Protein 4X3N (pdb70)

B-factor: mean 34.78, std 12.38, range [15.63, 116.05]

GO terms:
  GO:0051015 actin filament binding (F, IDA)
  GO:0005509 calcium ion binding (F, IDA)
  GO:0061836 intranuclear rod (C, IDA)
  GO:0005737 cytoplasm (C, IDA)
  GO:0030175 filopodium (C, IDA)
  GO:0030863 cortical cytoskeleton (C, IDA)
  GO:0031143 pseudopodium (C, IDA)
  GO:0031941 filamentous actin (C, IDA)
  GO:0030046 parallel actin filament bundle assembly (P, IDA)
  GO:0051017 actin filament bundle assembly (P, IDA)
  GO:0051764 actin crosslink formation (P, IDA)
  GO:0045335 phagocytic vesicle (C, HDA)

Secondary structure (DSSP, 8-state):
-PPPHHHHHHHHHHHTS-HHHHHHHHHHHHHHHHGGGHHHIIIIIIHHHHHHHHHHTT---GGGPPP--EEEHHHHHHHHHHHHHHHHSGGGHHHHHH-GGG------HHHHHHHIIIII-TT-SSEEEHHHHHHHHTTTT--HHHHHHHHTT-PPPHHHHHHHHHHHHHHHHHHHHHHHHHHHHHHHTSTTTTSSHHHHHHHHGGGSHHHHHHHHHHHHHHHHHHHHHHHHS-TT---HHHHHHHHHHHHHHHHHH--/-PPPHHHHHHHHHHHHS-HHHHHHHHHHHHHHHHGGGHHHIIIIIHHHHHHHHHHHTT---GGGPPP--EEEHHHHHHHHHHHHHHHHSGGGHHHHHH-GGG------HHHHHHHIIIII-TT-SSEEEHHHHHHHHTTTT--HHHHHHHHTT-PPPHHHHHHHHHHHHHHHHHHHHHHHHHHHHHHHTSTTHHHHHHHHHHHHGGGSHHHHHHHHHHHHHHHHHHHHHHHH---HHHHHHHHHHHHHHHHHH--/---HHHHHHHHHHHTS-HHHHHHHHHHHHHHHHGGGHHHIIIIIIHHHHHHHHHHTT---GGGPPP--EEEHHHHHHHHHHHHHHHHSGGGHHHHHH-GGG------HHHHHHHIIIII-TT-SSEEEHHHHHHHHTTTT--HHHHHHHHHT----HHHHHHHHHHHHHHHHHHHHHHHHHHHHHHTT-TTHHHHHHHHHHHHGGGSHHHHHHHHHHHHHHHHHHHHHHHH----HHHHHHHHHHHHHHHHHHS----

Nearest PDB structures (foldseek):
  4x3n-assembly1_A  TM=1.004E+00  e=8.098E-38  Dictyostelium discoideum
  4x3n-assembly1_B  TM=9.975E-01  e=1.645E-34  Dictyostelium discoideum
  4x3n-assembly1_C  TM=9.894E-01  e=9.031E-34  Dictyostelium discoideum
  6ksb-assembly1_A  TM=2.630E-01  e=6.514E+00  Mycolicibacterium smegmatis
  4x3n-assembly1_B  TM=1.004E+00  e=2.958E-35  Dictyostelium discoideum

Solvent-accessible surface area: 39088 Å² total; per-residue (Å²): 187,192,20,68,53,114,12,35,83,40,0,14,87,5,4,108,56,45,0,19,37,0,0,25,49,0,0,39,16,0,56,100,78,1,38,176,16,0,44,0,1,11,26,2,0,23,57,12,0,30,88,10,3,2,64,48,106,32,47,42,68,88,34,87,22,103,53,6,43,9,2,55,2,20,2,0,0,21,0,11,57,72,0,3,139,53,14,111,55,100,181,17,137,91,50,30,105,76,22,93,63,0,48,24,112,94,33,88,33,71,111,4,24,75,31,1,24,112,102,1,3,36,8,88,14,7,82,0,2,0,0,4,2,0,6,43,34,0,116,117,50,1,65,28,12,44,0,2,110,74,10,37,135,117,125,80,64,85,43,5,103,138,0,62,85,18,9,94,54,0,56,114,65,17,73,35,7,14,69,38,62,47,108,2,51,94,64,36,115,90,130,40,139,118,3,97,21,3,62,82,91,48,88,119,20,81,86,18,98,58,22,90,78,0,56,131,10,10,111,64,0,38,50,22,0,124,83,0,0,116,124,60,24,51,99,104,103,108,11,29,0,5,4,64,13,7,37,37,14,14,99,63,22,78,162,153,20,22,177,194,194,12,68,59,114,12,32,97,41,0,10,88,4,4,103,56,41,0,18,37,0,0,26,52,0,0,40,13,0,61,95,68,0,35,176,16,1,44,0,1,7,26,2,0,25,56,11,0,27,84,9,1,0,64,47,106,30,47,36,68,88,34,94,22,102,57,5,43,10,2,53,1,22,3,0,0,18,0,10,57,72,0,2,135,50,12,112,46,104,173,24,140,94,51,29,90,76,26,84,91,0,48,23,111,97,31,85,22,68,102,4,22,68,33,1,24,108,106,1,3,34,8,98,10,7,82,0,0,0,0,4,2,0,6,48,38,4,116,141,52,2,68,27,27,46,0,3,105,82,11,40,141,125,118,78,64,96,46,5,100,130,0,66,91,19,6,97,55,0,50,113,61,16,70,37,7,30,67,43,67,48,114,3,47,129,57,27,140,78,114,56,122,114,3,115,35,1,67,85,92,42,93,102,20,85,101,14,89,50,27,114,67,0,61,145,4,8,119,43,0,31,52,6,0,134,79,0,26,192,129,57,87,108,13,31,0,7,18,66,14,8,52,44,21,9,96,61,24,79,162,148,25,20,189,236,18,70,53,102,12,31,80,44,0,11,88,4,5,115,57,44,0,19,42,0,0,27,50,0,0,24,16,0,63,91,70,1,39,173,11,1,43,0,0,11,27,2,0,24,52,12,0,27,83,11,2,1,48,48,105,31,40,36,67,79,36,98,20,100,57,6,42,9,3,57,2,20,4,0,0,19,0,12,65,75,0,2,140,51,14,114,45,96,169,25,132,102,67,27,105,86,23,86,84,0,47,26,110,92,32,87,30,98,116,6,23,78,31,0,22,110,109,2,3,34,8,91,16,6,84,0,1,0,0,3,2,0,5,46,36,3,116,135,49,2,67,33,50,42,0,2,102,85,7,70,141,42,108,78,49,100,39,3,101,122,0,72,82,20,12,76,60,0,54,120,87,16,74,36,8,32,74,44,66,48,124,5,56,108,64,25,122,52,137,43,127,132,3,124,33,1,66,79,101,47,85,105,19,81,101,19,95,55,19,98,75,0,54,140,10,7,113,64,0,34,54,6,2,136,69,0,25,175,123,66,86,65,81,2,26,0,9,17,62,18,8,58,31,14,12,88,46,18,80,120,146,19,8,132,99,194,238

Structure (mmCIF, N/CA/C/O backbone):
data_4X3N
#
_entry.id   4X3N
#
_cell.length_a   78.161
_cell.length_b   85.244
_cell.length_c   135.744
_cell.angle_alpha   90.00
_cell.angle_beta   90.00
_cell.angle_gamma   90.00
#
_symmetry.space_group_name_H-M   'P 21 21 21'
#
loop_
_entity.id
_entity.type
_entity.pdbx_description
1 polymer 'Calcium-regulated actin-bundling protein'
2 non-polymer 'CALCIUM ION'
3 non-polymer 'CITRIC ACID'
4 water water
#
loop_
_atom_site.group_PDB
_atom_site.id
_atom_site.type_symbol
_atom_site.label_atom_id
_atom_site.label_alt_id
_atom_site.label_comp_id
_atom_site.label_asym_id
_atom_site.label_entity_id
_atom_site.label_seq_id
_atom_site.pdbx_PDB_ins_code
_atom_site.Cartn_x
_atom_site.Cartn_y
_atom_site.Cartn_z
_atom_site.occupancy
_atom_site.B_iso_or_equiv
_atom_site.auth_seq_id
_atom_site.auth_comp_id
_atom_site.auth_asym_id
_atom_site.auth_atom_id
_atom_site.pdbx_PDB_model_num
ATOM 1 N N . GLU A 1 24 ? 5.385 37.880 -16.764 1.00 60.61 24 GLU A N 1
ATOM 2 C CA . GLU A 1 24 ? 6.332 36.955 -16.082 1.00 57.96 24 GLU A CA 1
ATOM 3 C C . GLU A 1 24 ? 6.269 35.683 -16.925 1.00 57.94 24 GLU A C 1
ATOM 4 O O . GLU A 1 24 ? 5.254 34.992 -16.942 1.00 54.32 24 GLU A O 1
ATOM 10 N N . LYS A 1 25 ? 7.335 35.445 -17.671 1.00 53.76 25 LYS A N 1
ATOM 11 C CA . LYS A 1 25 ? 7.586 34.174 -18.291 1.00 52.82 25 LYS A CA 1
ATOM 12 C C . LYS A 1 25 ? 7.652 33.069 -17.223 1.00 46.41 25 LYS A C 1
ATOM 13 O O . LYS A 1 25 ? 8.111 33.308 -16.140 1.00 46.18 25 LYS A O 1
ATOM 19 N N . LEU A 1 26 ? 7.184 31.863 -17.524 1.00 41.64 26 LEU A N 1
ATOM 20 C CA . LEU A 1 26 ? 7.217 30.760 -16.572 1.00 36.55 26 LEU A CA 1
ATOM 21 C C . LEU A 1 26 ? 8.534 29.989 -16.642 1.00 34.99 26 LEU A C 1
ATOM 22 O O . LEU A 1 26 ? 9.077 29.820 -17.692 1.00 36.03 26 LEU A O 1
ATOM 27 N N . SER A 1 27 ? 9.007 29.489 -15.515 1.00 38.09 27 SER A N 1
ATOM 28 C CA . SER A 1 27 ? 10.070 28.496 -15.484 1.00 38.09 27 SER A CA 1
ATOM 29 C C . SER A 1 27 ? 9.648 27.274 -16.288 1.00 40.26 27 SER A C 1
ATOM 30 O O . SER A 1 27 ? 8.453 27.080 -16.571 1.00 32.00 27 SER A O 1
ATOM 33 N N . ALA A 1 28 ? 10.618 26.445 -16.655 1.00 36.45 28 ALA A N 1
ATOM 34 C CA . ALA A 1 28 ? 10.304 25.198 -17.335 1.00 35.78 28 ALA A CA 1
ATOM 35 C C . ALA A 1 28 ? 9.395 24.317 -16.484 1.00 38.98 28 ALA A C 1
ATOM 36 O O . ALA A 1 28 ? 8.514 23.608 -17.001 1.00 36.39 28 ALA A O 1
ATOM 38 N N . GLU A 1 29 ? 9.625 24.344 -15.186 1.00 38.54 29 GLU A N 1
ATOM 39 C CA . GLU A 1 29 ? 8.877 23.493 -14.310 1.00 38.93 29 GLU A CA 1
ATOM 40 C C . GLU A 1 29 ? 7.418 23.965 -14.233 1.00 34.95 29 GLU A C 1
ATOM 41 O O . GLU A 1 29 ? 6.513 23.176 -14.164 1.00 29.01 29 GLU A O 1
ATOM 47 N N . ALA A 1 30 ? 7.220 25.273 -14.175 1.00 31.49 30 ALA A N 1
ATOM 48 C CA . ALA A 1 30 ? 5.876 25.826 -14.076 1.00 30.71 30 ALA A CA 1
ATOM 49 C C . ALA A 1 30 ? 5.164 25.628 -15.444 1.00 28.38 30 ALA A C 1
ATOM 50 O O . ALA A 1 30 ? 3.998 25.295 -15.478 1.00 27.46 30 ALA A O 1
ATOM 52 N N . MET A 1 31 ? 5.879 25.830 -16.552 1.00 26.84 31 MET A N 1
ATOM 53 C CA . MET A 1 31 ? 5.309 25.623 -17.867 1.00 27.02 31 MET A CA 1
ATOM 54 C C . MET A 1 31 ? 4.848 24.190 -18.022 1.00 26.65 31 MET A C 1
ATOM 55 O O . MET A 1 31 ? 3.811 23.951 -18.610 1.00 23.34 31 MET A O 1
ATOM 60 N 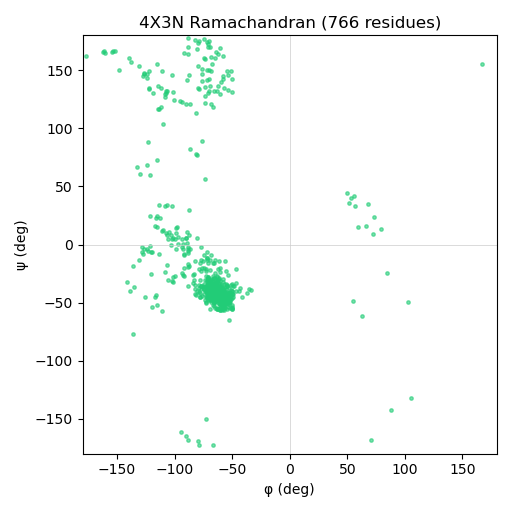N . GLU A 1 32 ? 5.583 23.228 -17.466 1.00 25.89 32 GLU A N 1
ATOM 61 C CA . GLU A 1 32 ? 5.238 21.842 -17.713 1.00 27.61 32 GLU A CA 1
ATOM 62 C C . GLU A 1 32 ? 3.962 21.581 -16.968 1.00 27.30 32 GLU A C 1
ATOM 63 O O . GLU A 1 32 ? 3.042 20.920 -17.492 1.00 28.79 32 GLU A O 1
ATOM 69 N N . PHE A 1 33 ? 3.915 22.073 -15.722 1.00 27.05 33 PHE A N 1
ATOM 70 C CA . PHE A 1 33 ? 2.683 21.996 -14.910 1.00 26.87 33 PHE A CA 1
ATOM 71 C C . PHE A 1 33 ? 1.499 22.584 -15.660 1.00 25.13 33 PHE A C 1
ATOM 72 O O . PHE A 1 33 ? 0.460 21.973 -15.834 1.00 21.28 33 PHE A O 1
ATOM 80 N N . PHE A 1 34 ? 1.685 23.815 -16.118 1.00 24.81 34 PHE A N 1
ATOM 81 C CA . PHE A 1 34 ? 0.641 24.554 -16.813 1.00 23.59 34 PHE A CA 1
ATOM 82 C C . PHE A 1 34 ? 0.167 23.773 -18.017 1.00 25.29 34 PHE A C 1
ATOM 83 O O . PHE A 1 34 ? -1.030 23.641 -18.235 1.00 27.82 34 PHE A O 1
ATOM 91 N N . CYS A 1 35 ? 1.091 23.292 -18.824 1.00 22.24 35 CYS A N 1
ATOM 92 C CA . CYS A 1 35 ? 0.709 22.549 -20.020 1.00 25.13 35 CYS A CA 1
ATOM 93 C C . CYS A 1 35 ? -0.089 21.308 -19.673 1.00 25.69 35 CYS A C 1
ATOM 94 O O . CYS A 1 35 ? -1.057 20.973 -20.399 1.00 26.36 35 CYS A O 1
ATOM 97 N N . ASN A 1 36 ? 0.275 20.634 -18.581 1.00 24.29 36 ASN A N 1
ATOM 98 C CA . ASN A 1 36 ? -0.498 19.458 -18.164 1.00 24.50 36 ASN A CA 1
ATOM 99 C C . ASN A 1 36 ? -1.885 19.745 -17.720 1.00 23.15 36 ASN A C 1
ATOM 100 O O . ASN A 1 36 ? -2.815 19.079 -18.139 1.00 23.85 36 ASN A O 1
ATOM 105 N N . VAL A 1 37 ? -2.051 20.749 -16.862 1.00 22.86 37 VAL A N 1
ATOM 106 C CA . VAL A 1 37 ? -3.366 21.169 -16.457 1.00 19.99 37 VAL A CA 1
ATOM 107 C C . VAL A 1 37 ? -4.168 21.559 -17.706 1.00 18.84 37 VAL A C 1
ATOM 108 O O . VAL A 1 37 ? -5.342 21.237 -17.815 1.00 19.99 37 VAL A O 1
ATOM 112 N N . ALA A 1 38 ? -3.569 22.329 -18.618 1.00 18.84 38 ALA A N 1
ATOM 113 C CA . ALA A 1 38 ? -4.275 22.798 -19.783 1.00 18.63 38 ALA A CA 1
ATOM 114 C C . ALA A 1 38 ? -4.701 21.677 -20.786 1.00 21.58 38 ALA A C 1
ATOM 115 O O . ALA A 1 38 ? -5.564 21.887 -21.621 1.00 25.23 38 ALA A O 1
ATOM 117 N N . LYS A 1 39 ? -4.137 20.487 -20.671 1.00 22.66 39 LYS A N 1
ATOM 118 C CA . LYS A 1 39 ? -4.585 19.337 -21.456 1.00 25.24 39 LYS A CA 1
ATOM 119 C C . LYS A 1 39 ? -5.598 18.484 -20.754 1.00 24.22 39 LYS A C 1
ATOM 120 O O . LYS A 1 39 ? -6.087 17.550 -21.340 1.00 23.46 39 LYS A O 1
ATOM 126 N N . LEU A 1 40 ? -5.944 18.802 -19.523 1.00 22.79 40 LEU A N 1
ATOM 127 C CA . LEU A 1 40 ? -6.983 18.073 -18.788 1.00 23.64 40 LEU A CA 1
ATOM 128 C C . LEU A 1 40 ? -8.289 18.477 -19.384 1.00 22.34 40 LEU A C 1
ATOM 129 O O . LEU A 1 40 ? -8.333 19.494 -20.041 1.00 21.47 40 LEU A O 1
ATOM 134 N N . PRO A 1 41 ? -9.350 17.664 -19.195 1.00 21.52 41 PRO A N 1
ATOM 135 C CA . PRO A 1 41 ? -10.675 18.077 -19.620 1.00 21.57 41 PRO A CA 1
ATOM 136 C C . PRO A 1 41 ? -11.010 19.477 -19.068 1.00 22.15 41 PRO A C 1
ATOM 137 O O . PRO A 1 41 ? -10.548 19.858 -17.985 1.00 21.08 41 PRO A O 1
ATOM 141 N N . PHE A 1 42 ? -11.806 20.219 -19.814 1.00 21.11 42 PHE A N 1
ATOM 142 C CA . PHE A 1 42 ? -12.120 21.603 -19.446 1.00 21.19 42 PHE A CA 1
ATOM 143 C C . PHE A 1 42 ? -12.558 21.735 -17.972 1.00 22.89 42 PHE A C 1
ATOM 144 O O . PHE A 1 42 ? -12.150 22.702 -17.290 1.00 21.60 42 PHE A O 1
ATOM 152 N N . SER A 1 43 ? -13.391 20.807 -17.485 1.00 21.06 43 SER A N 1
ATOM 153 C CA . SER A 1 43 ? -13.990 20.889 -16.154 1.00 22.00 43 SER A CA 1
ATOM 154 C C . SER A 1 43 ? -12.888 20.808 -15.090 1.00 21.97 43 SER A C 1
ATOM 155 O O . SER A 1 43 ? -12.924 21.510 -14.099 1.00 22.22 43 SER A O 1
ATOM 158 N N . GLN A 1 44 ? -11.895 19.982 -15.319 1.00 19.67 44 GLN A N 1
ATOM 159 C CA . GLN A 1 44 ? -10.790 19.892 -14.425 1.00 20.80 44 GLN A CA 1
ATOM 160 C C . GLN A 1 44 ? -9.881 21.115 -14.470 1.00 20.60 44 GLN A C 1
ATOM 161 O O . GLN A 1 44 ? -9.266 21.497 -13.473 1.00 20.62 44 GLN A O 1
ATOM 167 N N . GLN A 1 45 ? -9.758 21.701 -15.624 1.00 20.13 45 GLN A N 1
ATOM 168 C CA . GLN A 1 45 ? -9.030 22.972 -15.751 1.00 18.64 45 GLN A CA 1
ATOM 169 C C . GLN A 1 45 ? -9.738 24.022 -14.897 1.00 19.28 45 GLN A C 1
ATOM 170 O O . GLN A 1 45 ? -9.088 24.861 -14.193 1.00 21.76 45 GLN A O 1
ATOM 176 N N . ALA A 1 46 ? -11.052 24.049 -15.038 1.00 19.79 46 ALA A N 1
ATOM 177 C CA . ALA A 1 46 ? -11.928 24.943 -14.288 1.00 19.90 46 ALA A CA 1
ATOM 178 C C . ALA A 1 46 ? -11.768 24.780 -12.778 1.00 21.75 46 ALA A C 1
ATOM 179 O O . ALA A 1 46 ? -11.607 25.750 -12.022 1.00 18.41 46 ALA A O 1
ATOM 181 N N . VAL A 1 47 ? -11.779 23.540 -12.316 1.00 19.05 47 VAL A N 1
ATOM 182 C CA . VAL A 1 47 ? -11.556 23.325 -10.953 1.00 18.07 47 VAL A CA 1
ATOM 183 C C . VAL A 1 47 ? -10.165 23.676 -10.473 1.00 19.06 47 VAL A C 1
ATOM 184 O O . VAL A 1 47 ? -10.042 24.201 -9.349 1.00 20.54 47 VAL A O 1
ATOM 188 N N . HIS A 1 48 ? -9.123 23.468 -11.271 1.00 18.29 48 HIS A N 1
ATOM 189 C CA . HIS A 1 48 ? -7.820 23.944 -10.896 1.00 19.42 48 HIS A CA 1
ATOM 190 C C . HIS A 1 48 ? -7.871 25.451 -10.706 1.00 20.53 48 HIS A C 1
ATOM 191 O O . HIS A 1 48 ? -7.327 26.004 -9.725 1.00 22.75 48 HIS A O 1
ATOM 198 N N . PHE A 1 49 ? -8.449 26.115 -11.677 1.00 19.14 49 PHE A N 1
ATOM 199 C CA . PHE A 1 49 ? -8.549 27.601 -11.586 1.00 18.88 49 PHE A CA 1
ATOM 200 C C . PHE A 1 49 ? -9.302 28.067 -10.329 1.00 21.04 49 PHE A C 1
ATOM 201 O O . PHE A 1 49 ? -8.811 28.925 -9.576 1.00 21.65 49 PHE A O 1
ATOM 209 N N . LEU A 1 50 ? -10.497 27.487 -10.112 1.00 20.46 50 LEU A N 1
ATOM 210 C CA . LEU A 1 50 ? -11.336 27.852 -9.014 1.00 23.16 50 LEU A CA 1
ATOM 211 C C . LEU A 1 50 ? -10.678 27.553 -7.669 1.00 24.80 50 LEU A C 1
ATOM 212 O O . LEU A 1 50 ? -10.667 28.430 -6.802 1.00 23.65 50 LEU A O 1
ATOM 217 N N . ASN A 1 51 ? -10.114 26.364 -7.479 1.00 22.07 51 ASN A N 1
ATOM 218 C CA . ASN A 1 51 ? -9.348 26.107 -6.269 1.00 25.45 51 ASN A CA 1
ATOM 219 C C . ASN A 1 51 ? -8.274 27.141 -5.988 1.00 25.52 51 ASN A C 1
ATOM 220 O O . ASN A 1 51 ? -8.058 27.465 -4.849 1.00 21.52 51 ASN A O 1
ATOM 225 N N . ALA A 1 52 ? -7.560 27.581 -7.015 1.00 23.57 52 ALA A N 1
ATOM 226 C CA . ALA A 1 52 ? -6.439 28.464 -6.823 1.00 23.96 52 ALA A CA 1
ATOM 227 C C . ALA A 1 52 ? -6.931 29.889 -6.455 1.00 24.65 52 ALA A C 1
ATOM 228 O O . ALA A 1 52 ? -6.328 30.595 -5.651 1.00 22.10 52 ALA A O 1
ATOM 230 N N . TYR A 1 53 ? -8.027 30.293 -7.047 1.00 24.11 53 TYR A N 1
ATOM 231 C CA . TYR A 1 53 ? -8.438 31.668 -6.927 1.00 22.58 53 TYR A CA 1
ATOM 232 C C . TYR A 1 53 ? -9.770 31.804 -6.185 1.00 23.75 53 TYR A C 1
ATOM 233 O O . TYR A 1 53 ? -10.473 32.814 -6.328 1.00 22.51 53 TYR A O 1
ATOM 242 N N . TRP A 1 54 ? -10.135 30.814 -5.383 1.00 23.04 54 TRP A N 1
ATOM 243 C CA . TRP A 1 54 ? -11.456 30.816 -4.760 1.00 24.48 54 TRP A CA 1
ATOM 244 C C . TRP A 1 54 ? -11.710 32.133 -3.953 1.00 25.32 54 TRP A C 1
ATOM 245 O O . TRP A 1 54 ? -12.819 32.686 -3.995 1.00 26.33 54 TRP A O 1
ATOM 256 N N . ALA A 1 55 ? -10.684 32.647 -3.276 1.00 24.38 55 ALA A N 1
ATOM 257 C CA . ALA A 1 55 ? -10.867 33.801 -2.388 1.00 28.14 55 ALA A CA 1
ATOM 258 C C . ALA A 1 55 ? -11.291 34.960 -3.238 1.00 27.07 55 ALA A C 1
ATOM 259 O O . ALA A 1 55 ? -12.131 35.739 -2.827 1.00 29.16 55 ALA A O 1
ATOM 261 N N . GLU A 1 56 ? -10.754 35.035 -4.441 1.00 23.65 56 GLU A N 1
ATOM 262 C CA . GLU A 1 56 ? -11.019 36.143 -5.325 1.00 23.32 56 GLU A CA 1
ATOM 263 C C . GLU A 1 56 ? -12.146 35.970 -6.279 1.00 24.89 56 GLU A C 1
ATOM 264 O O . GLU A 1 56 ? -12.683 36.958 -6.781 1.00 24.40 56 GLU A O 1
ATOM 270 N N . VAL A 1 57 ? -12.474 34.724 -6.654 1.00 23.04 57 VAL A N 1
ATOM 271 C CA . VAL A 1 57 ? -13.350 34.523 -7.832 1.00 23.86 57 VAL A CA 1
ATOM 272 C C . VAL A 1 57 ? -14.630 33.770 -7.561 1.00 21.93 57 VAL A C 1
ATOM 273 O O . VAL A 1 57 ? -15.464 33.679 -8.453 1.00 21.02 57 VAL A O 1
ATOM 277 N N . SER A 1 58 ? -14.825 33.346 -6.310 1.00 21.85 58 SER A N 1
ATOM 278 C CA . SER A 1 58 ? -15.919 32.453 -5.955 1.00 23.55 58 SER A CA 1
ATOM 279 C C . SER A 1 58 ? -17.286 32.928 -6.450 1.00 21.74 58 SER A C 1
ATOM 280 O O . SER A 1 58 ? -18.163 32.117 -6.818 1.00 21.63 58 SER A O 1
ATOM 283 N N . LYS A 1 59 ? -17.487 34.240 -6.468 1.00 24.02 59 LYS A N 1
ATOM 284 C CA . LYS A 1 59 ? -18.804 34.749 -6.879 1.00 24.03 59 LYS A CA 1
ATOM 285 C C . LYS A 1 59 ? -19.070 34.678 -8.367 1.00 24.65 59 LYS A C 1
ATOM 286 O O . LYS A 1 59 ? -20.244 34.823 -8.793 1.00 25.97 59 LYS A O 1
ATOM 292 N N . GLU A 1 60 ? -18.020 34.443 -9.173 1.00 21.42 60 GLU A N 1
ATOM 293 C CA . GLU A 1 60 ? -18.200 34.203 -10.605 1.00 20.29 60 GLU A CA 1
ATOM 294 C C . GLU A 1 60 ? -18.318 32.739 -10.916 1.00 21.81 60 GLU A C 1
ATOM 295 O O . GLU A 1 60 ? -18.561 32.358 -12.060 1.00 20.28 60 GLU A O 1
ATOM 301 N N . ALA A 1 61 ? -18.171 31.910 -9.912 1.00 24.82 61 ALA A N 1
ATOM 302 C CA . ALA A 1 61 ? -18.217 30.478 -10.181 1.00 23.38 61 ALA A CA 1
ATOM 303 C C . ALA A 1 61 ? -19.410 30.087 -11.008 1.00 22.52 61 ALA A C 1
ATOM 304 O O . ALA A 1 61 ? -19.297 29.359 -11.999 1.00 24.18 61 ALA A O 1
ATOM 306 N N . GLU A 1 62 ? -20.562 30.590 -10.672 1.00 21.70 62 GLU A N 1
ATOM 307 C CA . GLU A 1 62 ? -21.759 30.266 -11.402 1.00 21.61 62 GLU A CA 1
ATOM 308 C C . GLU A 1 62 ? -21.689 30.632 -12.894 1.00 22.01 62 GLU A C 1
ATOM 309 O O . GLU A 1 62 ? -22.163 29.897 -13.730 1.00 20.75 62 GLU A O 1
ATOM 315 N N . PHE A 1 63 ? -21.097 31.767 -13.209 1.00 22.37 63 PHE A N 1
ATOM 316 C CA . PHE A 1 63 ? -20.944 32.113 -14.579 1.00 24.49 63 PHE A CA 1
ATOM 317 C C . PHE A 1 63 ? -19.943 31.179 -15.269 1.00 20.61 63 PHE A C 1
ATOM 318 O O . PHE A 1 63 ? -20.098 30.773 -16.413 1.00 23.57 63 PHE A O 1
ATOM 326 N N . ILE A 1 64 ? -18.911 30.842 -14.556 1.00 20.48 64 ILE A N 1
ATOM 327 C CA . ILE A 1 64 ? -17.837 30.020 -15.130 1.00 21.05 64 ILE A CA 1
ATOM 328 C C . ILE A 1 64 ? -18.454 28.698 -15.518 1.00 20.86 64 ILE A C 1
ATOM 329 O O . ILE A 1 64 ? -18.189 28.136 -16.595 1.00 23.76 64 ILE A O 1
ATOM 334 N N . TYR A 1 65 ? -19.314 28.215 -14.636 1.00 20.28 65 TYR A N 1
ATOM 335 C CA . TYR A 1 65 ? -19.982 26.924 -14.808 1.00 21.91 65 TYR A CA 1
ATOM 336 C C . TYR A 1 65 ? -21.054 26.911 -15.852 1.00 24.35 65 TYR A C 1
ATOM 337 O O . TYR A 1 65 ? -21.052 26.056 -16.783 1.00 23.81 65 TYR A O 1
ATOM 346 N N . SER A 1 66 ? -21.951 27.891 -15.755 1.00 23.62 66 SER A N 1
ATOM 347 C CA . SER A 1 66 ? -23.148 27.899 -16.593 1.00 23.97 66 SER A CA 1
ATOM 348 C C . SER A 1 66 ? -22.935 28.486 -17.977 1.00 25.18 66 SER A C 1
ATOM 349 O O . SER A 1 66 ? -23.619 28.102 -18.916 1.00 24.92 66 SER A O 1
ATOM 352 N N . VAL A 1 67 ? -22.020 29.427 -18.085 1.00 23.97 67 VAL A N 1
ATOM 353 C CA . VAL A 1 67 ? -21.803 30.157 -19.325 1.00 24.36 67 VAL A CA 1
ATOM 354 C C . VAL A 1 67 ? -20.443 29.898 -19.921 1.00 23.00 67 VAL A C 1
ATOM 355 O O . VAL A 1 67 ? -20.349 29.590 -21.095 1.00 26.25 67 VAL A O 1
ATOM 359 N N . GLY A 1 68 ? -19.368 30.057 -19.145 1.00 21.96 68 GLY A N 1
ATOM 360 C CA . GLY A 1 68 ? -18.021 29.821 -19.693 1.00 22.68 68 GLY A CA 1
ATOM 361 C C . GLY A 1 68 ? -17.819 28.386 -20.154 1.00 23.72 68 GLY A C 1
ATOM 362 O O . GLY A 1 68 ? -17.522 28.101 -21.353 1.00 22.68 68 GLY A O 1
ATOM 363 N N . TRP A 1 69 ? -18.061 27.460 -19.241 1.00 23.62 69 TRP A N 1
ATOM 364 C CA . TRP A 1 69 ? -17.906 26.037 -19.559 1.00 20.47 69 TRP A CA 1
ATOM 365 C C . TRP A 1 69 ? -18.814 25.556 -20.681 1.00 23.44 69 TRP A C 1
ATOM 366 O O . TRP A 1 69 ? -18.355 24.809 -21.601 1.00 24.03 69 TRP A O 1
ATOM 377 N N . GLU A 1 70 ? -20.099 25.904 -20.600 1.00 24.02 70 GLU A N 1
ATOM 378 C CA . GLU A 1 70 ? -21.053 25.445 -21.590 1.00 25.40 70 GLU A CA 1
ATOM 379 C C . GLU A 1 70 ? -20.649 25.911 -22.916 1.00 22.78 70 GLU A C 1
ATOM 380 O O . GLU A 1 70 ? -20.744 25.160 -23.876 1.00 22.20 70 GLU A O 1
ATOM 386 N N . THR A 1 71 ? -20.188 27.154 -22.998 1.00 21.58 71 THR A N 1
ATOM 387 C CA . THR A 1 71 ? -19.907 27.690 -24.297 1.00 22.06 71 THR A CA 1
ATOM 388 C C . THR A 1 71 ? -18.661 27.045 -24.939 1.00 23.92 71 THR A C 1
ATOM 389 O O . THR A 1 71 ? -18.649 26.844 -26.145 1.00 23.20 71 THR A O 1
ATOM 393 N N . ILE A 1 72 ? -17.636 26.707 -24.150 1.00 22.22 72 ILE A N 1
ATOM 394 C CA . ILE A 1 72 ? -16.414 26.182 -24.709 1.00 21.03 72 ILE A CA 1
ATOM 395 C C . ILE A 1 72 ? -16.688 24.780 -25.113 1.00 21.19 72 ILE A C 1
ATOM 396 O O . ILE A 1 72 ? -16.194 24.327 -26.174 1.00 21.15 72 ILE A O 1
ATOM 401 N N . LYS A 1 73 ? -17.511 24.097 -24.338 1.00 19.36 73 LYS A N 1
ATOM 402 C CA . LYS A 1 73 ? -17.942 22.785 -24.702 1.00 22.22 73 LYS A CA 1
ATOM 403 C C . LYS A 1 73 ? -18.705 22.760 -26.004 1.00 24.18 73 LYS A C 1
ATOM 404 O O . LYS A 1 73 ? -18.450 21.876 -26.834 1.00 24.68 73 LYS A O 1
ATOM 410 N N . TYR A 1 74 ? -19.635 23.672 -26.193 1.00 27.84 74 TYR A N 1
ATOM 411 C CA . TYR A 1 74 ? -20.371 23.683 -27.450 1.00 30.81 74 TYR A CA 1
ATOM 412 C C . TYR A 1 74 ? -19.458 23.973 -28.645 1.00 30.40 74 TYR A C 1
ATOM 413 O O . TYR A 1 74 ? -19.651 23.403 -29.693 1.00 25.14 74 TYR A O 1
ATOM 422 N N . ALA A 1 75 ? -18.486 24.852 -28.461 1.00 28.39 75 ALA A N 1
ATOM 423 C CA . ALA A 1 75 ? -17.544 25.181 -29.547 1.00 25.80 75 ALA A CA 1
ATOM 424 C C . ALA A 1 75 ? -16.703 23.990 -29.922 1.00 24.74 75 ALA A C 1
ATOM 425 O O . ALA A 1 75 ? -16.550 23.693 -31.127 1.00 25.86 75 ALA A O 1
ATOM 427 N N . ASP A 1 76 ? -16.246 23.242 -28.906 1.00 23.64 76 ASP A N 1
ATOM 428 C CA . ASP A 1 76 ? -15.521 22.004 -29.096 1.00 23.58 76 ASP A CA 1
ATOM 429 C C . ASP A 1 76 ? -16.362 20.903 -29.775 1.00 27.11 76 ASP A C 1
ATOM 430 O O . ASP A 1 76 ? -15.898 20.222 -30.717 1.00 24.77 76 ASP A O 1
ATOM 435 N N . MET A 1 77 ? -17.592 20.720 -29.298 1.00 28.50 77 MET A N 1
ATOM 436 C CA . MET A 1 77 ? -18.527 19.765 -29.935 1.00 26.34 77 MET A CA 1
ATOM 437 C C . MET A 1 77 ? -18.690 20.000 -31.431 1.00 30.13 77 MET A C 1
ATOM 438 O O . MET A 1 77 ? -18.632 19.075 -32.230 1.00 28.11 77 MET A O 1
ATOM 443 N N . HIS A 1 78 ? -18.902 21.243 -31.826 1.00 24.62 78 HIS A N 1
ATOM 444 C CA . HIS A 1 78 ? -19.031 21.516 -33.207 1.00 27.37 78 HIS A CA 1
ATOM 445 C C . HIS A 1 78 ? -17.756 21.168 -33.972 1.00 28.20 78 HIS A C 1
ATOM 446 O O . HIS A 1 78 ? -17.816 20.682 -35.075 1.00 29.45 78 HIS A O 1
ATOM 453 N N . CYS A 1 79 ? -16.613 21.468 -33.378 1.00 25.78 79 CYS A N 1
ATOM 454 C CA . CYS A 1 79 ? -15.370 21.251 -34.010 1.00 26.62 79 CYS A CA 1
ATOM 455 C C . CYS A 1 79 ? -15.345 19.800 -34.286 1.00 26.26 79 CYS A C 1
ATOM 456 O O . CYS A 1 79 ? -14.868 19.434 -35.331 1.00 26.41 79 CYS A O 1
ATOM 459 N N . LYS A 1 80 ? -15.791 18.976 -33.340 1.00 24.40 80 LYS A N 1
ATOM 460 C CA . LYS A 1 80 ? -15.680 17.541 -33.472 1.00 26.22 80 LYS A CA 1
ATOM 461 C C . LYS A 1 80 ? -16.882 16.914 -34.157 1.00 27.34 80 LYS A C 1
ATOM 462 O O . LYS A 1 80 ? -16.956 15.730 -34.197 1.00 27.45 80 LYS A O 1
ATOM 468 N N . GLY A 1 81 ? -17.762 17.710 -34.745 1.00 26.71 81 GLY A N 1
ATOM 469 C CA . GLY A 1 81 ? -18.988 17.229 -35.309 1.00 29.32 81 GLY A CA 1
ATOM 470 C C . GLY A 1 81 ? -19.864 16.404 -34.395 1.00 34.46 81 GLY A C 1
ATOM 471 O O . GLY A 1 81 ? -20.417 15.396 -34.860 1.00 36.03 81 GLY A O 1
ATOM 472 N N . ILE A 1 82 ? -19.984 16.794 -33.105 1.00 32.54 82 ILE A N 1
ATOM 473 C CA . ILE A 1 82 ? -20.900 16.158 -32.172 1.00 30.61 82 ILE A CA 1
ATOM 474 C C . ILE A 1 82 ? -22.083 17.127 -31.910 1.00 27.90 82 ILE A C 1
ATOM 475 O O . ILE A 1 82 ? -21.883 18.282 -31.678 1.00 30.94 82 ILE A O 1
ATOM 480 N N . GLN A 1 83 ? -23.305 16.639 -31.992 1.00 27.13 83 GLN A N 1
ATOM 481 C CA . GLN A 1 83 ? -24.494 17.449 -31.775 1.00 29.68 83 GLN A CA 1
ATOM 482 C C . GLN A 1 83 ? -25.103 17.233 -30.381 1.00 32.95 83 GLN A C 1
ATOM 483 O O . GLN A 1 83 ? -25.725 18.131 -29.850 1.00 28.54 83 GLN A O 1
ATOM 489 N N . LEU A 1 84 ? -24.990 16.027 -29.824 1.00 28.00 84 LEU A N 1
ATOM 490 C CA . LEU A 1 84 ? -25.729 15.695 -28.631 1.00 29.09 84 LEU A CA 1
ATOM 491 C C . LEU A 1 84 ? -24.761 15.613 -27.437 1.00 27.93 84 LEU A C 1
ATOM 492 O O . LEU A 1 84 ? -23.736 14.901 -27.487 1.00 23.58 84 LEU A O 1
ATOM 497 N N . VAL A 1 85 ? -25.106 16.314 -26.362 1.00 27.21 85 VAL A N 1
ATOM 498 C CA . VAL A 1 85 ? -24.199 16.383 -25.200 1.00 27.80 85 VAL A CA 1
ATOM 499 C C . VAL A 1 85 ? -23.825 15.044 -24.624 1.00 25.93 85 VAL A C 1
ATOM 500 O O . VAL A 1 85 ? -22.733 14.901 -24.152 1.00 22.75 85 VAL A O 1
ATOM 504 N N . PHE A 1 86 ? -24.730 14.070 -24.662 1.00 25.72 86 PHE A N 1
ATOM 505 C CA . PHE A 1 86 ? -24.491 12.761 -24.065 1.00 26.29 86 PHE A CA 1
ATOM 506 C C . PHE A 1 86 ? -23.591 11.883 -24.884 1.00 26.97 86 PHE A C 1
ATOM 507 O O . PHE A 1 86 ? -23.240 10.779 -24.448 1.00 28.60 86 PHE A O 1
ATOM 515 N N . LYS A 1 87 ? -23.173 12.359 -26.040 1.00 28.95 87 LYS A N 1
ATOM 516 C CA . LYS A 1 87 ? -22.190 11.634 -26.865 1.00 28.39 87 LYS A CA 1
ATOM 517 C C . LYS A 1 87 ? -20.858 12.409 -26.889 1.00 29.76 87 LYS A C 1
ATOM 518 O O . LYS A 1 87 ? -19.960 12.128 -27.666 1.00 28.99 87 LYS A O 1
ATOM 524 N N . TYR A 1 88 ? -20.713 13.404 -26.042 1.00 28.21 88 TYR A N 1
ATOM 525 C CA . TYR A 1 88 ? -19.542 14.242 -26.145 1.00 25.37 88 TYR A CA 1
ATOM 526 C C . TYR A 1 88 ? -18.533 13.838 -25.104 1.00 26.31 88 TYR A C 1
ATOM 527 O O . TYR A 1 88 ? -18.866 13.832 -23.954 1.00 25.99 88 TYR A O 1
ATOM 536 N N . ASP A 1 89 ? -17.292 13.500 -25.478 1.00 25.36 89 ASP A N 1
ATOM 537 C CA . ASP A 1 89 ? -16.244 13.255 -24.510 1.00 26.46 89 ASP A CA 1
ATOM 538 C C . ASP A 1 89 ? -15.520 14.623 -24.374 1.00 25.24 89 ASP A C 1
ATOM 539 O O . ASP A 1 89 ? -15.036 15.205 -25.352 1.00 25.88 89 ASP A O 1
ATOM 544 N N . GLU A 1 90 ? -15.485 15.122 -23.161 1.00 22.71 90 GLU A N 1
ATOM 545 C CA . GLU A 1 90 ? -15.082 16.487 -22.895 1.00 23.95 90 GLU A CA 1
ATOM 546 C C . GLU A 1 90 ? -13.667 16.790 -23.422 1.00 22.98 90 GLU A C 1
ATOM 547 O O . GLU A 1 90 ? -12.749 16.052 -23.167 1.00 19.93 90 GLU A O 1
ATOM 553 N N . GLY A 1 91 ? -13.499 17.942 -24.092 1.00 24.39 91 GLY A N 1
ATOM 554 C CA . GLY A 1 91 ? -12.219 18.343 -24.685 1.00 23.04 91 GLY A CA 1
ATOM 555 C C . GLY A 1 91 ? -11.313 19.151 -23.776 1.00 23.82 91 GLY A C 1
ATOM 556 O O . GLY A 1 91 ? -11.489 19.112 -22.581 1.00 25.45 91 GLY A O 1
ATOM 557 N N . ASN A 1 92 ? -10.288 19.800 -24.343 1.00 21.24 92 ASN A N 1
ATOM 558 C CA . ASN A 1 92 ? -9.301 20.526 -23.571 1.00 19.99 92 ASN A CA 1
ATOM 559 C C . ASN A 1 92 ? -8.893 21.857 -24.157 1.00 20.36 92 ASN A C 1
ATOM 560 O O . ASN A 1 92 ? -8.641 22.805 -23.379 1.00 19.83 92 ASN A O 1
ATOM 565 N N . ASP A 1 93 ? -8.740 21.941 -25.471 1.00 18.07 93 ASP A N 1
ATOM 566 C CA . ASP A 1 93 ? -8.365 23.226 -26.058 1.00 18.02 93 ASP A CA 1
ATOM 567 C C . ASP A 1 93 ? -8.875 23.391 -27.521 1.00 19.25 93 ASP A C 1
ATOM 568 O O . ASP A 1 93 ? -9.402 22.475 -28.130 1.00 21.08 93 ASP A O 1
ATOM 573 N N . LEU A 1 94 ? -8.821 24.609 -28.007 1.00 21.18 94 LEU A N 1
ATOM 574 C CA . LEU A 1 94 ? -9.356 25.011 -29.283 1.00 21.28 94 LEU A CA 1
ATOM 575 C C . LEU A 1 94 ? -8.254 25.669 -30.154 1.00 21.54 94 LEU A C 1
ATOM 576 O O . LEU A 1 94 ? -7.407 26.452 -29.659 1.00 19.75 94 LEU A O 1
ATOM 581 N N . ASP A 1 95 ? -8.292 25.423 -31.468 1.00 20.41 95 ASP A N 1
ATOM 582 C CA . ASP A 1 95 ? -7.405 26.164 -32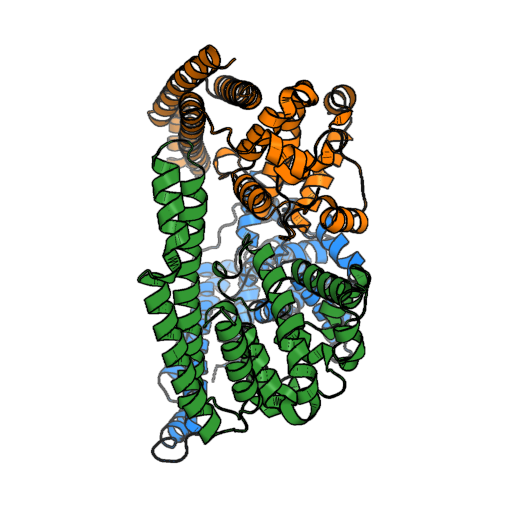.350 1.00 20.13 95 ASP A CA 1
ATOM 583 C C . ASP A 1 95 ? -7.941 27.596 -32.402 1.00 19.30 95 ASP A C 1
ATOM 584 O O . ASP A 1 95 ? -9.054 27.854 -31.886 1.00 16.72 95 ASP A O 1
ATOM 589 N N . PHE A 1 96 ? -7.236 28.490 -33.054 1.00 20.13 96 PHE A N 1
ATOM 590 C CA . PHE A 1 96 ? -7.641 29.890 -33.038 1.00 22.33 96 PHE A CA 1
ATOM 591 C C . PHE A 1 96 ? -8.969 30.187 -33.805 1.00 23.62 96 PHE A C 1
ATOM 592 O O . PHE A 1 96 ? -9.755 31.118 -33.436 1.00 22.67 96 PHE A O 1
ATOM 600 N N . ASP A 1 97 ? -9.275 29.408 -34.833 1.00 20.92 97 ASP A N 1
ATOM 601 C CA . ASP A 1 97 ? -10.518 29.654 -35.526 1.00 23.35 97 ASP A CA 1
ATOM 602 C C . ASP A 1 97 ? -11.689 29.210 -34.640 1.00 26.08 97 ASP A C 1
ATOM 603 O O . ASP A 1 97 ? -12.697 29.929 -34.533 1.00 20.64 97 ASP A O 1
ATOM 608 N N . ILE A 1 98 ? -11.571 28.022 -34.036 1.00 22.29 98 ILE A N 1
ATOM 609 C CA . ILE A 1 98 ? -12.600 27.576 -33.152 1.00 22.29 98 ILE A CA 1
ATOM 610 C C . ILE A 1 98 ? -12.730 28.479 -31.871 1.00 25.26 98 ILE A C 1
ATOM 611 O O . ILE A 1 98 ? -13.839 28.748 -31.424 1.00 26.47 98 ILE A O 1
ATOM 616 N N . ALA A 1 99 ? -11.606 28.930 -31.299 1.00 24.30 99 ALA A N 1
ATOM 617 C CA . ALA A 1 99 ? -11.600 29.910 -30.218 1.00 22.65 99 ALA A CA 1
ATOM 618 C C . ALA A 1 99 ? -12.361 31.150 -30.550 1.00 24.01 99 ALA A C 1
ATOM 619 O O . ALA A 1 99 ? -13.149 31.686 -29.731 1.00 23.50 99 ALA A O 1
ATOM 621 N N . LEU A 1 100 ? -12.135 31.648 -31.743 1.00 24.23 100 LEU A N 1
ATOM 622 C CA . LEU A 1 100 ? -12.909 32.748 -32.248 1.00 25.01 100 LEU A CA 1
ATOM 623 C C . LEU A 1 100 ? -14.422 32.521 -32.187 1.00 24.80 100 LEU A C 1
ATOM 624 O O . LEU A 1 100 ? -15.173 33.377 -31.754 1.00 23.51 100 LEU A O 1
ATOM 629 N N . TYR A 1 101 ? -14.896 31.370 -32.607 1.00 22.89 101 TYR A N 1
ATOM 630 C CA . TYR A 1 101 ? -16.314 31.073 -32.511 1.00 23.66 101 TYR A CA 1
ATOM 631 C C . TYR A 1 101 ? -16.730 31.013 -31.021 1.00 23.05 101 TYR A C 1
ATOM 632 O O . TYR A 1 101 ? -17.846 31.403 -30.658 1.00 24.62 101 TYR A O 1
ATOM 641 N N . PHE A 1 102 ? -15.874 30.479 -30.163 1.00 22.93 102 PHE A N 1
ATOM 642 C CA . PHE A 1 102 ? -16.111 30.468 -28.719 1.00 21.52 102 PHE A CA 1
ATOM 643 C C . PHE A 1 102 ? -16.333 31.862 -28.186 1.00 22.69 102 PHE A C 1
ATOM 644 O O . PHE A 1 102 ? -17.374 32.151 -27.596 1.00 25.33 102 PHE A O 1
ATOM 652 N N . TYR A 1 103 ? -15.422 32.760 -28.435 1.00 22.69 103 TYR A N 1
ATOM 653 C CA . TYR A 1 103 ? -15.543 34.069 -27.846 1.00 23.14 103 TYR A CA 1
ATOM 654 C C . TYR A 1 103 ? -16.732 34.827 -28.436 1.00 25.61 103 TYR A C 1
ATOM 655 O O . TYR A 1 103 ? -17.389 35.598 -27.747 1.00 27.45 103 TYR A O 1
ATOM 664 N N . GLU A 1 104 ? -16.980 34.617 -29.727 1.00 29.38 104 GLU A N 1
ATOM 665 C CA . GLU A 1 104 ? -18.137 35.230 -30.369 1.00 31.16 104 GLU A CA 1
ATOM 666 C C . GLU A 1 104 ? -19.429 34.758 -29.803 1.00 29.40 104 GLU A C 1
ATOM 667 O O . GLU A 1 104 ? -20.295 35.544 -29.563 1.00 27.78 104 GLU A O 1
ATOM 673 N N . GLN A 1 105 ? -19.537 33.473 -29.537 1.00 27.66 105 GLN A N 1
ATOM 674 C CA . GLN A 1 105 ? -20.713 32.941 -28.897 1.00 29.92 105 GLN A CA 1
ATOM 675 C C . GLN A 1 105 ? -20.874 33.479 -27.469 1.00 30.46 105 GLN A C 1
ATOM 676 O O . GLN A 1 105 ? -21.986 33.801 -27.092 1.00 32.03 105 GLN A O 1
ATOM 682 N N . LEU A 1 106 ? -19.784 33.648 -26.716 1.00 27.23 106 LEU A N 1
ATOM 683 C CA . LEU A 1 106 ? -19.838 34.224 -25.403 1.00 27.21 106 LEU A CA 1
ATOM 684 C C . LEU A 1 106 ? -20.441 35.610 -25.395 1.00 30.17 106 LEU A C 1
ATOM 685 O O . LEU A 1 106 ? -21.266 35.941 -24.536 1.00 27.37 106 LEU A O 1
ATOM 690 N N . CYS A 1 107 ? -19.990 36.415 -26.332 1.00 27.74 107 CYS A N 1
ATOM 691 C CA . CYS A 1 107 ? -20.430 37.784 -26.454 1.00 31.51 107 CYS A CA 1
ATOM 692 C C . CYS A 1 107 ? -21.886 37.807 -26.865 1.00 31.53 107 CYS A C 1
ATOM 693 O O . CYS A 1 107 ? -22.631 38.608 -26.355 1.00 33.07 107 CYS A O 1
ATOM 696 N N . LYS A 1 108 ? -22.294 36.901 -27.731 1.00 32.87 108 LYS A N 1
ATOM 697 C CA . LYS A 1 108 ? -23.677 36.909 -28.189 1.00 39.52 108 LYS A CA 1
ATOM 698 C C . LYS A 1 108 ? -24.594 36.527 -27.032 1.00 39.45 108 LYS A C 1
ATOM 699 O O . LYS A 1 108 ? -25.646 37.143 -26.816 1.00 34.91 108 LYS A O 1
ATOM 705 N N . PHE A 1 109 ? -24.175 35.522 -26.275 1.00 36.11 109 PHE A N 1
ATOM 706 C CA . PHE A 1 109 ? -24.949 35.072 -25.135 1.00 34.82 109 PHE A CA 1
ATOM 707 C C . PHE A 1 109 ? -25.162 36.206 -24.142 1.00 33.48 109 PHE A C 1
ATOM 708 O O . PHE A 1 109 ? -26.278 36.514 -23.788 1.00 36.19 109 PHE A O 1
ATOM 716 N N . CYS A 1 110 ? -24.075 36.850 -23.756 1.00 35.76 110 CYS A N 1
ATOM 717 C CA . CYS A 1 110 ? -24.088 37.920 -22.751 1.00 35.00 110 CYS A CA 1
ATOM 718 C C . CYS A 1 110 ? -24.775 39.209 -23.204 1.00 43.44 110 CYS A C 1
ATOM 719 O O . CYS A 1 110 ? -25.118 40.056 -22.352 1.00 38.38 110 CYS A O 1
ATOM 722 N N . GLU A 1 111 ? -24.865 39.395 -24.523 1.00 44.78 111 GLU A N 1
ATOM 723 C CA . GLU A 1 111 ? -25.499 40.593 -25.126 1.00 49.51 111 GLU A CA 1
ATOM 724 C C . GLU A 1 111 ? -26.991 40.422 -25.330 1.00 48.16 111 GLU A C 1
ATOM 725 O O . GLU A 1 111 ? -27.693 41.401 -25.541 1.00 52.18 111 GLU A O 1
ATOM 731 N N . ASP A 1 112 ? -27.451 39.176 -25.338 1.00 42.35 112 ASP A N 1
ATOM 732 C CA . ASP A 1 112 ? -28.841 38.873 -25.431 1.00 42.42 112 ASP A CA 1
ATOM 733 C C . ASP A 1 112 ? -29.615 39.302 -24.135 1.00 46.11 112 ASP A C 1
ATOM 734 O O . ASP A 1 112 ? -29.309 38.847 -23.027 1.00 43.95 112 ASP A O 1
ATOM 739 N N . PRO A 1 113 ? -30.621 40.191 -24.269 1.00 49.83 113 PRO A N 1
ATOM 740 C CA . PRO A 1 113 ? -31.387 40.632 -23.082 1.00 49.63 113 PRO A CA 1
ATOM 741 C C . PRO A 1 113 ? -32.075 39.536 -22.294 1.00 48.22 113 PRO A C 1
ATOM 742 O O . PRO A 1 113 ? -32.183 39.632 -21.084 1.00 57.23 113 PRO A O 1
ATOM 746 N N . LYS A 1 114 ? -32.469 38.468 -22.950 1.00 46.03 114 LYS A N 1
ATOM 747 C CA . LYS A 1 114 ? -32.837 37.262 -22.250 1.00 47.77 114 LYS A CA 1
ATOM 748 C C . LYS A 1 114 ? -31.825 36.836 -21.148 1.00 51.49 114 LYS A C 1
ATOM 749 O O . LYS A 1 114 ? -32.203 36.081 -20.269 1.00 53.90 114 LYS A O 1
ATOM 755 N N . ASN A 1 115 ? -30.561 37.300 -21.194 1.00 47.19 115 ASN A N 1
ATOM 756 C CA . ASN A 1 115 ? -29.545 36.932 -20.205 1.00 40.89 115 ASN A CA 1
ATOM 757 C C . ASN A 1 115 ? -28.980 38.129 -19.483 1.00 44.67 115 ASN A C 1
ATOM 758 O O . ASN A 1 115 ? -27.845 38.100 -18.941 1.00 42.25 115 ASN A O 1
ATOM 763 N N . LYS A 1 116 ? -29.737 39.202 -19.429 1.00 43.10 116 LYS A N 1
ATOM 764 C CA . LYS A 1 116 ? -29.228 40.380 -18.768 1.00 49.72 116 LYS A CA 1
ATOM 765 C C . LYS A 1 116 ? -28.900 40.150 -17.284 1.00 49.30 116 LYS A C 1
ATOM 766 O O . LYS A 1 116 ? -28.143 40.916 -16.690 1.00 49.48 116 LYS A O 1
ATOM 772 N N . ASN A 1 117 ? -29.481 39.106 -16.702 1.00 48.12 117 ASN A N 1
ATOM 773 C CA . ASN A 1 117 ? -29.173 38.705 -15.331 1.00 52.08 117 ASN A CA 1
ATOM 774 C C . ASN A 1 117 ? -27.690 38.349 -15.192 1.00 49.02 117 ASN A C 1
ATOM 775 O O . ASN A 1 117 ? -26.962 38.904 -14.362 1.00 45.23 117 ASN A O 1
ATOM 780 N N . TYR A 1 118 ? -27.257 37.411 -16.016 1.00 45.90 118 TYR A N 1
ATOM 781 C CA . TYR A 1 118 ? -25.843 37.099 -16.099 1.00 44.77 118 TYR A CA 1
ATOM 782 C C . TYR A 1 118 ? -24.968 38.336 -16.290 1.00 48.34 118 TYR A C 1
ATOM 783 O O . TYR A 1 118 ? -23.917 38.477 -15.657 1.00 55.28 118 TYR A O 1
ATOM 792 N N . ALA A 1 119 ? -25.403 39.288 -17.104 1.00 48.68 119 ALA A N 1
ATOM 793 C CA . ALA A 1 119 ? -24.544 40.443 -17.405 1.00 41.22 119 ALA A CA 1
ATOM 794 C C . ALA A 1 119 ? -24.427 41.468 -16.282 1.00 42.82 119 ALA A C 1
ATOM 795 O O . ALA A 1 119 ? -23.356 42.042 -16.023 1.00 40.28 119 ALA A O 1
ATOM 797 N N . THR A 1 120 ? -25.531 41.707 -15.592 1.00 38.53 120 THR A N 1
ATOM 798 C CA . THR A 1 120 ? -25.537 42.605 -14.436 1.00 36.48 120 THR A CA 1
ATOM 799 C C . THR A 1 120 ? -24.972 41.895 -13.189 1.00 36.63 120 THR A C 1
ATOM 800 O O . THR A 1 120 ? -24.328 42.510 -12.355 1.00 36.49 120 THR A O 1
ATOM 804 N N . THR A 1 121 ? -25.226 40.611 -13.041 1.00 33.25 121 THR A N 1
ATOM 805 C CA . THR A 1 121 ? -24.735 39.923 -11.848 1.00 34.46 121 THR A CA 1
ATOM 806 C C . THR A 1 121 ? -23.235 39.583 -11.888 1.00 33.38 121 THR A C 1
ATOM 807 O O . THR A 1 121 ? -22.633 39.447 -10.847 1.00 33.09 121 THR A O 1
ATOM 811 N N . TYR A 1 122 ? -22.615 39.479 -13.063 1.00 32.88 122 TYR A N 1
ATOM 812 C CA . TYR A 1 122 ? -21.211 39.034 -13.155 1.00 28.95 122 TYR A CA 1
ATOM 813 C C . TYR A 1 122 ? -20.380 39.967 -14.015 1.00 31.95 122 TYR A C 1
ATOM 814 O O . TYR A 1 122 ? -19.834 39.528 -15.034 1.00 30.93 122 TYR A O 1
ATOM 823 N N . PRO A 1 123 ? -20.271 41.270 -13.621 1.00 32.49 123 PRO A N 1
ATOM 824 C CA . PRO A 1 123 ? -19.615 42.204 -14.525 1.00 31.85 123 PRO A CA 1
ATOM 825 C C . PRO A 1 123 ? -18.188 41.756 -14.856 1.00 29.65 123 PRO A C 1
ATOM 826 O O . PRO A 1 123 ? -17.775 41.817 -15.988 1.00 30.28 123 PRO A O 1
ATOM 830 N N . ILE A 1 124 ? -17.447 41.271 -13.873 1.00 30.57 124 ILE A N 1
ATOM 831 C CA . ILE A 1 124 ? -16.025 40.996 -14.103 1.00 30.15 124 ILE A CA 1
ATOM 832 C C . ILE A 1 124 ? -15.843 39.773 -15.033 1.00 28.70 124 ILE A C 1
ATOM 833 O O . ILE A 1 124 ? -14.779 39.572 -15.587 1.00 27.78 124 ILE A O 1
ATOM 838 N N . SER A 1 125 ? -16.894 38.983 -15.218 1.00 23.84 125 SER A N 1
ATOM 839 C CA . SER A 1 125 ? -16.874 37.918 -16.149 1.00 24.99 125 SER A CA 1
ATOM 840 C C . SER A 1 125 ? -17.243 38.277 -17.563 1.00 24.82 125 SER A C 1
ATOM 841 O O . SER A 1 125 ? -17.219 37.422 -18.387 1.00 22.44 125 SER A O 1
ATOM 844 N N . GLN A 1 126 ? -17.632 39.525 -17.861 1.00 26.36 126 GLN A N 1
ATOM 845 C CA . GLN A 1 126 ? -18.188 39.791 -19.165 1.00 26.64 126 GLN A CA 1
ATOM 846 C C . GLN A 1 126 ? -17.074 39.769 -20.183 1.00 28.64 126 GLN A C 1
ATOM 847 O O . GLN A 1 126 ? -16.048 40.376 -19.951 1.00 28.59 126 GLN A O 1
ATOM 853 N N . PRO A 1 127 ? -17.294 39.121 -21.328 1.00 26.02 127 PRO A N 1
ATOM 854 C CA . PRO A 1 127 ? -16.293 39.149 -22.413 1.00 28.66 127 PRO A CA 1
ATOM 855 C C . PRO A 1 127 ? -16.301 40.503 -23.117 1.00 32.07 127 PRO A C 1
ATOM 856 O O . PRO A 1 127 ? -17.123 41.338 -22.795 1.00 34.37 127 PRO A O 1
ATOM 860 N N . GLN A 1 128 ? -15.399 40.682 -24.061 1.00 34.11 128 GLN A N 1
ATOM 861 C CA . GLN A 1 128 ? -15.304 41.914 -24.837 1.00 37.92 128 GLN A CA 1
ATOM 862 C C . GLN A 1 128 ? -15.452 41.577 -26.299 1.00 34.65 128 GLN A C 1
ATOM 863 O O . GLN A 1 128 ? -14.839 40.639 -26.822 1.00 32.90 128 GLN A O 1
ATOM 869 N N . MET A 1 129 ? -16.261 42.359 -26.983 1.00 37.39 129 MET A N 1
ATOM 870 C CA . MET A 1 129 ? -16.500 42.106 -28.395 1.00 40.88 129 MET A CA 1
ATOM 871 C C . MET A 1 129 ? -15.254 42.594 -29.125 1.00 35.92 129 MET A C 1
ATOM 872 O O . MET A 1 129 ? -14.683 43.612 -28.764 1.00 35.99 129 MET A O 1
ATOM 877 N N . LEU A 1 130 ? -14.832 41.866 -30.141 1.00 35.24 130 LEU A N 1
ATOM 878 C CA . LEU A 1 130 ? -13.701 42.286 -30.927 1.00 36.62 130 LEU A CA 1
ATOM 879 C C . LEU A 1 130 ? -13.869 41.823 -32.333 1.00 38.11 130 LEU A C 1
ATOM 880 O O . LEU A 1 130 ? -14.446 40.742 -32.563 1.00 35.20 130 LEU A O 1
ATOM 885 N N . THR A 1 131 ? -13.316 42.574 -33.287 1.00 37.40 131 THR A N 1
ATOM 886 C CA . THR A 1 131 ? -13.267 42.040 -34.660 1.00 39.01 131 THR A CA 1
ATOM 887 C C . THR A 1 131 ? -12.410 40.766 -34.707 1.00 38.71 131 THR A C 1
ATOM 888 O O . THR A 1 131 ? -11.596 40.500 -33.819 1.00 34.22 131 THR A O 1
ATOM 892 N N . ALA A 1 132 ? -12.550 40.021 -35.797 1.00 37.68 132 ALA A N 1
ATOM 893 C CA . ALA A 1 132 ? -11.834 38.789 -35.976 1.00 35.47 132 ALA A CA 1
ATOM 894 C C . ALA A 1 132 ? -10.354 39.005 -35.875 1.00 37.76 132 ALA A C 1
ATOM 895 O O . ALA A 1 132 ? -9.636 38.207 -35.268 1.00 34.34 132 ALA A O 1
ATOM 897 N N . LEU A 1 133 ? -9.912 40.071 -36.518 1.00 36.41 133 LEU A N 1
ATOM 898 C CA . LEU A 1 133 ? -8.539 40.447 -36.564 1.00 37.10 133 LEU A CA 1
ATOM 899 C C . LEU A 1 133 ? -7.998 40.730 -35.160 1.00 34.49 133 LEU A C 1
ATOM 900 O O . LEU A 1 133 ? -6.916 40.246 -34.793 1.00 32.76 133 LEU A O 1
ATOM 905 N N . LYS A 1 134 ? -8.696 41.590 -34.416 1.00 36.51 134 LYS A N 1
ATOM 906 C CA . LYS A 1 134 ? -8.275 41.965 -33.062 1.00 34.42 134 LYS A CA 1
ATOM 907 C C . LYS A 1 134 ? -8.300 40.743 -32.122 1.00 30.53 134 LYS A C 1
ATOM 908 O O . LYS A 1 134 ? -7.442 40.555 -31.281 1.00 28.99 134 LYS A O 1
ATOM 914 N N . ARG A 1 135 ? -9.326 39.935 -32.284 1.00 32.05 135 ARG A N 1
ATOM 915 C CA . ARG A 1 135 ? -9.442 38.706 -31.522 1.00 33.93 135 ARG A CA 1
ATOM 916 C C . ARG A 1 135 ? -8.172 37.860 -31.691 1.00 30.13 135 ARG A C 1
ATOM 917 O O . ARG A 1 135 ? -7.574 37.505 -30.726 1.00 30.25 135 ARG A O 1
ATOM 925 N N . LYS A 1 136 ? -7.775 37.529 -32.910 1.00 32.31 136 LYS A N 1
ATOM 926 C CA . LYS A 1 136 ? -6.641 36.595 -33.094 1.00 30.27 136 LYS A CA 1
ATOM 927 C C . LYS A 1 136 ? -5.362 37.172 -32.590 1.00 26.91 136 LYS A C 1
ATOM 928 O O . LYS A 1 136 ? -4.541 36.500 -32.020 1.00 25.10 136 LYS A O 1
ATOM 934 N N . GLN A 1 137 ? -5.232 38.467 -32.737 1.00 28.29 137 GLN A N 1
ATOM 935 C CA . GLN A 1 137 ? -4.114 39.209 -32.169 1.00 28.13 137 GLN A CA 1
ATOM 936 C C . GLN A 1 137 ? -4.098 39.163 -30.629 1.00 26.87 137 GLN A C 1
ATOM 937 O O . GLN A 1 137 ? -3.024 39.038 -30.011 1.00 26.64 137 GLN A O 1
ATOM 943 N N . GLU A 1 138 ? -5.267 39.195 -30.003 1.00 25.78 138 GLU A N 1
ATOM 944 C CA . GLU A 1 138 ? -5.269 39.034 -28.535 1.00 25.92 138 GLU A CA 1
ATOM 945 C C . GLU A 1 138 ? -4.922 37.580 -28.148 1.00 21.84 138 GLU A C 1
ATOM 946 O O . GLU A 1 138 ? -4.286 37.354 -27.177 1.00 20.61 138 GLU A O 1
ATOM 952 N N . LEU A 1 139 ? -5.391 36.616 -28.907 1.00 22.93 139 LEU A N 1
ATOM 953 C CA . LEU A 1 139 ? -5.084 35.201 -28.574 1.00 24.74 139 LEU A CA 1
ATOM 954 C C . LEU A 1 139 ? -3.586 34.996 -28.561 1.00 24.72 139 LEU A C 1
ATOM 955 O O . LEU A 1 139 ? -3.024 34.422 -27.659 1.00 29.52 139 LEU A O 1
ATOM 960 N N . ARG A 1 140 ? -2.964 35.479 -29.624 1.00 24.38 140 ARG A N 1
ATOM 961 C CA . ARG A 1 140 ? -1.559 35.394 -29.905 1.00 28.05 140 ARG A CA 1
ATOM 962 C C . ARG A 1 140 ? -0.681 36.207 -28.958 1.00 27.73 140 ARG A C 1
ATOM 963 O O . ARG A 1 140 ? 0.354 35.731 -28.535 1.00 26.27 140 ARG A O 1
ATOM 971 N N . GLU A 1 141 ? -1.115 37.421 -28.615 1.00 28.55 141 GLU A N 1
ATOM 972 C CA . GLU A 1 141 ? -0.356 38.281 -27.716 1.00 26.84 141 GLU A CA 1
ATOM 973 C C . GLU A 1 141 ? -0.570 37.973 -26.243 1.00 27.10 141 GLU A C 1
ATOM 974 O O . GLU A 1 141 ? 0.337 38.094 -25.459 1.00 25.73 141 GLU A O 1
ATOM 980 N N . LYS A 1 142 ? -1.771 37.573 -25.861 1.00 27.04 142 LYS A N 1
ATOM 981 C CA . LYS A 1 142 ? -2.127 37.500 -24.482 1.00 27.08 142 LYS A CA 1
ATOM 982 C C . LYS A 1 142 ? -2.655 36.168 -24.023 1.00 25.92 142 LYS A C 1
ATOM 983 O O . LYS A 1 142 ? -2.300 35.765 -22.975 1.00 27.26 142 LYS A O 1
ATOM 989 N N . VAL A 1 143 ? -3.550 35.529 -24.759 1.00 24.29 143 VAL A N 1
ATOM 990 C CA . VAL A 1 143 ? -4.274 34.384 -24.215 1.00 22.90 143 VAL A CA 1
ATOM 991 C C . VAL A 1 143 ? -3.462 33.116 -24.300 1.00 23.30 143 VAL A C 1
ATOM 992 O O . VAL A 1 143 ? -3.466 32.322 -23.341 1.00 21.85 143 VAL A O 1
ATOM 996 N N . ASP A 1 144 ? -2.809 32.909 -25.450 1.00 23.69 144 ASP A N 1
ATOM 997 C CA . ASP A 1 144 ? -2.021 31.672 -25.681 1.00 22.65 144 ASP A CA 1
ATOM 998 C C . ASP A 1 144 ? -0.635 31.694 -25.049 1.00 22.54 144 ASP A C 1
ATOM 999 O O . ASP A 1 144 ? 0.418 31.774 -25.768 1.00 24.82 144 ASP A O 1
ATOM 1004 N N . VAL A 1 145 ? -0.627 31.481 -23.732 1.00 21.66 145 VAL A N 1
ATOM 1005 C CA . VAL A 1 145 ? 0.565 31.666 -22.952 1.00 25.37 145 VAL A CA 1
ATOM 1006 C C . VAL A 1 145 ? 1.604 30.565 -23.074 1.00 23.29 145 VAL A C 1
ATOM 1007 O O . VAL A 1 145 ? 2.750 30.817 -22.831 1.00 20.82 145 VAL A O 1
ATOM 1011 N N . ASN A 1 146 ? 1.236 29.366 -23.523 1.00 22.21 146 ASN A N 1
ATOM 1012 C CA . ASN A 1 146 ? 2.273 28.390 -23.795 1.00 22.37 146 ASN A CA 1
ATOM 1013 C C . ASN A 1 146 ? 2.654 28.287 -25.265 1.00 23.03 146 ASN A C 1
ATOM 1014 O O . ASN A 1 146 ? 3.358 27.369 -25.637 1.00 21.86 146 ASN A O 1
ATOM 1019 N N . PHE A 1 147 ? 2.173 29.214 -26.093 1.00 20.51 147 PHE A N 1
ATOM 1020 C CA . PHE A 1 147 ? 2.544 29.313 -27.507 1.00 23.43 147 PHE A CA 1
ATOM 1021 C C . PHE A 1 147 ? 2.313 28.070 -28.347 1.00 24.02 147 PHE A C 1
ATOM 1022 O O . PHE A 1 147 ? 3.164 27.708 -29.190 1.00 20.97 147 PHE A O 1
ATOM 1030 N N . ASP A 1 148 ? 1.152 27.418 -28.129 1.00 21.82 148 ASP A N 1
ATOM 1031 C CA . ASP A 1 148 ? 0.875 26.203 -28.863 1.00 22.68 148 ASP A CA 1
ATOM 1032 C C . ASP A 1 148 ? -0.137 26.398 -29.943 1.00 24.27 148 ASP A C 1
ATOM 1033 O O . ASP A 1 148 ? -0.514 25.454 -30.582 1.00 26.99 148 ASP A O 1
ATOM 1038 N N . GLY A 1 149 ? -0.571 27.640 -30.160 1.00 22.50 149 GLY A N 1
ATOM 1039 C CA . GLY A 1 149 ? -1.652 27.975 -31.080 1.00 24.20 149 GLY A CA 1
ATOM 1040 C C . GLY A 1 149 ? -3.027 27.435 -30.657 1.00 23.30 149 GLY A C 1
ATOM 1041 O O . GLY A 1 149 ? -3.943 27.342 -31.494 1.00 24.33 149 GLY A O 1
ATOM 1042 N N . ARG A 1 150 ? -3.161 27.029 -29.386 1.00 22.05 150 ARG A N 1
ATOM 1043 C CA . ARG A 1 150 ? -4.404 26.509 -28.856 1.00 21.64 150 ARG A CA 1
ATOM 1044 C C . ARG A 1 150 ? -4.869 27.344 -27.642 1.00 21.74 150 ARG A C 1
ATOM 1045 O O . ARG A 1 150 ? -4.045 27.931 -26.894 1.00 22.82 150 ARG A O 1
ATOM 1053 N N . VAL A 1 151 ? -6.178 27.427 -27.469 1.00 19.98 151 VAL A N 1
ATOM 1054 C CA . VAL A 1 151 ? -6.775 28.075 -26.319 1.00 23.94 151 VAL A CA 1
ATOM 1055 C C . VAL A 1 151 ? -7.507 27.034 -25.443 1.00 21.25 151 VAL A C 1
ATOM 1056 O O . VAL A 1 151 ? -8.433 26.351 -25.909 1.00 21.65 151 VAL A O 1
ATOM 1060 N N . SER A 1 152 ? -7.000 26.887 -24.223 1.00 20.15 152 SER A N 1
ATOM 1061 C CA . SER A 1 152 ? -7.572 26.053 -23.220 1.00 18.73 152 SER A CA 1
ATOM 1062 C C . SER A 1 152 ? -8.594 26.877 -22.441 1.00 19.76 152 SER A C 1
ATOM 1063 O O . SER A 1 152 ? -8.579 28.097 -22.507 1.00 19.20 152 SER A O 1
ATOM 1066 N N . PHE A 1 153 ? -9.457 26.211 -21.696 1.00 19.30 153 PHE A N 1
ATOM 1067 C CA . PHE A 1 153 ? -10.364 26.897 -20.770 1.00 18.49 153 PHE A CA 1
ATOM 1068 C C . PHE A 1 153 ? -9.587 27.596 -19.711 1.00 18.26 153 PHE A C 1
ATOM 1069 O O . PHE A 1 153 ? -9.913 28.718 -19.353 1.00 18.13 153 PHE A O 1
ATOM 1077 N N . LEU A 1 154 ? -8.493 26.981 -19.262 1.00 18.26 154 LEU A N 1
ATOM 1078 C CA . LEU A 1 154 ? -7.572 27.612 -18.320 1.00 18.41 154 LEU A CA 1
ATOM 1079 C C . LEU A 1 154 ? -7.073 28.957 -18.844 1.00 17.97 154 LEU A C 1
ATOM 1080 O O . LEU A 1 154 ? -7.058 29.914 -18.113 1.00 18.64 154 LEU A O 1
ATOM 1085 N N . GLU A 1 155 ? -6.629 28.980 -20.075 1.00 16.47 155 GLU A N 1
ATOM 1086 C CA . GLU A 1 155 ? -6.061 30.202 -20.659 1.00 20.39 155 GLU A CA 1
ATOM 1087 C C . GLU A 1 155 ? -7.137 31.277 -20.809 1.00 19.46 155 GLU A C 1
ATOM 1088 O O . GLU A 1 155 ? -6.892 32.421 -20.486 1.00 21.09 155 GLU A O 1
ATOM 1094 N N . TYR A 1 156 ? -8.322 30.889 -21.265 1.00 19.55 156 TYR A N 1
ATOM 1095 C CA . TYR A 1 156 ? -9.470 31.809 -21.280 1.00 21.38 156 TYR A CA 1
ATOM 1096 C C . TYR A 1 156 ? -9.739 32.399 -19.884 1.00 19.81 156 TYR A C 1
ATOM 1097 O O . TYR A 1 156 ? -9.948 33.616 -19.721 1.00 21.09 156 TYR A O 1
ATOM 1106 N N . LEU A 1 157 ? -9.737 31.548 -18.870 1.00 17.98 157 LEU A N 1
ATOM 1107 C CA . LEU A 1 157 ? -9.994 31.999 -17.508 1.00 17.78 157 LEU A CA 1
ATOM 1108 C C . LEU A 1 157 ? -9.004 32.967 -16.935 1.00 19.21 157 LEU A C 1
ATOM 1109 O O . LEU A 1 157 ? -9.371 33.983 -16.346 1.00 20.36 157 LEU A O 1
ATOM 1114 N N . LEU A 1 158 ? -7.734 32.686 -17.143 1.00 19.77 158 LEU A N 1
ATOM 1115 C CA . LEU A 1 158 ? -6.704 33.523 -16.633 1.00 20.99 158 LEU A CA 1
ATOM 1116 C C . LEU A 1 158 ? -6.742 34.915 -17.229 1.00 22.79 158 LEU A C 1
ATOM 1117 O O . LEU A 1 158 ? -6.460 35.911 -16.520 1.00 22.20 158 LEU A O 1
ATOM 1122 N N . TYR A 1 159 ? -7.031 34.982 -18.525 1.00 22.69 159 TYR A N 1
ATOM 1123 C CA . TYR A 1 159 ? -7.079 36.249 -19.209 1.00 24.68 159 TYR A CA 1
ATOM 1124 C C . TYR A 1 159 ? -8.379 36.978 -18.871 1.00 24.60 159 TYR A C 1
ATOM 1125 O O . TYR A 1 159 ? -8.342 38.162 -18.620 1.00 23.67 159 TYR A O 1
ATOM 1134 N N . GLN A 1 160 ? -9.492 36.268 -18.762 1.00 23.77 160 GLN A N 1
ATOM 1135 C CA . GLN A 1 160 ? -10.751 36.921 -18.364 1.00 23.13 160 GLN A CA 1
ATOM 1136 C C . GLN A 1 160 ? -10.630 37.592 -16.990 1.00 23.28 160 GLN A C 1
ATOM 1137 O O . GLN A 1 160 ? -11.081 38.712 -16.797 1.00 21.67 160 GLN A O 1
ATOM 1143 N N . TYR A 1 161 ? -9.951 36.930 -16.061 1.00 22.55 161 TYR A N 1
ATOM 1144 C CA . TYR A 1 161 ? -9.889 37.374 -14.661 1.00 22.98 161 TYR A CA 1
ATOM 1145 C C . TYR A 1 161 ? -8.539 37.927 -14.403 1.00 23.15 161 TYR A C 1
ATOM 1146 O O . TYR A 1 161 ? -8.020 37.849 -13.296 1.00 26.96 161 TYR A O 1
ATOM 1155 N N . LYS A 1 162 ? -7.948 38.562 -15.424 1.00 23.82 162 LYS A N 1
ATOM 1156 C CA . LYS A 1 162 ? -6.606 39.039 -15.304 1.00 24.67 162 LYS A CA 1
ATOM 1157 C C . LYS A 1 162 ? -6.382 40.194 -14.292 1.00 25.07 162 LYS A C 1
ATOM 1158 O O . LYS A 1 162 ? -5.218 40.419 -13.896 1.00 23.93 162 LYS A O 1
ATOM 1164 N N . ASP A 1 163 ? -7.435 40.875 -13.843 1.00 25.48 163 ASP A N 1
ATOM 1165 C CA . ASP A 1 163 ? -7.293 41.876 -12.725 1.00 25.55 163 ASP A CA 1
ATOM 1166 C C . ASP A 1 163 ? -6.651 41.229 -11.492 1.00 25.76 163 ASP A C 1
ATOM 1167 O O . ASP A 1 163 ? -6.105 41.898 -10.651 1.00 28.76 163 ASP A O 1
ATOM 1172 N N . PHE A 1 164 ? -6.734 39.908 -11.341 1.00 24.01 164 PHE A N 1
ATOM 1173 C CA . PHE A 1 164 ? -6.009 39.273 -10.245 1.00 24.22 164 PHE A CA 1
ATOM 1174 C C . PHE A 1 164 ? -5.255 37.985 -10.602 1.00 21.84 164 PHE A C 1
ATOM 1175 O O . PHE A 1 164 ? -4.400 37.635 -9.847 1.00 22.64 164 PHE A O 1
ATOM 1183 N N . ALA A 1 165 ? -5.591 37.338 -11.721 1.00 20.03 165 ALA A N 1
ATOM 1184 C CA . ALA A 1 165 ? -5.048 36.053 -12.114 1.00 20.76 165 ALA A CA 1
ATOM 1185 C C . ALA A 1 165 ? -3.990 36.225 -13.203 1.00 22.94 165 ALA A C 1
ATOM 1186 O O . ALA A 1 165 ? -4.084 37.166 -14.016 1.00 23.89 165 ALA A O 1
ATOM 1188 N N . ASN A 1 166 ? -2.957 35.362 -13.187 1.00 19.89 166 ASN A N 1
ATOM 1189 C CA . ASN A 1 166 ? -2.033 35.346 -14.251 1.00 20.65 166 ASN A CA 1
ATOM 1190 C C . ASN A 1 166 ? -1.272 34.061 -14.207 1.00 21.49 166 ASN A C 1
ATOM 1191 O O . ASN A 1 166 ? -1.331 33.348 -13.204 1.00 20.56 166 ASN A O 1
ATOM 1196 N N . PRO A 1 167 ? -0.571 33.720 -15.280 1.00 23.10 167 PRO A N 1
ATOM 1197 C CA . PRO A 1 167 ? -0.096 32.318 -15.307 1.00 23.16 167 PRO A CA 1
ATOM 1198 C C . PRO A 1 167 ? 0.922 31.942 -14.213 1.00 23.65 167 PRO A C 1
ATOM 1199 O O . PRO A 1 167 ? 0.906 30.821 -13.635 1.00 22.92 167 PRO A O 1
ATOM 1203 N N . ALA A 1 168 ? 1.868 32.826 -13.956 1.00 22.69 168 ALA A N 1
ATOM 1204 C CA . ALA A 1 168 ? 2.868 32.505 -12.944 1.00 23.51 168 ALA A CA 1
ATOM 1205 C C . ALA A 1 168 ? 2.300 32.421 -11.533 1.00 24.85 168 ALA A C 1
ATOM 1206 O O . ALA A 1 168 ? 2.576 31.477 -10.771 1.00 25.99 168 ALA A O 1
ATOM 1208 N N . ASP A 1 169 ? 1.450 33.373 -11.197 1.00 24.61 169 ASP A N 1
ATOM 1209 C CA . ASP A 1 169 ? 0.687 33.335 -9.964 1.00 21.40 169 ASP A CA 1
ATOM 1210 C C . ASP A 1 169 ? -0.129 32.046 -9.856 1.00 23.19 169 ASP A C 1
ATOM 1211 O O . ASP A 1 169 ? -0.113 31.345 -8.819 1.00 24.43 169 ASP A O 1
ATOM 1216 N N . PHE A 1 170 ? -0.879 31.739 -10.902 1.00 24.04 170 PHE A N 1
ATOM 1217 C CA . PHE A 1 170 ? -1.650 30.528 -10.916 1.00 21.32 170 PHE A CA 1
ATOM 1218 C C . PHE A 1 170 ? -0.770 29.292 -10.593 1.00 21.51 170 PHE A C 1
ATOM 1219 O O . PHE A 1 170 ? -1.153 28.459 -9.790 1.00 23.46 170 PHE A O 1
ATOM 1227 N N . CYS A 1 171 ? 0.397 29.175 -11.218 1.00 23.50 171 CYS A N 1
ATOM 1228 C CA . CYS A 1 171 ? 1.253 28.006 -11.002 1.00 24.86 171 CYS A CA 1
ATOM 1229 C C . CYS A 1 171 ? 1.742 27.949 -9.532 1.00 26.57 171 CYS A C 1
ATOM 1230 O O . CYS A 1 171 ? 1.748 26.885 -8.853 1.00 25.58 171 CYS A O 1
ATOM 1233 N N . THR A 1 172 ? 2.070 29.123 -9.005 1.00 26.58 172 THR A N 1
ATOM 1234 C CA . THR A 1 172 ? 2.480 29.227 -7.605 1.00 26.82 172 THR A CA 1
ATOM 1235 C C . THR A 1 172 ? 1.399 28.779 -6.719 1.00 25.54 172 THR A C 1
ATOM 1236 O O . THR A 1 172 ? 1.650 28.088 -5.777 1.00 24.92 172 THR A O 1
ATOM 1240 N N . ARG A 1 173 ? 0.169 29.215 -6.987 1.00 26.63 173 ARG A N 1
ATOM 1241 C CA . ARG A 1 173 ? -0.976 28.814 -6.227 1.00 23.16 173 ARG A CA 1
ATOM 1242 C C . ARG A 1 173 ? -1.348 27.341 -6.384 1.00 24.46 173 ARG A C 1
ATOM 1243 O O . ARG A 1 173 ? -1.812 26.721 -5.418 1.00 19.93 173 ARG A O 1
ATOM 1251 N N . SER A 1 174 ? -1.174 26.786 -7.566 1.00 24.07 174 SER A N 1
ATOM 1252 C CA . SER A 1 174 ? -1.762 25.460 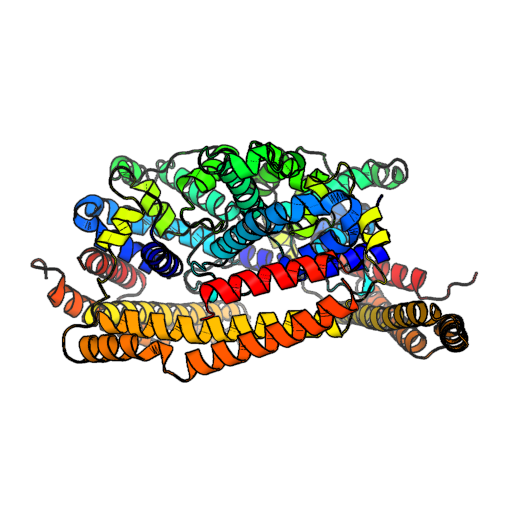-7.848 1.00 25.70 174 SER A CA 1
ATOM 1253 C C . SER A 1 174 ? -0.788 24.297 -7.787 1.00 26.56 174 SER A C 1
ATOM 1254 O O . SER A 1 174 ? -1.216 23.155 -7.509 1.00 26.08 174 SER A O 1
ATOM 1257 N N . MET A 1 175 ? 0.485 24.553 -8.063 1.00 26.33 175 MET A N 1
ATOM 1258 C CA . MET A 1 175 ? 1.524 23.502 -8.005 1.00 32.16 175 MET A CA 1
ATOM 1259 C C . MET A 1 175 ? 1.643 22.831 -6.635 1.00 31.84 175 MET A C 1
ATOM 1260 O O . MET A 1 175 ? 1.437 23.453 -5.600 1.00 33.50 175 MET A O 1
ATOM 1265 N N . ASN A 1 176 ? 1.883 21.522 -6.646 1.00 37.92 176 ASN A N 1
ATOM 1266 C CA . ASN A 1 176 ? 1.953 20.725 -5.403 1.00 43.15 176 ASN A CA 1
ATOM 1267 C C . ASN A 1 176 ? 0.722 20.755 -4.481 1.00 45.34 176 ASN A C 1
ATOM 1268 O O . ASN A 1 176 ? 0.833 20.720 -3.250 1.00 39.24 176 ASN A O 1
ATOM 1273 N N . HIS A 1 177 ? -0.453 20.861 -5.085 1.00 47.65 177 HIS A N 1
ATOM 1274 C CA . HIS A 1 177 ? -1.695 20.695 -4.363 1.00 46.79 177 HIS A CA 1
ATOM 1275 C C . HIS A 1 177 ? -2.397 19.597 -5.089 1.00 46.66 177 HIS A C 1
ATOM 1276 O O . HIS A 1 177 ? -3.116 19.852 -6.040 1.00 40.22 177 HIS A O 1
ATOM 1283 N N . ASP A 1 178 ? -2.112 18.367 -4.674 1.00 46.76 178 ASP A N 1
ATOM 1284 C CA . ASP A 1 178 ? -2.676 17.208 -5.323 1.00 47.94 178 ASP A CA 1
ATOM 1285 C C . ASP A 1 178 ? -4.124 17.035 -4.902 1.00 41.32 178 ASP A C 1
ATOM 1286 O O . ASP A 1 178 ? -4.526 17.390 -3.818 1.00 41.88 178 ASP A O 1
ATOM 1291 N N . GLU A 1 179 ? -4.910 16.527 -5.835 1.00 39.65 179 GLU A N 1
ATOM 1292 C CA . GLU A 1 179 ? -6.318 16.257 -5.620 1.00 36.42 179 GLU A CA 1
ATOM 1293 C C . GLU A 1 179 ? -6.377 15.267 -4.494 1.00 37.02 179 GLU A C 1
ATOM 1294 O O . GLU A 1 179 ? -5.733 14.226 -4.568 1.00 37.48 179 GLU A O 1
ATOM 1300 N N . HIS A 1 180 ? -7.175 15.540 -3.485 1.00 35.66 180 HIS A N 1
ATOM 1301 C CA . HIS A 1 180 ? -7.344 14.550 -2.424 1.00 34.68 180 HIS A CA 1
ATOM 1302 C C . HIS A 1 180 ? -8.142 13.377 -2.895 1.00 33.41 180 HIS A C 1
ATOM 1303 O O . HIS A 1 180 ? -9.017 13.540 -3.721 1.00 30.44 180 HIS A O 1
ATOM 1310 N N . PRO A 1 181 ? -7.878 12.196 -2.331 1.00 33.19 181 PRO A N 1
ATOM 1311 C CA . PRO A 1 181 ? -8.546 10.988 -2.829 1.00 35.57 181 PRO A CA 1
ATOM 1312 C C . PRO A 1 181 ? -10.070 10.990 -2.661 1.00 33.89 181 PRO A C 1
ATOM 1313 O O . PRO A 1 181 ? -10.766 10.356 -3.470 1.00 34.20 181 PRO A O 1
ATOM 1317 N N . GLU A 1 182 ? -10.585 11.639 -1.621 1.00 30.05 182 GLU A N 1
ATOM 1318 C CA . GLU A 1 182 ? -12.023 11.654 -1.431 1.00 30.08 182 GLU A CA 1
ATOM 1319 C C . GLU A 1 182 ? -12.646 12.473 -2.553 1.00 30.04 182 GLU A C 1
ATOM 1320 O O . GLU A 1 182 ? -13.766 12.183 -3.023 1.00 27.24 182 GLU A O 1
ATOM 1326 N N . ILE A 1 183 ? -11.918 13.498 -2.960 1.00 26.80 183 ILE A N 1
ATOM 1327 C CA . ILE A 1 183 ? -12.369 14.355 -4.050 1.00 28.53 183 ILE A CA 1
ATOM 1328 C C . ILE A 1 183 ? -12.272 13.601 -5.375 1.00 27.45 183 ILE A C 1
ATOM 1329 O O . ILE A 1 183 ? -13.231 13.596 -6.126 1.00 27.31 183 ILE A O 1
ATOM 1334 N N . LYS A 1 184 ? -11.166 12.908 -5.626 1.00 25.20 184 LYS A N 1
ATOM 1335 C CA . LYS A 1 184 ? -11.047 12.173 -6.846 1.00 26.20 184 LYS A CA 1
ATOM 1336 C C . LYS A 1 184 ? -12.168 11.169 -6.921 1.00 24.97 184 LYS A C 1
ATOM 1337 O O . LYS A 1 184 ? -12.801 11.025 -7.953 1.00 25.04 184 LYS A O 1
ATOM 1343 N N . LYS A 1 185 ? -12.462 10.511 -5.823 1.00 29.12 185 LYS A N 1
ATOM 1344 C CA . LYS A 1 185 ? -13.553 9.517 -5.800 1.00 27.66 185 LYS A CA 1
ATOM 1345 C C . LYS A 1 185 ? -14.855 10.111 -6.224 1.00 28.23 185 LYS A C 1
ATOM 1346 O O . LYS A 1 185 ? -15.585 9.527 -7.008 1.00 28.51 185 LYS A O 1
ATOM 1352 N N . ALA A 1 186 ? -15.157 11.280 -5.680 1.00 25.79 186 ALA A N 1
ATOM 1353 C CA . ALA A 1 186 ? -16.378 11.939 -5.953 1.00 25.80 186 ALA A CA 1
ATOM 1354 C C . ALA A 1 186 ? -16.422 12.421 -7.406 1.00 24.06 186 ALA A C 1
ATOM 1355 O O . ALA A 1 186 ? -17.453 12.287 -8.069 1.00 24.06 186 ALA A O 1
ATOM 1357 N N . ARG A 1 187 ? -15.306 12.961 -7.924 1.00 22.22 187 ARG A N 1
ATOM 1358 C CA . ARG A 1 187 ? -15.268 13.357 -9.349 1.00 22.83 187 ARG A CA 1
ATOM 1359 C C . ARG A 1 187 ? -15.571 12.127 -10.268 1.00 23.62 187 ARG A C 1
ATOM 1360 O O . ARG A 1 187 ? -16.363 12.169 -11.193 1.00 21.67 187 ARG A O 1
ATOM 1368 N N . LEU A 1 188 ? -14.911 11.035 -9.991 1.00 22.97 188 LEU A N 1
ATOM 1369 C CA . LEU A 1 188 ? -15.117 9.838 -10.792 1.00 27.26 188 LEU A CA 1
ATOM 1370 C C . LEU A 1 188 ? -16.489 9.250 -10.615 1.00 26.09 188 LEU A C 1
ATOM 1371 O O . LEU A 1 188 ? -17.027 8.680 -11.561 1.00 27.11 188 LEU A O 1
ATOM 1376 N N . ALA A 1 189 ? -17.078 9.375 -9.436 1.00 24.33 189 ALA A N 1
ATOM 1377 C CA . ALA A 1 189 ? -18.455 8.972 -9.302 1.00 23.99 189 ALA A CA 1
ATOM 1378 C C . ALA A 1 189 ? -19.390 9.823 -10.175 1.00 23.68 189 ALA A C 1
ATOM 1379 O O . ALA A 1 189 ? -20.356 9.345 -10.783 1.00 21.00 189 ALA A O 1
ATOM 1381 N N . LEU A 1 190 ? -19.134 11.119 -10.199 1.00 23.95 190 LEU A N 1
ATOM 1382 C CA . LEU A 1 190 ? -19.848 11.990 -11.141 1.00 24.60 190 LEU A CA 1
ATOM 1383 C C . LEU A 1 190 ? -19.613 11.581 -12.612 1.00 24.30 190 LEU A C 1
ATOM 1384 O O . LEU A 1 190 ? -20.545 11.549 -13.385 1.00 25.23 190 LEU A O 1
ATOM 1389 N N . GLU A 1 191 ? -18.400 11.190 -12.986 1.00 25.67 191 GLU A N 1
ATOM 1390 C CA . GLU A 1 191 ? -18.149 10.789 -14.344 1.00 24.89 191 GLU A CA 1
ATOM 1391 C C . GLU A 1 191 ? -18.912 9.488 -14.627 1.00 25.17 191 GLU A C 1
ATOM 1392 O O . GLU A 1 191 ? -19.397 9.262 -15.725 1.00 27.14 191 GLU A O 1
ATOM 1398 N N . GLU A 1 192 ? -19.028 8.627 -13.643 1.00 24.45 192 GLU A N 1
ATOM 1399 C CA . GLU A 1 192 ? -19.827 7.434 -13.841 1.00 25.03 192 GLU A CA 1
ATOM 1400 C C . GLU A 1 192 ? -21.344 7.796 -14.056 1.00 23.92 192 GLU A C 1
ATOM 1401 O O . GLU A 1 192 ? -22.028 7.133 -14.788 1.00 25.50 192 GLU A O 1
ATOM 1407 N N . VAL A 1 193 ? -21.873 8.848 -13.445 1.00 22.05 193 VAL A N 1
ATOM 1408 C CA . VAL A 1 193 ? -23.190 9.291 -13.825 1.00 22.33 193 VAL A CA 1
ATOM 1409 C C . VAL A 1 193 ? -23.228 9.663 -15.307 1.00 22.35 193 VAL A C 1
ATOM 1410 O O . VAL A 1 193 ? -24.191 9.335 -15.996 1.00 21.83 193 VAL A O 1
ATOM 1414 N N . ASN A 1 194 ? -22.215 10.389 -15.815 1.00 23.24 194 ASN A N 1
ATOM 1415 C CA . ASN A 1 194 ? -22.197 10.688 -17.229 1.00 24.14 194 ASN A CA 1
ATOM 1416 C C . ASN A 1 194 ? -22.239 9.410 -18.053 1.00 25.97 194 ASN A C 1
ATOM 1417 O O . ASN A 1 194 ? -22.997 9.298 -19.036 1.00 22.00 194 ASN A O 1
ATOM 1422 N N . LYS A 1 195 ? -21.453 8.432 -17.649 1.00 25.21 195 LYS A N 1
ATOM 1423 C CA . LYS A 1 195 ? -21.459 7.219 -18.426 1.00 25.83 195 LYS A CA 1
ATOM 1424 C C . LYS A 1 195 ? -22.868 6.601 -18.415 1.00 24.79 195 LYS A C 1
ATOM 1425 O O . LYS A 1 195 ? -23.305 6.114 -19.401 1.00 24.55 195 LYS A O 1
ATOM 1431 N N . ARG A 1 196 ? -23.561 6.571 -17.292 1.00 22.74 196 ARG A N 1
ATOM 1432 C CA . ARG A 1 196 ? -24.911 5.983 -17.256 1.00 23.33 196 ARG A CA 1
ATOM 1433 C C . ARG A 1 196 ? -25.949 6.824 -18.028 1.00 23.62 196 ARG A C 1
ATOM 1434 O O . ARG A 1 196 ? -26.853 6.294 -18.622 1.00 22.13 196 ARG A O 1
ATOM 1442 N N . ILE A 1 197 ? -25.765 8.139 -18.041 1.00 21.98 197 ILE A N 1
ATOM 1443 C CA . ILE A 1 197 ? -26.595 9.026 -18.817 1.00 22.79 197 ILE A CA 1
ATOM 1444 C C . ILE A 1 197 ? -26.434 8.727 -20.281 1.00 23.28 197 ILE A C 1
ATOM 1445 O O . ILE A 1 197 ? -27.436 8.616 -21.017 1.00 24.90 197 ILE A O 1
ATOM 1450 N N . ARG A 1 198 ? -25.185 8.590 -20.752 1.00 25.78 198 ARG A N 1
ATOM 1451 C CA . ARG A 1 198 ? -24.957 8.195 -22.188 1.00 22.83 198 ARG A CA 1
ATOM 1452 C C . ARG A 1 198 ? -25.639 6.866 -22.496 1.00 22.60 198 ARG A C 1
ATOM 1453 O O . ARG A 1 198 ? -26.307 6.757 -23.466 1.00 21.56 198 ARG A O 1
ATOM 1461 N N . ALA A 1 199 ? -25.389 5.844 -21.694 1.00 24.42 199 ALA A N 1
ATOM 1462 C CA . ALA A 1 199 ? -26.010 4.541 -21.897 1.00 25.63 199 ALA A CA 1
ATOM 1463 C C . ALA A 1 199 ? -27.547 4.691 -22.000 1.00 26.62 199 ALA A C 1
ATOM 1464 O O . ALA A 1 199 ? -28.156 4.181 -22.938 1.00 28.90 199 ALA A O 1
ATOM 1466 N N . TYR A 1 200 ? -28.160 5.400 -21.059 1.00 27.55 200 TYR A N 1
ATOM 1467 C CA . TYR A 1 200 ? -29.621 5.649 -21.071 1.00 26.54 200 TYR A CA 1
ATOM 1468 C C . TYR A 1 200 ? -30.137 6.440 -22.276 1.00 24.81 200 TYR A C 1
ATOM 1469 O O . TYR A 1 200 ? -31.096 6.041 -22.948 1.00 24.29 200 TYR A O 1
ATOM 1478 N N . GLU A 1 201 ? -29.477 7.537 -22.595 1.00 22.79 201 GLU A N 1
ATOM 1479 C CA . GLU A 1 201 ? -29.895 8.325 -23.755 1.00 22.63 201 GLU A CA 1
ATOM 1480 C C . GLU A 1 201 ? -29.587 7.614 -25.044 1.00 24.44 201 GLU A C 1
ATOM 1481 O O . GLU A 1 201 ? -30.307 7.779 -26.018 1.00 24.49 201 GLU A O 1
ATOM 1487 N N . GLU A 1 202 ? -28.562 6.750 -25.087 1.00 24.94 202 GLU A N 1
ATOM 1488 C CA . GLU A 1 202 ? -28.326 6.052 -26.394 1.00 25.25 202 GLU A CA 1
ATOM 1489 C C . GLU A 1 202 ? -29.395 5.029 -26.662 1.00 27.09 202 GLU A C 1
ATOM 1490 O O . GLU A 1 202 ? -29.878 4.859 -27.797 1.00 28.22 202 GLU A O 1
ATOM 1496 N N . GLU A 1 203 ? -29.763 4.325 -25.632 1.00 25.91 203 GLU A N 1
ATOM 1497 C CA . GLU A 1 203 ? -30.837 3.380 -25.781 1.00 30.07 203 GLU A CA 1
ATOM 1498 C C . GLU A 1 203 ? -32.197 4.045 -26.104 1.00 32.51 203 GLU A C 1
ATOM 1499 O O . GLU A 1 203 ? -32.987 3.497 -26.799 1.00 34.09 203 GLU A O 1
ATOM 1505 N N . LYS A 1 204 ? -32.511 5.150 -25.458 1.00 30.44 204 LYS A N 1
ATOM 1506 C CA . LYS A 1 204 ? -33.683 5.914 -25.796 1.00 31.45 204 LYS A CA 1
ATOM 1507 C C . LYS A 1 204 ? -33.677 6.222 -27.279 1.00 33.77 204 LYS A C 1
ATOM 1508 O O . LYS A 1 204 ? -34.666 5.983 -27.959 1.00 33.82 204 LYS A O 1
ATOM 1514 N N . ALA A 1 205 ? -32.549 6.733 -27.786 1.00 33.22 205 ALA A N 1
ATOM 1515 C CA . ALA A 1 205 ? -32.427 7.099 -29.178 1.00 35.65 205 ALA A CA 1
ATOM 1516 C C . ALA A 1 205 ? -32.402 5.935 -30.133 1.00 40.12 205 ALA A C 1
ATOM 1517 O O . ALA A 1 205 ? -32.851 6.064 -31.284 1.00 40.22 205 ALA A O 1
ATOM 1519 N N . ARG A 1 206 ? -31.881 4.811 -29.671 1.00 40.47 206 ARG A N 1
ATOM 1520 C CA . ARG A 1 206 ? -31.954 3.597 -30.432 1.00 39.39 206 ARG A CA 1
ATOM 1521 C C . ARG A 1 206 ? -33.423 3.278 -30.643 1.00 38.81 206 ARG A C 1
ATOM 1522 O O . ARG A 1 206 ? -33.871 3.105 -31.774 1.00 41.11 206 ARG A O 1
ATOM 1530 N N . LEU A 1 207 ? -34.149 3.168 -29.546 1.00 34.79 207 LEU A N 1
ATOM 1531 C CA . LEU A 1 207 ? -35.557 2.824 -29.598 1.00 39.35 207 LEU A CA 1
ATOM 1532 C C . LEU A 1 207 ? -36.402 3.832 -30.392 1.00 44.16 207 LEU A C 1
ATOM 1533 O O . LEU A 1 207 ? -37.302 3.449 -31.139 1.00 49.54 207 LEU A O 1
ATOM 1538 N N . THR A 1 208 ? -36.110 5.108 -30.227 1.00 39.94 208 THR A N 1
ATOM 1539 C CA . THR A 1 208 ? -36.797 6.137 -30.961 1.00 41.69 208 THR A CA 1
ATOM 1540 C C . THR A 1 208 ? -36.698 5.860 -32.429 1.00 46.82 208 THR A C 1
ATOM 1541 O O . THR A 1 208 ? -37.707 5.884 -33.107 1.00 50.24 208 THR A O 1
ATOM 1545 N N . GLU A 1 209 ? -35.491 5.600 -32.926 1.00 55.72 209 GLU A N 1
ATOM 1546 C CA . GLU A 1 209 ? -35.278 5.446 -34.377 1.00 61.65 209 GLU A CA 1
ATOM 1547 C C . GLU A 1 209 ? -35.845 4.131 -34.912 1.00 64.67 209 GLU A C 1
ATOM 1548 O O . GLU A 1 209 ? -36.123 4.020 -36.112 1.00 71.11 209 GLU A O 1
ATOM 1554 N N . GLU A 1 210 ? -36.040 3.155 -34.034 1.00 56.73 210 GLU A N 1
ATOM 1555 C CA . GLU A 1 210 ? -36.743 1.944 -34.425 1.00 61.25 210 GLU A CA 1
ATOM 1556 C C . GLU A 1 210 ? -38.234 2.134 -34.366 1.00 60.17 210 GLU A C 1
ATOM 1557 O O . GLU A 1 210 ? -38.942 1.622 -35.214 1.00 57.02 210 GLU A O 1
ATOM 1563 N N . SER A 1 211 ? -38.700 2.858 -33.351 1.00 62.69 211 SER A N 1
ATOM 1564 C CA . SER A 1 211 ? -40.086 3.376 -33.287 1.00 62.11 211 SER A CA 1
ATOM 1565 C C . SER A 1 211 ? -40.662 3.741 -34.665 1.00 62.64 211 SER A C 1
ATOM 1566 O O . SER A 1 211 ? -41.827 3.550 -34.931 1.00 52.27 211 SER A O 1
ATOM 1569 N N . LYS A 1 212 ? -39.826 4.313 -35.518 1.00 69.22 212 LYS A N 1
ATOM 1570 C CA . LYS A 1 212 ? -40.224 4.707 -36.855 1.00 67.92 212 LYS A CA 1
ATOM 1571 C C . LYS A 1 212 ? -40.061 3.550 -37.837 1.00 76.53 212 LYS A C 1
ATOM 1572 O O . LYS A 1 212 ? -39.800 3.757 -39.031 1.00 82.92 212 LYS A O 1
ATOM 1578 N N . ILE A 1 213 ? -40.206 2.325 -37.339 1.00 80.07 213 ILE A N 1
ATOM 1579 C CA . ILE A 1 213 ? -40.295 1.164 -38.217 1.00 79.70 213 ILE A CA 1
ATOM 1580 C C . ILE A 1 213 ? -41.718 0.663 -38.130 1.00 78.50 213 ILE A C 1
ATOM 1581 O O . ILE A 1 213 ? -42.121 0.067 -37.110 1.00 71.73 213 ILE A O 1
ATOM 1586 N N . PRO A 1 214 ? -42.515 0.968 -39.184 1.00 83.45 214 PRO A N 1
ATOM 1587 C CA . PRO A 1 214 ? -43.852 0.404 -39.099 1.00 79.53 214 PRO A CA 1
ATOM 1588 C C . PRO A 1 214 ? -43.744 -1.112 -39.016 1.00 74.75 214 PRO A C 1
ATOM 1589 O O . PRO A 1 214 ? -42.855 -1.698 -39.654 1.00 56.32 214 PRO A O 1
ATOM 1593 N N . GLY A 1 215 ? -44.583 -1.703 -38.165 1.00 77.00 215 GLY A N 1
ATOM 1594 C CA . GLY A 1 215 ? -44.804 -3.141 -38.151 1.00 84.96 215 GLY A CA 1
ATOM 1595 C C . GLY A 1 215 ? -44.174 -3.920 -37.015 1.00 89.85 215 GLY A C 1
ATOM 1596 O O . GLY A 1 215 ? -44.268 -3.531 -35.856 1.00 89.07 215 GLY A O 1
ATOM 1597 N N . VAL A 1 216 ? -43.511 -5.021 -37.376 1.00 102.37 216 VAL A N 1
ATOM 1598 C CA . VAL A 1 216 ? -43.133 -6.088 -36.433 1.00 110.74 216 VAL A CA 1
ATOM 1599 C C . VAL A 1 216 ? -41.623 -6.404 -36.424 1.00 108.82 216 VAL A C 1
ATOM 1600 O O . VAL A 1 216 ? -41.207 -7.485 -36.850 1.00 98.83 216 VAL A O 1
ATOM 1604 N N . LYS A 1 217 ? -40.802 -5.474 -35.925 1.00 102.57 217 LYS A N 1
ATOM 1605 C CA . LYS A 1 217 ? -41.263 -4.206 -35.355 1.00 87.82 217 LYS A CA 1
ATOM 1606 C C . LYS A 1 217 ? -40.111 -3.552 -34.596 1.00 84.94 217 LYS A C 1
ATOM 1607 O O . LYS A 1 217 ? -39.219 -4.257 -34.152 1.00 93.56 217 LYS A O 1
ATOM 1613 N N . GLY A 1 218 ? -40.110 -2.237 -34.417 1.00 74.67 218 GLY A N 1
ATOM 1614 C CA . GLY A 1 218 ? -41.111 -1.331 -34.965 1.00 73.38 218 GLY A CA 1
ATOM 1615 C C . GLY A 1 218 ? -42.092 -0.898 -33.912 1.00 71.26 218 GLY A C 1
ATOM 1616 O O . GLY A 1 218 ? -42.292 0.279 -33.708 1.00 75.67 218 GLY A O 1
ATOM 1617 N N . LEU A 1 219 ? -42.623 -1.870 -33.189 1.00 65.62 219 LEU A N 1
ATOM 1618 C CA . LEU A 1 219 ? -43.761 -1.722 -32.305 1.00 63.09 219 LEU A CA 1
ATOM 1619 C C . LEU A 1 219 ? -43.297 -2.106 -30.931 1.00 57.86 219 LEU A C 1
ATOM 1620 O O . LEU A 1 219 ? -43.877 -1.685 -29.933 1.00 52.22 219 LEU A O 1
ATOM 1625 N N . GLY A 1 220 ? -42.263 -2.951 -30.887 1.00 59.53 220 GLY A N 1
ATOM 1626 C CA . GLY A 1 220 ? -41.693 -3.395 -29.636 1.00 57.56 220 GLY A CA 1
ATOM 1627 C C . GLY A 1 220 ? -40.965 -2.192 -29.097 1.00 52.02 220 GLY A C 1
ATOM 1628 O O . GLY A 1 220 ? -41.041 -1.887 -27.906 1.00 53.70 220 GLY A O 1
ATOM 1629 N N . ALA A 1 221 ? -40.284 -1.509 -30.017 1.00 52.92 221 ALA A N 1
ATOM 1630 C CA . ALA A 1 221 ? -39.539 -0.265 -29.733 1.00 50.95 221 ALA A CA 1
ATOM 1631 C C . ALA A 1 221 ? -40.404 0.757 -28.966 1.00 51.13 221 ALA A C 1
ATOM 1632 O O . ALA A 1 221 ? -39.959 1.372 -27.994 1.00 46.92 221 ALA A O 1
ATOM 1634 N N . THR A 1 222 ? -41.659 0.895 -29.392 1.00 51.10 222 THR A N 1
ATOM 1635 C CA . THR A 1 222 ? -42.551 1.877 -28.821 1.00 45.08 222 THR A CA 1
ATOM 1636 C C . THR A 1 222 ? -42.836 1.622 -27.384 1.00 46.66 222 THR A C 1
ATOM 1637 O O . THR A 1 222 ? -42.779 2.541 -26.567 1.00 42.87 222 THR A O 1
ATOM 1641 N N . ASN A 1 223 ? -43.124 0.378 -27.064 1.00 49.35 223 ASN A N 1
ATOM 1642 C CA . ASN A 1 223 ? -43.469 0.003 -25.696 1.00 52.22 223 ASN A CA 1
ATOM 1643 C C . ASN A 1 223 ? -42.281 0.113 -24.792 1.00 46.62 223 ASN A C 1
ATOM 1644 O O . ASN A 1 223 ? -42.417 0.420 -23.579 1.00 38.12 223 ASN A O 1
ATOM 1649 N N . MET A 1 224 ? -41.121 -0.211 -25.369 1.00 50.67 224 MET A N 1
ATOM 1650 C CA . MET A 1 224 ? -39.888 -0.183 -24.607 1.00 50.68 224 MET A CA 1
ATOM 1651 C C . MET A 1 224 ? -39.681 1.290 -24.296 1.00 51.15 224 MET A C 1
ATOM 1652 O O . MET A 1 224 ? -39.534 1.689 -23.119 1.00 50.51 224 MET A O 1
ATOM 1657 N N . LEU A 1 225 ? -39.739 2.111 -25.349 1.00 49.44 225 LEU A N 1
ATOM 1658 C CA . LEU A 1 225 ? -39.516 3.550 -25.191 1.00 42.69 225 LEU A CA 1
ATOM 1659 C C . LEU A 1 225 ? -40.462 4.060 -24.136 1.00 41.85 225 LEU A C 1
ATOM 1660 O O . LEU A 1 225 ? -40.056 4.772 -23.214 1.00 38.27 225 LEU A O 1
ATOM 1665 N N . ALA A 1 226 ? -41.722 3.638 -24.215 1.00 42.06 226 ALA A N 1
ATOM 1666 C CA . ALA A 1 226 ? -42.715 4.099 -23.259 1.00 41.93 226 ALA A CA 1
ATOM 1667 C C . ALA A 1 226 ? -42.372 3.641 -21.869 1.00 41.66 226 ALA A C 1
ATOM 1668 O O . ALA A 1 226 ? -42.646 4.330 -20.909 1.00 41.79 226 ALA A O 1
ATOM 1670 N N . GLN A 1 227 ? -41.774 2.467 -21.747 1.00 45.02 227 GLN A N 1
ATOM 1671 C CA . GLN A 1 227 ? -41.497 1.912 -20.430 1.00 52.20 227 GLN A CA 1
ATOM 1672 C C . GLN A 1 227 ? -40.087 2.262 -19.872 1.00 52.71 227 GLN A C 1
ATOM 1673 O O . GLN A 1 227 ? -39.735 1.893 -18.740 1.00 47.45 227 GLN A O 1
ATOM 1679 N N . ILE A 1 228 ? -39.318 3.023 -20.650 1.00 44.82 228 ILE A N 1
ATOM 1680 C CA . ILE A 1 228 ? -37.867 3.082 -20.474 1.00 42.39 228 ILE A CA 1
ATOM 1681 C C . ILE A 1 228 ? -37.409 3.441 -19.090 1.00 40.64 228 ILE A C 1
ATOM 1682 O O . ILE A 1 228 ? -36.387 2.933 -18.631 1.00 44.94 228 ILE A O 1
ATOM 1687 N N . ASP A 1 229 ? -38.136 4.294 -18.401 1.00 41.37 229 ASP A N 1
ATOM 1688 C CA . ASP A 1 229 ? -37.679 4.712 -17.090 1.00 44.25 229 ASP A CA 1
ATOM 1689 C C . ASP A 1 229 ? -37.962 3.746 -15.948 1.00 44.04 229 ASP A C 1
ATOM 1690 O O . ASP A 1 229 ? -37.690 4.050 -14.811 1.00 41.26 229 ASP A O 1
ATOM 1695 N N . SER A 1 230 ? -38.493 2.576 -16.255 1.00 43.03 230 SER A N 1
ATOM 1696 C CA . SER A 1 230 ? -38.551 1.535 -15.263 1.00 43.73 230 SER A CA 1
ATOM 1697 C C . SER A 1 230 ? -37.659 0.405 -15.785 1.00 39.81 230 SER A C 1
ATOM 1698 O O . SER A 1 230 ? -37.687 -0.709 -15.295 1.00 39.73 230 SER A O 1
ATOM 1701 N N . GLY A 1 231 ? -36.835 0.710 -16.781 1.00 38.23 231 GLY A N 1
ATOM 1702 C CA . GLY A 1 231 ? -35.901 -0.273 -17.345 1.00 36.35 231 GLY A CA 1
ATOM 1703 C C . GLY A 1 231 ? -34.562 -0.304 -16.631 1.00 29.79 231 GLY A C 1
ATOM 1704 O O . GLY A 1 231 ? -34.326 0.427 -15.698 1.00 31.38 231 GLY A O 1
ATOM 1705 N N . PRO A 1 232 ? -33.691 -1.204 -17.051 1.00 33.49 232 PRO A N 1
ATOM 1706 C CA . PRO A 1 232 ? -32.430 -1.374 -16.379 1.00 32.08 232 PRO A CA 1
ATOM 1707 C C . PRO A 1 232 ? -31.543 -0.167 -16.437 1.00 31.63 232 PRO A C 1
ATOM 1708 O O . PRO A 1 232 ? -30.932 0.186 -15.452 1.00 33.50 232 PRO A O 1
ATOM 1712 N N . LEU A 1 233 ? -31.404 0.406 -17.616 1.00 30.24 233 LEU A N 1
ATOM 1713 C CA . LEU A 1 233 ? -30.428 1.498 -17.811 1.00 29.80 233 LEU A CA 1
ATOM 1714 C C . LEU A 1 233 ? -30.833 2.718 -16.967 1.00 28.71 233 LEU A C 1
ATOM 1715 O O . LEU A 1 233 ? -29.983 3.412 -16.417 1.00 27.83 233 LEU A O 1
ATOM 1720 N N . LYS A 1 234 ? -32.126 2.930 -16.813 1.00 25.59 234 LYS A N 1
ATOM 1721 C CA . LYS A 1 234 ? -32.568 4.040 -16.005 1.00 26.58 234 LYS A CA 1
ATOM 1722 C C . LYS A 1 234 ? -32.314 3.677 -14.563 1.00 26.00 234 LYS A C 1
ATOM 1723 O O . LYS A 1 234 ? -31.827 4.471 -13.778 1.00 22.36 234 LYS A O 1
ATOM 1729 N N . GLU A 1 235 ? -32.574 2.426 -14.209 1.00 24.54 235 GLU A N 1
ATOM 1730 C CA . GLU A 1 235 ? -32.237 1.998 -12.880 1.00 25.90 235 GLU A CA 1
ATOM 1731 C C . GLU A 1 235 ? -30.739 2.231 -12.521 1.00 23.49 235 GLU A C 1
ATOM 1732 O O . GLU A 1 235 ? -30.399 2.672 -11.431 1.00 23.66 235 GLU A O 1
ATOM 1738 N N . GLN A 1 236 ? -29.860 1.864 -13.419 1.00 23.81 236 GLN A N 1
ATOM 1739 C CA . GLN A 1 236 ? -28.431 1.974 -13.174 1.00 25.49 236 GLN A CA 1
ATOM 1740 C C . GLN A 1 236 ? -28.080 3.466 -12.999 1.00 26.99 236 GLN A C 1
ATOM 1741 O O . GLN A 1 236 ? -27.259 3.837 -12.156 1.00 26.98 236 GLN A O 1
ATOM 1747 N N . LEU A 1 237 ? -28.707 4.316 -13.795 1.00 25.40 237 LEU A N 1
ATOM 1748 C CA . LEU A 1 237 ? -28.485 5.782 -13.663 1.00 25.50 237 LEU A CA 1
ATOM 1749 C C . LEU A 1 237 ? -28.926 6.260 -12.300 1.00 24.83 237 LEU A C 1
ATOM 1750 O O . LEU A 1 237 ? -28.162 6.913 -11.567 1.00 25.84 237 LEU A O 1
ATOM 1755 N N . ASN A 1 238 ? -30.143 5.904 -11.910 1.00 25.59 238 ASN A N 1
ATOM 1756 C CA . ASN A 1 238 ? -30.644 6.268 -10.576 1.00 26.21 238 ASN A CA 1
ATOM 1757 C C . ASN A 1 238 ? -29.721 5.870 -9.455 1.00 27.59 238 ASN A C 1
ATOM 1758 O O . ASN A 1 238 ? -29.496 6.630 -8.512 1.00 30.68 238 ASN A O 1
ATOM 1763 N N . PHE A 1 239 ? -29.132 4.680 -9.549 1.00 27.07 239 PHE A N 1
ATOM 1764 C CA . PHE A 1 239 ? -28.226 4.231 -8.505 1.00 28.63 239 PHE A CA 1
ATOM 1765 C C . PHE A 1 239 ? -26.892 4.993 -8.613 1.00 25.61 239 PHE A C 1
ATOM 1766 O O . PHE A 1 239 ? -26.284 5.325 -7.599 1.00 27.25 239 PHE A O 1
ATOM 1774 N N . ALA A 1 240 ? -26.424 5.245 -9.834 1.00 23.42 240 ALA A N 1
ATOM 1775 C CA . ALA A 1 240 ? -25.167 5.983 -10.011 1.00 24.17 240 ALA A CA 1
ATOM 1776 C C . ALA A 1 240 ? -25.306 7.368 -9.383 1.00 24.86 240 ALA A C 1
ATOM 1777 O O . ALA A 1 240 ? -24.367 7.867 -8.776 1.00 26.49 240 ALA A O 1
ATOM 1779 N N . LEU A 1 241 ? -26.494 7.965 -9.498 1.00 25.55 241 LEU A N 1
ATOM 1780 C CA . LEU A 1 241 ? -26.756 9.302 -8.885 1.00 27.01 241 LEU A CA 1
ATOM 1781 C C . LEU A 1 241 ? -26.640 9.269 -7.345 1.00 28.28 241 LEU A C 1
ATOM 1782 O O . LEU A 1 241 ? -26.203 10.239 -6.719 1.00 28.56 241 LEU A O 1
ATOM 1787 N N . ILE A 1 242 ? -26.994 8.134 -6.749 1.00 28.34 242 ILE A N 1
ATOM 1788 C CA . ILE A 1 242 ? -26.924 7.978 -5.300 1.00 26.05 242 ILE A CA 1
ATOM 1789 C C . ILE A 1 242 ? -25.471 7.825 -4.936 1.00 25.16 242 ILE A C 1
ATOM 1790 O O . ILE A 1 242 ? -24.999 8.451 -3.993 1.00 27.50 242 ILE A O 1
ATOM 1795 N N . SER A 1 243 ? -24.730 7.036 -5.712 1.00 26.82 243 SER A N 1
ATOM 1796 C CA . SER A 1 243 ? -23.338 6.867 -5.385 1.00 28.56 243 SER A CA 1
ATOM 1797 C C . SER A 1 243 ? -22.652 8.181 -5.449 1.00 26.10 243 SER A C 1
ATOM 1798 O O . SER A 1 243 ? -21.783 8.447 -4.625 1.00 26.90 243 SER A O 1
ATOM 1801 N N . ALA A 1 244 ? -22.936 8.932 -6.510 1.00 25.21 244 ALA A N 1
ATOM 1802 C CA . ALA A 1 244 ? -22.240 10.245 -6.692 1.00 26.71 244 ALA A CA 1
ATOM 1803 C C . ALA A 1 244 ? -22.488 11.104 -5.492 1.00 24.19 244 ALA A C 1
ATOM 1804 O O . ALA A 1 244 ? -21.583 11.769 -4.973 1.00 28.57 244 ALA A O 1
ATOM 1806 N N . GLU A 1 245 ? -23.756 11.144 -5.101 1.00 24.32 245 GLU A N 1
ATOM 1807 C CA . GLU A 1 245 ? -24.182 12.013 -4.023 1.00 29.01 245 GLU A CA 1
ATOM 1808 C C . GLU A 1 245 ? -23.512 11.685 -2.722 1.00 30.14 245 GLU A C 1
ATOM 1809 O O . GLU A 1 245 ? -23.087 12.578 -1.969 1.00 27.35 245 GLU A O 1
ATOM 1815 N N . ALA A 1 246 ? -23.390 10.394 -2.446 1.00 29.66 246 ALA A N 1
ATOM 1816 C CA . ALA A 1 246 ? -22.700 9.943 -1.246 1.00 30.20 246 ALA A CA 1
ATOM 1817 C C . ALA A 1 246 ? -21.244 10.294 -1.321 1.00 27.77 246 ALA A C 1
ATOM 1818 O O . ALA A 1 246 ? -20.608 10.668 -0.335 1.00 26.08 246 ALA A O 1
ATOM 1820 N N . ALA A 1 247 ? -20.656 10.137 -2.471 1.00 25.24 247 ALA A N 1
ATOM 1821 C CA . ALA A 1 247 ? -19.255 10.413 -2.543 1.00 26.19 247 ALA A CA 1
ATOM 1822 C C . ALA A 1 247 ? -19.034 11.949 -2.409 1.00 27.98 247 ALA A C 1
ATOM 1823 O O . ALA A 1 247 ? -18.094 12.406 -1.749 1.00 29.05 247 ALA A O 1
ATOM 1825 N N . VAL A 1 248 ? -19.870 12.726 -3.068 1.00 27.67 248 VAL A N 1
ATOM 1826 C CA . VAL A 1 248 ? -19.751 14.229 -2.979 1.00 28.59 248 VAL A CA 1
ATOM 1827 C C . VAL A 1 248 ? -19.866 14.695 -1.523 1.00 31.48 248 VAL A C 1
ATOM 1828 O O . VAL A 1 248 ? -18.996 15.434 -1.028 1.00 27.94 248 VAL A O 1
ATOM 1832 N N . ARG A 1 249 ? -20.898 14.202 -0.830 1.00 35.38 249 ARG A N 1
ATOM 1833 C CA . ARG A 1 249 ? -21.059 14.427 0.623 1.00 37.23 249 ARG A CA 1
ATOM 1834 C C . ARG A 1 249 ? -19.817 14.105 1.442 1.00 36.35 249 ARG A C 1
ATOM 1835 O O . ARG A 1 249 ? -19.352 14.952 2.204 1.00 34.72 249 ARG A O 1
ATOM 1843 N N . THR A 1 250 ? -19.283 12.888 1.328 1.00 32.77 250 THR A N 1
ATOM 1844 C CA . THR A 1 250 ? -18.143 12.591 2.181 1.00 35.19 250 THR A CA 1
ATOM 1845 C C . THR A 1 250 ? -16.971 13.468 1.838 1.00 35.04 250 THR A C 1
ATOM 1846 O O . THR A 1 250 ? -16.293 13.962 2.739 1.00 34.88 250 THR A O 1
ATOM 1850 N N . ALA A 1 251 ? -16.733 13.736 0.561 1.00 31.54 251 ALA A N 1
ATOM 1851 C CA . ALA A 1 251 ? -15.713 14.736 0.180 1.00 30.97 251 ALA A CA 1
ATOM 1852 C C . ALA A 1 251 ? -16.004 16.128 0.739 1.00 27.70 251 ALA A C 1
ATOM 1853 O O . ALA A 1 251 ? -15.117 16.799 1.225 1.00 28.94 251 ALA A O 1
ATOM 1855 N N . SER A 1 252 ? -17.241 16.561 0.674 1.00 29.83 252 SER A N 1
ATOM 1856 C CA . SER A 1 252 ? -17.585 17.926 1.101 1.00 30.24 252 SER A CA 1
ATOM 1857 C C . SER A 1 252 ? -17.421 18.053 2.647 1.00 33.92 252 SER A C 1
ATOM 1858 O O . SER A 1 252 ? -16.750 18.951 3.155 1.00 33.09 252 SER A O 1
ATOM 1861 N N . LYS A 1 253 ? -17.991 17.106 3.392 1.00 36.56 253 LYS A N 1
ATOM 1862 C CA . LYS A 1 253 ? -17.784 17.051 4.842 1.00 40.81 253 LYS A CA 1
ATOM 1863 C C . LYS A 1 253 ? -16.329 17.113 5.207 1.00 37.69 253 LYS A C 1
ATOM 1864 O O . LYS A 1 253 ? -15.964 17.763 6.173 1.00 35.31 253 LYS A O 1
ATOM 1870 N N . LYS A 1 254 ? -15.490 16.399 4.480 1.00 37.83 254 LYS A N 1
ATOM 1871 C CA . LYS A 1 254 ? -14.105 16.366 4.848 1.00 38.55 254 LYS A CA 1
ATOM 1872 C C . LYS A 1 254 ? -13.378 17.632 4.508 1.00 41.69 254 LYS A C 1
ATOM 1873 O O . LYS A 1 254 ? -12.490 17.978 5.236 1.00 44.07 254 LYS A O 1
ATOM 1879 N N . TYR A 1 255 ? -13.720 18.322 3.417 1.00 43.47 255 TYR A N 1
ATOM 1880 C CA . TYR A 1 255 ? -12.892 19.460 2.940 1.00 39.36 255 TYR A CA 1
ATOM 1881 C C . TYR A 1 255 ? -13.600 20.784 2.722 1.00 37.10 255 TYR A C 1
ATOM 1882 O O . TYR A 1 255 ? -12.962 21.735 2.352 1.00 43.30 255 TYR A O 1
ATOM 1891 N N . GLY A 1 256 ? -14.902 20.841 2.892 1.00 40.17 256 GLY A N 1
ATOM 1892 C CA . GLY A 1 256 ? -15.678 22.028 2.538 1.00 45.14 256 GLY A CA 1
ATOM 1893 C C . GLY A 1 256 ? -15.959 22.951 3.710 1.00 48.70 256 GLY A C 1
ATOM 1894 O O . GLY A 1 256 ? -16.703 23.949 3.567 1.00 48.69 256 GLY A O 1
ATOM 1895 N N . GLY A 1 257 ? -15.353 22.642 4.862 1.00 49.80 257 GLY A N 1
ATOM 1896 C CA . GLY A 1 257 ? -15.524 23.450 6.082 1.00 56.86 257 GLY A CA 1
ATOM 1897 C C . GLY A 1 257 ? -16.927 23.292 6.665 1.00 64.48 257 GLY A C 1
ATOM 1898 O O . GLY A 1 257 ? -17.677 22.399 6.240 1.00 61.46 257 GLY A O 1
ATOM 1899 N N . ALA A 1 258 ? -17.302 24.140 7.631 1.00 70.33 258 ALA A N 1
ATOM 1900 C CA . ALA A 1 258 ? -18.702 24.178 8.107 1.00 68.45 258 ALA A CA 1
ATOM 1901 C C . ALA A 1 258 ? -19.553 24.543 6.894 1.00 71.65 258 ALA A C 1
ATOM 1902 O O . ALA A 1 258 ? -19.003 24.915 5.832 1.00 74.79 258 ALA A O 1
ATOM 1904 N N . ALA A 1 259 ? -20.873 24.425 7.034 1.00 66.84 259 ALA A N 1
ATOM 1905 C CA . ALA A 1 259 ? -21.778 24.309 5.875 1.00 65.06 259 ALA A CA 1
ATOM 1906 C C . ALA A 1 259 ? -21.829 22.839 5.460 1.00 69.28 259 ALA A C 1
ATOM 1907 O O . ALA A 1 259 ? -22.800 22.422 4.834 1.00 68.27 259 ALA A O 1
ATOM 1909 N N . TYR A 1 260 ? -20.765 22.082 5.790 1.00 71.81 260 TYR A N 1
ATOM 1910 C CA . TYR A 1 260 ? -20.678 20.618 5.636 1.00 69.90 260 TYR A CA 1
ATOM 1911 C C . TYR A 1 260 ? -20.063 19.993 6.891 1.00 67.02 260 TYR A C 1
ATOM 1912 O O . TYR A 1 260 ? -20.548 20.147 7.994 1.00 61.91 260 TYR A O 1
ATOM 1921 N N . SER A 1 271 ? -9.166 26.092 -1.238 1.00 48.28 271 SER A N 1
ATOM 1922 C CA . SER A 1 271 ? -8.049 25.126 -1.376 1.00 43.15 271 SER A CA 1
ATOM 1923 C C . SER A 1 271 ? -8.533 23.925 -2.121 1.00 36.17 271 SER A C 1
ATOM 1924 O O . SER A 1 271 ? -7.961 23.660 -3.154 1.00 35.28 271 SER A O 1
ATOM 1927 N N . SER A 1 272 ? -9.530 23.205 -1.576 1.00 30.58 272 SER A N 1
ATOM 1928 C CA . SER A 1 272 ? -10.445 22.356 -2.331 1.00 30.30 272 SER A CA 1
ATOM 1929 C C . SER A 1 272 ? -11.813 22.980 -2.520 1.00 29.50 272 SER A C 1
ATOM 1930 O O . SER A 1 272 ? -12.748 22.337 -3.030 1.00 25.51 272 SER A O 1
ATOM 1933 N N . ALA A 1 273 ? -11.965 24.244 -2.143 1.00 25.47 273 ALA A N 1
ATOM 1934 C CA . ALA A 1 273 ? -13.290 24.848 -2.186 1.00 26.78 273 ALA A CA 1
ATOM 1935 C C . ALA A 1 273 ? -13.888 24.864 -3.562 1.00 22.38 273 ALA A C 1
ATOM 1936 O O . ALA A 1 273 ? -15.078 24.717 -3.723 1.00 22.64 273 ALA A O 1
ATOM 1938 N N . GLY A 1 274 ? -13.091 25.076 -4.572 1.00 25.86 274 GLY A N 1
ATOM 1939 C CA . GLY A 1 274 ? -13.657 25.149 -5.919 1.00 25.68 274 GLY A CA 1
ATOM 1940 C C . GLY A 1 274 ? -14.155 23.745 -6.326 1.00 23.84 274 GLY A C 1
ATOM 1941 O O . GLY A 1 274 ? -15.204 23.580 -6.952 1.00 22.82 274 GLY A O 1
ATOM 1942 N N . ALA A 1 275 ? -13.366 22.745 -5.994 1.00 21.42 275 ALA A N 1
ATOM 1943 C CA . ALA A 1 275 ? -13.724 21.383 -6.370 1.00 23.78 275 ALA A CA 1
ATOM 1944 C C . ALA A 1 275 ? -14.972 20.997 -5.661 1.00 22.42 275 ALA A C 1
ATOM 1945 O O . ALA A 1 275 ? -15.822 20.366 -6.243 1.00 24.98 275 ALA A O 1
ATOM 1947 N N . ILE A 1 276 ? -15.117 21.452 -4.406 1.00 23.75 276 ILE A N 1
ATOM 1948 C CA . ILE A 1 276 ? -16.293 21.131 -3.615 1.00 24.14 276 ILE A CA 1
ATOM 1949 C C . ILE A 1 276 ? -17.462 21.824 -4.216 1.00 21.51 276 ILE A C 1
ATOM 1950 O O . ILE A 1 276 ? -18.460 21.196 -4.501 1.00 21.86 276 ILE A O 1
ATOM 1955 N N . TRP A 1 277 ? -17.340 23.117 -4.516 1.00 23.01 277 TRP A N 1
ATOM 1956 C CA . TRP A 1 277 ? -18.448 23.832 -5.134 1.00 21.39 277 TRP A CA 1
ATOM 1957 C C . TRP A 1 277 ? -18.853 23.185 -6.498 1.00 21.42 277 TRP A C 1
ATOM 1958 O O . TRP A 1 277 ? -20.033 23.036 -6.818 1.00 20.30 277 TRP A O 1
ATOM 1969 N N . TRP A 1 278 ? -17.863 22.821 -7.321 1.00 22.29 278 TRP A N 1
ATOM 1970 C CA . TRP A 1 278 ? -18.173 22.353 -8.696 1.00 23.45 278 TRP A CA 1
ATOM 1971 C C . TRP A 1 278 ? -18.921 21.044 -8.641 1.00 23.73 278 TRP A C 1
ATOM 1972 O O . TRP A 1 278 ? -19.917 20.833 -9.309 1.00 23.85 278 TRP A O 1
ATOM 1983 N N . MET A 1 279 ? -18.416 20.152 -7.815 1.00 25.77 279 MET A N 1
ATOM 1984 C CA . MET A 1 279 ? -19.042 18.835 -7.724 1.00 27.40 279 MET A CA 1
ATOM 1985 C C . MET A 1 279 ? -20.451 18.907 -7.209 1.00 23.12 279 MET A C 1
ATOM 1986 O O . MET A 1 279 ? -21.326 18.239 -7.703 1.00 25.42 279 MET A O 1
ATOM 1991 N N . ASN A 1 280 ? -20.697 19.762 -6.231 1.00 25.37 280 ASN A N 1
ATOM 1992 C CA . ASN A 1 280 ? -22.091 19.989 -5.749 1.00 23.30 280 ASN A CA 1
ATOM 1993 C C . ASN A 1 280 ? -22.944 20.605 -6.786 1.00 24.47 280 ASN A C 1
ATOM 1994 O O . ASN A 1 280 ? -24.044 20.174 -7.024 1.00 25.79 280 ASN A O 1
ATOM 1999 N N . ARG A 1 281 ? -22.455 21.646 -7.435 1.00 26.98 281 ARG A N 1
ATOM 2000 C CA . ARG A 1 281 ? -23.197 22.183 -8.566 1.00 26.78 281 ARG A CA 1
ATOM 2001 C C . ARG A 1 281 ? -23.585 21.176 -9.636 1.00 25.94 281 ARG A C 1
ATOM 2002 O O . ARG A 1 281 ? -24.700 21.186 -10.193 1.00 25.57 281 ARG A O 1
ATOM 2010 N N . ASP A 1 282 ? -22.636 20.321 -9.956 1.00 28.55 282 ASP A N 1
ATOM 2011 C CA . ASP A 1 282 ? -22.800 19.377 -11.054 1.00 26.17 282 ASP A CA 1
ATOM 2012 C C . ASP A 1 282 ? -23.792 18.276 -10.659 1.00 26.49 282 ASP A C 1
ATOM 2013 O O . ASP A 1 282 ? -24.718 17.935 -11.406 1.00 25.36 282 ASP A O 1
ATOM 2018 N N . LEU A 1 283 ? -23.624 17.764 -9.443 1.00 25.48 283 LEU A N 1
ATOM 2019 C CA . LEU A 1 283 ? -24.600 16.852 -8.837 1.00 25.66 283 LEU A CA 1
ATOM 2020 C C . LEU A 1 283 ? -25.968 17.441 -8.862 1.00 27.99 283 LEU A C 1
ATOM 2021 O O . LEU A 1 283 ? -26.909 16.790 -9.263 1.00 28.70 283 LEU A O 1
ATOM 2026 N N . GLU A 1 284 ? -26.076 18.688 -8.427 1.00 30.34 284 GLU A N 1
ATOM 2027 C CA . GLU A 1 284 ? -27.370 19.384 -8.453 1.00 31.43 284 GLU A CA 1
ATOM 2028 C C . GLU A 1 284 ? -28.007 19.352 -9.858 1.00 26.60 284 GLU A C 1
ATOM 2029 O O . GLU A 1 284 ? -29.163 18.963 -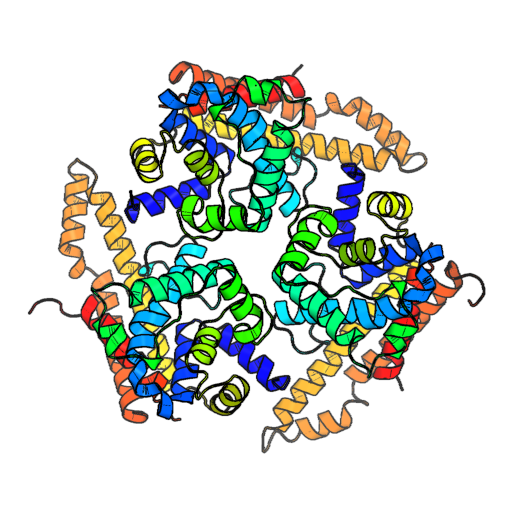10.018 1.00 27.66 284 GLU A O 1
ATOM 2035 N N . GLU A 1 285 ? -27.241 19.753 -10.870 1.00 27.47 285 GLU A N 1
ATOM 2036 C CA . GLU A 1 285 ? -27.672 19.754 -12.275 1.00 31.66 285 GLU A CA 1
ATOM 2037 C C . GLU A 1 285 ? -28.122 18.357 -12.700 1.00 29.77 285 GLU A C 1
ATOM 2038 O O . GLU A 1 285 ? -29.223 18.136 -13.230 1.00 26.89 285 GLU A O 1
ATOM 2044 N N . LYS A 1 286 ? -27.291 17.388 -12.386 1.00 29.23 286 LYS A N 1
ATOM 2045 C CA . LYS A 1 286 ? -27.626 16.033 -12.752 1.00 27.71 286 LYS A CA 1
ATOM 2046 C C . LYS A 1 286 ? -28.924 15.599 -12.139 1.00 28.77 286 LYS A C 1
ATOM 2047 O O . LYS A 1 286 ? -29.732 14.959 -12.837 1.00 28.68 286 LYS A O 1
ATOM 2053 N N . LYS A 1 287 ? -29.132 15.884 -10.847 1.00 32.14 287 LYS A N 1
ATOM 2054 C CA . LYS A 1 287 ? -30.334 15.346 -10.128 1.00 35.18 287 LYS A CA 1
ATOM 2055 C C . LYS A 1 287 ? -31.573 15.965 -10.684 1.00 35.71 287 LYS A C 1
ATOM 2056 O O . LYS A 1 287 ? -32.590 15.317 -10.897 1.00 36.87 287 LYS A O 1
ATOM 2062 N N . LYS A 1 288 ? -31.463 17.251 -10.944 1.00 39.64 288 LYS A N 1
ATOM 2063 C CA . LYS A 1 288 ? -32.558 18.016 -11.530 1.00 35.96 288 LYS A CA 1
ATOM 2064 C C . LYS A 1 288 ? -33.014 17.337 -12.823 1.00 38.12 288 LYS A C 1
ATOM 2065 O O . LYS A 1 288 ? -34.208 17.116 -13.013 1.00 37.69 288 LYS A O 1
ATOM 2071 N N . ARG A 1 289 ? -32.065 16.915 -13.651 1.00 38.05 289 ARG A N 1
ATOM 2072 C CA . ARG A 1 289 ? -32.353 16.459 -15.016 1.00 36.92 289 ARG A CA 1
ATOM 2073 C C . ARG A 1 289 ? -32.688 14.960 -15.072 1.00 34.06 289 ARG A C 1
ATOM 2074 O O . ARG A 1 289 ? -33.516 14.555 -15.834 1.00 29.02 289 ARG A O 1
ATOM 2082 N N . TYR A 1 290 ? -32.054 14.143 -14.253 1.00 31.44 290 TYR A N 1
ATOM 2083 C CA . TYR A 1 290 ? -32.205 12.691 -14.346 1.00 33.71 290 TYR A CA 1
ATOM 2084 C C . TYR A 1 290 ? -32.671 11.994 -13.075 1.00 34.08 290 TYR A C 1
ATOM 2085 O O . TYR A 1 290 ? -32.881 10.771 -13.101 1.00 36.78 290 TYR A O 1
ATOM 2094 N N . GLY A 1 291 ? -32.814 12.744 -11.979 1.00 35.32 291 GLY A N 1
ATOM 2095 C CA . GLY A 1 291 ? -33.326 12.218 -10.676 1.00 37.73 291 GLY A CA 1
ATOM 2096 C C . GLY A 1 291 ? -34.843 12.087 -10.620 1.00 41.16 291 GLY A C 1
ATOM 2097 O O . GLY A 1 291 ? -35.500 12.262 -11.621 1.00 39.86 291 GLY A O 1
ATOM 2098 N N . PRO A 1 292 ? -35.418 11.841 -9.430 1.00 58.76 292 PRO A N 1
ATOM 2099 C CA . PRO A 1 292 ? -36.778 11.250 -9.297 1.00 61.71 292 PRO A CA 1
ATOM 2100 C C . PRO A 1 292 ? -37.934 12.230 -9.439 1.00 58.82 292 PRO A C 1
ATOM 2101 O O . PRO A 1 292 ? -37.819 13.347 -8.941 1.00 65.97 292 PRO A O 1
ATOM 2105 N N . GLU B 1 24 ? 11.498 28.196 -62.613 1.00 50.90 24 GLU B N 1
ATOM 2106 C CA . GLU B 1 24 ? 11.023 28.776 -61.329 1.00 57.27 24 GLU B CA 1
ATOM 2107 C C . GLU B 1 24 ? 9.820 28.030 -60.713 1.00 58.07 24 GLU B C 1
ATOM 2108 O O . GLU B 1 24 ? 9.791 27.822 -59.504 1.00 54.20 24 GLU B O 1
ATOM 2114 N N . LYS B 1 25 ? 8.818 27.655 -61.494 1.00 53.16 25 LYS B N 1
ATOM 2115 C CA . LYS B 1 25 ? 7.797 26.761 -60.946 1.00 54.14 25 LYS B CA 1
ATOM 2116 C C . LYS B 1 25 ? 8.373 25.347 -60.968 1.00 51.84 25 LYS B C 1
ATOM 2117 O O . LYS B 1 25 ? 8.958 24.920 -61.952 1.00 48.18 25 LYS B O 1
ATOM 2123 N N . LEU B 1 26 ? 8.225 24.610 -59.886 1.00 48.72 26 LEU B N 1
ATOM 2124 C CA . LEU B 1 26 ? 8.862 23.288 -59.837 1.00 45.94 26 LEU B CA 1
ATOM 2125 C C . LEU B 1 26 ? 8.174 22.339 -60.779 1.00 44.72 26 LEU B C 1
ATOM 2126 O O . LEU B 1 26 ? 6.968 22.389 -60.947 1.00 40.90 26 LEU B O 1
ATOM 2131 N N . SER B 1 27 ? 8.956 21.485 -61.416 1.00 47.25 27 SER B N 1
ATOM 2132 C CA . SER B 1 27 ? 8.397 20.363 -62.139 1.00 47.95 27 SER B CA 1
ATOM 2133 C C . SER B 1 27 ? 7.820 19.445 -61.092 1.00 52.22 27 SER B C 1
ATOM 2134 O O . SER B 1 27 ? 8.188 19.555 -59.934 1.00 51.02 27 SER B O 1
ATOM 2137 N N . ALA B 1 28 ? 6.924 18.549 -61.483 1.00 48.53 28 ALA B N 1
ATOM 2138 C CA . ALA B 1 28 ? 6.291 17.659 -60.525 1.00 54.34 28 ALA B CA 1
ATOM 2139 C C . ALA B 1 28 ? 7.315 16.757 -59.830 1.00 50.97 28 ALA B C 1
ATOM 2140 O O . ALA B 1 28 ? 7.090 16.351 -58.701 1.00 48.67 28 ALA B O 1
ATOM 2142 N N . GLU B 1 29 ? 8.399 16.458 -60.537 1.00 47.33 29 GLU B N 1
ATOM 2143 C CA . GLU B 1 29 ? 9.534 15.713 -60.035 1.00 46.85 29 GLU B CA 1
ATOM 2144 C C . GLU B 1 29 ? 10.367 16.509 -58.993 1.00 41.23 29 GLU B C 1
ATOM 2145 O O . GLU B 1 29 ? 10.752 15.983 -57.940 1.00 39.03 29 GLU B O 1
ATOM 2151 N N . ALA B 1 30 ? 10.673 17.760 -59.305 1.00 32.28 30 ALA B N 1
ATOM 2152 C CA . ALA B 1 30 ? 11.338 18.638 -58.377 1.00 31.21 30 ALA B CA 1
ATOM 2153 C C . ALA B 1 30 ? 10.436 18.837 -57.159 1.00 31.16 30 ALA B C 1
ATOM 2154 O O . ALA B 1 30 ? 10.921 18.862 -56.043 1.00 33.16 30 ALA B O 1
ATOM 2156 N N . MET B 1 31 ? 9.132 18.960 -57.375 1.00 31.00 31 MET B N 1
ATOM 2157 C CA . MET B 1 31 ? 8.215 19.268 -56.284 1.00 30.56 31 MET B CA 1
ATOM 2158 C C . MET B 1 31 ? 8.172 18.088 -55.352 1.00 36.48 31 MET B C 1
ATOM 2159 O O . MET B 1 31 ? 8.106 18.291 -54.136 1.00 31.26 31 MET B O 1
ATOM 2164 N N . GLU B 1 32 ? 8.196 16.872 -55.914 1.00 33.05 32 GLU B N 1
ATOM 2165 C CA . GLU B 1 32 ? 8.169 15.644 -55.100 1.00 36.24 32 GLU B CA 1
ATOM 2166 C C . GLU B 1 32 ? 9.380 15.560 -54.158 1.00 30.59 32 GLU B C 1
ATOM 2167 O O . GLU B 1 32 ? 9.244 15.197 -53.002 1.00 32.64 32 GLU B O 1
ATOM 2173 N N . PHE B 1 33 ? 10.538 15.851 -54.710 1.00 27.22 33 PHE B N 1
ATOM 2174 C CA . PHE B 1 33 ? 11.787 15.923 -53.977 1.00 30.04 33 PHE B CA 1
ATOM 2175 C C . PHE B 1 33 ? 11.707 16.996 -52.893 1.00 29.26 33 PHE B C 1
ATOM 2176 O O . PHE B 1 33 ? 12.041 16.738 -51.748 1.00 29.12 33 PHE B O 1
ATOM 2184 N N . PHE B 1 34 ? 11.289 18.189 -53.284 1.00 26.67 34 PHE B N 1
ATOM 2185 C CA . PHE B 1 34 ? 11.200 19.328 -52.390 1.00 26.65 34 PHE B CA 1
ATOM 2186 C C . PHE B 1 34 ? 10.322 19.000 -51.198 1.00 28.73 34 PHE B C 1
ATOM 2187 O O . PHE B 1 34 ? 10.709 19.318 -50.054 1.00 25.39 34 PHE B O 1
ATOM 2195 N N . CYS B 1 35 ? 9.188 18.329 -51.459 1.00 26.95 35 CYS B N 1
ATOM 2196 C CA . CYS B 1 35 ? 8.258 17.925 -50.428 1.00 27.77 35 CYS B CA 1
ATOM 2197 C C . CYS B 1 35 ? 8.868 16.882 -49.507 1.00 28.27 35 CYS B C 1
ATOM 2198 O O . CYS B 1 35 ? 8.663 16.898 -48.302 1.00 24.26 35 CYS B O 1
ATOM 2201 N N . ASN B 1 36 ? 9.612 15.956 -50.089 1.00 28.47 36 ASN B N 1
ATOM 2202 C CA . ASN B 1 36 ? 10.247 14.917 -49.290 1.00 27.90 36 ASN B CA 1
ATOM 2203 C C . ASN B 1 36 ? 11.298 15.493 -48.326 1.00 25.26 36 ASN B C 1
ATOM 2204 O O . ASN B 1 36 ? 11.283 15.179 -47.115 1.00 23.58 36 ASN B O 1
ATOM 2209 N N . VAL B 1 37 ? 12.145 16.375 -48.845 1.00 23.58 37 VAL B N 1
ATOM 2210 C CA . VAL B 1 37 ? 13.158 17.074 -48.006 1.00 24.42 37 VAL B CA 1
ATOM 2211 C C . VAL B 1 37 ? 12.450 17.866 -46.899 1.00 23.44 37 VAL B C 1
ATOM 2212 O O . VAL B 1 37 ? 12.876 17.859 -45.768 1.00 21.11 37 VAL B O 1
ATOM 2216 N N . ALA B 1 38 ? 11.365 18.570 -47.225 1.00 23.82 38 ALA B N 1
ATOM 2217 C CA . ALA B 1 38 ? 10.643 19.351 -46.192 1.00 22.78 38 ALA B CA 1
ATOM 2218 C C . ALA B 1 38 ? 9.916 18.515 -45.171 1.00 20.61 38 ALA B C 1
ATOM 2219 O O . ALA B 1 38 ? 9.574 18.999 -44.125 1.00 21.65 38 ALA B O 1
ATOM 2221 N N . LYS B 1 39 ? 9.756 17.212 -45.417 1.00 23.83 39 LYS B N 1
ATOM 2222 C CA . LYS B 1 39 ? 9.238 16.345 -44.383 1.00 23.40 39 LYS B CA 1
ATOM 2223 C C . LYS B 1 39 ? 10.332 15.765 -43.469 1.00 23.51 39 LYS B C 1
ATOM 2224 O O . LYS B 1 39 ? 10.004 15.233 -42.440 1.00 22.98 39 LYS B O 1
ATOM 2230 N N . LEU B 1 40 ? 11.601 15.802 -43.862 1.00 21.75 40 LEU B N 1
ATOM 2231 C CA . LEU B 1 40 ? 12.666 15.385 -42.953 1.00 24.37 40 LEU B CA 1
ATOM 2232 C C . LEU B 1 40 ? 12.725 16.334 -41.756 1.00 21.22 40 LEU B C 1
ATOM 2233 O O . LEU B 1 40 ? 12.279 17.458 -41.851 1.00 21.41 40 LEU B O 1
ATOM 2238 N N . PRO B 1 41 ? 13.340 15.900 -40.666 1.00 21.39 41 PRO B N 1
ATOM 2239 C CA . PRO B 1 41 ? 13.581 16.723 -39.523 1.00 19.79 41 PRO B CA 1
ATOM 2240 C C . PRO B 1 41 ? 14.302 17.989 -39.880 1.00 18.75 41 PRO B C 1
ATOM 2241 O O . PRO B 1 41 ? 15.062 17.975 -40.824 1.00 20.09 41 PRO B O 1
ATOM 2245 N N . PHE B 1 42 ? 14.005 19.079 -39.189 1.00 17.33 42 PHE B N 1
ATOM 2246 C CA . PHE B 1 42 ? 14.569 20.391 -39.527 1.00 18.51 42 PHE B CA 1
ATOM 2247 C C . PHE B 1 42 ? 16.098 20.357 -39.782 1.00 21.12 42 PHE B C 1
ATOM 2248 O O . PHE B 1 42 ? 16.612 21.032 -40.660 1.00 22.96 42 PHE B O 1
ATOM 2256 N N . SER B 1 43 ? 16.826 19.594 -38.980 1.00 23.55 43 SER B N 1
ATOM 2257 C CA . SER B 1 43 ? 18.300 19.632 -39.036 1.00 23.70 43 SER B CA 1
ATOM 2258 C C . SER B 1 43 ? 18.787 19.044 -40.359 1.00 23.98 43 SER B C 1
ATOM 2259 O O . SER B 1 43 ? 19.804 19.464 -40.837 1.00 22.94 43 SER B O 1
ATOM 2262 N N . GLN B 1 44 ? 18.077 18.046 -40.892 1.00 21.27 44 GLN B N 1
ATOM 2263 C CA . GLN B 1 44 ? 18.368 17.488 -42.214 1.00 23.54 44 GLN B CA 1
ATOM 2264 C C . GLN B 1 44 ? 17.974 18.455 -43.310 1.00 25.27 44 GLN B C 1
ATOM 2265 O O . GLN B 1 44 ? 18.606 18.481 -44.388 1.00 29.21 44 GLN B O 1
ATOM 2271 N N . GLN B 1 45 ? 16.950 19.259 -43.046 1.00 21.15 45 GLN B N 1
ATOM 2272 C CA . GLN B 1 45 ? 16.539 20.256 -43.999 1.00 20.58 45 GLN B CA 1
ATOM 2273 C C . GLN B 1 45 ? 17.693 21.245 -44.119 1.00 17.70 45 GLN B C 1
ATOM 2274 O O . GLN B 1 45 ? 18.100 21.625 -45.211 1.00 20.06 45 GLN B O 1
ATOM 2280 N N . ALA B 1 46 ? 18.220 21.552 -42.975 1.00 18.58 46 ALA B N 1
ATOM 2281 C CA . ALA B 1 46 ? 19.331 22.440 -42.815 1.00 22.09 46 ALA B CA 1
ATOM 2282 C C . ALA B 1 46 ? 20.572 21.971 -43.527 1.00 23.05 46 ALA B C 1
ATOM 2283 O O . ALA B 1 46 ? 21.160 22.701 -44.328 1.00 21.01 46 ALA B O 1
ATOM 2285 N N . VAL B 1 47 ? 20.922 20.717 -43.324 1.00 23.52 47 VAL B N 1
ATOM 2286 C CA . VAL B 1 47 ? 22.047 20.179 -44.070 1.00 24.57 47 VAL B CA 1
ATOM 2287 C C . VAL B 1 47 ? 21.878 20.222 -45.571 1.00 26.46 47 VAL B C 1
ATOM 2288 O O . VAL B 1 47 ? 22.805 20.650 -46.247 1.00 26.38 47 VAL B O 1
ATOM 2292 N N . HIS B 1 48 ? 20.703 19.831 -46.106 1.00 26.40 48 HIS B N 1
ATOM 2293 C CA . HIS B 1 48 ? 20.470 19.841 -47.543 1.00 27.70 48 HIS B CA 1
ATOM 2294 C C . HIS B 1 48 ? 20.672 21.261 -48.034 1.00 28.68 48 HIS B C 1
ATOM 2295 O O . HIS B 1 48 ? 21.242 21.509 -49.083 1.00 29.33 48 HIS B O 1
ATOM 2302 N N . PHE B 1 49 ? 20.180 22.216 -47.282 1.00 29.08 49 PHE B N 1
ATOM 2303 C CA . PHE B 1 49 ? 20.247 23.605 -47.770 1.00 26.53 49 PHE B CA 1
ATOM 2304 C C . PHE B 1 49 ? 21.713 23.997 -47.700 1.00 28.78 49 PHE B C 1
ATOM 2305 O O . PHE B 1 49 ? 22.237 24.619 -48.630 1.00 28.40 49 PHE B O 1
ATOM 2313 N N . LEU B 1 50 ? 22.367 23.675 -46.577 1.00 27.27 50 LEU B N 1
ATOM 2314 C CA . LEU B 1 50 ? 23.785 24.100 -46.424 1.00 30.53 50 LEU B CA 1
ATOM 2315 C C . LEU B 1 50 ? 24.703 23.456 -47.491 1.00 29.14 50 LEU B C 1
ATOM 2316 O O . LEU B 1 50 ? 25.602 24.126 -48.038 1.00 26.76 50 LEU B O 1
ATOM 2321 N N . ASN B 1 51 ? 24.486 22.166 -47.776 1.00 29.72 51 ASN B N 1
ATOM 2322 C CA . ASN B 1 51 ? 25.304 21.496 -48.808 1.00 31.86 51 ASN B CA 1
ATOM 2323 C C . ASN B 1 51 ? 25.133 22.175 -50.127 1.00 35.67 51 ASN B C 1
ATOM 2324 O O . ASN B 1 51 ? 26.101 22.468 -50.819 1.00 36.32 51 ASN B O 1
ATOM 2329 N N . ALA B 1 52 ? 23.880 22.476 -50.438 1.00 34.31 52 ALA B N 1
ATOM 2330 C CA . ALA B 1 52 ? 23.546 23.086 -51.671 1.00 34.08 52 ALA B CA 1
ATOM 2331 C C . ALA B 1 52 ? 24.110 24.454 -51.849 1.00 33.91 52 ALA B C 1
ATOM 2332 O O . ALA B 1 52 ? 24.505 24.801 -52.944 1.00 33.09 52 ALA B O 1
ATOM 2334 N N . TYR B 1 53 ? 24.121 25.259 -50.809 1.00 33.83 53 TYR B N 1
ATOM 2335 C CA . TYR B 1 53 ? 24.551 26.634 -50.931 1.00 32.47 53 TYR B CA 1
ATOM 2336 C C . TYR B 1 53 ? 25.813 26.999 -50.161 1.00 32.40 53 TYR B C 1
ATOM 2337 O O . TYR B 1 53 ? 26.054 28.183 -49.809 1.00 30.97 53 TYR B O 1
ATOM 2346 N N . TRP B 1 54 ? 26.653 26.020 -49.891 1.00 34.50 54 TRP B N 1
ATOM 2347 C CA . TRP B 1 54 ? 27.819 26.287 -49.042 1.00 33.19 54 TRP B CA 1
ATOM 2348 C C . TRP B 1 54 ? 28.669 27.476 -49.532 1.00 32.72 54 TRP B C 1
ATOM 2349 O O . TRP B 1 54 ? 29.042 28.377 -48.770 1.00 34.17 54 TRP B O 1
ATOM 2360 N N . ALA B 1 55 ? 28.876 27.504 -50.823 1.00 31.97 55 ALA B N 1
ATOM 2361 C CA . ALA B 1 55 ? 29.645 28.604 -51.454 1.00 38.37 55 ALA B CA 1
ATOM 2362 C C . ALA B 1 55 ? 29.132 29.958 -51.080 1.00 40.22 55 ALA B C 1
ATOM 2363 O O . ALA B 1 55 ? 29.921 30.867 -50.830 1.00 34.86 55 ALA B O 1
ATOM 2365 N N . GLU B 1 56 ? 27.795 30.098 -51.046 1.00 40.31 56 GLU B N 1
ATOM 2366 C CA . GLU B 1 56 ? 27.182 31.397 -50.822 1.00 37.97 56 GLU B CA 1
ATOM 2367 C C . GLU B 1 56 ? 26.905 31.667 -49.378 1.00 36.70 56 GLU B C 1
ATOM 2368 O O . GLU B 1 56 ? 26.881 32.800 -48.957 1.00 30.72 56 GLU B O 1
ATOM 2374 N N . VAL B 1 57 ? 26.701 30.609 -48.587 1.00 37.83 57 VAL B N 1
ATOM 2375 C CA . VAL B 1 57 ? 26.048 30.788 -47.278 1.00 34.63 57 VAL B CA 1
ATOM 2376 C C . VAL B 1 57 ? 26.895 30.345 -46.062 1.00 34.35 57 VAL B C 1
ATOM 2377 O O . VAL B 1 57 ? 26.503 30.598 -44.909 1.00 35.11 57 VAL B O 1
ATOM 2381 N N . SER B 1 58 ? 28.060 29.727 -46.315 1.00 32.80 58 SER B N 1
ATOM 2382 C CA . SER B 1 58 ? 28.866 29.084 -45.282 1.00 29.97 58 SER B CA 1
ATOM 2383 C C . SER B 1 58 ? 29.125 29.933 -44.090 1.00 32.92 58 SER B C 1
ATOM 2384 O O . SER B 1 58 ? 29.180 29.421 -42.959 1.00 29.78 58 SER B O 1
ATOM 2387 N N . LYS B 1 59 ? 29.265 31.247 -44.289 1.00 32.25 59 LYS B N 1
ATOM 2388 C CA . LYS B 1 59 ? 29.584 32.083 -43.154 1.00 36.05 59 LYS B CA 1
ATOM 2389 C C . LYS B 1 59 ? 28.388 32.357 -42.259 1.00 36.03 59 LYS B C 1
ATOM 2390 O O . LYS B 1 59 ? 28.547 32.852 -41.144 1.00 37.13 59 LYS B O 1
ATOM 2396 N N . GLU B 1 60 ? 27.183 32.056 -42.749 1.00 35.64 60 GLU B N 1
ATOM 2397 C CA . GLU B 1 60 ? 25.969 32.223 -41.956 1.00 34.21 60 GLU B CA 1
ATOM 2398 C C . GLU B 1 60 ? 25.638 30.953 -41.125 1.00 35.44 60 GLU B C 1
ATOM 2399 O O . GLU B 1 60 ? 24.733 30.967 -40.294 1.00 30.99 60 GLU B O 1
ATOM 2405 N N . ALA B 1 61 ? 26.403 29.885 -41.325 1.00 31.74 61 ALA B N 1
ATOM 2406 C CA . ALA B 1 61 ? 26.080 28.602 -40.716 1.00 31.14 61 ALA B CA 1
ATOM 2407 C C . ALA B 1 61 ? 25.918 28.648 -39.226 1.00 32.22 61 ALA B C 1
ATOM 2408 O O . ALA B 1 61 ? 25.010 28.021 -38.705 1.00 30.27 61 ALA B O 1
ATOM 2410 N N . GLU B 1 62 ? 26.762 29.386 -38.510 1.00 31.98 62 GLU B N 1
ATOM 2411 C CA . GLU B 1 62 ? 26.584 29.514 -37.075 1.00 30.01 62 GLU B CA 1
ATOM 2412 C C . GLU B 1 62 ? 25.235 30.142 -36.717 1.00 27.46 62 GLU B C 1
ATOM 2413 O O . GLU B 1 62 ? 24.670 29.848 -35.679 1.00 28.29 62 GLU B O 1
ATOM 2419 N N . PHE B 1 63 ? 24.723 31.013 -37.555 1.00 29.40 63 PHE B N 1
ATOM 2420 C CA . PHE B 1 63 ? 23.479 31.686 -37.226 1.00 29.16 63 PHE B CA 1
ATOM 2421 C C . PHE B 1 63 ? 22.361 30.656 -37.513 1.00 28.74 63 PHE B C 1
ATOM 2422 O O . PHE B 1 63 ? 21.472 30.403 -36.701 1.00 27.34 63 PHE B O 1
ATOM 2430 N N . ILE B 1 64 ? 22.479 30.011 -38.648 1.00 27.00 64 ILE B N 1
ATOM 2431 C CA . ILE B 1 64 ? 21.493 29.026 -39.009 1.00 23.87 64 ILE B CA 1
ATOM 2432 C C . ILE B 1 64 ? 21.354 27.975 -37.906 1.00 25.28 64 ILE B C 1
ATOM 2433 O O . ILE B 1 64 ? 20.243 27.613 -37.551 1.00 20.18 64 ILE B O 1
ATOM 2438 N N . TYR B 1 65 ? 22.471 27.544 -37.337 1.00 23.47 65 TYR B N 1
ATOM 2439 C CA . TYR B 1 65 ? 22.481 26.492 -36.369 1.00 25.72 65 TYR B CA 1
ATOM 2440 C C . TYR B 1 65 ? 22.044 26.966 -35.008 1.00 27.21 65 TYR B C 1
ATOM 2441 O O . TYR B 1 65 ? 21.223 26.334 -34.369 1.00 26.40 65 TYR B O 1
ATOM 2450 N N . SER B 1 66 ? 22.565 28.114 -34.590 1.00 26.07 66 SER B N 1
ATOM 2451 C CA . SER B 1 66 ? 22.404 28.597 -33.241 1.00 26.07 66 SER B CA 1
ATOM 2452 C C . SER B 1 66 ? 21.206 29.494 -33.041 1.00 26.06 66 SER B C 1
ATOM 2453 O O . SER B 1 66 ? 20.769 29.680 -31.922 1.00 27.89 66 SER B O 1
ATOM 2456 N N . VAL B 1 67 ? 20.684 30.075 -34.091 1.00 26.31 67 VAL B N 1
ATOM 2457 C CA . VAL B 1 67 ? 19.555 30.984 -33.958 1.00 27.41 67 VAL B CA 1
ATOM 2458 C C . VAL B 1 67 ? 18.362 30.477 -34.745 1.00 25.43 67 VAL B C 1
ATOM 2459 O O . VAL B 1 67 ? 17.296 30.296 -34.209 1.00 24.17 67 VAL B O 1
ATOM 2463 N N . GLY B 1 68 ? 18.568 30.214 -36.018 1.00 24.40 68 GLY B N 1
ATOM 2464 C CA . GLY B 1 68 ? 17.482 29.795 -36.845 1.00 25.02 68 GLY B CA 1
ATOM 2465 C C . GLY B 1 68 ? 16.941 28.457 -36.409 1.00 24.44 68 GLY B C 1
ATOM 2466 O O . GLY B 1 68 ? 15.773 28.326 -36.170 1.00 26.18 68 GLY B O 1
ATOM 2467 N N . TRP B 1 69 ? 17.810 27.457 -36.317 1.00 24.69 69 TRP B N 1
ATOM 2468 C CA . TRP B 1 69 ? 17.381 26.128 -35.978 1.00 22.52 69 TRP B CA 1
ATOM 2469 C C . TRP B 1 69 ? 16.829 26.104 -34.562 1.00 24.72 69 TRP B C 1
ATOM 2470 O O . TRP B 1 69 ? 15.825 25.492 -34.302 1.00 22.90 69 TRP B O 1
ATOM 2481 N N . GLU B 1 70 ? 17.511 26.751 -33.627 1.00 26.22 70 GLU B N 1
ATOM 2482 C CA . GLU B 1 70 ? 17.112 26.707 -32.268 1.00 23.69 70 GLU B CA 1
ATOM 2483 C C . GLU B 1 70 ? 15.765 27.291 -32.151 1.00 22.40 70 GLU B C 1
ATOM 2484 O O . GLU B 1 70 ? 14.938 26.801 -31.403 1.00 23.81 70 GLU B O 1
ATOM 2490 N N . THR B 1 71 ? 15.494 28.320 -32.927 1.00 22.58 71 THR B N 1
ATOM 2491 C CA . THR B 1 71 ? 14.229 29.018 -32.763 1.00 21.77 71 THR B CA 1
ATOM 2492 C C . THR B 1 71 ? 13.079 28.249 -33.374 1.00 22.44 71 THR B C 1
ATOM 2493 O O . THR B 1 71 ? 11.999 28.269 -32.808 1.00 22.05 71 THR B O 1
ATOM 2497 N N . ILE B 1 72 ? 13.315 27.561 -34.488 1.00 18.89 72 ILE B N 1
ATOM 2498 C CA . ILE B 1 72 ? 12.252 26.787 -35.078 1.00 20.59 72 ILE B CA 1
ATOM 2499 C C . ILE B 1 72 ? 11.959 25.598 -34.194 1.00 20.80 72 ILE B C 1
ATOM 2500 O O . ILE B 1 72 ? 10.803 25.245 -34.060 1.00 21.48 72 ILE B O 1
ATOM 2505 N N . LYS B 1 73 ? 12.994 24.966 -33.617 1.00 20.74 73 LYS B N 1
ATOM 2506 C CA . LYS B 1 73 ? 12.763 23.848 -32.741 1.00 20.26 73 LYS B CA 1
ATOM 2507 C C . LYS B 1 73 ? 11.936 24.258 -31.520 1.00 21.58 73 LYS B C 1
ATOM 2508 O O . LYS B 1 73 ? 11.139 23.493 -31.082 1.00 23.63 73 LYS B O 1
ATOM 2514 N N . TYR B 1 74 ? 12.191 25.430 -30.934 1.00 24.40 74 TYR B N 1
ATOM 2515 C CA . TYR B 1 74 ? 11.451 25.860 -29.772 1.00 25.53 74 TYR B CA 1
ATOM 2516 C C . TYR B 1 74 ? 10.040 26.137 -30.157 1.00 23.39 74 TYR B C 1
ATOM 2517 O O . TYR B 1 74 ? 9.164 25.771 -29.376 1.00 22.49 74 TYR B O 1
ATOM 2526 N N . ALA B 1 75 ? 9.809 26.710 -31.353 1.00 19.97 75 ALA B N 1
ATOM 2527 C CA . ALA B 1 75 ? 8.427 26.968 -31.791 1.00 20.51 75 ALA B CA 1
ATOM 2528 C C . ALA B 1 75 ? 7.642 25.665 -31.875 1.00 20.02 75 ALA B C 1
ATOM 2529 O O . ALA B 1 75 ? 6.500 25.575 -31.412 1.00 21.52 75 ALA B O 1
ATOM 2531 N N . ASP B 1 76 ? 8.280 24.663 -32.461 1.00 21.56 76 ASP B N 1
ATOM 2532 C CA . ASP B 1 76 ? 7.690 23.346 -32.632 1.00 22.45 76 ASP B CA 1
ATOM 2533 C C . ASP B 1 76 ? 7.456 22.702 -31.281 1.00 23.78 76 ASP B C 1
ATOM 2534 O O . ASP B 1 76 ? 6.395 22.101 -31.044 1.00 22.97 76 ASP B O 1
ATOM 2539 N N . MET B 1 77 ? 8.491 22.785 -30.452 1.00 23.83 77 MET B N 1
ATOM 2540 C CA . MET B 1 77 ? 8.420 22.278 -29.078 1.00 27.45 77 MET B CA 1
ATOM 2541 C C . MET B 1 77 ? 7.196 22.782 -28.362 1.00 25.54 77 MET B C 1
ATOM 2542 O O . MET B 1 77 ? 6.428 21.999 -27.834 1.00 23.63 77 MET B O 1
ATOM 2547 N N . HIS B 1 78 ? 7.046 24.112 -28.318 1.00 23.09 78 HIS B N 1
ATOM 2548 C CA . HIS B 1 78 ? 5.884 24.686 -27.674 1.00 25.63 78 HIS B CA 1
ATOM 2549 C C . HIS B 1 78 ? 4.571 24.181 -28.270 1.00 22.84 78 HIS B C 1
ATOM 2550 O O . HIS B 1 78 ? 3.624 23.959 -27.556 1.00 22.96 78 HIS B O 1
ATOM 2557 N N . CYS B 1 79 ? 4.527 24.005 -29.589 1.00 23.88 79 CYS B N 1
ATOM 2558 C CA . CYS B 1 79 ? 3.300 23.631 -30.282 1.00 24.13 79 CYS B CA 1
ATOM 2559 C C . CYS B 1 79 ? 2.983 22.245 -29.760 1.00 23.96 79 CYS B C 1
ATOM 2560 O O . CYS B 1 79 ? 1.861 21.915 -29.557 1.00 21.87 79 CYS B O 1
ATOM 2563 N N . LYS B 1 80 ? 4.001 21.457 -29.554 1.00 23.07 80 LYS B N 1
ATOM 2564 C CA . LYS B 1 80 ? 3.802 20.043 -29.103 1.00 25.73 80 LYS B CA 1
ATOM 2565 C C . LYS B 1 80 ? 3.768 19.843 -27.583 1.00 24.85 80 LYS B C 1
ATOM 2566 O O . LYS B 1 80 ? 3.783 18.712 -27.104 1.00 26.57 80 LYS B O 1
ATOM 2572 N N . GLY B 1 81 ? 3.798 20.923 -26.831 1.00 25.28 81 GLY B N 1
ATOM 2573 C CA . GLY B 1 81 ? 3.770 20.835 -25.402 1.00 28.23 81 GLY B CA 1
ATOM 2574 C C . GLY B 1 81 ? 5.034 20.215 -24.825 1.00 29.88 81 GLY B C 1
ATOM 2575 O O . GLY B 1 81 ? 4.956 19.556 -23.817 1.00 31.84 81 GLY B O 1
ATOM 2576 N N . ILE B 1 82 ? 6.205 20.453 -25.409 1.00 27.93 82 ILE B N 1
ATOM 2577 C CA . ILE B 1 82 ? 7.452 19.967 -24.805 1.00 29.34 82 ILE B CA 1
ATOM 2578 C C . ILE B 1 82 ? 8.260 21.168 -24.308 1.00 30.40 82 ILE B C 1
ATOM 2579 O O . ILE B 1 82 ? 8.427 22.120 -25.038 1.00 27.24 82 ILE B O 1
ATOM 2584 N N . GLN B 1 83 ? 8.799 21.087 -23.094 1.00 30.98 83 GLN B N 1
ATOM 2585 C CA . GLN B 1 83 ? 9.631 22.177 -22.548 1.00 36.89 83 GLN B CA 1
ATOM 2586 C C . GLN B 1 83 ? 11.131 21.856 -22.492 1.00 35.35 83 GLN B C 1
ATOM 2587 O O . GLN B 1 83 ? 11.917 22.773 -22.372 1.00 33.56 83 GLN B O 1
ATOM 2593 N N . LEU B 1 84 ? 11.513 20.583 -22.584 1.00 32.12 84 LEU B N 1
ATOM 2594 C CA . LEU B 1 84 ? 12.934 20.171 -22.392 1.00 32.67 84 LEU B CA 1
ATOM 2595 C C . LEU B 1 84 ? 13.456 19.512 -23.676 1.00 30.05 84 LEU B C 1
ATOM 2596 O O . LEU B 1 84 ? 12.811 18.651 -24.278 1.00 29.01 84 LEU B O 1
ATOM 2601 N N . VAL B 1 85 ? 14.610 19.992 -24.106 1.00 30.28 85 VAL B N 1
ATOM 2602 C CA . VAL B 1 85 ? 15.140 19.616 -25.362 1.00 31.72 85 VAL B CA 1
ATOM 2603 C C . VAL B 1 85 ? 15.422 18.093 -25.405 1.00 27.48 85 VAL B C 1
ATOM 2604 O O . VAL B 1 85 ? 15.287 17.514 -26.458 1.00 26.17 85 VAL B O 1
ATOM 2608 N N . PHE B 1 86 ? 15.763 17.451 -24.283 1.00 26.14 86 PHE B N 1
ATOM 2609 C CA . PHE B 1 86 ? 16.029 15.959 -24.302 1.00 29.78 86 PHE B CA 1
ATOM 2610 C C . PHE B 1 86 ? 14.766 15.121 -24.420 1.00 29.84 86 PHE B C 1
ATOM 2611 O O . PHE B 1 86 ? 14.839 13.875 -24.569 1.00 31.89 86 PHE B O 1
ATOM 2619 N N . LYS B 1 87 ? 13.595 15.769 -24.308 1.00 29.30 87 LYS B N 1
ATOM 2620 C CA . LYS B 1 87 ? 12.323 15.044 -24.535 1.00 29.29 87 LYS B CA 1
ATOM 2621 C C . LYS B 1 87 ? 11.705 15.368 -25.908 1.00 27.21 87 LYS B C 1
ATOM 2622 O O . LYS B 1 87 ? 10.653 14.871 -26.234 1.00 28.72 87 LYS B O 1
ATOM 2628 N N . TYR B 1 88 ? 12.341 16.231 -26.689 1.00 27.36 88 TYR B N 1
ATOM 2629 C CA . TYR B 1 88 ? 11.851 16.643 -27.997 1.00 23.61 88 TYR B CA 1
ATOM 2630 C C . TYR B 1 88 ? 12.270 15.720 -29.125 1.00 23.57 88 TYR B C 1
ATOM 2631 O O . TYR B 1 88 ? 13.482 15.525 -29.334 1.00 22.74 88 TYR B O 1
ATOM 2640 N N . ASP B 1 89 ? 11.296 15.148 -29.848 1.00 22.91 89 ASP B N 1
ATOM 2641 C CA . ASP B 1 89 ? 11.514 14.424 -31.108 1.00 24.41 89 ASP B CA 1
ATOM 2642 C C . ASP B 1 89 ? 11.397 15.434 -32.274 1.00 26.08 89 ASP B C 1
ATOM 2643 O O . ASP B 1 89 ? 10.356 16.102 -32.467 1.00 22.46 89 ASP B O 1
ATOM 2648 N N . GLU B 1 90 ? 12.456 15.556 -33.059 1.00 23.60 90 GLU B N 1
ATOM 2649 C CA . GLU B 1 90 ? 12.611 16.731 -33.924 1.00 22.98 90 GLU B CA 1
ATOM 2650 C C . GLU B 1 90 ? 11.529 16.791 -35.016 1.00 21.20 90 GLU B C 1
ATOM 2651 O O . GLU B 1 90 ? 11.263 15.843 -35.679 1.00 20.56 90 GLU B O 1
ATOM 2657 N N . GLY B 1 91 ? 10.922 17.934 -35.185 1.00 19.57 91 GLY B N 1
ATOM 2658 C CA . GLY B 1 91 ? 9.887 18.089 -36.144 1.00 22.62 91 GLY B CA 1
ATOM 2659 C C . GLY B 1 91 ? 10.343 18.477 -37.533 1.00 21.58 91 GLY B C 1
ATOM 2660 O O . GLY B 1 91 ? 11.535 18.414 -37.871 1.00 21.73 91 GLY B O 1
ATOM 2661 N N . ASN B 1 92 ? 9.372 18.856 -38.343 1.00 19.45 92 ASN B N 1
ATOM 2662 C CA . ASN B 1 92 ? 9.614 19.179 -39.780 1.00 20.34 92 ASN B CA 1
ATOM 2663 C C . ASN B 1 92 ? 8.938 20.438 -40.309 1.00 19.96 92 ASN B C 1
ATOM 2664 O O . ASN B 1 92 ? 9.495 21.124 -41.206 1.00 20.50 92 ASN B O 1
ATOM 2669 N N . ASP B 1 93 ? 7.727 20.717 -39.849 1.00 18.89 93 ASP B N 1
ATOM 2670 C CA . ASP B 1 93 ? 7.087 21.968 -40.282 1.00 19.15 93 ASP B CA 1
ATOM 2671 C C . ASP B 1 93 ? 6.059 22.515 -39.300 1.00 18.98 93 ASP B C 1
ATOM 2672 O O . ASP B 1 93 ? 5.721 21.870 -38.354 1.00 20.44 93 ASP B O 1
ATOM 2677 N N . LEU B 1 94 ? 5.677 23.768 -39.486 1.00 18.07 94 LEU B N 1
ATOM 2678 C CA . LEU B 1 94 ? 4.793 24.484 -38.568 1.00 20.96 94 LEU B CA 1
ATOM 2679 C C . LEU B 1 94 ? 3.597 24.993 -39.337 1.00 20.02 94 LEU B C 1
ATOM 2680 O O . LEU B 1 94 ? 3.762 25.351 -40.521 1.00 20.61 94 LEU B O 1
ATOM 2685 N N . ASP B 1 95 ? 2.435 25.045 -38.707 1.00 18.29 95 ASP B N 1
ATOM 2686 C CA . ASP B 1 95 ? 1.300 25.753 -39.328 1.00 18.46 95 ASP B CA 1
ATOM 2687 C C . ASP B 1 95 ? 1.552 27.258 -39.321 1.00 16.81 95 ASP B C 1
ATOM 2688 O O . ASP B 1 95 ? 2.490 27.686 -38.768 1.00 15.63 95 ASP B O 1
ATOM 2693 N N . PHE B 1 96 ? 0.683 28.037 -39.930 1.00 18.93 96 PHE B N 1
ATOM 2694 C CA . PHE B 1 96 ? 0.909 29.481 -40.038 1.00 20.53 96 PHE B CA 1
ATOM 2695 C C . PHE B 1 96 ? 0.892 30.205 -38.694 1.00 19.69 96 PHE B C 1
ATOM 2696 O O . PHE B 1 96 ? 1.636 31.194 -38.547 1.00 21.79 96 PHE B O 1
ATOM 2704 N N . ASP B 1 97 ? 0.072 29.750 -37.731 1.00 19.46 97 ASP B N 1
ATOM 2705 C CA . ASP B 1 97 ? 0.095 30.376 -36.404 1.00 18.63 97 ASP B CA 1
ATOM 2706 C C . ASP B 1 97 ? 1.389 30.110 -35.692 1.00 18.63 97 ASP B C 1
ATOM 2707 O O . ASP B 1 97 ? 1.997 31.008 -35.179 1.00 18.41 97 ASP B O 1
ATOM 2712 N N . ILE B 1 98 ? 1.866 28.866 -35.701 1.00 17.09 98 ILE B N 1
ATOM 2713 C CA . ILE B 1 98 ? 3.172 28.575 -35.130 1.00 18.30 98 ILE B CA 1
ATOM 2714 C C . ILE B 1 98 ? 4.324 29.254 -35.911 1.00 19.68 98 ILE B C 1
ATOM 2715 O O . ILE B 1 98 ? 5.290 29.771 -35.311 1.00 21.55 98 ILE B O 1
ATOM 2720 N N . ALA B 1 99 ? 4.181 29.359 -37.219 1.00 19.70 99 ALA B N 1
ATOM 2721 C CA . ALA B 1 99 ? 5.175 30.027 -38.023 1.00 20.66 99 ALA B CA 1
ATOM 2722 C C . ALA B 1 99 ? 5.324 31.469 -37.646 1.00 19.92 99 ALA B C 1
ATOM 2723 O O . ALA B 1 99 ? 6.424 32.022 -37.562 1.00 17.71 99 ALA B O 1
ATOM 2725 N N . LEU B 1 100 ? 4.221 32.058 -37.327 1.00 21.08 100 LEU B N 1
ATOM 2726 C CA . LEU B 1 100 ? 4.255 33.423 -36.906 1.00 23.63 100 LEU B CA 1
ATOM 2727 C C . LEU B 1 100 ? 4.986 33.574 -35.590 1.00 23.60 100 LEU B C 1
ATOM 2728 O O . LEU B 1 100 ? 5.779 34.494 -35.431 1.00 24.80 100 LEU B O 1
ATOM 2733 N N . TYR B 1 101 ? 4.759 32.667 -34.638 1.00 20.94 101 TYR B N 1
ATOM 2734 C CA . TYR B 1 101 ? 5.483 32.732 -33.395 1.00 20.80 101 TYR B CA 1
ATOM 2735 C C . TYR B 1 101 ? 6.989 32.548 -33.641 1.00 20.93 101 TYR B C 1
ATOM 2736 O O . TYR B 1 101 ? 7.798 33.216 -32.975 1.00 22.70 101 TYR B O 1
ATOM 2745 N N . PHE B 1 102 ? 7.348 31.653 -34.565 1.00 20.83 102 PHE B N 1
ATOM 2746 C CA . PHE B 1 102 ? 8.729 31.426 -34.943 1.00 20.72 102 PHE B CA 1
ATOM 2747 C C . PHE B 1 102 ? 9.400 32.731 -35.466 1.00 22.85 102 PHE B C 1
ATOM 2748 O O . PHE B 1 102 ? 10.413 33.173 -34.908 1.00 22.51 102 PHE B O 1
ATOM 2756 N N . TYR B 1 103 ? 8.801 33.343 -36.483 1.00 22.01 103 TYR B N 1
ATOM 2757 C CA . TYR B 1 103 ? 9.342 34.562 -37.077 1.00 23.88 103 TYR B CA 1
ATOM 2758 C C . TYR B 1 103 ? 9.387 35.674 -36.066 1.00 27.04 103 TYR B C 1
ATOM 2759 O O . TYR B 1 103 ? 10.361 36.426 -36.031 1.00 29.64 103 TYR B O 1
ATOM 2768 N N . GLU B 1 104 ? 8.348 35.801 -35.238 1.00 26.63 104 GLU B N 1
ATOM 2769 C CA . GLU B 1 104 ? 8.358 36.824 -34.170 1.00 28.04 104 GLU B CA 1
ATOM 2770 C C . GLU B 1 104 ? 9.417 36.614 -33.145 1.00 28.21 104 GLU B C 1
ATOM 2771 O O . GLU B 1 104 ? 10.024 37.570 -32.711 1.00 23.73 104 GLU B O 1
ATOM 2777 N N . GLN B 1 105 ? 9.665 35.358 -32.773 1.00 25.27 105 GLN B N 1
ATOM 2778 C CA . GLN B 1 105 ? 10.715 35.085 -31.834 1.00 26.39 105 GLN B CA 1
ATOM 2779 C C . GLN B 1 105 ? 12.111 35.337 -32.421 1.00 25.56 105 GLN B C 1
ATOM 2780 O O . GLN B 1 105 ? 13.026 35.716 -31.683 1.00 25.35 105 GLN B O 1
ATOM 2786 N N . LEU B 1 106 ? 12.288 35.104 -33.716 1.00 25.93 106 LEU B N 1
ATOM 2787 C CA . LEU B 1 106 ? 13.520 35.477 -34.355 1.00 30.90 106 LEU B CA 1
ATOM 2788 C C . LEU B 1 106 ? 13.801 36.959 -34.251 1.00 28.75 106 LEU B C 1
ATOM 2789 O O . LEU B 1 106 ? 14.937 37.341 -33.916 1.00 27.34 106 LEU B O 1
ATOM 2794 N N . CYS B 1 107 ? 12.809 37.746 -34.626 1.00 27.83 107 CYS B N 1
ATOM 2795 C CA . CYS B 1 107 ? 12.894 39.215 -34.550 1.00 32.18 107 CYS B CA 1
ATOM 2796 C C . CYS B 1 107 ? 13.198 39.612 -33.148 1.00 30.83 107 CYS B C 1
ATOM 2797 O O . CYS B 1 107 ? 14.147 40.356 -32.917 1.00 38.68 107 CYS B O 1
ATOM 2800 N N . LYS B 1 108 ? 12.477 39.055 -32.183 1.00 30.04 108 LYS B N 1
ATOM 2801 C CA . LYS B 1 108 ? 12.684 39.443 -30.803 1.00 34.98 108 LYS B CA 1
ATOM 2802 C C . LYS B 1 108 ? 14.108 39.186 -30.329 1.00 36.09 108 LYS B C 1
ATOM 2803 O O . LYS B 1 108 ? 14.732 40.027 -29.663 1.00 33.32 108 LYS B O 1
ATOM 2809 N N . PHE B 1 109 ? 14.604 38.001 -30.656 1.00 32.74 109 PHE B N 1
ATOM 2810 C CA . PHE B 1 109 ? 15.940 37.618 -30.291 1.00 35.50 109 PHE B CA 1
ATOM 2811 C C . PHE B 1 109 ? 16.983 38.555 -30.909 1.00 33.19 109 PHE B C 1
ATOM 2812 O O . PHE B 1 109 ? 17.893 38.976 -30.224 1.00 37.07 109 PHE B O 1
ATOM 2820 N N . CYS B 1 110 ? 16.851 38.822 -32.202 1.00 30.97 110 CYS B N 1
ATOM 2821 C CA . CYS B 1 110 ? 17.833 39.592 -32.951 1.00 31.73 110 CYS B CA 1
ATOM 2822 C C . CYS B 1 110 ? 17.752 41.093 -32.632 1.00 37.04 110 CYS B C 1
ATOM 2823 O O . CYS B 1 110 ? 18.697 41.820 -32.889 1.00 38.84 110 CYS B O 1
ATOM 2826 N N . GLU B 1 111 ? 16.634 41.569 -32.105 1.00 37.05 111 GLU B N 1
ATOM 2827 C CA . GLU B 1 111 ? 16.558 42.966 -31.726 1.00 39.34 111 GLU B CA 1
ATOM 2828 C C . GLU B 1 111 ? 16.970 43.123 -30.277 1.00 44.29 111 GLU B C 1
ATOM 2829 O O . GLU B 1 111 ? 17.105 44.228 -29.780 1.00 45.40 111 GLU B O 1
ATOM 2835 N N . ASP B 1 112 ? 17.161 42.024 -29.576 1.00 43.39 112 ASP B N 1
ATOM 2836 C CA . ASP B 1 112 ? 17.536 42.107 -28.181 1.00 45.37 112 ASP B CA 1
ATOM 2837 C C . ASP B 1 112 ? 19.014 42.559 -28.058 1.00 43.54 112 ASP B C 1
ATOM 2838 O O . ASP B 1 112 ? 19.894 41.916 -28.615 1.00 45.98 112 ASP B O 1
ATOM 2843 N N . PRO B 1 113 ? 19.280 43.685 -27.357 1.00 45.75 113 PRO B N 1
ATOM 2844 C CA . PRO B 1 113 ? 20.655 44.152 -27.181 1.00 48.37 113 PRO B CA 1
ATOM 2845 C C . PRO B 1 113 ? 21.611 43.090 -26.735 1.00 47.05 113 PRO B C 1
ATOM 2846 O O . PRO B 1 113 ? 22.755 43.099 -27.165 1.00 52.49 113 PRO B O 1
ATOM 2850 N N . LYS B 1 114 ? 21.173 42.171 -25.892 1.00 49.19 114 LYS B N 1
ATOM 2851 C CA . LYS B 1 114 ? 22.112 41.137 -25.418 1.00 54.71 114 LYS B CA 1
ATOM 2852 C C . LYS B 1 114 ? 22.591 40.215 -26.553 1.00 52.45 114 LYS B C 1
ATOM 2853 O O . LYS B 1 114 ? 23.532 39.444 -26.386 1.00 40.89 114 LYS B O 1
ATOM 2859 N N . ASN B 1 115 ? 21.927 40.278 -27.704 1.00 55.30 115 ASN B N 1
ATOM 2860 C CA . ASN B 1 115 ? 22.294 39.439 -28.858 1.00 53.82 115 ASN B CA 1
ATOM 2861 C C . ASN B 1 115 ? 22.901 40.199 -29.988 1.00 48.16 115 ASN B C 1
ATOM 2862 O O . ASN B 1 115 ? 23.019 39.682 -31.092 1.00 42.18 115 ASN B O 1
ATOM 2867 N N . LYS B 1 116 ? 23.251 41.442 -29.692 1.00 47.32 116 LYS B N 1
ATOM 2868 C CA . LYS B 1 116 ? 23.877 42.370 -30.631 1.00 53.31 116 LYS B CA 1
ATOM 2869 C C . LYS B 1 116 ? 24.861 41.686 -31.569 1.00 46.72 116 LYS B C 1
ATOM 2870 O O . LYS B 1 116 ? 24.892 41.978 -32.773 1.00 45.06 116 LYS B O 1
ATOM 2876 N N . ASN B 1 117 ? 25.655 40.764 -31.040 1.00 38.82 117 ASN B N 1
ATOM 2877 C CA . ASN B 1 117 ? 26.746 40.199 -31.848 1.00 45.88 117 ASN B CA 1
ATOM 2878 C C . ASN B 1 117 ? 26.259 39.271 -32.984 1.00 43.22 117 ASN B C 1
ATOM 2879 O O . ASN B 1 117 ? 26.899 39.137 -34.033 1.00 36.64 117 ASN B O 1
ATOM 2884 N N . TYR B 1 118 ? 25.125 38.612 -32.762 1.00 43.19 118 TYR B N 1
ATOM 2885 C CA . TYR B 1 118 ? 24.469 37.874 -33.831 1.00 39.54 118 TYR B CA 1
ATOM 2886 C C . TYR B 1 118 ? 23.926 38.856 -34.882 1.00 41.96 118 TYR B C 1
ATOM 2887 O O . TYR B 1 118 ? 24.045 38.634 -36.082 1.00 43.80 118 TYR B O 1
ATOM 2896 N N . ALA B 1 119 ? 23.329 39.946 -34.424 1.00 38.47 119 ALA B N 1
ATOM 2897 C CA . ALA B 1 119 ? 22.782 40.940 -35.357 1.00 42.03 119 ALA B CA 1
ATOM 2898 C C . ALA B 1 119 ? 23.887 41.591 -36.213 1.00 43.80 119 ALA B C 1
ATOM 2899 O O . ALA B 1 119 ? 23.742 41.681 -37.445 1.00 42.80 119 ALA B O 1
ATOM 2901 N N . THR B 1 120 ? 24.992 41.994 -35.554 1.00 43.78 120 THR B N 1
ATOM 2902 C CA . THR B 1 120 ? 26.135 42.654 -36.244 1.00 42.21 120 THR B CA 1
ATOM 2903 C C . THR B 1 120 ? 26.925 41.695 -37.121 1.00 37.54 120 THR B C 1
ATOM 2904 O O . THR B 1 120 ? 27.173 42.007 -38.248 1.00 39.70 120 THR B O 1
ATOM 2908 N N . THR B 1 121 ? 27.288 40.517 -36.614 1.00 33.19 121 THR B N 1
ATOM 2909 C CA . THR B 1 121 ? 28.074 39.570 -37.402 1.00 34.56 121 THR B CA 1
ATOM 2910 C C . THR B 1 121 ? 27.295 38.910 -38.539 1.00 35.52 121 THR B C 1
ATOM 2911 O O . THR B 1 121 ? 27.889 38.482 -39.501 1.00 35.71 121 THR B O 1
ATOM 2915 N N . TYR B 1 122 ? 25.975 38.741 -38.416 1.00 36.75 122 TYR B N 1
ATOM 2916 C CA . TYR B 1 122 ? 25.238 37.977 -39.447 1.00 36.11 122 TYR B CA 1
ATOM 2917 C C . TYR B 1 122 ? 24.172 38.833 -40.057 1.00 37.74 122 TYR B C 1
ATOM 2918 O O . TYR B 1 122 ? 23.006 38.497 -39.973 1.00 36.65 122 TYR B O 1
ATOM 2927 N N . PRO B 1 123 ? 24.559 39.960 -40.671 1.00 37.99 123 PRO B N 1
ATOM 2928 C CA . PRO B 1 123 ? 23.498 40.809 -41.229 1.00 38.90 123 PRO B CA 1
ATOM 2929 C C . PRO B 1 123 ? 22.608 40.115 -42.259 1.00 36.91 123 PRO B C 1
ATOM 2930 O O . PRO B 1 123 ? 21.358 40.301 -42.254 1.00 33.98 123 PRO B O 1
ATOM 2934 N N . ILE B 1 124 ? 23.171 39.300 -43.138 1.00 35.69 124 ILE B N 1
ATOM 2935 C CA . ILE B 1 124 ? 22.277 38.732 -44.167 1.00 35.06 124 ILE B CA 1
ATOM 2936 C C . ILE B 1 124 ? 21.288 37.663 -43.640 1.00 33.46 124 ILE B C 1
ATOM 2937 O O . ILE B 1 124 ? 20.376 37.262 -44.372 1.00 28.10 124 ILE B O 1
ATOM 2942 N N . SER B 1 125 ? 21.524 37.181 -42.418 1.00 31.70 125 SER B N 1
ATOM 2943 C CA . SER B 1 125 ? 20.630 36.238 -41.756 1.00 32.30 125 SER B CA 1
ATOM 2944 C C . SER B 1 125 ? 19.509 36.943 -40.933 1.00 33.49 125 SER B C 1
ATOM 2945 O O . SER B 1 125 ? 18.620 36.263 -40.377 1.00 30.93 125 SER B O 1
ATOM 2948 N N . GLN B 1 126 ? 19.507 38.281 -40.842 1.00 29.17 126 GLN B N 1
ATOM 2949 C CA . GLN B 1 126 ? 18.515 38.928 -39.998 1.00 30.77 126 GLN B CA 1
ATOM 2950 C C . GLN B 1 126 ? 17.097 38.821 -40.528 1.00 30.61 126 GLN B C 1
ATOM 2951 O O . GLN B 1 126 ? 16.862 39.089 -41.687 1.00 29.71 126 GLN B O 1
ATOM 2957 N N . PRO B 1 127 ? 16.119 38.528 -39.656 1.00 29.81 127 PRO B N 1
ATOM 2958 C CA . PRO B 1 127 ? 14.718 38.512 -40.104 1.00 31.58 127 PRO B CA 1
ATOM 2959 C C . PRO B 1 127 ? 14.193 39.927 -40.202 1.00 35.86 127 PRO B C 1
ATOM 2960 O O . PRO B 1 127 ? 14.851 40.846 -39.711 1.00 35.18 127 PRO B O 1
ATOM 2964 N N . GLN B 1 128 ? 12.971 40.051 -40.695 1.00 34.52 128 GLN B N 1
ATOM 2965 C CA . GLN B 1 128 ? 12.302 41.331 -40.835 1.00 38.44 128 GLN B CA 1
ATOM 2966 C C . GLN B 1 128 ? 10.985 41.331 -40.078 1.00 36.91 128 GLN B C 1
ATOM 2967 O O . GLN B 1 128 ? 10.179 40.440 -40.248 1.00 34.22 128 GLN B O 1
ATOM 2973 N N . MET B 1 129 ? 10.751 42.394 -39.326 1.00 36.23 129 MET B N 1
ATOM 2974 C CA . MET B 1 129 ? 9.551 42.573 -38.547 1.00 44.00 129 MET B CA 1
ATOM 2975 C C . MET B 1 129 ? 8.367 42.819 -39.469 1.00 42.14 129 MET B C 1
ATOM 2976 O O . MET B 1 129 ? 8.454 43.617 -40.393 1.00 43.37 129 MET B O 1
ATOM 2981 N N . LEU B 1 130 ? 7.270 42.107 -39.239 1.00 36.40 130 LEU B N 1
ATOM 2982 C CA . LEU B 1 130 ? 6.021 42.388 -39.962 1.00 35.64 130 LEU B CA 1
ATOM 2983 C C . LEU B 1 130 ? 4.892 42.315 -38.975 1.00 37.59 130 LEU B C 1
ATOM 2984 O O . LEU B 1 130 ? 5.021 41.645 -37.946 1.00 38.15 130 LEU B O 1
ATOM 2989 N N . THR B 1 131 ? 3.782 42.966 -39.285 1.00 36.46 131 THR B N 1
ATOM 2990 C CA . THR B 1 131 ? 2.576 42.670 -38.585 1.00 38.44 131 THR B CA 1
ATOM 2991 C C . THR B 1 131 ? 2.105 41.283 -38.972 1.00 36.79 131 THR B C 1
ATOM 2992 O O . THR B 1 131 ? 2.605 40.680 -39.931 1.00 32.07 131 THR B O 1
ATOM 2996 N N . ALA B 1 132 ? 1.110 40.814 -38.233 1.00 38.99 132 ALA B N 1
ATOM 2997 C CA . ALA B 1 132 ? 0.585 39.477 -38.389 1.00 41.17 132 ALA B CA 1
ATOM 2998 C C . ALA B 1 132 ? -0.083 39.261 -39.738 1.00 42.00 132 ALA B C 1
ATOM 2999 O O . ALA B 1 132 ? -0.001 38.170 -40.319 1.00 38.75 132 ALA B O 1
ATOM 3001 N N . LEU B 1 133 ? -0.723 40.291 -40.273 1.00 43.26 133 LEU B N 1
ATOM 3002 C CA . LEU B 1 133 ? -1.452 40.102 -41.526 1.00 44.01 133 LEU B CA 1
ATOM 3003 C C . LEU B 1 133 ? -0.432 40.112 -42.638 1.00 36.81 133 LEU B C 1
ATOM 3004 O O . LEU B 1 133 ? -0.546 39.372 -43.578 1.00 37.06 133 LEU B O 1
ATOM 3009 N N . LYS B 1 134 ? 0.528 41.009 -42.525 1.00 33.81 134 LYS B N 1
ATOM 3010 C CA . LYS B 1 134 ? 1.644 41.077 -43.446 1.00 35.42 134 LYS B CA 1
ATOM 3011 C C . LYS B 1 134 ? 2.444 39.786 -43.432 1.00 31.92 134 LYS B C 1
ATOM 3012 O O . LYS B 1 134 ? 2.733 39.240 -44.459 1.00 27.61 134 LYS B O 1
ATOM 3018 N N . ARG B 1 135 ? 2.708 39.251 -42.256 1.00 33.03 135 ARG B N 1
ATOM 3019 C CA . ARG B 1 135 ? 3.376 37.968 -42.182 1.00 30.05 135 ARG B CA 1
ATOM 3020 C C . ARG B 1 135 ? 2.640 36.806 -42.878 1.00 28.50 135 ARG B C 1
ATOM 3021 O O . ARG B 1 135 ? 3.202 36.114 -43.766 1.00 28.98 135 ARG B O 1
ATOM 3029 N N . LYS B 1 136 ? 1.388 36.583 -42.519 1.00 28.76 136 LYS B N 1
ATOM 3030 C CA . LYS B 1 136 ? 0.671 35.458 -43.120 1.00 30.44 136 LYS B CA 1
ATOM 3031 C C . LYS B 1 136 ? 0.562 35.616 -44.618 1.00 31.61 136 LYS B C 1
ATOM 3032 O O . LYS B 1 136 ? 0.602 34.640 -45.371 1.00 31.04 136 LYS B O 1
ATOM 3038 N N . GLN B 1 137 ? 0.442 36.856 -45.067 1.00 31.82 137 GLN B N 1
ATOM 3039 C CA . GLN B 1 137 ? 0.353 37.089 -46.470 1.00 30.82 137 GLN B CA 1
ATOM 3040 C C . GLN B 1 137 ? 1.698 36.693 -47.076 1.00 27.31 137 GLN B C 1
ATOM 3041 O O . GLN B 1 137 ? 1.703 36.036 -48.091 1.00 28.31 137 GLN B O 1
ATOM 3047 N N . GLU B 1 138 ? 2.823 37.068 -46.474 1.00 24.75 138 GLU B N 1
ATOM 3048 C CA . GLU B 1 138 ? 4.115 36.577 -46.976 1.00 27.44 138 GLU B CA 1
ATOM 3049 C C . GLU B 1 138 ? 4.199 35.047 -46.971 1.00 25.76 138 GLU B C 1
ATOM 3050 O O . GLU B 1 138 ? 4.724 34.449 -47.907 1.00 23.95 138 GLU B O 1
ATOM 3056 N N . LEU B 1 139 ? 3.721 34.422 -45.915 1.00 24.57 139 LEU B N 1
ATOM 3057 C CA . LEU B 1 139 ? 3.761 32.960 -45.894 1.00 27.20 139 LEU B CA 1
ATOM 3058 C C . LEU B 1 139 ? 2.973 32.362 -47.017 1.00 27.29 139 LEU B C 1
ATOM 3059 O O . LEU B 1 139 ? 3.467 31.419 -47.663 1.00 27.80 139 LEU B O 1
ATOM 3064 N N . ARG B 1 140 ? 1.771 32.892 -47.298 1.00 27.23 140 A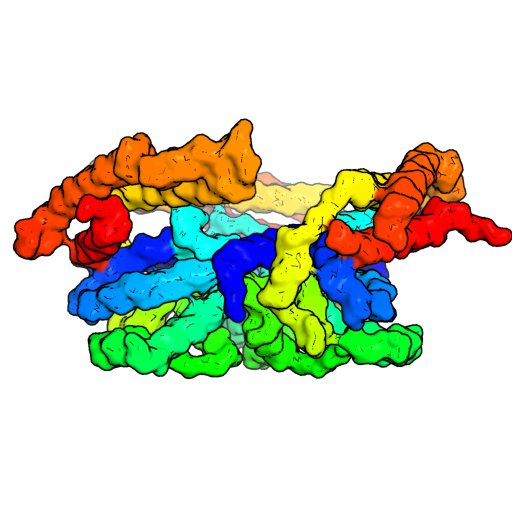RG B N 1
ATOM 3065 C CA . ARG B 1 140 ? 0.944 32.411 -48.442 1.00 29.69 140 ARG B CA 1
ATOM 3066 C C . ARG B 1 140 ? 1.492 32.657 -49.811 1.00 31.02 140 ARG B C 1
ATOM 3067 O O . ARG B 1 140 ? 1.395 31.805 -50.712 1.00 30.57 140 ARG B O 1
ATOM 3075 N N . GLU B 1 141 ? 1.965 33.871 -49.999 1.00 28.10 141 GLU B N 1
ATOM 3076 C CA . GLU B 1 141 ? 2.497 34.285 -51.268 1.00 30.35 141 GLU B CA 1
ATOM 3077 C C . GLU B 1 141 ? 3.905 33.808 -51.602 1.00 31.96 141 GLU B C 1
ATOM 3078 O O . GLU B 1 141 ? 4.177 33.482 -52.756 1.00 33.55 141 GLU B O 1
ATOM 3084 N N . LYS B 1 142 ? 4.819 33.837 -50.645 1.00 31.77 142 LYS B N 1
ATOM 3085 C CA . LYS B 1 142 ? 6.233 33.540 -50.939 1.00 32.81 142 LYS B CA 1
ATOM 3086 C C . LYS B 1 142 ? 6.791 32.287 -50.254 1.00 32.20 142 LYS B C 1
ATOM 3087 O O . LYS B 1 142 ? 7.561 31.543 -50.850 1.00 32.20 142 LYS B O 1
ATOM 3093 N N . VAL B 1 143 ? 6.486 32.095 -48.981 1.00 26.73 143 VAL B N 1
ATOM 3094 C CA . VAL B 1 143 ? 7.272 31.151 -48.194 1.00 24.78 143 VAL B CA 1
ATOM 3095 C C . VAL B 1 143 ? 6.777 29.766 -48.433 1.00 24.12 143 VAL B C 1
ATOM 3096 O O . VAL B 1 143 ? 7.610 28.851 -48.548 1.00 24.31 143 VAL B O 1
ATOM 3100 N N . ASP B 1 144 ? 5.442 29.602 -48.474 1.00 21.88 144 ASP B N 1
ATOM 3101 C CA . ASP B 1 144 ? 4.785 28.278 -48.569 1.00 21.33 144 ASP B CA 1
ATOM 3102 C C . ASP B 1 144 ? 4.763 27.791 -50.011 1.00 23.38 144 ASP B C 1
ATOM 3103 O O . ASP B 1 144 ? 3.748 27.715 -50.706 1.00 28.37 144 ASP B O 1
ATOM 3108 N N . VAL B 1 145 ? 5.905 27.301 -50.419 1.00 27.17 145 VAL B N 1
ATOM 3109 C CA . VAL B 1 145 ? 6.149 27.025 -51.800 1.00 27.60 145 VAL B CA 1
ATOM 3110 C C . VAL B 1 145 ? 5.386 25.833 -52.275 1.00 25.69 145 VAL B C 1
ATOM 3111 O O . VAL B 1 145 ? 5.052 25.770 -53.427 1.00 26.15 145 VAL B O 1
ATOM 3115 N N . ASN B 1 146 ? 5.133 24.852 -51.417 1.00 23.68 146 ASN B N 1
ATOM 3116 C CA . ASN B 1 146 ? 4.381 23.695 -51.892 1.00 23.08 146 ASN B CA 1
ATOM 3117 C C . ASN B 1 146 ? 2.898 23.785 -51.525 1.00 23.41 146 ASN B C 1
ATOM 3118 O O . ASN B 1 146 ? 2.174 22.783 -51.654 1.00 21.05 146 ASN B O 1
ATOM 3123 N N . PHE B 1 147 ? 2.426 24.978 -51.128 1.00 21.97 147 PHE B N 1
ATOM 3124 C CA . PHE B 1 147 ? 0.994 25.180 -50.841 1.00 25.15 147 PHE B CA 1
ATOM 3125 C C . PHE B 1 147 ? 0.379 24.156 -49.865 1.00 24.45 147 PHE B C 1
ATOM 3126 O O . PHE B 1 147 ? -0.786 23.779 -50.013 1.00 23.52 147 PHE B O 1
ATOM 3134 N N . ASP B 1 148 ? 1.133 23.703 -48.857 1.00 23.54 148 ASP B N 1
ATOM 3135 C CA . ASP B 1 148 ? 0.566 22.775 -47.917 1.00 22.18 148 ASP B CA 1
ATOM 3136 C C . ASP B 1 148 ? 0.065 23.434 -46.683 1.00 21.90 148 ASP B C 1
ATOM 3137 O O . ASP B 1 148 ? -0.425 22.778 -45.826 1.00 22.07 148 ASP B O 1
ATOM 3142 N N . GLY B 1 149 ? 0.168 24.759 -46.553 1.00 20.47 149 GLY B N 1
ATOM 3143 C CA . GLY B 1 149 ? -0.314 25.373 -45.347 1.00 21.93 149 GLY B CA 1
ATOM 3144 C C . GLY B 1 149 ? 0.654 25.233 -44.200 1.00 20.76 149 GLY B C 1
ATOM 3145 O O . GLY B 1 149 ? 0.280 25.541 -43.069 1.00 22.23 149 GLY B O 1
ATOM 3146 N N . ARG B 1 150 ? 1.914 24.834 -44.500 1.00 20.49 150 ARG B N 1
ATOM 3147 C CA . ARG B 1 150 ? 2.930 24.666 -43.464 1.00 21.71 150 ARG B CA 1
ATOM 3148 C C . ARG B 1 150 ? 4.204 25.354 -43.843 1.00 19.78 150 ARG B C 1
ATOM 3149 O O . ARG B 1 150 ? 4.506 25.462 -45.036 1.00 18.92 150 ARG B O 1
ATOM 3157 N N . VAL B 1 151 ? 4.995 25.744 -42.840 1.00 19.33 151 VAL B N 1
ATOM 3158 C CA . VAL B 1 151 ? 6.338 26.321 -43.099 1.00 20.15 151 VAL B CA 1
ATOM 3159 C C . VAL B 1 151 ? 7.389 25.369 -42.549 1.00 19.91 151 VAL B C 1
ATOM 3160 O O . VAL B 1 151 ? 7.381 25.060 -41.366 1.00 22.11 151 VAL B O 1
ATOM 3164 N N . SER B 1 152 ? 8.227 24.829 -43.425 1.00 24.37 152 SER B N 1
ATOM 3165 C CA . SER B 1 152 ? 9.400 24.039 -43.032 1.00 21.33 152 SER B CA 1
ATOM 3166 C C . SER B 1 152 ? 10.602 24.944 -42.827 1.00 21.57 152 SER B C 1
ATOM 3167 O O . SER B 1 152 ? 10.590 26.135 -43.173 1.00 19.55 152 SER B O 1
ATOM 3170 N N . PHE B 1 153 ? 11.649 24.386 -42.275 1.00 21.33 153 PHE B N 1
ATOM 3171 C CA . PHE B 1 153 ? 12.896 25.129 -42.094 1.00 21.15 153 PHE B CA 1
ATOM 3172 C C . PHE B 1 153 ? 13.501 25.380 -43.453 1.00 21.42 153 PHE B C 1
ATOM 3173 O O . PHE B 1 153 ? 14.011 26.471 -43.721 1.00 21.54 153 PHE B O 1
ATOM 3181 N N . LEU B 1 154 ? 13.434 24.414 -44.338 1.00 20.66 154 LEU B N 1
ATOM 3182 C CA . LEU B 1 154 ? 13.889 24.651 -45.714 1.00 22.83 154 LEU B CA 1
ATOM 3183 C C . LEU B 1 154 ? 13.216 25.891 -46.350 1.00 26.88 154 LEU B C 1
ATOM 3184 O O . LEU B 1 154 ? 13.895 26.775 -46.923 1.00 23.22 154 LEU B O 1
ATOM 3189 N N . GLU B 1 155 ? 11.890 25.997 -46.202 1.00 22.99 155 GLU B N 1
ATOM 3190 C CA . GLU B 1 155 ? 11.168 27.130 -46.770 1.00 24.06 155 GLU B CA 1
ATOM 3191 C C . GLU B 1 155 ? 11.559 28.428 -46.125 1.00 23.89 155 GLU B C 1
ATOM 3192 O O . GLU B 1 155 ? 11.725 29.415 -46.842 1.00 22.93 155 GLU B O 1
ATOM 3198 N N . TYR B 1 156 ? 11.741 28.450 -44.814 1.00 23.39 156 TYR B N 1
ATOM 3199 C CA . TYR B 1 156 ? 12.267 29.655 -44.163 1.00 23.11 156 TYR B CA 1
ATOM 3200 C C . TYR B 1 156 ? 13.606 30.072 -44.727 1.00 25.40 156 TYR B C 1
ATOM 3201 O O . TYR B 1 156 ? 13.819 31.249 -45.052 1.00 23.92 156 TYR B O 1
ATOM 3210 N N . LEU B 1 157 ? 14.507 29.103 -44.839 1.00 22.42 157 LEU B N 1
ATOM 3211 C CA . LEU B 1 157 ? 15.887 29.350 -45.222 1.00 24.54 157 LEU B CA 1
ATOM 3212 C C . LEU B 1 157 ? 15.940 29.875 -46.662 1.00 25.78 157 LEU B C 1
ATOM 3213 O O . LEU B 1 157 ? 16.568 30.865 -46.940 1.00 29.13 157 LEU B O 1
ATOM 3218 N N . LEU B 1 158 ? 15.230 29.207 -47.537 1.00 26.36 158 LEU B N 1
ATOM 3219 C CA . LEU B 1 158 ? 15.217 29.545 -48.948 1.00 28.44 158 LEU B CA 1
ATOM 3220 C C . LEU B 1 158 ? 14.738 30.964 -49.184 1.00 27.10 158 LEU B C 1
ATOM 3221 O O . LEU B 1 158 ? 15.312 31.706 -49.976 1.00 30.46 158 LEU B O 1
ATOM 3226 N N . TYR B 1 159 ? 13.698 31.358 -48.491 1.00 28.83 159 TYR B N 1
ATOM 3227 C CA . TYR B 1 159 ? 13.234 32.725 -48.614 1.00 28.34 159 TYR B CA 1
ATOM 3228 C C . TYR B 1 159 ? 14.097 33.762 -47.902 1.00 29.55 159 TYR B C 1
ATOM 3229 O O . TYR B 1 159 ? 14.258 34.923 -48.373 1.00 32.58 159 TYR B O 1
ATOM 3238 N N . GLN B 1 160 ? 14.646 33.414 -46.746 1.00 26.39 160 GLN B N 1
ATOM 3239 C CA . GLN B 1 160 ? 15.455 34.348 -46.014 1.00 28.78 160 GLN B CA 1
ATOM 3240 C C . GLN B 1 160 ? 16.662 34.757 -46.887 1.00 32.62 160 GLN B C 1
ATOM 3241 O O . GLN B 1 160 ? 17.104 35.901 -46.851 1.00 29.90 160 GLN B O 1
ATOM 3247 N N . TYR B 1 161 ? 17.191 33.786 -47.609 1.00 29.42 161 TYR B N 1
ATOM 3248 C CA . TYR B 1 161 ? 18.435 33.930 -48.403 1.00 31.38 161 TYR B CA 1
ATOM 3249 C C . TYR B 1 161 ? 18.097 33.950 -49.885 1.00 31.47 161 TYR B C 1
ATOM 3250 O O . TYR B 1 161 ? 18.867 33.472 -50.705 1.00 34.78 161 TYR B O 1
ATOM 3259 N N . LYS B 1 162 ? 16.931 34.516 -50.210 1.00 32.80 162 LYS B N 1
ATOM 3260 C CA . LYS B 1 162 ? 16.427 34.610 -51.573 1.00 35.18 162 LYS B CA 1
ATOM 3261 C C . LYS B 1 162 ? 17.321 35.408 -52.520 1.00 39.71 162 LYS B C 1
ATOM 3262 O O . LYS B 1 162 ? 17.232 35.247 -53.747 1.00 37.86 162 LYS B O 1
ATOM 3268 N N . ASP B 1 163 ? 18.136 36.286 -51.952 1.00 38.75 163 ASP B N 1
ATOM 3269 C CA . ASP B 1 163 ? 19.180 36.916 -52.752 1.00 44.56 163 ASP B CA 1
ATOM 3270 C C . ASP B 1 163 ? 19.863 35.942 -53.684 1.00 43.13 163 ASP B C 1
ATOM 3271 O O . ASP B 1 163 ? 20.006 36.218 -54.873 1.00 42.34 163 ASP B O 1
ATOM 3276 N N . PHE B 1 164 ? 20.209 34.764 -53.180 1.00 41.21 164 PHE B N 1
ATOM 3277 C CA . PHE B 1 164 ? 20.881 33.798 -54.008 1.00 35.64 164 PHE B CA 1
ATOM 3278 C C . PHE B 1 164 ? 20.279 32.412 -54.042 1.00 34.95 164 PHE B C 1
ATOM 3279 O O . PHE B 1 164 ? 20.730 31.602 -54.837 1.00 33.30 164 PHE B O 1
ATOM 3287 N N . ALA B 1 165 ? 19.271 32.112 -53.230 1.00 31.88 165 ALA B N 1
ATOM 3288 C CA . ALA B 1 165 ? 18.647 30.817 -53.318 1.00 32.63 165 ALA B CA 1
ATOM 3289 C C . ALA B 1 165 ? 17.194 30.928 -53.763 1.00 32.82 165 ALA B C 1
ATOM 3290 O O . ALA B 1 165 ? 16.576 31.984 -53.593 1.00 33.56 165 ALA B O 1
ATOM 3292 N N . ASN B 1 166 ? 16.662 29.849 -54.365 1.00 32.29 166 ASN B N 1
ATOM 3293 C CA . ASN B 1 166 ? 15.248 29.744 -54.666 1.00 33.70 166 ASN B CA 1
ATOM 3294 C C . ASN B 1 166 ? 14.926 28.269 -54.879 1.00 33.59 166 ASN B C 1
ATOM 3295 O O . ASN B 1 166 ? 15.830 27.449 -55.048 1.00 29.36 166 ASN B O 1
ATOM 3300 N N . PRO B 1 167 ? 13.625 27.926 -54.856 1.00 32.06 167 PRO B N 1
ATOM 3301 C CA . PRO B 1 167 ? 13.269 26.528 -54.884 1.00 29.93 167 PRO B CA 1
ATOM 3302 C C . PRO B 1 167 ? 13.819 25.743 -56.023 1.00 33.24 167 PRO B C 1
ATOM 3303 O O . PRO B 1 167 ? 14.342 24.637 -55.818 1.00 37.84 167 PRO B O 1
ATOM 3307 N N . ALA B 1 168 ? 13.689 26.258 -57.238 1.00 38.66 168 ALA B N 1
ATOM 3308 C CA . ALA B 1 168 ? 14.115 25.450 -58.376 1.00 37.00 168 ALA B CA 1
ATOM 3309 C C . ALA B 1 168 ? 15.636 25.313 -58.408 1.00 34.58 168 ALA B C 1
ATOM 3310 O O . ALA B 1 168 ? 16.167 24.230 -58.637 1.00 37.34 168 ALA B O 1
ATOM 3312 N N . ASP B 1 169 ? 16.326 26.394 -58.178 1.00 31.05 169 ASP B N 1
ATOM 3313 C CA . ASP B 1 169 ? 17.766 26.298 -58.098 1.00 36.70 169 ASP B CA 1
ATOM 3314 C C . ASP B 1 169 ? 18.189 25.329 -56.966 1.00 36.48 169 ASP B C 1
ATOM 3315 O O . ASP B 1 169 ? 19.181 24.585 -57.080 1.00 35.16 169 ASP B O 1
ATOM 3320 N N . PHE B 1 170 ? 17.426 25.311 -55.876 1.00 31.79 170 PHE B N 1
ATOM 3321 C CA . PHE B 1 170 ? 17.792 24.444 -54.780 1.00 32.24 170 PHE B CA 1
ATOM 3322 C C . PHE B 1 170 ? 17.663 22.975 -55.216 1.00 31.84 170 PHE B C 1
ATOM 3323 O O . PHE B 1 170 ? 18.564 22.170 -54.945 1.00 32.16 170 PHE B O 1
ATOM 3331 N N . CYS B 1 171 ? 16.556 22.638 -55.893 1.00 34.00 171 CYS B N 1
ATOM 3332 C CA . CYS B 1 171 ? 16.297 21.269 -56.329 1.00 35.00 171 CYS B CA 1
ATOM 3333 C C . CYS B 1 171 ? 17.365 20.846 -57.372 1.00 38.84 171 CYS B C 1
ATOM 3334 O O . CYS B 1 171 ? 17.774 19.665 -57.427 1.00 37.30 171 CYS B O 1
ATOM 3337 N N . THR B 1 172 ? 17.811 21.816 -58.164 1.00 39.78 172 THR B N 1
ATOM 3338 C CA . THR B 1 172 ? 18.874 21.564 -59.154 1.00 46.49 172 THR B CA 1
ATOM 3339 C C . THR B 1 172 ? 20.109 21.164 -58.378 1.00 41.80 172 THR B C 1
ATOM 3340 O O . THR B 1 172 ? 20.663 20.096 -58.588 1.00 37.82 172 THR B O 1
ATOM 3344 N N . ARG B 1 173 ? 20.486 22.017 -57.437 1.00 40.18 173 ARG B N 1
ATOM 3345 C CA . ARG B 1 173 ? 21.688 21.802 -56.708 1.00 37.34 173 ARG B CA 1
ATOM 3346 C C . ARG B 1 173 ? 21.613 20.575 -55.844 1.00 40.19 173 ARG B C 1
ATOM 3347 O O . ARG B 1 173 ? 22.636 19.985 -55.633 1.00 37.94 173 ARG B O 1
ATOM 3355 N N . SER B 1 174 ? 20.422 20.174 -55.373 1.00 34.58 174 SER B N 1
ATOM 3356 C CA . SER B 1 174 ? 20.320 19.197 -54.296 1.00 35.85 174 SER B CA 1
ATOM 3357 C C . SER B 1 174 ? 19.960 17.798 -54.748 1.00 32.14 174 SER B C 1
ATOM 3358 O O . SER B 1 174 ? 20.372 16.816 -54.117 1.00 33.96 174 SER B O 1
ATOM 3361 N N . MET B 1 175 ? 19.187 17.687 -55.824 1.00 34.92 175 MET B N 1
ATOM 3362 C CA . MET B 1 175 ? 18.719 16.358 -56.294 1.00 32.86 175 MET B CA 1
ATOM 3363 C C . MET B 1 175 ? 19.931 15.524 -56.820 1.00 33.75 175 MET B C 1
ATOM 3364 O O . MET B 1 175 ? 20.969 16.087 -57.209 1.00 33.59 175 MET B O 1
ATOM 3369 N N . ASN B 1 176 ? 19.807 14.200 -56.793 1.00 43.21 176 ASN B N 1
ATOM 3370 C CA . ASN B 1 176 ? 20.904 13.246 -57.171 1.00 49.78 176 ASN B CA 1
ATOM 3371 C C . ASN B 1 176 ? 22.237 13.320 -56.374 1.00 55.27 176 ASN B C 1
ATOM 3372 O O . ASN B 1 176 ? 23.253 12.764 -56.792 1.00 56.42 176 ASN B O 1
ATOM 3377 N N . HIS B 1 177 ? 22.222 14.002 -55.229 1.00 54.50 177 HIS B N 1
ATOM 3378 C CA . HIS B 1 177 ? 23.344 14.035 -54.322 1.00 50.25 177 HIS B CA 1
ATOM 3379 C C . HIS B 1 177 ? 22.936 13.364 -53.004 1.00 49.10 177 HIS B C 1
ATOM 3380 O O . HIS B 1 177 ? 22.694 13.986 -51.977 1.00 46.76 177 HIS B O 1
ATOM 3387 N 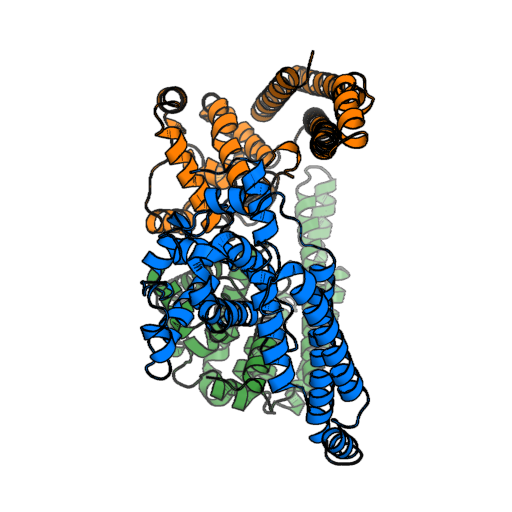N . ASP B 1 178 ? 22.829 12.051 -53.100 1.00 48.48 178 ASP B N 1
ATOM 3388 C CA . ASP B 1 178 ? 22.694 11.163 -51.952 1.00 53.67 178 ASP B CA 1
ATOM 3389 C C . ASP B 1 178 ? 23.754 11.405 -50.865 1.00 44.96 178 ASP B C 1
ATOM 3390 O O . ASP B 1 178 ? 24.915 11.683 -51.114 1.00 42.02 178 ASP B O 1
ATOM 3395 N N . GLU B 1 179 ? 23.279 11.280 -49.648 1.00 44.74 179 GLU B N 1
ATOM 3396 C CA . GLU B 1 179 ? 24.063 11.395 -48.439 1.00 41.50 179 GLU B CA 1
ATOM 3397 C C . GLU B 1 179 ? 25.078 10.265 -48.468 1.00 39.71 179 GLU B C 1
ATOM 3398 O O . GLU B 1 179 ? 24.709 9.105 -48.687 1.00 43.09 179 GLU B O 1
ATOM 3404 N N . HIS B 1 180 ? 26.337 10.536 -48.211 1.00 38.54 180 HIS B N 1
ATOM 3405 C CA . HIS B 1 180 ? 27.292 9.429 -48.250 1.00 37.18 180 HIS B CA 1
ATOM 3406 C C . HIS B 1 180 ? 27.038 8.521 -47.085 1.00 36.84 180 HIS B C 1
ATOM 3407 O O . HIS B 1 180 ? 26.574 8.982 -46.059 1.00 38.75 180 HIS B O 1
ATOM 3414 N N . PRO B 1 181 ? 27.322 7.222 -47.231 1.00 37.05 181 PRO B N 1
ATOM 3415 C CA . PRO B 1 181 ? 27.029 6.297 -46.168 1.00 35.10 181 PRO B CA 1
ATOM 3416 C C . PRO B 1 181 ? 27.795 6.567 -44.888 1.00 36.01 181 PRO B C 1
ATOM 3417 O O . PRO B 1 181 ? 27.312 6.212 -43.784 1.00 31.59 181 PRO B O 1
ATOM 3421 N N . GLU B 1 182 ? 28.984 7.165 -45.033 1.00 35.18 182 GLU B N 1
ATOM 3422 C CA . GLU B 1 182 ? 29.845 7.477 -43.880 1.00 35.47 182 GLU B CA 1
ATOM 3423 C C . GLU B 1 182 ? 29.230 8.621 -43.069 1.00 31.65 182 GLU B C 1
ATOM 3424 O O . GLU B 1 182 ? 29.257 8.605 -41.843 1.00 27.01 182 GLU B O 1
ATOM 3430 N N . ILE B 1 183 ? 28.656 9.578 -43.796 1.00 29.81 183 ILE B N 1
ATOM 3431 C CA . ILE B 1 183 ? 27.975 10.736 -43.226 1.00 31.03 183 ILE B CA 1
ATOM 3432 C C . ILE B 1 183 ? 26.660 10.303 -42.543 1.00 30.61 183 ILE B C 1
ATOM 3433 O O . ILE B 1 183 ? 26.398 10.667 -41.397 1.00 29.93 183 ILE B O 1
ATOM 3438 N N . LYS B 1 184 ? 25.867 9.489 -43.229 1.00 28.56 184 LYS B N 1
ATOM 3439 C CA . LYS B 1 184 ? 24.674 8.916 -42.638 1.00 31.17 184 LYS B CA 1
ATOM 3440 C C . LYS B 1 184 ? 25.013 8.237 -41.309 1.00 30.15 184 LYS B C 1
ATOM 3441 O O . LYS B 1 184 ? 24.342 8.403 -40.258 1.00 26.20 184 LYS B O 1
ATOM 3447 N N . LYS B 1 185 ? 26.080 7.424 -41.354 1.00 30.83 185 LYS B N 1
ATOM 3448 C CA . LYS B 1 185 ? 26.479 6.695 -40.161 1.00 30.32 185 LYS B CA 1
ATOM 3449 C C . LYS B 1 185 ? 26.842 7.665 -38.984 1.00 24.89 185 LYS B C 1
ATOM 3450 O O . LYS B 1 185 ? 26.515 7.474 -37.815 1.00 25.34 185 LYS B O 1
ATOM 3456 N N . ALA B 1 186 ? 27.508 8.721 -39.303 1.00 24.88 186 ALA B N 1
ATOM 3457 C CA . ALA B 1 186 ? 27.847 9.694 -38.277 1.00 24.60 186 ALA B CA 1
ATOM 3458 C C . ALA B 1 186 ? 26.567 10.380 -37.766 1.00 24.75 186 ALA B C 1
ATOM 3459 O O . ALA B 1 186 ? 26.391 10.614 -36.560 1.00 27.38 186 ALA B O 1
ATOM 3461 N N . ARG B 1 187 ? 25.679 10.735 -38.681 1.00 26.48 187 ARG B N 1
ATOM 3462 C CA . ARG B 1 187 ? 24.432 11.417 -38.291 1.00 24.59 187 ARG B CA 1
ATOM 3463 C C . ARG B 1 187 ? 23.666 10.511 -37.338 1.00 23.05 187 ARG B C 1
ATOM 3464 O O . ARG B 1 187 ? 23.206 10.913 -36.260 1.00 22.04 187 ARG B O 1
ATOM 3472 N N . LEU B 1 188 ? 23.546 9.247 -37.716 1.00 24.95 188 LEU B N 1
ATOM 3473 C CA . LEU B 1 188 ? 22.841 8.296 -36.861 1.00 23.76 188 LEU B CA 1
ATOM 3474 C C . LEU B 1 188 ? 23.536 8.030 -35.528 1.00 25.33 188 LEU B C 1
ATOM 3475 O O . LEU B 1 188 ? 22.872 7.864 -34.506 1.00 25.79 188 LEU B O 1
ATOM 3480 N N . ALA B 1 189 ? 24.871 8.025 -35.518 1.00 22.45 189 ALA B N 1
ATOM 3481 C CA . ALA B 1 189 ? 25.606 7.851 -34.267 1.00 22.66 189 ALA B CA 1
ATOM 3482 C C . ALA B 1 189 ? 25.379 9.080 -33.390 1.00 20.92 189 ALA B C 1
ATOM 3483 O O . ALA B 1 189 ? 25.281 8.949 -32.192 1.00 22.14 189 ALA B O 1
ATOM 3485 N N . LEU B 1 190 ? 25.260 10.247 -33.985 1.00 22.48 190 LEU B N 1
ATOM 3486 C CA . LEU B 1 190 ? 24.900 11.455 -33.183 1.00 25.91 190 LEU B CA 1
ATOM 3487 C C . LEU B 1 190 ? 23.493 11.378 -32.601 1.00 25.85 190 LEU B C 1
ATOM 3488 O O . LEU B 1 190 ? 23.278 11.764 -31.476 1.00 25.30 190 LEU B O 1
ATOM 3493 N N . GLU B 1 191 ? 22.560 10.812 -33.336 1.00 25.53 191 GLU B N 1
ATOM 3494 C CA . GLU B 1 191 ? 21.206 10.618 -32.802 1.00 25.38 191 GLU B CA 1
ATOM 3495 C C . GLU B 1 191 ? 21.196 9.556 -31.699 1.00 26.71 191 GLU B C 1
ATOM 3496 O O . GLU B 1 191 ? 20.414 9.636 -30.734 1.00 24.32 191 GLU B O 1
ATOM 3502 N N . GLU B 1 192 ? 22.106 8.570 -31.802 1.00 28.17 192 GLU B N 1
ATOM 3503 C CA . GLU B 1 192 ? 22.268 7.603 -30.713 1.00 27.27 192 GLU B CA 1
ATOM 3504 C C . GLU B 1 192 ? 22.734 8.321 -29.421 1.00 25.29 192 GLU B C 1
ATOM 3505 O O . GLU B 1 192 ? 22.221 8.094 -28.356 1.00 25.56 192 GLU B O 1
ATOM 3511 N N . VAL B 1 193 ? 23.646 9.265 -29.537 1.00 23.41 193 VAL B N 1
ATOM 3512 C CA . VAL B 1 193 ? 23.948 10.094 -28.411 1.00 24.84 193 VAL B CA 1
ATOM 3513 C C . VAL B 1 193 ? 22.694 10.770 -27.863 1.00 22.76 193 VAL B C 1
ATOM 3514 O O . VAL B 1 193 ? 22.522 10.840 -26.666 1.00 23.33 193 VAL B O 1
ATOM 3518 N N . ASN B 1 194 ? 21.849 11.329 -28.724 1.00 22.34 194 ASN B N 1
ATOM 3519 C CA . ASN B 1 194 ? 20.627 11.950 -28.213 1.00 21.40 194 ASN B CA 1
ATOM 3520 C C . ASN B 1 194 ? 19.750 11.007 -27.425 1.00 20.86 194 ASN B C 1
ATOM 3521 O O . ASN B 1 194 ? 19.152 11.360 -26.429 1.00 18.45 194 ASN B O 1
ATOM 3526 N N . LYS B 1 195 ? 19.650 9.797 -27.910 1.00 23.05 195 LYS B N 1
ATOM 3527 C CA . LYS B 1 195 ? 18.898 8.809 -27.224 1.00 24.52 195 LYS B CA 1
ATOM 3528 C C . LYS B 1 195 ? 19.512 8.564 -25.828 1.00 25.78 195 LYS B C 1
ATOM 3529 O O . LYS B 1 195 ? 18.792 8.381 -24.856 1.00 25.20 195 LYS B O 1
ATOM 3535 N N . ARG B 1 196 ? 20.837 8.529 -25.705 1.00 27.68 196 ARG B N 1
ATOM 3536 C CA . ARG B 1 196 ? 21.424 8.221 -24.417 1.00 28.64 196 ARG B CA 1
ATOM 3537 C C . ARG B 1 196 ? 21.360 9.422 -23.527 1.00 27.65 196 ARG B C 1
ATOM 3538 O O . ARG B 1 196 ? 21.255 9.274 -22.302 1.00 26.46 196 ARG B O 1
ATOM 3546 N N . ILE B 1 197 ? 21.420 10.614 -24.124 1.00 26.22 197 ILE B N 1
ATOM 3547 C CA . ILE B 1 197 ? 21.165 11.832 -23.350 1.00 24.54 197 ILE B CA 1
ATOM 3548 C C . ILE B 1 197 ? 19.792 11.771 -22.725 1.00 23.69 197 ILE B C 1
ATOM 3549 O O . ILE B 1 197 ? 19.633 12.062 -21.549 1.00 29.37 197 ILE B O 1
ATOM 3554 N N . ARG B 1 198 ? 18.796 11.385 -23.494 1.00 24.41 198 ARG B N 1
ATOM 3555 C CA . ARG B 1 198 ? 17.397 11.391 -23.048 1.00 23.58 198 ARG B CA 1
ATOM 3556 C C . ARG B 1 198 ? 17.229 10.409 -21.910 1.00 24.87 198 ARG B C 1
ATOM 3557 O O . ARG B 1 198 ? 16.634 10.741 -20.876 1.00 26.64 198 ARG B O 1
ATOM 3565 N N . ALA B 1 199 ? 17.749 9.198 -22.080 1.00 26.89 199 ALA B N 1
ATOM 3566 C CA . ALA B 1 199 ? 17.664 8.194 -20.986 1.00 29.52 199 ALA B CA 1
ATOM 3567 C C . ALA B 1 199 ? 18.294 8.719 -19.689 1.00 30.49 199 ALA B C 1
ATOM 3568 O O . ALA B 1 199 ? 17.716 8.567 -18.608 1.00 33.35 199 ALA B O 1
ATOM 3570 N N . TYR B 1 200 ? 19.459 9.345 -19.812 1.00 29.44 200 TYR B N 1
ATOM 3571 C CA . TYR B 1 200 ? 20.209 9.865 -18.663 1.00 30.86 200 TYR B CA 1
ATOM 3572 C C . TYR B 1 200 ? 19.467 10.981 -18.003 1.00 30.51 200 TYR B C 1
ATOM 3573 O O . TYR B 1 200 ? 19.255 10.927 -16.790 1.00 28.15 200 TYR B O 1
ATOM 3582 N N . GLU B 1 201 ? 19.076 12.002 -18.786 1.00 32.02 201 GLU B N 1
ATOM 3583 C CA . GLU B 1 201 ? 18.336 13.151 -18.237 1.00 31.94 201 GLU B CA 1
ATOM 3584 C C . GLU B 1 201 ? 16.992 12.719 -17.682 1.00 30.20 201 GLU B C 1
ATOM 3585 O O . GLU B 1 201 ? 16.494 13.319 -16.737 1.00 30.45 201 GLU B O 1
ATOM 3591 N N . GLU B 1 202 ? 16.393 11.693 -18.257 1.00 32.96 202 GLU B N 1
ATOM 3592 C CA . GLU B 1 202 ? 15.094 11.259 -17.743 1.00 33.84 202 GLU B CA 1
ATOM 3593 C C . GLU B 1 202 ? 15.209 10.630 -16.373 1.00 37.79 202 GLU B C 1
ATOM 3594 O O . GLU B 1 202 ? 14.280 10.739 -15.539 1.00 36.17 202 GLU B O 1
ATOM 3600 N N . GLU B 1 203 ? 16.325 9.939 -16.155 1.00 35.53 203 GLU B N 1
ATOM 3601 C CA . GLU B 1 203 ? 16.594 9.334 -14.856 1.00 35.84 203 GLU B CA 1
ATOM 3602 C C . GLU B 1 203 ? 16.952 10.422 -13.787 1.00 32.72 203 GLU B C 1
ATOM 3603 O O . GLU B 1 203 ? 16.410 10.460 -12.673 1.00 38.05 203 GLU B O 1
ATOM 3609 N N . LYS B 1 204 ? 17.751 11.375 -14.193 1.00 30.28 204 LYS B N 1
ATOM 3610 C CA . LYS B 1 204 ? 18.122 12.477 -13.341 1.00 36.07 204 LYS B CA 1
ATOM 3611 C C . LYS B 1 204 ? 16.879 13.273 -12.926 1.00 33.32 204 LYS B C 1
ATOM 3612 O O . LYS B 1 204 ? 16.735 13.650 -11.762 1.00 33.77 204 LYS B O 1
ATOM 3618 N N . ALA B 1 205 ? 15.945 13.467 -13.847 1.00 34.14 205 ALA B N 1
ATOM 3619 C CA . ALA B 1 205 ? 14.715 14.193 -13.519 1.00 38.01 205 ALA B CA 1
ATOM 3620 C C . ALA B 1 205 ? 13.823 13.347 -12.603 1.00 36.57 205 ALA B C 1
ATOM 3621 O O . ALA B 1 205 ? 13.156 13.868 -11.744 1.00 35.48 205 ALA B O 1
ATOM 3623 N N . ARG B 1 206 ? 13.777 12.043 -12.810 1.00 35.33 206 ARG B N 1
ATOM 3624 C CA . ARG B 1 206 ? 12.924 11.213 -11.985 1.00 35.23 206 ARG B CA 1
ATOM 3625 C C . ARG B 1 206 ? 13.461 11.187 -10.542 1.00 37.76 206 ARG B C 1
ATOM 3626 O O . ARG B 1 206 ? 12.710 11.250 -9.581 1.00 32.64 206 ARG B O 1
ATOM 3634 N N . LEU B 1 207 ? 14.772 11.041 -10.429 1.00 37.09 207 LEU B N 1
ATOM 3635 C CA . LEU B 1 207 ? 15.437 11.114 -9.151 1.00 39.47 207 LEU B CA 1
ATOM 3636 C C . LEU B 1 207 ? 15.239 12.479 -8.522 1.00 44.17 207 LEU B C 1
ATOM 3637 O O . LEU B 1 207 ? 14.993 12.564 -7.303 1.00 45.62 207 LEU B O 1
ATOM 3642 N N . THR B 1 208 ? 15.325 13.535 -9.325 1.00 36.90 208 THR B N 1
ATOM 3643 C CA . THR B 1 208 ? 15.197 14.848 -8.776 1.00 39.83 208 THR B CA 1
ATOM 3644 C C . THR B 1 208 ? 13.794 15.047 -8.212 1.00 45.79 208 THR B C 1
ATOM 3645 O O . THR B 1 208 ? 13.622 15.635 -7.113 1.00 47.41 208 THR B O 1
ATOM 3649 N N . GLU B 1 209 ? 12.799 14.607 -8.977 1.00 39.40 209 GLU B N 1
ATOM 3650 C CA . GLU B 1 209 ? 11.415 14.607 -8.509 1.00 47.92 209 GLU B CA 1
ATOM 3651 C C . GLU B 1 209 ? 11.311 13.885 -7.163 1.00 50.90 209 GLU B C 1
ATOM 3652 O O . GLU B 1 209 ? 10.959 14.487 -6.160 1.00 48.69 209 GLU B O 1
ATOM 3658 N N . GLU B 1 210 ? 11.592 12.588 -7.174 1.00 50.82 210 GLU B N 1
ATOM 3659 C CA . GLU B 1 210 ? 11.569 11.749 -5.977 1.00 51.94 210 GLU B CA 1
ATOM 3660 C C . GLU B 1 210 ? 12.258 12.422 -4.758 1.00 49.44 210 GLU B C 1
ATOM 3661 O O . GLU B 1 210 ? 11.781 12.317 -3.642 1.00 44.38 210 GLU B O 1
ATOM 3667 N N . SER B 1 211 ? 13.372 13.106 -5.018 1.00 50.20 211 SER B N 1
ATOM 3668 C CA . SER B 1 211 ? 14.195 13.777 -4.007 1.00 46.90 211 SER B CA 1
ATOM 3669 C C . SER B 1 211 ? 13.416 14.730 -3.121 1.00 54.34 211 SER B C 1
ATOM 3670 O O . SER B 1 211 ? 13.792 14.933 -1.968 1.00 51.86 211 SER B O 1
ATOM 3673 N N . LYS B 1 212 ? 12.305 15.279 -3.613 1.00 56.05 212 LYS B N 1
ATOM 3674 C CA . LYS B 1 212 ? 11.535 16.218 -2.801 1.00 59.81 212 LYS B CA 1
ATOM 3675 C C . LYS B 1 212 ? 10.409 15.586 -2.010 1.00 60.76 212 LYS B C 1
ATOM 3676 O O . LYS B 1 212 ? 9.672 16.289 -1.339 1.00 59.58 212 LYS B O 1
ATOM 3682 N N . ILE B 1 213 ? 10.298 14.262 -2.045 1.00 60.80 213 ILE B N 1
ATOM 3683 C CA . ILE B 1 213 ? 9.388 13.568 -1.140 1.00 65.69 213 ILE B CA 1
ATOM 3684 C C . ILE B 1 213 ? 9.961 13.644 0.271 1.00 71.86 213 ILE B C 1
ATOM 3685 O O . ILE B 1 213 ? 11.144 13.335 0.476 1.00 72.75 213 ILE B O 1
ATOM 3690 N N . PRO B 1 214 ? 9.130 14.049 1.253 1.00 75.06 214 PRO B N 1
ATOM 3691 C CA . PRO B 1 214 ? 9.545 14.023 2.669 1.00 68.41 214 PRO B CA 1
ATOM 3692 C C . PRO B 1 214 ? 10.087 12.665 3.212 1.00 59.89 214 PRO B C 1
ATOM 3693 O O . PRO B 1 214 ? 9.517 11.572 2.964 1.00 57.04 214 PRO B O 1
ATOM 3697 N N . GLY B 1 215 ? 11.215 12.747 3.920 1.00 58.22 215 GLY B N 1
ATOM 3698 C CA . GLY B 1 215 ? 11.722 11.620 4.721 1.00 52.82 215 GLY B CA 1
ATOM 3699 C C . GLY B 1 215 ? 12.624 10.656 3.963 1.00 50.35 215 GLY B C 1
ATOM 3700 O O . GLY B 1 215 ? 13.408 11.080 3.112 1.00 50.87 215 GLY B O 1
ATOM 3701 N N . VAL B 1 216 ? 12.496 9.363 4.256 1.00 47.38 216 VAL B N 1
ATOM 3702 C CA . VAL B 1 216 ? 13.418 8.342 3.757 1.00 56.83 216 VAL B CA 1
ATOM 3703 C C . VAL B 1 216 ? 13.620 8.453 2.237 1.00 60.00 216 VAL B C 1
ATOM 3704 O O . VAL B 1 216 ? 14.773 8.554 1.742 1.00 54.54 216 VAL B O 1
ATOM 3708 N N . LYS B 1 217 ? 12.487 8.478 1.516 1.00 61.70 217 LYS B N 1
ATOM 3709 C CA . LYS B 1 217 ? 12.474 8.239 0.052 1.00 57.53 217 LYS B CA 1
ATOM 3710 C C . LYS B 1 217 ? 13.234 9.386 -0.619 1.00 48.06 217 LYS B C 1
ATOM 3711 O O . LYS B 1 217 ? 14.078 9.159 -1.476 1.00 47.26 217 LYS B O 1
ATOM 3717 N N . GLY B 1 218 ? 12.947 10.611 -0.178 1.00 39.16 218 GLY B N 1
ATOM 3718 C CA . GLY B 1 218 ? 13.643 11.820 -0.661 1.00 40.93 218 GLY B CA 1
ATOM 3719 C C . GLY B 1 218 ? 15.144 11.803 -0.450 1.00 40.21 218 GLY B C 1
ATOM 3720 O O . GLY B 1 218 ? 15.929 12.135 -1.360 1.00 39.69 218 GLY B O 1
ATOM 3721 N N . LEU B 1 219 ? 15.544 11.425 0.760 1.00 40.83 219 LEU B N 1
ATOM 3722 C CA . LEU B 1 219 ? 16.951 11.205 1.063 1.00 43.46 219 LEU B CA 1
ATOM 3723 C C . LEU B 1 219 ? 17.588 10.135 0.166 1.00 35.82 219 LEU B C 1
ATOM 3724 O O . LEU B 1 219 ? 18.681 10.351 -0.326 1.00 34.61 219 LEU B O 1
ATOM 3729 N N . GLY B 1 220 ? 16.927 8.995 -0.031 1.00 36.93 220 GLY B N 1
ATOM 3730 C CA . GLY B 1 220 ? 17.521 7.935 -0.861 1.00 34.57 220 GLY B CA 1
ATOM 3731 C C . GLY B 1 220 ? 17.755 8.441 -2.279 1.00 34.81 220 GLY B C 1
ATOM 3732 O O . GLY B 1 220 ? 18.739 8.128 -2.915 1.00 36.34 220 GLY B O 1
ATOM 3733 N N . ALA B 1 221 ? 16.847 9.280 -2.772 1.00 36.90 221 ALA B N 1
ATOM 3734 C CA . ALA B 1 221 ? 16.951 9.768 -4.146 1.00 36.46 221 ALA B CA 1
ATOM 3735 C C . ALA B 1 221 ? 18.012 10.856 -4.234 1.00 40.70 221 ALA B C 1
ATOM 3736 O O . ALA B 1 221 ? 18.747 10.936 -5.250 1.00 35.62 221 ALA B O 1
ATOM 3738 N N . THR B 1 222 ? 18.131 11.682 -3.184 1.00 35.11 222 THR B N 1
ATOM 3739 C CA . THR B 1 222 ? 19.234 12.629 -3.168 1.00 36.07 222 THR B CA 1
ATOM 3740 C C . THR B 1 222 ? 20.589 11.914 -3.245 1.00 35.90 222 THR B C 1
ATOM 3741 O O . THR B 1 222 ? 21.427 12.223 -4.094 1.00 35.47 222 THR B O 1
ATOM 3745 N N . ASN B 1 223 ? 20.781 10.913 -2.402 1.00 38.33 223 ASN B N 1
ATOM 3746 C CA . ASN B 1 223 ? 21.978 10.022 -2.529 1.00 36.80 223 ASN B CA 1
ATOM 3747 C C . ASN B 1 223 ? 22.256 9.435 -3.925 1.00 32.85 223 ASN B C 1
ATOM 3748 O O . ASN B 1 223 ? 23.357 9.614 -4.482 1.00 33.53 223 ASN B O 1
ATOM 3753 N N . MET B 1 224 ? 21.250 8.789 -4.506 1.00 36.71 224 MET B N 1
ATOM 3754 C CA . MET B 1 224 ? 21.333 8.301 -5.896 1.00 39.04 224 MET B CA 1
ATOM 3755 C C . MET B 1 224 ? 21.725 9.364 -6.885 1.00 35.59 224 MET B C 1
ATOM 3756 O O . MET B 1 224 ? 22.593 9.138 -7.721 1.00 37.98 224 MET B O 1
ATOM 3761 N N . LEU B 1 225 ? 21.105 10.537 -6.818 1.00 38.42 225 LEU B N 1
ATOM 3762 C CA . LEU B 1 225 ? 21.542 11.628 -7.718 1.00 38.81 225 LEU B CA 1
ATOM 3763 C C . LEU B 1 225 ? 23.010 11.942 -7.630 1.00 40.83 225 LEU B C 1
ATOM 3764 O O . LEU B 1 225 ? 23.596 12.334 -8.640 1.00 41.37 225 LEU B O 1
ATOM 3769 N N . ALA B 1 226 ? 23.588 11.853 -6.428 1.00 42.14 226 ALA B N 1
ATOM 3770 C CA . ALA B 1 226 ? 25.033 12.101 -6.269 1.00 46.50 226 ALA B CA 1
ATOM 3771 C C . ALA B 1 226 ? 25.860 11.032 -7.004 1.00 46.98 226 ALA B C 1
ATOM 3772 O O . ALA B 1 226 ? 26.981 11.303 -7.450 1.00 44.31 226 ALA B O 1
ATOM 3774 N N . GLN B 1 227 ? 25.304 9.821 -7.134 1.00 48.06 227 GLN B N 1
ATOM 3775 C CA . GLN B 1 227 ? 25.996 8.701 -7.799 1.00 48.95 227 GLN B CA 1
ATOM 3776 C C . GLN B 1 227 ? 25.740 8.614 -9.337 1.00 51.26 227 GLN B C 1
ATOM 3777 O O . GLN B 1 227 ? 26.263 7.719 -10.035 1.00 44.74 227 GLN B O 1
ATOM 3783 N N . ILE B 1 228 ? 24.959 9.550 -9.877 1.00 49.59 228 ILE B N 1
ATOM 3784 C CA . ILE B 1 228 ? 24.363 9.341 -11.199 1.00 49.40 228 ILE B CA 1
ATOM 3785 C C . ILE B 1 228 ? 25.432 9.166 -12.298 1.00 49.27 228 ILE B C 1
ATOM 3786 O O . ILE B 1 228 ? 25.323 8.267 -13.161 1.00 45.30 228 ILE B O 1
ATOM 3791 N N . ASP B 1 229 ? 26.476 9.988 -12.208 1.00 46.18 229 ASP B N 1
ATOM 3792 C CA . ASP B 1 229 ? 27.583 9.939 -13.142 1.00 50.51 229 ASP B CA 1
ATOM 3793 C C . ASP B 1 229 ? 28.523 8.692 -13.103 1.00 50.60 229 ASP B C 1
ATOM 3794 O O . ASP B 1 229 ? 29.352 8.521 -14.006 1.00 45.64 229 ASP B O 1
ATOM 3799 N N . SER B 1 230 ? 28.384 7.826 -12.102 1.00 46.48 230 SER B N 1
ATOM 3800 C CA . SER B 1 230 ? 29.087 6.534 -12.066 1.00 48.68 230 SER B CA 1
ATOM 3801 C C . SER B 1 230 ? 28.239 5.485 -12.672 1.00 49.36 230 SER B C 1
ATOM 3802 O O . SER B 1 230 ? 28.682 4.358 -12.805 1.00 50.20 230 SER B O 1
ATOM 3805 N N . GLY B 1 231 ? 26.983 5.817 -12.955 1.00 45.32 231 GLY B N 1
ATOM 3806 C CA . GLY B 1 231 ? 25.983 4.799 -13.261 1.00 45.38 231 GLY B CA 1
ATOM 3807 C C . GLY B 1 231 ? 26.088 4.315 -14.694 1.00 41.86 231 GLY B C 1
ATOM 3808 O O . GLY B 1 231 ? 26.851 4.880 -15.498 1.00 39.57 231 GLY B O 1
ATOM 3809 N N . PRO B 1 232 ? 25.300 3.281 -15.028 1.00 38.86 232 PRO B N 1
ATOM 3810 C CA . PRO B 1 232 ? 25.395 2.675 -16.338 1.00 38.25 232 PRO B CA 1
ATOM 3811 C C . PRO B 1 232 ? 24.777 3.593 -17.413 1.00 39.66 232 PRO B C 1
ATOM 3812 O O . PRO B 1 232 ? 25.251 3.597 -18.527 1.00 38.94 232 PRO B O 1
ATOM 3816 N N . LEU B 1 233 ? 23.772 4.393 -17.063 1.00 38.78 233 LEU B N 1
ATOM 3817 C CA . LEU B 1 233 ? 23.188 5.316 -18.039 1.00 39.36 233 LEU B CA 1
ATOM 3818 C C . LEU B 1 233 ? 24.254 6.266 -18.575 1.00 37.50 233 LEU B C 1
ATOM 3819 O O . LEU B 1 233 ? 24.424 6.416 -19.791 1.00 31.70 233 LEU B O 1
ATOM 3824 N N . LYS B 1 234 ? 25.020 6.812 -17.645 1.00 37.59 234 LYS B N 1
ATOM 3825 C CA . LYS B 1 234 ? 26.086 7.741 -17.973 1.00 39.15 234 LYS B CA 1
ATOM 3826 C C . LYS B 1 234 ? 27.191 7.030 -18.705 1.00 39.29 234 LYS B C 1
ATOM 3827 O O . LYS B 1 234 ? 27.728 7.537 -19.677 1.00 45.38 234 LYS B O 1
ATOM 3833 N N . GLU B 1 235 ? 27.524 5.842 -18.260 1.00 36.24 235 GLU B N 1
ATOM 3834 C CA . GLU B 1 235 ? 28.493 5.047 -18.977 1.00 37.51 235 GLU B CA 1
ATOM 3835 C C . GLU B 1 235 ? 28.056 4.856 -20.446 1.00 33.74 235 GLU B C 1
ATOM 3836 O O . GLU B 1 235 ? 28.822 5.014 -21.378 1.00 35.56 235 GLU B O 1
ATOM 3842 N N . GLN B 1 236 ? 26.806 4.521 -20.665 1.00 32.16 236 GLN B N 1
ATOM 3843 C CA . GLN B 1 236 ? 26.337 4.298 -22.030 1.00 33.13 236 GLN B CA 1
ATOM 3844 C C . GLN B 1 236 ? 26.353 5.602 -22.858 1.00 30.03 236 GLN B C 1
ATOM 3845 O O . GLN B 1 236 ? 26.647 5.616 -24.055 1.00 27.91 236 GLN B O 1
ATOM 3851 N N . LEU B 1 237 ? 26.082 6.722 -22.195 1.00 31.64 237 LEU B N 1
ATOM 3852 C CA . LEU B 1 237 ? 26.222 8.006 -22.892 1.00 30.49 237 LEU B CA 1
ATOM 3853 C C . LEU B 1 237 ? 27.667 8.263 -23.272 1.00 32.71 237 LEU B C 1
ATOM 3854 O O . LEU B 1 237 ? 28.007 8.621 -24.438 1.00 30.00 237 LEU B O 1
ATOM 3859 N N . ASN B 1 238 ? 28.569 8.086 -22.311 1.00 32.49 238 ASN B N 1
ATOM 3860 C CA . ASN B 1 238 ? 29.993 8.278 -22.653 1.00 32.53 238 ASN B CA 1
ATOM 3861 C C . ASN B 1 238 ? 30.392 7.369 -23.790 1.00 30.31 238 ASN B C 1
ATOM 3862 O O . ASN B 1 238 ? 31.132 7.809 -24.686 1.00 33.15 238 ASN B O 1
ATOM 3867 N N . PHE B 1 239 ? 29.900 6.112 -23.796 1.00 30.10 239 PHE B N 1
ATOM 3868 C CA . PHE B 1 239 ? 30.225 5.190 -24.886 1.00 32.26 239 PHE B CA 1
ATOM 3869 C C . PHE B 1 239 ? 29.718 5.719 -26.227 1.00 33.09 239 PHE B C 1
ATOM 3870 O O . PHE B 1 239 ? 30.425 5.714 -27.236 1.00 35.04 239 PHE B O 1
ATOM 3878 N N . ALA B 1 240 ? 28.483 6.234 -26.219 1.00 29.02 240 ALA B N 1
ATOM 3879 C CA . ALA B 1 240 ? 27.884 6.747 -27.440 1.00 25.73 240 ALA B CA 1
ATOM 3880 C C . ALA B 1 240 ? 28.645 7.920 -27.990 1.00 24.92 240 ALA B C 1
ATOM 3881 O O . ALA B 1 240 ? 28.784 8.102 -29.206 1.00 24.06 240 ALA B O 1
ATOM 3883 N N . LEU B 1 241 ? 29.141 8.751 -27.073 1.00 27.57 241 LEU B N 1
ATOM 3884 C CA . LEU B 1 241 ? 29.930 9.932 -27.451 1.00 27.38 241 LEU B CA 1
ATOM 3885 C C . LEU B 1 241 ? 31.228 9.612 -28.187 1.00 27.73 241 LEU B C 1
ATOM 3886 O O . LEU B 1 241 ? 31.588 10.269 -29.181 1.00 23.84 241 LEU B O 1
ATOM 3891 N N . ILE B 1 242 ? 31.923 8.620 -27.655 1.00 28.77 242 ILE B N 1
ATOM 3892 C CA . ILE B 1 242 ? 33.142 8.071 -28.253 1.00 31.54 242 ILE B CA 1
ATOM 3893 C C . ILE B 1 242 ? 32.831 7.498 -29.641 1.00 29.44 242 ILE B C 1
ATOM 3894 O O . ILE B 1 242 ? 33.549 7.770 -30.599 1.00 31.08 242 ILE B O 1
ATOM 3899 N N . SER B 1 243 ? 31.786 6.688 -29.767 1.00 29.38 243 SER B N 1
ATOM 3900 C CA . SER B 1 243 ? 31.420 6.143 -31.092 1.00 29.44 243 SER B CA 1
ATOM 3901 C C . SER B 1 243 ? 31.044 7.211 -32.088 1.00 29.16 243 SER B C 1
ATOM 3902 O O . SER B 1 243 ? 31.392 7.146 -33.257 1.00 28.13 243 SER B O 1
ATOM 3905 N N . ALA B 1 244 ? 30.383 8.254 -31.618 1.00 28.29 244 ALA B N 1
ATOM 3906 C CA . ALA B 1 244 ? 29.963 9.298 -32.544 1.00 25.74 244 ALA B CA 1
ATOM 3907 C C . ALA B 1 244 ? 31.170 10.017 -33.021 1.00 24.59 244 ALA B C 1
ATOM 3908 O O . ALA B 1 244 ? 31.296 10.370 -34.199 1.00 25.43 244 ALA B O 1
ATOM 3910 N N . GLU B 1 245 ? 32.034 10.309 -32.076 1.00 26.58 245 GLU B N 1
ATOM 3911 C CA . GLU B 1 245 ? 33.313 10.979 -32.417 1.00 26.92 245 GLU B CA 1
ATOM 3912 C C . GLU B 1 245 ? 34.075 10.174 -33.458 1.00 24.29 245 GLU B C 1
ATOM 3913 O O . GLU B 1 245 ? 34.489 10.707 -34.472 1.00 25.78 245 GLU B O 1
ATOM 3919 N N . ALA B 1 246 ? 34.173 8.862 -33.289 1.00 29.24 246 ALA B N 1
ATOM 3920 C CA . ALA B 1 246 ? 34.840 8.085 -34.317 1.00 30.51 246 ALA B CA 1
ATOM 3921 C C . ALA B 1 246 ? 34.158 8.256 -35.679 1.00 31.41 246 ALA B C 1
ATOM 3922 O O . ALA B 1 246 ? 34.795 8.645 -36.693 1.00 29.97 246 ALA B O 1
ATOM 3924 N N . ALA B 1 247 ? 32.858 7.960 -35.700 1.00 29.44 247 ALA B N 1
ATOM 3925 C CA . ALA B 1 247 ? 32.056 8.086 -36.912 1.00 28.52 247 ALA B CA 1
ATOM 3926 C C . ALA B 1 247 ? 32.189 9.480 -37.573 1.00 23.93 247 ALA B C 1
ATOM 3927 O O . ALA B 1 247 ? 32.394 9.624 -38.794 1.00 28.50 247 ALA B O 1
ATOM 3929 N N . VAL B 1 248 ? 32.103 10.529 -36.794 1.00 27.39 248 VAL B N 1
ATOM 3930 C CA . VAL B 1 248 ? 32.251 11.879 -37.377 1.00 25.92 248 VAL B CA 1
ATOM 3931 C C . VAL B 1 248 ? 33.670 12.097 -37.967 1.00 30.60 248 VAL B C 1
ATOM 3932 O O . VAL B 1 248 ? 33.831 12.751 -38.984 1.00 29.26 248 VAL B O 1
ATOM 3936 N N . ARG B 1 249 ? 34.707 11.603 -37.296 1.00 31.04 249 ARG B N 1
ATOM 3937 C CA . ARG B 1 249 ? 36.057 11.806 -37.837 1.00 33.18 249 ARG B CA 1
ATOM 3938 C C . ARG B 1 249 ? 36.241 11.004 -39.103 1.00 30.99 249 ARG B C 1
ATOM 3939 O O . ARG B 1 249 ? 36.715 11.521 -40.099 1.00 32.40 249 ARG B O 1
ATOM 3947 N N . THR B 1 250 ? 35.786 9.773 -39.104 1.00 30.66 250 THR B N 1
ATOM 3948 C CA . THR B 1 250 ? 35.840 9.033 -40.370 1.00 32.21 250 THR B CA 1
ATOM 3949 C C . THR B 1 250 ? 35.229 9.824 -41.528 1.00 32.87 250 THR B C 1
ATOM 3950 O O . THR B 1 250 ? 35.831 9.975 -42.592 1.00 35.49 250 THR B O 1
ATOM 3954 N N . ALA B 1 251 ? 34.053 10.401 -41.302 1.00 30.90 251 ALA B N 1
ATOM 3955 C CA . ALA B 1 251 ? 33.359 11.105 -42.348 1.00 28.01 251 ALA B CA 1
ATOM 3956 C C . ALA B 1 251 ? 34.036 12.418 -42.669 1.00 29.01 251 ALA B C 1
ATOM 3957 O O . ALA B 1 251 ? 34.084 12.824 -43.825 1.00 31.80 251 ALA B O 1
ATOM 3959 N N . SER B 1 252 ? 34.572 13.080 -41.666 1.00 31.54 252 SER B N 1
ATOM 3960 C CA . SER B 1 252 ? 35.185 14.415 -41.865 1.00 34.47 252 SER B CA 1
ATOM 3961 C C . SER B 1 252 ? 36.490 14.329 -42.641 1.00 36.01 252 SER B C 1
ATOM 3962 O O . SER B 1 252 ? 36.773 15.147 -43.505 1.00 34.11 252 SER B O 1
ATOM 3965 N N . LYS B 1 253 ? 37.244 13.262 -42.364 1.00 41.70 253 LYS B N 1
ATOM 3966 C CA . LYS B 1 253 ? 38.508 13.028 -43.022 1.00 41.73 253 LYS B CA 1
ATOM 3967 C C . LYS B 1 253 ? 38.261 12.774 -44.503 1.00 47.41 253 LYS B C 1
ATOM 3968 O O . LYS B 1 253 ? 38.917 13.378 -45.385 1.00 41.46 253 LYS B O 1
ATOM 3974 N N . LYS B 1 254 ? 37.274 11.936 -44.785 1.00 45.38 254 LYS B N 1
ATOM 3975 C CA . LYS B 1 254 ? 36.983 11.593 -46.151 1.00 49.06 254 LYS B CA 1
ATOM 3976 C C . LYS B 1 254 ? 36.416 12.724 -47.012 1.00 53.42 254 LYS B C 1
ATOM 3977 O O . LYS B 1 254 ? 36.791 12.838 -48.181 1.00 51.92 254 LYS B O 1
ATOM 3983 N N . TYR B 1 255 ? 35.501 13.532 -46.464 1.00 49.59 255 TYR B N 1
ATOM 3984 C CA . TYR B 1 255 ? 34.739 14.435 -47.290 1.00 47.13 255 TYR B CA 1
ATOM 3985 C C . TYR B 1 255 ? 35.026 15.910 -47.048 1.00 53.79 255 TYR B C 1
ATOM 3986 O O . TYR B 1 255 ? 34.574 16.738 -47.825 1.00 60.35 255 TYR B O 1
ATOM 3995 N N . GLY B 1 256 ? 35.805 16.241 -46.022 1.00 59.33 256 GLY B N 1
ATOM 3996 C CA . GLY B 1 256 ? 36.086 17.665 -45.677 1.00 57.46 256 GLY B CA 1
ATOM 3997 C C . GLY B 1 256 ? 37.094 18.379 -46.567 1.00 51.45 256 GLY B C 1
ATOM 3998 O O . GLY B 1 256 ? 37.448 17.884 -47.641 1.00 50.76 256 GLY B O 1
ATOM 3999 N N . SER B 1 271 ? 30.187 20.357 -51.205 1.00 48.34 271 SER B N 1
ATOM 4000 C CA . SER B 1 271 ? 29.176 19.383 -51.674 1.00 48.08 271 SER B CA 1
ATOM 4001 C C . SER B 1 271 ? 28.635 18.622 -50.500 1.00 49.47 271 SER B C 1
ATOM 4002 O O . SER B 1 271 ? 27.436 18.447 -50.404 1.00 46.99 271 SER B O 1
ATOM 4005 N N . SER B 1 272 ? 29.538 18.111 -49.657 1.00 40.42 272 SER B N 1
ATOM 4006 C CA . SER B 1 272 ? 29.176 17.563 -48.400 1.00 36.14 272 SER B CA 1
ATOM 4007 C C . SER B 1 272 ? 29.585 18.482 -47.288 1.00 32.27 272 SER B C 1
ATOM 4008 O O . SER B 1 272 ? 29.506 18.087 -46.108 1.00 29.32 272 SER B O 1
ATOM 4011 N N . ALA B 1 273 ? 30.038 19.701 -47.613 1.00 31.14 273 ALA B N 1
ATOM 4012 C CA . ALA B 1 273 ? 30.652 20.528 -46.576 1.00 34.40 273 ALA B CA 1
ATOM 4013 C C . ALA B 1 273 ? 29.685 20.972 -45.480 1.00 30.10 273 ALA B C 1
ATOM 4014 O O . ALA B 1 273 ? 30.092 21.198 -44.334 1.00 29.34 273 ALA B O 1
ATOM 4016 N N . GLY B 1 274 ? 28.411 21.152 -45.837 1.00 35.68 274 GLY B N 1
ATOM 4017 C CA . GLY B 1 274 ? 27.362 21.526 -44.844 1.00 29.86 274 GLY B CA 1
ATOM 4018 C C . GLY B 1 274 ? 27.173 20.404 -43.868 1.00 24.86 274 GLY B C 1
ATOM 4019 O O . GLY B 1 274 ? 27.082 20.611 -42.695 1.00 24.86 274 GLY B O 1
ATOM 4020 N N . ALA B 1 275 ? 27.121 19.182 -44.346 1.00 24.12 275 ALA B N 1
ATOM 4021 C CA . ALA B 1 275 ? 26.948 18.078 -43.408 1.00 25.96 275 ALA B CA 1
ATOM 4022 C C . ALA B 1 275 ? 28.128 17.930 -42.427 1.00 28.47 275 ALA B C 1
ATOM 4023 O O . ALA B 1 275 ? 27.951 17.656 -41.221 1.00 31.95 275 ALA B O 1
ATOM 4025 N N . ILE B 1 276 ? 29.341 18.112 -42.946 1.00 29.96 276 ILE B N 1
ATOM 4026 C CA . ILE B 1 276 ? 30.531 17.974 -42.117 1.00 28.78 276 ILE B CA 1
ATOM 4027 C C . ILE B 1 276 ? 30.562 19.100 -41.139 1.00 25.43 276 ILE B C 1
ATOM 4028 O O . ILE B 1 276 ? 30.784 18.889 -39.962 1.00 26.30 276 ILE B O 1
ATOM 4033 N N . TRP B 1 277 ? 30.275 20.315 -41.584 1.00 26.74 277 TRP B N 1
ATOM 4034 C CA . TRP B 1 277 ? 30.273 21.368 -40.604 1.00 25.85 277 TRP B CA 1
ATOM 4035 C C . TRP B 1 277 ? 29.236 21.063 -39.492 1.00 25.15 277 TRP B C 1
ATOM 4036 O O . TRP B 1 277 ? 29.480 21.228 -38.283 1.00 23.93 277 TRP B O 1
ATOM 4047 N N . TRP B 1 278 ? 28.055 20.626 -39.925 1.00 26.32 278 TRP B N 1
ATOM 4048 C CA . TRP B 1 278 ? 26.935 20.476 -38.989 1.00 25.76 278 TRP B CA 1
ATOM 4049 C C . TRP B 1 278 ? 27.213 19.375 -37.986 1.00 23.25 278 TRP B C 1
ATOM 4050 O O . TRP B 1 278 ? 27.052 19.559 -36.800 1.00 25.22 278 TRP B O 1
ATOM 4061 N N . MET B 1 279 ? 27.702 18.244 -38.440 1.00 24.45 279 MET B N 1
ATOM 4062 C CA . MET B 1 279 ? 27.946 17.153 -37.485 1.00 25.79 279 MET B CA 1
ATOM 4063 C C . MET B 1 279 ? 29.088 17.475 -36.487 1.00 26.66 279 MET B C 1
ATOM 4064 O O . MET B 1 279 ? 29.009 17.089 -35.332 1.00 25.36 279 MET B O 1
ATOM 4069 N N . ASN B 1 280 ? 30.134 18.183 -36.930 1.00 26.62 280 ASN B N 1
ATOM 4070 C CA . ASN B 1 280 ? 31.190 18.632 -35.997 1.00 28.06 280 ASN B CA 1
ATOM 4071 C C . ASN B 1 280 ? 30.700 19.590 -34.971 1.00 25.51 280 ASN B C 1
ATOM 4072 O O . ASN B 1 280 ? 31.027 19.499 -33.773 1.00 27.42 280 ASN B O 1
ATOM 4077 N N . ARG B 1 281 ? 29.841 20.478 -35.431 1.00 26.85 281 ARG B N 1
ATOM 4078 C CA . ARG B 1 281 ? 29.276 21.478 -34.546 1.00 28.69 281 ARG B CA 1
ATOM 4079 C C . ARG B 1 281 ? 28.397 20.785 -33.479 1.00 25.64 281 ARG B C 1
ATOM 4080 O O . ARG B 1 281 ? 28.494 21.036 -32.291 1.00 26.87 281 ARG B O 1
ATOM 4088 N N . ASP B 1 282 ? 27.604 19.828 -33.934 1.00 27.67 282 ASP B N 1
ATOM 4089 C CA . ASP B 1 282 ? 26.670 19.091 -33.100 1.00 25.86 282 ASP B CA 1
ATOM 4090 C C . ASP B 1 282 ? 27.537 18.297 -32.144 1.00 24.63 282 ASP B C 1
ATOM 4091 O O . ASP B 1 282 ? 27.383 18.368 -30.921 1.00 25.33 282 ASP B O 1
ATOM 4096 N N . LEU B 1 283 ? 28.518 17.609 -32.685 1.00 26.87 283 LEU B N 1
ATOM 4097 C CA . LEU B 1 283 ? 29.389 16.802 -31.809 1.00 30.71 283 LEU B CA 1
ATOM 4098 C C . LEU B 1 283 ? 30.129 17.628 -30.749 1.00 33.78 283 LEU B C 1
ATOM 4099 O O . LEU B 1 283 ? 30.246 17.205 -29.612 1.00 31.73 283 LEU B O 1
ATOM 4104 N N . GLU B 1 284 ? 30.648 18.777 -31.152 1.00 38.05 284 GLU B N 1
ATOM 4105 C CA . GLU B 1 284 ? 31.409 19.648 -30.245 1.00 45.56 284 GLU B CA 1
ATOM 4106 C C . GLU B 1 284 ? 30.518 20.100 -29.082 1.00 40.20 284 GLU B C 1
ATOM 4107 O O . GLU B 1 284 ? 30.902 20.087 -27.909 1.00 38.33 284 GLU B O 1
ATOM 4113 N N . GLU B 1 285 ? 29.283 20.423 -29.401 1.00 39.66 285 GLU B N 1
ATOM 4114 C CA . GLU B 1 285 ? 28.339 20.820 -28.373 1.00 36.94 285 GLU B CA 1
ATOM 4115 C C . GLU B 1 285 ? 27.994 19.743 -27.365 1.00 34.54 285 GLU B C 1
ATOM 4116 O O . GLU B 1 285 ? 27.913 19.965 -26.164 1.00 35.16 285 GLU B O 1
ATOM 4122 N N . LYS B 1 286 ? 27.727 18.564 -27.870 1.00 31.14 286 LYS B N 1
ATOM 4123 C CA . LYS B 1 286 ? 27.517 17.397 -27.003 1.00 30.61 286 LYS B CA 1
ATOM 4124 C C . LYS B 1 286 ? 28.728 17.096 -26.129 1.00 30.88 286 LYS B C 1
ATOM 4125 O O . LYS B 1 286 ? 28.575 16.764 -24.947 1.00 30.06 286 LYS B O 1
ATOM 4131 N N . LYS B 1 287 ? 29.927 17.215 -26.689 1.00 34.13 287 LYS B N 1
ATOM 4132 C CA . LYS B 1 287 ? 31.162 16.865 -25.925 1.00 37.91 287 LYS B CA 1
ATOM 4133 C C . LYS B 1 287 ? 31.375 17.827 -24.790 1.00 40.76 287 LYS B C 1
ATOM 4134 O O . LYS B 1 287 ? 31.758 17.429 -23.705 1.00 42.21 287 LYS B O 1
ATOM 4140 N N . LYS B 1 288 ? 31.065 19.084 -25.053 1.00 46.68 288 LYS B N 1
ATOM 4141 C CA . LYS B 1 288 ? 31.204 20.161 -24.101 1.00 48.38 288 LYS B CA 1
ATOM 4142 C C . LYS B 1 288 ? 30.219 19.953 -22.998 1.00 45.43 288 LYS B C 1
ATOM 4143 O O . LYS B 1 288 ? 30.541 20.167 -21.864 1.00 45.42 288 LYS B O 1
ATOM 4149 N N . ARG B 1 289 ? 29.002 19.556 -23.319 1.00 43.92 289 ARG B N 1
ATOM 4150 C CA . ARG B 1 289 ? 28.015 19.386 -22.270 1.00 43.19 289 ARG B CA 1
ATOM 4151 C C . ARG B 1 289 ? 28.176 18.107 -21.512 1.00 40.70 289 ARG B C 1
ATOM 4152 O O . ARG B 1 289 ? 27.934 18.071 -20.321 1.00 45.25 289 ARG B O 1
ATOM 4160 N N . TYR B 1 290 ? 28.549 17.038 -22.203 1.00 35.64 290 TYR B N 1
ATOM 4161 C CA . TYR B 1 290 ? 28.473 15.709 -21.633 1.00 33.37 290 TYR B CA 1
ATOM 4162 C C . TYR B 1 290 ? 29.805 14.994 -21.651 1.00 38.91 290 TYR B C 1
ATOM 4163 O O . TYR B 1 290 ? 29.919 13.901 -21.130 1.00 40.53 290 TYR B O 1
ATOM 4172 N N . GLY B 1 291 ? 30.831 15.569 -22.260 1.00 44.31 291 GLY B N 1
ATOM 4173 C CA . GLY B 1 291 ? 32.159 14.924 -22.245 1.00 50.71 291 GLY B CA 1
ATOM 4174 C C . GLY B 1 291 ? 32.839 15.178 -20.903 1.00 51.86 291 GLY B C 1
ATOM 4175 O O . GLY B 1 291 ? 32.220 15.724 -19.986 1.00 50.09 291 GLY B O 1
ATOM 4176 N N . PRO B 1 292 ? 34.110 14.793 -20.781 1.00 59.78 292 PRO B N 1
ATOM 4177 C CA . PRO B 1 292 ? 34.830 14.858 -19.490 1.00 61.88 292 PRO B CA 1
ATOM 4178 C C . PRO B 1 292 ? 34.878 16.233 -18.807 1.00 57.37 292 PRO B C 1
ATOM 4179 O O . PRO B 1 292 ? 34.995 17.231 -19.488 1.00 57.96 292 PRO B O 1
ATOM 4183 N N . LYS C 1 25 ? -30.675 27.760 -39.341 1.00 65.92 25 LYS C N 1
ATOM 4184 C CA . LYS C 1 25 ? -30.322 26.951 -38.154 1.00 63.58 25 LYS C CA 1
ATOM 4185 C C . LYS C 1 25 ? -30.917 25.557 -38.300 1.00 62.19 25 LYS C C 1
ATOM 4186 O O . LYS C 1 25 ? -32.138 25.424 -38.250 1.00 65.09 25 LYS C O 1
ATOM 4192 N N . LEU C 1 26 ? -30.084 24.523 -38.453 1.00 48.72 26 LEU C N 1
ATOM 4193 C CA . LEU C 1 26 ? -30.600 23.130 -38.556 1.00 49.29 26 LEU C CA 1
ATOM 4194 C C . LEU C 1 26 ? -31.054 22.492 -37.206 1.00 48.90 26 LEU C C 1
ATOM 4195 O O . LEU C 1 26 ? -30.520 22.823 -36.148 1.00 51.62 26 LEU C O 1
ATOM 4200 N N . SER C 1 27 ? -32.019 21.568 -37.270 1.00 43.96 27 SER C N 1
ATOM 4201 C CA . SER C 1 27 ? -32.306 20.650 -36.190 1.00 41.55 27 SER C CA 1
ATOM 4202 C C . SER C 1 27 ? -31.115 19.734 -35.938 1.00 50.02 27 SER C C 1
ATOM 4203 O O . SER C 1 27 ? -30.230 19.623 -36.779 1.00 46.78 27 SER C O 1
ATOM 4206 N N . ALA C 1 28 ? -31.117 19.049 -34.795 1.00 47.17 28 ALA C N 1
ATOM 4207 C CA . ALA C 1 28 ? -29.998 18.162 -34.409 1.00 50.00 28 ALA C CA 1
ATOM 4208 C C . ALA C 1 28 ? -29.862 17.028 -35.422 1.00 47.32 28 ALA C C 1
ATOM 4209 O O . ALA C 1 28 ? -28.745 16.660 -35.811 1.00 47.38 28 ALA C O 1
ATOM 4211 N N . GLU C 1 29 ? -31.005 16.490 -35.831 1.00 43.30 29 GLU C N 1
ATOM 4212 C CA . GLU C 1 29 ? -31.063 15.393 -36.795 1.00 46.04 29 GLU C CA 1
ATOM 4213 C C . GLU C 1 29 ? -30.509 15.835 -38.149 1.00 39.05 29 GLU C C 1
ATOM 4214 O O . GLU C 1 29 ? -29.835 15.067 -38.806 1.00 35.72 29 GLU C O 1
ATOM 4220 N N . ALA C 1 30 ? -30.834 17.063 -38.553 1.00 34.13 30 ALA C N 1
ATOM 4221 C CA . ALA C 1 30 ? -30.398 17.595 -39.823 1.00 35.60 30 ALA C CA 1
ATOM 4222 C C . ALA C 1 30 ? -28.870 17.833 -39.752 1.00 38.40 30 ALA C C 1
ATOM 4223 O O . ALA C 1 30 ? -28.107 17.295 -40.559 1.00 34.84 30 ALA C O 1
ATOM 4225 N N . MET C 1 31 ? -28.438 18.605 -38.756 1.00 35.74 31 MET C N 1
ATOM 4226 C CA . MET C 1 31 ? -27.033 18.859 -38.552 1.00 34.80 31 MET C CA 1
ATOM 4227 C C . MET C 1 31 ? -26.165 17.580 -38.541 1.00 34.72 31 MET C C 1
ATOM 4228 O O . MET C 1 31 ? -25.045 17.549 -39.069 1.00 34.51 31 MET C O 1
ATOM 4233 N N . GLU C 1 32 ? -26.664 16.527 -37.924 1.00 32.82 32 GLU C N 1
ATOM 4234 C CA . GLU C 1 32 ? -25.934 15.272 -37.897 1.00 32.52 32 GLU C CA 1
ATOM 4235 C C . GLU C 1 32 ? -25.797 14.690 -39.319 1.00 33.71 32 GLU C C 1
ATOM 4236 O O . GLU C 1 32 ? -24.786 14.050 -39.688 1.00 30.27 32 GLU C O 1
ATOM 4242 N N . PHE C 1 33 ? -26.883 14.817 -40.074 1.00 33.16 33 PHE C N 1
ATOM 4243 C CA . PHE C 1 33 ? -26.925 14.336 -41.447 1.00 33.30 33 PHE C CA 1
ATOM 4244 C C . PHE C 1 33 ? -25.961 15.142 -42.288 1.00 29.57 33 PHE C C 1
ATOM 4245 O O . PHE C 1 33 ? -25.078 14.599 -42.933 1.00 30.85 33 PHE C O 1
ATOM 4253 N N . PHE C 1 34 ? -26.074 16.444 -42.191 1.00 27.57 34 PHE C N 1
ATOM 4254 C CA . PHE C 1 34 ? -25.200 17.333 -42.850 1.00 26.64 34 PHE C CA 1
ATOM 4255 C C . PHE C 1 34 ? -23.718 17.020 -42.580 1.00 30.92 34 PHE C C 1
ATOM 4256 O O . PHE C 1 34 ? -22.932 16.924 -43.535 1.00 28.72 34 PHE C O 1
ATOM 4264 N N . CYS C 1 35 ? -23.341 16.851 -41.292 1.00 30.22 35 CYS C N 1
ATOM 4265 C CA . CYS C 1 35 ? -21.960 16.601 -40.893 1.00 29.12 35 CYS C CA 1
ATOM 4266 C C . CYS C 1 35 ? -21.513 15.302 -41.508 1.00 30.25 35 CYS C C 1
ATOM 4267 O O . CYS C 1 35 ? -20.403 15.241 -42.014 1.00 29.79 35 CYS C O 1
ATOM 4270 N N . ASN C 1 36 ? -22.370 14.278 -41.494 1.00 30.26 36 ASN C N 1
ATOM 4271 C CA . ASN C 1 36 ? -22.033 13.002 -42.101 1.00 33.27 36 ASN C CA 1
ATOM 4272 C C . ASN C 1 36 ? -21.784 13.126 -43.610 1.00 34.06 36 ASN C C 1
ATOM 4273 O O . ASN C 1 36 ? -20.751 12.662 -44.118 1.00 30.67 36 ASN C O 1
ATOM 4278 N N . VAL C 1 37 ? -22.686 13.814 -44.309 1.00 32.01 37 VAL C N 1
ATOM 4279 C CA . VAL C 1 37 ? -22.521 14.010 -45.741 1.00 29.37 37 VAL C CA 1
ATOM 4280 C C . VAL C 1 37 ? -21.173 14.744 -45.995 1.00 29.87 37 VAL C C 1
ATOM 4281 O O . VAL C 1 37 ? -20.336 14.233 -46.766 1.00 26.26 37 VAL C O 1
ATOM 4285 N N . ALA C 1 38 ? -20.944 15.876 -45.305 1.00 29.73 38 ALA C N 1
ATOM 4286 C CA . ALA C 1 38 ? -19.666 16.622 -45.377 1.00 30.48 38 ALA C CA 1
ATOM 4287 C C . ALA C 1 38 ? -18.357 15.871 -45.032 1.00 31.02 38 ALA C C 1
ATOM 4288 O O . ALA C 1 38 ? -17.259 16.364 -45.350 1.00 28.66 38 ALA C O 1
ATOM 4290 N N . LYS C 1 39 ? -18.448 14.689 -44.423 1.00 28.25 39 LYS C N 1
ATOM 4291 C CA . LYS C 1 39 ? -17.271 13.879 -44.159 1.00 28.44 39 LYS C CA 1
ATOM 4292 C C . LYS C 1 39 ? -17.095 12.793 -45.205 1.00 26.45 39 LYS C C 1
ATOM 4293 O O . LYS C 1 39 ? -16.113 12.060 -45.174 1.00 25.40 39 LYS C O 1
ATOM 4299 N N . LEU C 1 40 ? -18.035 12.674 -46.133 1.00 25.57 40 LEU C N 1
ATOM 4300 C CA . LEU C 1 40 ? -17.882 11.726 -47.224 1.00 24.05 40 LEU C CA 1
ATOM 4301 C C . LEU C 1 40 ? -16.832 12.324 -48.192 1.00 22.49 40 LEU C C 1
ATOM 4302 O O . LEU C 1 40 ? -16.556 13.532 -48.148 1.00 20.31 40 LEU C O 1
ATOM 4307 N N . PRO C 1 41 ? -16.233 11.499 -49.038 1.00 21.53 41 PRO C N 1
ATOM 4308 C CA . PRO C 1 41 ? -15.370 12.015 -50.064 1.00 22.30 41 PRO C CA 1
ATOM 4309 C C . PRO C 1 41 ? -16.062 13.040 -50.886 1.00 22.86 41 PRO C C 1
ATOM 4310 O O . PRO C 1 41 ? -17.284 12.998 -51.057 1.00 23.16 41 PRO C O 1
ATOM 4314 N N . PHE C 1 42 ? -15.272 13.974 -51.376 1.00 22.37 42 PHE C N 1
ATOM 4315 C CA . PHE C 1 42 ? -15.792 15.162 -52.041 1.00 21.72 42 PHE C CA 1
ATOM 4316 C C . PHE C 1 42 ? -16.808 14.794 -53.179 1.00 23.18 42 PHE C C 1
ATOM 4317 O O . PHE C 1 42 ? -17.853 15.409 -53.349 1.00 24.19 42 PHE C O 1
ATOM 4325 N N . SER C 1 43 ? -16.481 13.770 -53.940 1.00 25.23 43 SER C N 1
ATOM 4326 C CA . SER C 1 43 ? -17.317 13.369 -55.046 1.00 27.01 43 SER C CA 1
ATOM 4327 C C . SER C 1 43 ? -18.691 12.867 -54.577 1.00 27.68 43 SER C C 1
ATOM 4328 O O . SER C 1 43 ? -19.660 12.997 -55.332 1.00 30.41 43 SER C O 1
ATOM 4331 N N . GLN C 1 44 ? -18.759 12.221 -53.413 1.00 26.32 44 GLN C N 1
ATOM 4332 C CA . GLN C 1 44 ? -20.053 11.829 -52.855 1.00 26.19 44 GLN C CA 1
ATOM 4333 C C . GLN C 1 44 ? -20.816 13.026 -52.326 1.00 27.46 44 GLN C C 1
ATOM 4334 O O . GLN C 1 44 ? -22.059 13.000 -52.331 1.00 27.64 44 GLN C O 1
ATOM 4340 N N . GLN C 1 45 ? -20.104 14.090 -51.911 1.00 22.79 45 GLN C N 1
ATOM 4341 C CA . GLN C 1 45 ? -20.730 15.297 -51.491 1.00 25.60 45 GLN C CA 1
ATOM 4342 C C . GLN C 1 45 ? -21.411 15.904 -52.718 1.00 26.31 45 GLN C C 1
ATOM 4343 O O . GLN C 1 45 ? -22.511 16.416 -52.659 1.00 27.13 45 GLN C O 1
ATOM 4349 N N . ALA C 1 46 ? -20.640 15.946 -53.787 1.00 27.69 46 ALA C N 1
ATOM 4350 C CA . ALA C 1 46 ? -21.070 16.513 -55.013 1.00 25.91 46 ALA C CA 1
ATOM 4351 C C . ALA C 1 46 ? -22.356 15.834 -55.469 1.00 26.93 46 ALA C C 1
ATOM 4352 O O . ALA C 1 46 ? -23.313 16.500 -55.788 1.00 27.35 46 ALA C O 1
ATOM 4354 N N . VAL C 1 47 ? -22.334 14.507 -55.499 1.00 28.65 47 VAL C N 1
ATOM 4355 C CA . VAL C 1 47 ? -23.477 13.723 -55.963 1.00 28.92 47 VAL C CA 1
ATOM 4356 C C . VAL C 1 47 ? -24.675 14.018 -55.074 1.00 34.93 47 VAL C C 1
ATOM 4357 O O . VAL C 1 47 ? -25.803 14.214 -55.582 1.00 34.20 47 VAL C O 1
ATOM 4361 N N . HIS C 1 48 ? -24.449 14.115 -53.751 1.00 30.75 48 HIS C N 1
ATOM 4362 C CA . HIS C 1 48 ? -25.532 14.471 -52.839 1.00 28.42 48 HIS C CA 1
ATOM 4363 C C . HIS C 1 48 ? -26.136 15.757 -53.273 1.00 29.27 48 HIS C C 1
ATOM 4364 O O . HIS C 1 48 ? -27.380 15.876 -53.376 1.00 33.39 48 HIS C O 1
ATOM 4371 N N . PHE C 1 49 ? -25.303 16.743 -53.536 1.00 27.61 49 PHE C N 1
ATOM 4372 C CA . PHE C 1 49 ? -25.820 18.103 -53.868 1.00 26.43 49 PHE C CA 1
ATOM 4373 C C . PHE C 1 49 ? -26.517 18.138 -55.220 1.00 29.84 49 PHE C C 1
ATOM 4374 O O . PHE C 1 49 ? -27.440 18.911 -55.436 1.00 30.29 49 PHE C O 1
ATOM 4382 N N . LEU C 1 50 ? -26.004 17.349 -56.141 1.00 30.74 50 LEU C N 1
ATOM 4383 C CA . LEU C 1 50 ? -26.517 17.295 -57.519 1.00 33.81 50 LEU C CA 1
ATOM 4384 C C . LEU C 1 50 ? -27.813 16.516 -57.580 1.00 35.08 50 LEU C C 1
ATOM 4385 O O . LEU C 1 50 ? -28.711 16.949 -58.266 1.00 37.11 50 LEU C O 1
ATOM 4390 N N . ASN C 1 51 ? -27.885 15.372 -56.908 1.00 32.93 51 ASN C N 1
ATOM 4391 C CA . ASN C 1 51 ? -29.137 14.674 -56.758 1.00 34.36 51 ASN C CA 1
ATOM 4392 C C . ASN C 1 51 ? -30.213 15.574 -56.192 1.00 37.62 51 ASN C C 1
ATOM 4393 O O . ASN C 1 51 ? -31.324 15.573 -56.680 1.00 37.54 51 ASN C O 1
ATOM 4398 N N . ALA C 1 52 ? -29.881 16.371 -55.190 1.00 35.54 52 ALA C N 1
ATOM 4399 C CA . ALA C 1 52 ? -30.835 17.275 -54.580 1.00 33.82 52 ALA C CA 1
ATOM 4400 C C . ALA C 1 52 ? -31.236 18.443 -55.419 1.00 33.77 52 ALA C C 1
ATOM 4401 O O . ALA C 1 52 ? -32.372 18.866 -55.337 1.00 38.55 52 ALA C O 1
ATOM 4403 N N . TYR C 1 53 ? -30.323 19.045 -56.149 1.00 32.20 53 TYR C N 1
ATOM 4404 C CA . TYR C 1 53 ? -30.644 20.286 -56.837 1.00 33.98 53 TYR C CA 1
ATOM 4405 C C . TYR C 1 53 ? -30.655 20.147 -58.362 1.00 31.66 53 TYR C C 1
ATOM 4406 O O . TYR C 1 53 ? -30.444 21.113 -59.094 1.00 29.58 53 TYR C O 1
ATOM 4415 N N . TRP C 1 54 ? -30.842 18.937 -58.857 1.00 33.91 54 TRP C N 1
ATOM 4416 C CA . TRP C 1 54 ? -30.659 18.732 -60.288 1.00 35.44 54 TRP C CA 1
ATOM 4417 C C . TRP C 1 54 ? -31.536 19.653 -61.156 1.00 38.68 54 TRP C C 1
ATOM 4418 O O . TRP C 1 54 ? -31.113 20.159 -62.179 1.00 39.77 54 TRP C O 1
ATOM 4429 N N . ALA C 1 55 ? -32.748 19.900 -60.686 1.00 41.55 55 ALA C N 1
ATOM 4430 C CA . ALA C 1 55 ? -33.659 20.831 -61.326 1.00 41.67 55 ALA C CA 1
ATOM 4431 C C . ALA C 1 55 ? -32.962 22.126 -61.578 1.00 40.01 55 ALA C C 1
ATOM 4432 O O . ALA C 1 55 ? -32.937 22.576 -62.707 1.00 44.81 55 ALA C O 1
ATOM 4434 N N . GLU C 1 56 ? -32.382 22.715 -60.533 1.00 35.35 56 GLU C N 1
ATOM 4435 C CA . GLU C 1 56 ? -31.899 24.080 -60.606 1.00 33.21 56 GLU C CA 1
ATOM 4436 C C . GLU C 1 56 ? -30.472 24.198 -61.124 1.00 33.58 56 GLU C C 1
ATOM 4437 O O . GLU C 1 56 ? -30.066 25.280 -61.508 1.00 36.49 56 GLU C O 1
ATOM 4443 N N . VAL C 1 57 ? -29.688 23.122 -61.097 1.00 33.40 57 VAL C N 1
ATOM 4444 C CA . VAL C 1 57 ? -28.246 23.258 -61.263 1.00 32.29 57 VAL C CA 1
ATOM 4445 C C . VAL C 1 57 ? -27.678 22.367 -62.333 1.00 34.32 57 VAL C C 1
ATOM 4446 O O . VAL C 1 57 ? -26.505 22.511 -62.697 1.00 37.03 57 VAL C O 1
ATOM 4450 N N . SER C 1 58 ? -28.495 21.468 -62.876 1.00 35.94 58 SER C N 1
ATOM 4451 C CA . SER C 1 58 ? -28.090 20.532 -63.922 1.00 33.68 58 SER C CA 1
ATOM 4452 C C . SER C 1 58 ? -27.093 21.026 -64.943 1.00 37.48 58 SER C C 1
ATOM 4453 O O . SER C 1 58 ? -26.219 20.267 -65.357 1.00 36.97 58 SER C O 1
ATOM 4456 N N . LYS C 1 59 ? -27.227 22.284 -65.338 1.00 35.64 59 LYS C N 1
ATOM 4457 C CA . LYS C 1 59 ? -26.435 22.866 -66.400 1.00 39.54 59 LYS C CA 1
ATOM 4458 C C . LYS C 1 59 ? -25.037 23.265 -65.994 1.00 37.41 59 LYS C C 1
ATOM 4459 O O . LYS C 1 59 ? -24.144 23.385 -66.845 1.00 31.53 59 LYS C O 1
ATOM 4465 N N . GLU C 1 60 ? -24.843 23.452 -64.696 1.00 35.75 60 GLU C N 1
ATOM 4466 C CA . GLU C 1 60 ? -23.497 23.702 -64.161 1.00 32.78 60 GLU C CA 1
ATOM 4467 C C . GLU C 1 60 ? -22.735 22.406 -63.805 1.00 29.18 60 GLU C C 1
ATOM 4468 O O . GLU C 1 60 ? -21.615 22.485 -63.306 1.00 31.04 60 GLU C O 1
ATOM 4474 N N . ALA C 1 61 ? -23.342 21.240 -63.965 1.00 26.39 61 ALA C N 1
ATOM 4475 C CA . ALA C 1 61 ? -22.707 19.975 -63.520 1.00 30.14 61 ALA C CA 1
ATOM 4476 C C . ALA C 1 61 ? -21.280 19.732 -64.036 1.00 32.22 61 ALA C C 1
ATOM 4477 O O . ALA C 1 61 ? -20.436 19.154 -63.323 1.00 30.16 61 ALA C O 1
ATOM 4479 N N . GLU C 1 62 ? -21.036 20.130 -65.285 1.00 26.36 62 GLU C N 1
ATOM 4480 C CA . GLU C 1 62 ? -19.746 19.999 -65.887 1.00 28.13 62 GLU C CA 1
ATOM 4481 C C . GLU C 1 62 ? -18.728 20.947 -65.263 1.00 27.58 62 GLU C C 1
ATOM 4482 O O . GLU C 1 62 ? -17.560 20.651 -65.194 1.00 25.71 62 GLU C O 1
ATOM 4488 N N . PHE C 1 63 ? -19.167 22.112 -64.827 1.00 28.22 63 PHE C N 1
ATOM 4489 C CA . PHE C 1 63 ? -18.248 22.966 -64.153 1.00 27.74 63 PHE C CA 1
ATOM 4490 C C . PHE C 1 63 ? -17.915 22.431 -62.758 1.00 29.94 63 PHE C C 1
ATOM 4491 O O . PHE C 1 63 ? -16.763 22.521 -62.304 1.00 27.74 63 PHE C O 1
ATOM 4499 N N . ILE C 1 64 ? -18.913 21.891 -62.094 1.00 28.59 64 ILE C N 1
ATOM 4500 C CA . ILE C 1 64 ? -18.696 21.300 -60.793 1.00 28.98 64 ILE C CA 1
ATOM 4501 C C . ILE C 1 64 ? -17.750 20.125 -60.931 1.00 33.44 64 ILE C C 1
ATOM 4502 O O . ILE C 1 64 ? -16.874 19.943 -60.072 1.00 31.90 64 ILE C O 1
ATOM 4507 N N . TYR C 1 65 ? -17.897 19.337 -62.001 1.00 27.56 65 TYR C N 1
ATOM 4508 C CA . TYR C 1 65 ? -17.060 18.185 -62.146 1.00 29.13 65 TYR C CA 1
ATOM 4509 C C . TYR C 1 65 ? -15.621 18.545 -62.542 1.00 30.23 65 TYR C C 1
ATOM 4510 O O . TYR C 1 65 ? -14.660 18.098 -61.880 1.00 28.26 65 TYR C O 1
ATOM 4519 N N . SER C 1 66 ? -15.471 19.410 -63.543 1.00 27.81 66 SER C N 1
ATOM 4520 C CA . SER C 1 66 ? -14.204 19.580 -64.184 1.00 27.31 66 SER C CA 1
ATOM 4521 C C . SER C 1 66 ? -13.426 20.695 -63.583 1.00 25.98 66 SER C C 1
ATOM 4522 O O . SER C 1 66 ? -12.216 20.696 -63.714 1.00 25.53 66 SER C O 1
ATOM 4525 N N . VAL C 1 67 ? -14.109 21.642 -62.958 1.00 23.94 67 VAL C N 1
ATOM 4526 C CA . VAL C 1 67 ? -13.431 22.752 -62.306 1.00 23.40 67 VAL C CA 1
ATOM 4527 C C . VAL C 1 67 ? -13.499 22.753 -60.740 1.00 24.00 67 VAL C C 1
ATOM 4528 O O . VAL C 1 67 ? -12.472 22.805 -60.079 1.00 21.55 67 VAL C O 1
ATOM 4532 N N . GLY C 1 68 ? -14.699 22.754 -60.169 1.00 23.16 68 GLY C N 1
ATOM 4533 C CA . GLY C 1 68 ? -14.872 22.742 -58.703 1.00 23.76 68 GLY C CA 1
ATOM 4534 C C . GLY C 1 68 ? -14.264 21.521 -58.033 1.00 21.52 68 GLY C C 1
ATOM 4535 O O . GLY C 1 68 ? -13.455 21.641 -57.157 1.00 23.38 68 GLY C O 1
ATOM 4536 N N . TRP C 1 69 ? -14.634 20.352 -58.460 1.00 22.37 69 TRP C N 1
ATOM 4537 C CA . TRP C 1 69 ? -14.118 19.103 -57.878 1.00 22.45 69 TRP C CA 1
ATOM 4538 C C . TRP C 1 69 ? -12.619 18.888 -58.119 1.00 24.98 69 TRP C C 1
ATOM 4539 O O . TRP C 1 69 ? -11.927 18.527 -57.205 1.00 23.45 69 TRP C O 1
ATOM 4550 N N . GLU C 1 70 ? -12.098 19.214 -59.299 1.00 25.17 70 GLU C N 1
ATOM 4551 C CA . GLU C 1 70 ? -10.656 19.213 -59.564 1.00 25.20 70 GLU C CA 1
ATOM 4552 C C . GLU C 1 70 ? -9.901 20.158 -58.713 1.00 23.43 70 GLU C C 1
ATOM 4553 O O . GLU C 1 70 ? -8.872 19.794 -58.169 1.00 23.71 70 GLU C O 1
ATOM 4559 N N . THR C 1 71 ? -10.363 21.393 -58.602 1.00 22.15 71 THR C N 1
ATOM 4560 C CA . THR C 1 71 ? -9.626 22.331 -57.803 1.00 23.52 71 THR C CA 1
ATOM 4561 C C . THR C 1 71 ? -9.579 21.967 -56.296 1.00 23.68 71 THR C C 1
ATOM 4562 O O . THR C 1 71 ? -8.552 22.106 -55.672 1.00 23.98 71 THR C O 1
ATOM 4566 N N . ILE C 1 72 ? -10.679 21.459 -55.746 1.00 23.05 72 ILE C N 1
ATOM 4567 C CA . ILE C 1 72 ? -10.715 21.130 -54.365 1.00 21.54 72 ILE C CA 1
ATOM 4568 C C . ILE C 1 72 ? -9.850 19.921 -54.101 1.00 22.52 72 ILE C C 1
ATOM 4569 O O . ILE C 1 72 ? -9.118 19.985 -53.145 1.00 17.54 72 ILE C O 1
ATOM 4574 N N . LYS C 1 73 ? -9.828 18.903 -54.996 1.00 21.04 73 LYS C N 1
ATOM 4575 C CA . LYS C 1 73 ? -8.916 17.814 -54.846 1.00 23.03 73 LYS C CA 1
ATOM 4576 C C . LYS C 1 73 ? -7.485 18.259 -54.824 1.00 24.56 73 LYS C C 1
ATOM 4577 O O . LYS C 1 73 ? -6.673 17.783 -54.017 1.00 23.30 73 LYS C O 1
ATOM 4583 N N . TYR C 1 74 ? -7.142 19.188 -55.692 1.00 25.58 74 TYR C N 1
ATOM 4584 C CA . TYR C 1 74 ? -5.763 19.571 -55.798 1.00 25.86 74 TYR C CA 1
ATOM 4585 C C . TYR C 1 74 ? -5.284 20.312 -54.588 1.00 24.20 74 TYR C C 1
ATOM 4586 O O . TYR C 1 74 ? -4.138 20.099 -54.184 1.00 20.80 74 TYR C O 1
ATOM 4595 N N . ALA C 1 75 ? -6.136 21.182 -54.037 1.00 22.27 75 ALA C N 1
ATOM 4596 C CA . ALA C 1 75 ? -5.823 21.888 -52.787 1.00 21.39 75 ALA C CA 1
ATOM 4597 C C . ALA C 1 75 ? -5.623 20.861 -51.647 1.00 19.71 75 ALA C C 1
ATOM 4598 O O . ALA C 1 75 ? -4.704 20.958 -50.872 1.00 19.84 75 ALA C O 1
ATOM 4600 N N . ASP C 1 76 ? -6.460 19.847 -51.598 1.00 20.64 76 ASP C N 1
ATOM 4601 C CA . ASP C 1 76 ? -6.384 18.819 -50.601 1.00 22.37 76 ASP C CA 1
ATOM 4602 C C . ASP C 1 76 ? -5.108 18.021 -50.800 1.00 21.77 76 ASP C C 1
ATOM 4603 O O . ASP C 1 76 ? -4.407 17.720 -49.830 1.00 20.58 76 ASP C O 1
ATOM 4608 N N . MET C 1 77 ? -4.813 17.690 -52.041 1.00 22.97 77 MET C N 1
ATOM 4609 C CA . MET C 1 77 ? -3.608 16.929 -52.383 1.00 24.64 77 MET C CA 1
ATOM 4610 C C . MET C 1 77 ? -2.379 17.668 -51.901 1.00 26.78 77 MET C C 1
ATOM 4611 O O . MET C 1 77 ? -1.475 17.078 -51.270 1.00 28.74 77 MET C O 1
ATOM 4616 N N . HIS C 1 78 ? -2.323 18.972 -52.164 1.00 23.76 78 HIS C N 1
ATOM 4617 C CA . HIS C 1 78 ? -1.167 19.729 -51.798 1.00 25.37 78 HIS C CA 1
ATOM 4618 C C . HIS C 1 78 ? -1.026 19.789 -50.301 1.00 22.40 78 HIS C C 1
ATOM 4619 O O . HIS C 1 78 ? 0.071 19.712 -49.807 1.00 21.67 78 HIS C O 1
ATOM 4626 N N . CYS C 1 79 ? -2.143 19.899 -49.606 1.00 22.94 79 CYS C N 1
ATOM 4627 C CA . CYS C 1 79 ? -2.135 19.980 -48.173 1.00 23.69 79 CYS C CA 1
ATOM 4628 C C . CYS C 1 79 ? -1.520 18.717 -47.614 1.00 24.12 79 CYS C C 1
ATOM 4629 O O . CYS C 1 79 ? -0.737 18.797 -46.666 1.00 24.77 79 CYS C O 1
ATOM 4632 N N . LYS C 1 80 ? -1.847 17.565 -48.222 1.00 23.37 80 LYS C N 1
ATOM 4633 C CA . LYS C 1 80 ? -1.314 16.264 -47.824 1.00 28.14 80 LYS C CA 1
ATOM 4634 C C . LYS C 1 80 ? 0.016 15.846 -48.464 1.00 30.53 80 LYS C C 1
ATOM 4635 O O . LYS C 1 80 ? 0.412 14.695 -48.336 1.00 28.60 80 LYS C O 1
ATOM 4641 N N . GLY C 1 81 ? 0.684 16.733 -49.193 1.00 30.92 81 GLY C N 1
ATOM 4642 C CA . GLY C 1 81 ? 1.960 16.397 -49.803 1.00 32.30 81 GLY C CA 1
ATOM 4643 C C . GLY C 1 81 ? 1.892 15.464 -50.990 1.00 36.99 81 GLY C C 1
ATOM 4644 O O . GLY C 1 81 ? 2.880 14.831 -51.314 1.00 41.98 81 GLY C O 1
ATOM 4645 N N . ILE C 1 82 ? 0.762 15.402 -51.673 1.00 32.62 82 ILE C N 1
ATOM 4646 C CA . ILE C 1 82 ? 0.606 14.556 -52.836 1.00 33.81 82 ILE C CA 1
ATOM 4647 C C . ILE C 1 82 ? 0.595 15.421 -54.082 1.00 39.29 82 ILE C C 1
ATOM 4648 O O . ILE C 1 82 ? -0.061 16.478 -54.104 1.00 38.17 82 ILE C O 1
ATOM 4653 N N . GLN C 1 83 ? 1.393 15.014 -55.078 1.00 38.10 83 GLN C N 1
ATOM 4654 C CA . GLN C 1 83 ? 1.547 15.750 -56.341 1.00 40.40 83 GLN C CA 1
ATOM 4655 C C . GLN C 1 83 ? 0.813 15.090 -57.558 1.00 40.91 83 GLN C C 1
ATOM 4656 O O . GLN C 1 83 ? 0.319 15.787 -58.471 1.00 35.41 83 GLN C O 1
ATOM 4662 N N . LEU C 1 84 ? 0.681 13.759 -57.555 1.00 40.24 84 LEU C N 1
ATOM 4663 C CA . LEU C 1 84 ? 0.020 13.029 -58.674 1.00 40.27 84 LEU C CA 1
ATOM 4664 C C . LEU C 1 84 ? -1.364 12.480 -58.313 1.00 34.71 84 LEU C C 1
ATOM 4665 O O . LEU C 1 84 ? -1.537 11.805 -57.318 1.00 34.60 84 LEU C O 1
ATOM 4670 N N . VAL C 1 85 ? -2.345 12.748 -59.162 1.00 35.22 85 VAL C N 1
ATOM 4671 C CA . VAL C 1 85 ? -3.743 12.440 -58.855 1.00 36.26 85 VAL C CA 1
ATOM 4672 C C . VAL C 1 85 ? -3.961 10.939 -58.657 1.00 35.85 85 VAL C C 1
ATOM 4673 O O . VAL C 1 85 ? -4.744 10.518 -57.812 1.00 32.43 85 VAL C O 1
ATOM 4677 N N . PHE C 1 86 ? -3.221 10.113 -59.378 1.00 38.05 86 PHE C N 1
ATOM 4678 C CA . PHE C 1 86 ? -3.397 8.675 -59.196 1.00 38.00 86 PHE C CA 1
ATOM 4679 C C . PHE C 1 86 ? -2.837 8.158 -57.833 1.00 37.87 86 PHE C C 1
ATOM 4680 O O . PHE C 1 86 ? -3.032 6.971 -57.516 1.00 36.75 86 PHE C O 1
ATOM 4688 N N . LYS C 1 87 ? -2.154 9.021 -57.058 1.00 35.37 87 LYS C N 1
ATOM 4689 C CA . LYS C 1 87 ? -1.631 8.614 -55.722 1.00 36.47 87 LYS C CA 1
ATOM 4690 C C . LYS C 1 87 ? -2.496 9.146 -54.556 1.00 35.30 87 LYS C C 1
ATOM 4691 O O . LYS C 1 87 ? -2.201 8.977 -53.370 1.00 34.00 87 LYS C O 1
ATOM 4697 N N . TYR C 1 88 ? -3.591 9.787 -54.905 1.00 37.02 88 TYR C N 1
ATOM 4698 C CA . TYR C 1 88 ? -4.357 10.542 -53.945 1.00 35.23 88 TYR C CA 1
ATOM 4699 C C . TYR C 1 88 ? -5.592 9.763 -53.505 1.00 32.78 88 TYR C C 1
ATOM 4700 O O . TYR C 1 88 ? -6.333 9.232 -54.348 1.00 30.92 88 TYR C O 1
ATOM 4709 N N . ASP C 1 89 ? -5.810 9.678 -52.200 1.00 30.02 89 ASP C N 1
ATOM 4710 C CA . ASP C 1 89 ? -7.043 9.177 -51.646 1.00 30.58 89 ASP C CA 1
ATOM 4711 C C . ASP C 1 89 ? -7.993 10.341 -51.325 1.00 31.15 89 ASP C C 1
ATOM 4712 O O . ASP C 1 89 ? -7.703 11.275 -50.573 1.00 28.39 89 ASP C O 1
ATOM 4717 N N . GLU C 1 90 ? -9.163 10.273 -51.894 1.00 29.38 90 GLU C N 1
ATOM 4718 C CA . GLU C 1 90 ? -9.977 11.452 -51.918 1.00 27.58 90 GLU C CA 1
ATOM 4719 C C . GLU C 1 90 ? -10.345 11.911 -50.525 1.00 25.41 90 GLU C C 1
ATOM 4720 O O . GLU C 1 90 ? -10.762 11.112 -49.713 1.00 25.50 90 GLU C O 1
ATOM 4726 N N . GLY C 1 91 ? -10.265 13.218 -50.293 1.00 21.69 91 GLY C N 1
ATOM 4727 C CA . GLY C 1 91 ? -10.614 13.777 -49.015 1.00 24.34 91 GLY C CA 1
ATOM 4728 C C . GLY C 1 91 ? -12.032 14.294 -48.881 1.00 24.25 91 GLY C C 1
ATOM 4729 O O . GLY C 1 91 ? -12.906 13.955 -49.672 1.00 21.78 91 GLY C O 1
ATOM 4730 N N . ASN C 1 92 ? -12.245 15.134 -47.875 1.00 24.25 92 ASN C N 1
ATOM 4731 C CA . ASN C 1 92 ? -13.555 15.588 -47.506 1.00 23.37 92 ASN C CA 1
ATOM 4732 C C . ASN C 1 92 ? -13.633 17.033 -47.091 1.00 23.48 92 ASN C C 1
ATOM 4733 O O . ASN C 1 92 ? -14.657 17.635 -47.301 1.00 22.59 92 ASN C O 1
ATOM 4738 N N . ASP C 1 93 ? -12.604 17.612 -46.484 1.00 21.94 93 ASP C N 1
ATOM 4739 C CA . ASP C 1 93 ? -12.701 19.031 -46.149 1.00 21.35 93 ASP C CA 1
ATOM 4740 C C . ASP C 1 93 ? -11.336 19.641 -45.884 1.00 20.94 93 ASP C C 1
ATOM 4741 O O . ASP C 1 93 ? -10.355 18.943 -45.784 1.00 20.21 93 ASP C O 1
ATOM 4746 N N . LEU C 1 94 ? -11.308 20.969 -45.841 1.00 20.47 94 LEU C N 1
ATOM 4747 C CA . LEU C 1 94 ? -10.109 21.780 -45.771 1.00 21.78 94 LEU C CA 1
ATOM 4748 C C . LEU C 1 94 ? -10.123 22.816 -44.600 1.00 21.29 94 LEU C C 1
ATOM 4749 O O . LEU C 1 94 ? -11.154 23.461 -44.336 1.00 22.07 94 LEU C O 1
ATOM 4754 N N . ASP C 1 95 ? -8.970 23.072 -44.006 1.00 18.73 95 ASP C N 1
ATOM 4755 C CA . ASP C 1 95 ? -8.879 24.120 -43.004 1.00 18.55 95 ASP C CA 1
ATOM 4756 C C . ASP C 1 95 ? -8.989 25.424 -43.664 1.00 17.98 95 ASP C C 1
ATOM 4757 O O . ASP C 1 95 ? -9.029 25.498 -44.862 1.00 19.10 95 ASP C O 1
ATOM 4762 N N . PHE C 1 96 ? -9.078 26.493 -42.904 1.00 19.22 96 PHE C N 1
ATOM 4763 C CA . PHE C 1 96 ? -9.269 27.788 -43.542 1.00 19.46 96 PHE C CA 1
ATOM 4764 C C . PHE C 1 96 ? -8.167 28.224 -44.417 1.00 20.00 96 PHE C C 1
ATOM 4765 O O . PHE C 1 96 ? -8.430 28.889 -45.452 1.00 20.17 96 PHE C O 1
ATOM 4773 N N . ASP C 1 97 ? -6.916 27.933 -44.048 1.00 20.06 97 ASP C N 1
ATOM 4774 C CA . ASP C 1 97 ? -5.807 28.314 -44.933 1.00 21.29 97 ASP C CA 1
ATOM 4775 C C . ASP C 1 97 ? -5.816 27.544 -46.285 1.00 19.29 97 ASP C C 1
ATOM 4776 O O . ASP C 1 97 ? -5.562 28.100 -47.370 1.00 19.59 97 ASP C O 1
ATOM 4781 N N . ILE C 1 98 ? -6.066 26.255 -46.234 1.00 18.46 98 ILE C N 1
ATOM 4782 C CA . ILE C 1 98 ? -6.142 25.507 -47.458 1.00 19.14 98 ILE C CA 1
ATOM 4783 C C . ILE C 1 98 ? -7.418 25.903 -48.305 1.00 21.86 98 ILE C C 1
ATOM 4784 O O . ILE C 1 98 ? -7.365 25.937 -49.568 1.00 21.18 98 ILE C O 1
ATOM 4789 N N . ALA C 1 99 ? -8.531 26.188 -47.634 1.00 20.17 99 ALA C N 1
ATOM 4790 C CA . ALA C 1 99 ? -9.718 26.678 -48.338 1.00 20.27 99 ALA C CA 1
ATOM 4791 C C . ALA C 1 99 ? -9.366 27.936 -49.094 1.00 23.72 99 ALA C C 1
ATOM 4792 O O . ALA C 1 99 ? -9.795 28.150 -50.207 1.00 24.23 99 ALA C O 1
ATOM 4794 N N . LEU C 1 100 ? -8.586 28.784 -48.477 1.00 23.95 100 LEU C N 1
ATOM 4795 C CA . LEU C 1 100 ? -8.200 30.017 -49.140 1.00 27.36 100 LEU C CA 1
ATOM 4796 C C . LEU C 1 100 ? -7.415 29.759 -50.422 1.00 27.26 100 LEU C C 1
ATOM 4797 O O . LEU C 1 100 ? -7.580 30.435 -51.449 1.00 26.57 100 LEU C O 1
ATOM 4802 N N . TYR C 1 101 ? -6.544 28.765 -50.371 1.00 25.18 101 TYR C N 1
ATOM 4803 C CA . TYR C 1 101 ? -5.847 28.365 -51.571 1.00 24.36 101 TYR C CA 1
ATOM 4804 C C . TYR C 1 101 ? -6.777 27.844 -52.650 1.00 21.91 101 TYR C C 1
ATOM 4805 O O . TYR C 1 101 ? -6.536 28.099 -53.831 1.00 20.34 101 TYR C O 1
ATOM 4814 N N . PHE C 1 102 ? -7.790 27.092 -52.224 1.00 21.24 102 PHE C N 1
ATOM 4815 C CA . PHE C 1 102 ? -8.782 26.524 -53.078 1.00 21.33 102 PHE C CA 1
ATOM 4816 C C . PHE C 1 102 ? -9.559 27.604 -53.821 1.00 22.56 102 PHE C C 1
ATOM 4817 O O . PHE C 1 102 ? -9.524 27.617 -55.014 1.00 21.41 102 PHE C O 1
ATOM 4825 N N . TYR C 1 103 ? -10.130 28.557 -53.092 1.00 25.08 103 TYR C N 1
ATOM 4826 C CA . TYR C 1 103 ? -10.846 29.707 -53.682 1.00 24.75 103 TYR C CA 1
ATOM 4827 C C . TYR C 1 103 ? -9.919 30.546 -54.535 1.00 24.02 103 TYR C C 1
ATOM 4828 O O . TYR C 1 103 ? -10.315 30.982 -55.598 1.00 27.90 103 TYR C O 1
ATOM 4837 N N . GLU C 1 104 ? -8.687 30.815 -54.126 1.00 23.64 104 GLU C N 1
ATOM 4838 C CA . GLU C 1 104 ? -7.825 31.626 -54.979 1.00 26.07 104 GLU C CA 1
ATOM 4839 C C . GLU C 1 104 ? -7.505 30.890 -56.298 1.00 24.80 104 GLU C C 1
ATOM 4840 O O . GLU C 1 104 ? -7.497 31.477 -57.355 1.00 22.42 104 GLU C O 1
ATOM 4846 N N . GLN C 1 105 ? -7.293 29.581 -56.241 1.00 25.51 105 GLN C N 1
ATOM 4847 C CA . GLN C 1 105 ? -7.034 28.841 -57.426 1.00 24.31 105 GLN C CA 1
ATOM 4848 C C . GLN C 1 105 ? -8.280 28.820 -58.354 1.00 24.61 105 GLN C C 1
ATOM 4849 O O . GLN C 1 105 ? -8.128 28.861 -59.578 1.00 26.38 105 GLN C O 1
ATOM 4855 N N . LEU C 1 106 ? -9.485 28.680 -57.805 1.00 24.96 106 LEU C N 1
ATOM 4856 C CA . LEU C 1 106 ? -10.687 28.747 -58.618 1.00 25.54 106 LEU C CA 1
ATOM 4857 C C . LEU C 1 106 ? -10.691 30.042 -59.361 1.00 27.35 106 LEU C C 1
ATOM 4858 O O . LEU C 1 106 ? -11.023 30.057 -60.539 1.00 29.29 106 LEU C O 1
ATOM 4863 N N . CYS C 1 107 ? -10.433 31.146 -58.663 1.00 28.39 107 CYS C N 1
ATOM 4864 C CA . CYS C 1 107 ? -10.474 32.456 -59.274 1.00 28.07 107 CYS C CA 1
ATOM 4865 C C . CYS C 1 107 ? -9.403 32.596 -60.341 1.00 32.64 107 CYS C C 1
ATOM 4866 O O . CYS C 1 107 ? -9.626 33.101 -61.466 1.00 30.55 107 CYS C O 1
ATOM 4869 N N . LYS C 1 108 ? -8.220 32.125 -60.026 1.00 29.91 108 LYS C N 1
ATOM 4870 C CA . LYS C 1 108 ? -7.191 32.153 -61.000 1.00 33.93 108 LYS C CA 1
ATOM 4871 C C . LYS C 1 108 ? -7.558 31.341 -62.246 1.00 31.27 108 LYS C C 1
ATOM 4872 O O . LYS C 1 108 ? -7.327 31.777 -63.370 1.00 33.16 108 LYS C O 1
ATOM 4878 N N . PHE C 1 109 ? -8.114 30.163 -62.068 1.00 29.13 109 PHE C N 1
ATOM 4879 C CA . PHE C 1 109 ? -8.453 29.370 -63.213 1.00 28.24 109 PHE C CA 1
ATOM 4880 C C . PHE C 1 109 ? -9.492 30.088 -64.089 1.00 30.95 109 PHE C C 1
ATOM 4881 O O . PHE C 1 109 ? -9.395 30.081 -65.294 1.00 33.48 109 PHE C O 1
ATOM 4889 N N . CYS C 1 110 ? -10.518 30.604 -63.453 1.00 30.82 110 CYS C N 1
ATOM 4890 C CA . CYS C 1 110 ? -11.621 31.292 -64.119 1.00 33.61 110 CYS C CA 1
ATOM 4891 C C . CYS C 1 110 ? -11.192 32.616 -64.777 1.00 40.58 110 CYS C C 1
ATOM 4892 O O . CYS C 1 110 ? -11.791 33.004 -65.775 1.00 41.19 110 CYS C O 1
ATOM 4895 N N . GLU C 1 111 ? -10.145 33.262 -64.265 1.00 40.27 111 GLU C N 1
ATOM 4896 C CA . GLU C 1 111 ? -9.601 34.467 -64.865 1.00 42.65 111 GLU C CA 1
ATOM 4897 C C . GLU C 1 111 ? -8.567 34.225 -65.911 1.00 43.22 111 GLU C C 1
ATOM 4898 O O . GLU C 1 111 ? -8.148 35.150 -66.521 1.00 42.39 111 GLU C O 1
ATOM 4904 N N . ASP C 1 112 ? -8.119 33.002 -66.117 1.00 42.96 112 ASP C N 1
ATOM 4905 C CA . ASP C 1 112 ? -7.174 32.749 -67.178 1.00 45.69 112 ASP C CA 1
ATOM 4906 C C . ASP C 1 112 ? -7.899 32.825 -68.549 1.00 47.92 112 ASP C C 1
ATOM 4907 O O . ASP C 1 112 ? -8.924 32.154 -68.737 1.00 44.57 112 ASP C O 1
ATOM 4912 N N . PRO C 1 113 ? -7.376 33.633 -69.507 1.00 52.92 113 PRO C N 1
ATOM 4913 C CA . PRO C 1 113 ? -7.911 33.682 -70.899 1.00 52.46 113 PRO C CA 1
ATOM 4914 C C . PRO C 1 113 ? -8.104 32.325 -71.593 1.00 50.04 113 PRO C C 1
ATOM 4915 O O . PRO C 1 113 ? -9.062 32.119 -72.351 1.00 46.19 113 PRO C O 1
ATOM 4919 N N . LYS C 1 114 ? -7.203 31.396 -71.324 1.00 48.44 114 LYS C N 1
ATOM 4920 C CA . LYS C 1 114 ? -7.341 30.059 -71.863 1.00 44.36 114 LYS C CA 1
ATOM 4921 C C . LYS C 1 114 ? -8.590 29.369 -71.388 1.00 47.85 114 LYS C C 1
ATOM 4922 O O . LYS C 1 114 ? -8.938 28.324 -71.916 1.00 44.42 114 LYS C O 1
ATOM 4928 N N . ASN C 1 115 ? -9.253 29.883 -70.360 1.00 45.21 115 ASN C N 1
ATOM 4929 C CA . ASN C 1 115 ? -10.420 29.178 -69.837 1.00 41.22 115 ASN C CA 1
ATOM 4930 C C . ASN C 1 115 ? -11.690 29.972 -69.973 1.00 35.69 115 ASN C C 1
ATOM 4931 O O . ASN C 1 115 ? -12.685 29.653 -69.355 1.00 35.89 115 ASN C O 1
ATOM 4936 N N . LYS C 1 116 ? -11.664 31.006 -70.797 1.00 40.19 116 LYS C N 1
ATOM 4937 C CA . LYS C 1 116 ? -12.816 31.899 -71.003 1.00 38.42 116 LYS C CA 1
ATOM 4938 C C . LYS C 1 116 ? -14.170 31.174 -71.236 1.00 41.29 116 LYS C C 1
ATOM 4939 O O . LYS C 1 116 ? -15.239 31.673 -70.859 1.00 39.27 116 LYS C O 1
ATOM 4945 N N . ASN C 1 117 ? -14.121 30.010 -71.873 1.00 38.40 117 ASN C N 1
ATOM 4946 C CA . ASN C 1 117 ? -15.313 29.239 -72.128 1.00 44.16 117 ASN C CA 1
ATOM 4947 C C . ASN C 1 117 ? -15.941 28.671 -70.882 1.00 41.24 117 ASN C C 1
ATOM 4948 O O . ASN C 1 117 ? -17.162 28.491 -70.853 1.00 40.90 117 ASN C O 1
ATOM 4953 N N . TYR C 1 118 ? -15.132 28.371 -69.860 1.00 41.16 118 TYR C N 1
ATOM 4954 C CA . TYR C 1 118 ? -15.698 27.952 -68.569 1.00 38.19 118 TYR C CA 1
ATOM 4955 C C . TYR C 1 118 ? -16.346 29.161 -67.954 1.00 39.38 118 TYR C C 1
ATOM 4956 O O . TYR C 1 118 ? -17.443 29.053 -67.460 1.00 45.13 118 TYR C O 1
ATOM 4965 N N . ALA C 1 119 ? -15.685 30.310 -68.001 1.00 36.90 119 ALA C N 1
ATOM 4966 C CA . ALA C 1 119 ? -16.273 31.516 -67.395 1.00 40.78 119 ALA C CA 1
ATOM 4967 C C . ALA C 1 119 ? -17.654 31.782 -68.029 1.00 43.20 119 ALA C C 1
ATOM 4968 O O . ALA C 1 119 ? -18.689 31.779 -67.339 1.00 44.67 119 ALA C O 1
ATOM 4970 N N . THR C 1 120 ? -17.666 31.915 -69.358 1.00 43.85 120 THR C N 1
ATOM 4971 C CA . THR C 1 120 ? -18.873 32.290 -70.092 1.00 43.13 120 THR C CA 1
ATOM 4972 C C . THR C 1 120 ? -19.991 31.217 -70.109 1.00 41.63 120 THR C C 1
ATOM 4973 O O . THR C 1 120 ? -21.160 31.559 -69.997 1.00 38.71 120 THR C O 1
ATOM 4977 N N . THR C 1 121 ? -19.664 29.942 -70.242 1.00 33.22 121 THR C N 1
ATOM 4978 C CA . THR C 1 121 ? -20.672 28.905 -70.301 1.00 35.65 121 THR C CA 1
ATOM 4979 C C . THR C 1 121 ? -21.334 28.659 -68.930 1.00 38.73 121 THR C C 1
ATOM 4980 O O . THR C 1 121 ? -22.468 28.116 -68.871 1.00 39.36 121 THR C O 1
ATOM 4984 N N . TYR C 1 122 ? -20.629 29.022 -67.835 1.00 40.09 122 TYR C N 1
ATOM 4985 C CA . TYR C 1 122 ? -21.096 28.730 -66.460 1.00 38.08 122 TYR C CA 1
ATOM 4986 C C . TYR C 1 122 ? -21.006 29.937 -65.524 1.00 39.50 122 TYR C C 1
ATOM 4987 O O . TYR C 1 122 ? -20.238 29.946 -64.569 1.00 43.73 122 TYR C O 1
ATOM 4996 N N . PRO C 1 123 ? -21.799 30.963 -65.775 1.00 44.41 123 PRO C N 1
ATOM 4997 C CA . PRO C 1 123 ? -21.713 32.250 -65.055 1.00 45.16 123 PRO C CA 1
ATOM 4998 C C . PRO C 1 123 ? -22.198 32.167 -63.619 1.00 41.88 123 PRO C C 1
ATOM 4999 O O . PRO C 1 123 ? -21.778 32.959 -62.777 1.00 36.11 123 PRO C O 1
ATOM 5003 N N . ILE C 1 124 ? -23.111 31.254 -63.331 1.00 38.81 124 ILE C N 1
ATOM 5004 C CA . ILE C 1 124 ? -23.565 31.162 -61.939 1.00 44.78 124 ILE C CA 1
ATOM 5005 C C . ILE C 1 124 ? -22.604 30.338 -61.065 1.00 42.14 124 ILE C C 1
ATOM 5006 O O . ILE C 1 124 ? -22.707 30.383 -59.832 1.00 40.77 124 ILE C O 1
ATOM 5011 N N . SER C 1 125 ? -21.695 29.590 -61.699 1.00 37.82 125 SER C N 1
ATOM 5012 C CA . SER C 1 125 ? -20.712 28.802 -60.982 1.00 33.11 125 SER C CA 1
ATOM 5013 C C . SER C 1 125 ? -19.462 29.613 -60.749 1.00 32.58 125 SER C C 1
ATOM 5014 O O . SER C 1 125 ? -18.438 29.117 -60.241 1.00 29.90 125 SER C O 1
ATOM 5017 N N . GLN C 1 126 ? -19.499 30.883 -61.109 1.00 29.82 126 GLN C N 1
ATOM 5018 C CA . GLN C 1 126 ? -18.277 31.667 -61.075 1.00 26.88 126 GLN C CA 1
ATOM 5019 C C . GLN C 1 126 ? -17.935 32.131 -59.657 1.00 29.19 126 GLN C C 1
ATOM 5020 O O . GLN C 1 126 ? -18.782 32.643 -58.937 1.00 25.94 126 GLN C O 1
ATOM 5026 N N . PRO C 1 127 ? -16.661 31.998 -59.259 1.00 32.61 127 PRO C N 1
ATOM 5027 C CA . PRO C 1 127 ? -16.247 32.462 -57.937 1.00 32.03 127 PRO C CA 1
ATOM 5028 C C . PRO C 1 127 ? -16.003 33.988 -57.959 1.00 35.61 127 PRO C C 1
ATOM 5029 O O . PRO C 1 127 ? -15.896 34.564 -59.027 1.00 36.53 127 PRO C O 1
ATOM 5033 N N . GLN C 1 128 ? -15.865 34.578 -56.778 1.00 39.52 128 GLN C N 1
ATOM 5034 C CA . GLN C 1 128 ? -15.566 35.988 -56.603 1.00 37.98 128 GLN C CA 1
ATOM 5035 C C . GLN C 1 128 ? -14.217 36.067 -55.983 1.00 39.51 128 GLN C C 1
ATOM 5036 O O . GLN C 1 128 ? -13.938 35.358 -55.031 1.00 41.92 128 GLN C O 1
ATOM 5042 N N . MET C 1 129 ? -13.389 36.969 -56.459 1.00 37.67 129 MET C N 1
ATOM 5043 C CA . MET C 1 129 ? -12.139 37.240 -55.814 1.00 44.31 129 MET C CA 1
ATOM 5044 C C . MET C 1 129 ? -12.369 37.967 -54.520 1.00 43.33 129 MET C C 1
ATOM 5045 O O . MET C 1 129 ? -13.230 38.828 -54.478 1.00 40.70 129 MET C O 1
ATOM 5050 N N . LEU C 1 130 ? -11.598 37.639 -53.481 1.00 39.05 130 LEU C N 1
ATOM 5051 C CA . LEU C 1 130 ? -11.614 38.401 -52.244 1.00 39.03 130 LEU C CA 1
ATOM 5052 C C . LEU C 1 130 ? -10.211 38.542 -51.703 1.00 43.58 130 LEU C C 1
ATOM 5053 O O . LEU C 1 130 ? -9.326 37.767 -52.088 1.00 41.33 130 LEU C O 1
ATOM 5058 N N . THR C 1 131 ? -9.966 39.521 -50.820 1.00 38.07 131 THR C N 1
ATOM 5059 C CA . THR C 1 131 ? -8.681 39.520 -50.120 1.00 36.97 131 THR C CA 1
ATOM 5060 C C . THR C 1 131 ? -8.733 38.331 -49.114 1.00 34.77 131 THR C C 1
ATOM 5061 O O . THR C 1 131 ? -9.798 37.691 -48.898 1.00 34.33 131 THR C O 1
ATOM 5065 N N . ALA C 1 132 ? -7.597 38.019 -48.516 1.00 37.24 132 ALA C N 1
ATOM 5066 C CA . ALA C 1 132 ? -7.510 36.960 -47.496 1.00 34.72 132 ALA C CA 1
ATOM 5067 C C . ALA C 1 132 ? -8.399 37.176 -46.265 1.00 36.16 132 ALA C C 1
ATOM 5068 O O . ALA C 1 132 ? -9.103 36.284 -45.771 1.00 37.88 132 ALA C O 1
ATOM 5070 N N . LEU C 1 133 ? -8.372 38.389 -45.769 1.00 41.52 133 LEU C N 1
ATOM 5071 C CA . LEU C 1 133 ? -9.177 38.767 -44.637 1.00 41.57 133 LEU C CA 1
ATOM 5072 C C . LEU C 1 133 ? -10.648 38.557 -44.890 1.00 38.22 133 LEU C C 1
ATOM 5073 O O . LEU C 1 133 ? -11.390 37.962 -44.076 1.00 40.25 133 LEU C O 1
ATOM 5078 N N . LYS C 1 134 ? -11.069 39.083 -46.038 1.00 36.74 134 LYS C N 1
ATOM 5079 C CA . LYS C 1 134 ? -12.468 39.024 -46.441 1.00 36.74 134 LYS C CA 1
ATOM 5080 C C . LYS C 1 134 ? -12.805 37.588 -46.743 1.00 31.72 134 LYS C C 1
ATOM 5081 O O . LYS C 1 134 ? -13.911 37.141 -46.477 1.00 26.95 134 LYS C O 1
ATOM 5087 N N . ARG C 1 135 ? -11.848 36.841 -47.306 1.00 30.51 135 ARG C N 1
ATOM 5088 C CA . ARG C 1 135 ? -12.150 35.431 -47.572 1.00 30.93 135 ARG C CA 1
ATOM 5089 C C . ARG C 1 135 ? -12.408 34.744 -46.246 1.00 27.09 135 ARG C C 1
ATOM 5090 O O . ARG C 1 135 ? -13.441 34.104 -46.075 1.00 31.06 135 ARG C O 1
ATOM 5098 N N . LYS C 1 136 ? -11.458 34.833 -45.315 1.00 31.93 136 LYS C N 1
ATOM 5099 C CA . LYS C 1 136 ? -11.650 34.149 -44.025 1.00 30.53 136 LYS C CA 1
ATOM 5100 C C . LYS C 1 136 ? -12.895 34.605 -43.289 1.00 30.39 136 LYS C C 1
ATOM 5101 O O . LYS C 1 136 ? -13.630 33.826 -42.676 1.00 32.31 136 LYS C O 1
ATOM 5107 N N . GLN C 1 137 ? -13.181 35.880 -43.371 1.00 32.45 137 GLN C N 1
ATOM 5108 C CA . GLN C 1 137 ? -14.443 36.327 -42.803 1.00 33.16 137 GLN C CA 1
ATOM 5109 C C . GLN C 1 137 ? -15.659 35.631 -43.421 1.00 28.48 137 GLN C C 1
ATOM 5110 O O . GLN C 1 137 ? -16.561 35.180 -42.710 1.00 32.14 137 GLN C O 1
ATOM 5116 N N . GLU C 1 138 ? -15.685 35.502 -44.746 1.00 30.57 138 GLU C N 1
ATOM 5117 C CA . GLU C 1 138 ? -16.824 34.882 -45.383 1.00 29.81 138 GLU C CA 1
ATOM 5118 C C . GLU C 1 138 ? -16.853 33.408 -45.038 1.00 31.11 138 GLU C C 1
ATOM 5119 O O . GLU C 1 138 ? -17.939 32.814 -44.876 1.00 27.24 138 GLU C O 1
ATOM 5125 N N . LEU C 1 139 ? -15.671 32.788 -44.891 1.00 26.92 139 LEU C N 1
ATOM 5126 C CA . LEU C 1 139 ? -15.692 31.344 -44.553 1.00 28.02 139 LEU C CA 1
ATOM 5127 C C . LEU C 1 139 ? -16.411 31.148 -43.218 1.00 28.46 139 LEU C C 1
ATOM 5128 O O . LEU C 1 139 ? -17.312 30.299 -43.047 1.00 29.05 139 LEU C O 1
ATOM 5133 N N . ARG C 1 140 ? -16.050 32.031 -42.302 1.00 29.64 140 ARG C N 1
ATOM 5134 C CA . ARG C 1 140 ? -16.471 32.012 -40.926 1.00 36.05 140 ARG C CA 1
ATOM 5135 C C . ARG C 1 140 ? -17.927 32.423 -40.801 1.00 35.79 140 ARG C C 1
ATOM 5136 O O . ARG C 1 140 ? -18.714 31.721 -40.171 1.00 37.97 140 ARG C O 1
ATOM 5144 N N . GLU C 1 141 ? -18.278 33.541 -41.432 1.00 36.06 141 GLU C N 1
ATOM 5145 C CA . GLU C 1 141 ? -19.673 34.053 -41.388 1.00 37.46 141 GLU C CA 1
ATOM 5146 C C . GLU C 1 141 ? -20.689 33.269 -42.214 1.00 36.24 141 GLU C C 1
ATOM 5147 O O . GLU C 1 141 ? -21.795 33.069 -41.779 1.00 40.23 141 GLU C O 1
ATOM 5153 N N . LYS C 1 142 ? -20.308 32.822 -43.406 1.00 41.11 142 LYS C N 1
ATOM 5154 C CA . LYS C 1 142 ? -21.225 32.155 -44.341 1.00 34.33 142 LYS C CA 1
ATOM 5155 C C . LYS C 1 142 ? -20.907 30.709 -44.686 1.00 33.89 142 LYS C C 1
ATOM 5156 O O . LYS C 1 142 ? -21.806 29.891 -44.732 1.00 34.47 142 LYS C O 1
ATOM 5162 N N . VAL C 1 143 ? -19.657 30.361 -44.985 1.00 29.55 143 VAL C N 1
ATOM 5163 C CA . VAL C 1 143 ? -19.462 29.036 -45.619 1.00 29.17 143 VAL C CA 1
ATOM 5164 C C . VAL C 1 143 ? -19.479 27.878 -44.631 1.00 28.48 143 VAL C C 1
ATOM 5165 O O . VAL C 1 143 ? -19.972 26.759 -44.913 1.00 26.41 143 VAL C O 1
ATOM 5169 N N . ASP C 1 144 ? -18.863 28.126 -43.483 1.00 28.03 144 ASP C N 1
ATOM 5170 C CA . ASP C 1 144 ? -18.683 27.084 -42.469 1.00 28.63 144 ASP C CA 1
ATOM 5171 C C . ASP C 1 144 ? -19.924 27.007 -41.544 1.00 30.26 144 ASP C C 1
ATOM 5172 O O . ASP C 1 144 ? -19.949 27.492 -40.413 1.00 35.83 144 ASP C O 1
ATOM 5177 N N . VAL C 1 145 ? -20.884 26.295 -42.085 1.00 35.47 145 VAL C N 1
ATOM 5178 C CA . VAL C 1 145 ? -22.238 26.108 -41.651 1.00 36.06 145 VAL C CA 1
ATOM 5179 C C . VAL C 1 145 ? -22.355 25.258 -40.392 1.00 36.72 145 VAL C C 1
ATOM 5180 O O . VAL C 1 145 ? -23.278 25.487 -39.578 1.00 34.94 145 VAL C O 1
ATOM 5184 N N . ASN C 1 146 ? -21.462 24.266 -40.233 1.00 30.49 146 ASN C N 1
ATOM 5185 C CA . ASN C 1 146 ? -21.429 23.469 -38.992 1.00 30.51 146 ASN C CA 1
ATOM 5186 C C . ASN C 1 146 ? -20.348 23.902 -37.966 1.00 27.91 146 ASN C C 1
ATOM 5187 O O . ASN C 1 146 ? -20.104 23.185 -36.999 1.00 27.76 146 ASN C O 1
ATOM 5192 N N . PHE C 1 147 ? -19.772 25.088 -38.163 1.00 26.86 147 PHE C N 1
ATOM 5193 C CA . PHE C 1 147 ? -18.836 25.694 -37.246 1.00 28.74 147 PHE C CA 1
ATOM 5194 C C . PHE C 1 147 ? -17.735 24.781 -36.837 1.00 29.21 147 PHE C C 1
ATOM 5195 O O . PHE C 1 147 ? -17.372 24.729 -35.634 1.00 28.71 147 PHE C O 1
ATOM 5203 N N . ASP C 1 148 ? -17.161 24.064 -37.788 1.00 26.00 148 ASP C N 1
ATOM 5204 C CA . ASP C 1 148 ? -16.029 23.190 -37.431 1.00 26.56 148 ASP C CA 1
ATOM 5205 C C . ASP C 1 148 ? -14.667 23.674 -37.909 1.00 24.66 148 ASP C C 1
ATOM 5206 O O . ASP C 1 148 ? -13.692 22.972 -37.753 1.00 23.79 148 ASP C O 1
ATOM 5211 N N . GLY C 1 149 ? -14.556 24.887 -38.409 1.00 22.81 149 GLY C N 1
ATOM 5212 C CA . GLY C 1 149 ? -13.279 25.365 -38.877 1.00 23.38 149 GLY C CA 1
ATOM 5213 C C . GLY C 1 149 ? -12.734 24.791 -40.172 1.00 24.28 149 GLY C C 1
ATOM 5214 O O . GLY C 1 149 ? -11.610 25.125 -40.559 1.00 27.13 149 GLY C O 1
ATOM 5215 N N . ARG C 1 150 ? -13.585 24.032 -40.861 1.00 24.72 150 ARG C N 1
ATOM 5216 C CA . ARG C 1 150 ? -13.323 23.344 -42.066 1.00 26.53 150 ARG C CA 1
ATOM 5217 C C . ARG C 1 150 ? -14.355 23.686 -43.181 1.00 27.30 150 ARG C C 1
ATOM 5218 O O . ARG C 1 150 ? -15.550 23.900 -42.916 1.00 25.45 150 ARG C O 1
ATOM 5226 N N . VAL C 1 151 ? -13.879 23.674 -44.434 1.00 26.14 151 VAL C N 1
ATOM 5227 C CA . VAL C 1 151 ? -14.721 23.873 -45.592 1.00 24.81 151 VAL C CA 1
ATOM 5228 C C . VAL C 1 151 ? -14.827 22.600 -46.394 1.00 24.56 151 VAL C C 1
ATOM 5229 O O . VAL C 1 151 ? -13.785 22.067 -46.888 1.00 24.05 151 VAL C O 1
ATOM 5233 N N . SER C 1 152 ? -16.045 22.077 -46.511 1.00 22.99 152 SER C N 1
ATOM 5234 C CA . SER C 1 152 ? -16.275 20.851 -47.249 1.00 21.56 152 SER C CA 1
ATOM 5235 C C . SER C 1 152 ? -16.621 21.233 -48.697 1.00 22.52 152 SER C C 1
ATOM 5236 O O . SER C 1 152 ? -16.878 22.398 -48.999 1.00 22.00 152 SER C O 1
ATOM 5239 N N . PHE C 1 153 ? -16.563 20.282 -49.603 1.00 20.82 153 PHE C N 1
ATOM 5240 C CA . PHE C 1 153 ? -17.081 20.573 -50.952 1.00 24.45 153 PHE C CA 1
ATOM 5241 C C . PHE C 1 153 ? -18.571 20.967 -50.883 1.00 24.14 153 PHE C C 1
ATOM 5242 O O . PHE C 1 153 ? -18.996 21.937 -51.526 1.00 24.33 153 PHE C O 1
ATOM 5250 N N . LEU C 1 154 ? -19.335 20.257 -50.061 1.00 24.82 154 LEU C N 1
ATOM 5251 C CA . LEU C 1 154 ? -20.773 20.539 -49.865 1.00 26.30 154 LEU C CA 1
ATOM 5252 C C . LEU C 1 154 ? -21.009 21.971 -49.435 1.00 27.05 154 LEU C C 1
ATOM 5253 O O . LEU C 1 154 ? -21.874 22.664 -49.988 1.00 27.10 154 LEU C O 1
ATOM 5258 N N . GLU C 1 155 ? -20.192 22.437 -48.496 1.00 26.11 155 GLU C N 1
ATOM 5259 C CA . GLU C 1 155 ? -20.261 23.815 -48.056 1.00 25.68 155 GLU C CA 1
ATOM 5260 C C . GLU C 1 155 ? -19.917 24.814 -49.105 1.00 28.93 155 GLU C C 1
ATOM 5261 O O . GLU C 1 155 ? -20.550 25.902 -49.196 1.00 28.06 155 GLU C O 1
ATOM 5267 N N . TYR C 1 156 ? -18.917 24.487 -49.920 1.00 26.61 156 TYR C N 1
ATOM 5268 C CA . TYR C 1 156 ? -18.563 25.411 -51.011 1.00 28.76 156 TYR C CA 1
ATOM 5269 C C . TYR C 1 156 ? -19.732 25.512 -52.052 1.00 26.74 156 TYR C C 1
ATOM 5270 O O . TYR C 1 156 ? -20.120 26.598 -52.501 1.00 23.55 156 TYR C O 1
ATOM 5279 N N . LEU C 1 157 ? -20.298 24.368 -52.347 1.00 25.76 157 LEU C N 1
ATOM 5280 C CA . LEU C 1 157 ? -21.407 24.242 -53.295 1.00 27.77 157 LEU C CA 1
ATOM 5281 C C . LEU C 1 157 ? -22.636 24.998 -52.816 1.00 29.10 157 LEU C C 1
ATOM 5282 O O . LEU C 1 157 ? -23.130 25.875 -53.539 1.00 33.41 157 LEU C O 1
ATOM 5287 N N . LEU C 1 158 ? -23.090 24.673 -51.604 1.00 26.77 158 LEU C N 1
ATOM 5288 C CA . LEU C 1 158 ? -24.264 25.350 -51.008 1.00 29.66 158 LEU C CA 1
ATOM 5289 C C . LEU C 1 158 ? -24.154 26.870 -51.057 1.00 28.75 158 LEU C C 1
ATOM 5290 O O . LEU C 1 158 ? -25.139 27.591 -51.362 1.00 32.82 158 LEU C O 1
ATOM 5295 N N . TYR C 1 159 ? -22.958 27.391 -50.822 1.00 27.53 159 TYR C N 1
ATOM 5296 C CA . TYR C 1 159 ? -22.787 28.845 -50.771 1.00 28.72 159 TYR C CA 1
ATOM 5297 C C . TYR C 1 159 ? -22.596 29.493 -52.147 1.00 33.66 159 TYR C C 1
ATOM 5298 O O . TYR C 1 159 ? -23.009 30.650 -52.386 1.00 33.39 159 TYR C O 1
ATOM 5307 N N . GLN C 1 160 ? -21.954 28.762 -53.046 1.00 32.41 160 GLN C N 1
ATOM 5308 C CA . GLN C 1 160 ? -21.769 29.229 -54.414 1.00 32.97 160 GLN C CA 1
ATOM 5309 C C . GLN C 1 160 ? -23.154 29.392 -55.089 1.00 33.71 160 GLN C C 1
ATOM 5310 O O . GLN C 1 160 ? -23.400 30.363 -55.783 1.00 33.85 160 GLN C O 1
ATOM 5316 N N . TYR C 1 161 ? -24.020 28.412 -54.878 1.00 33.37 161 TYR C N 1
ATOM 5317 C CA . TYR C 1 161 ? -25.345 28.370 -55.483 1.00 34.19 161 TYR C CA 1
ATOM 5318 C C . TYR C 1 161 ? -26.431 28.783 -54.506 1.00 33.56 161 TYR C C 1
ATOM 5319 O O . TYR C 1 161 ? -27.529 28.263 -54.553 1.00 36.83 161 TYR C O 1
ATOM 5328 N N . LYS C 1 162 ? -26.122 29.707 -53.600 1.00 36.28 162 LYS C N 1
ATOM 5329 C CA . LYS C 1 162 ? -27.022 30.039 -52.511 1.00 38.87 162 LYS C CA 1
ATOM 5330 C C . LYS C 1 162 ? -28.345 30.668 -52.992 1.00 45.41 162 LYS C C 1
ATOM 5331 O O . LYS C 1 162 ? -29.351 30.589 -52.300 1.00 42.71 162 LYS C O 1
ATOM 5337 N N . ASP C 1 163 ? -28.323 31.282 -54.173 1.00 45.47 163 ASP C N 1
ATOM 5338 C CA . ASP C 1 163 ? -29.549 31.746 -54.835 1.00 48.62 163 ASP C CA 1
ATOM 5339 C C . ASP C 1 163 ? -30.693 30.761 -54.776 1.00 45.28 163 ASP C C 1
ATOM 5340 O O . ASP C 1 163 ? -31.807 31.173 -54.615 1.00 52.50 163 ASP C O 1
ATOM 5345 N N . PHE C 1 164 ? -30.436 29.469 -54.878 1.00 41.61 164 PHE C N 1
ATOM 5346 C CA . PHE C 1 164 ? -31.499 28.504 -54.765 1.00 44.02 164 PHE C CA 1
ATOM 5347 C C . PHE C 1 164 ? -31.245 27.376 -53.762 1.00 47.22 164 PHE C C 1
ATOM 5348 O O . PHE C 1 164 ? -32.090 26.499 -53.570 1.00 46.56 164 PHE C O 1
ATOM 5356 N N . ALA C 1 165 ? -30.076 27.362 -53.135 1.00 41.50 165 ALA C N 1
ATOM 5357 C CA . ALA C 1 165 ? -29.759 26.296 -52.215 1.00 40.16 165 ALA C CA 1
ATOM 5358 C C . ALA C 1 165 ? -29.337 26.895 -50.871 1.00 34.05 165 ALA C C 1
ATOM 5359 O O . ALA C 1 165 ? -28.768 27.951 -50.821 1.00 38.62 165 ALA C O 1
ATOM 5361 N N . ASN C 1 166 ? -29.659 26.200 -49.792 1.00 36.05 166 ASN C N 1
ATOM 5362 C CA . ASN C 1 166 ? -29.247 26.559 -48.446 1.00 36.47 166 ASN C CA 1
ATOM 5363 C C . ASN C 1 166 ? -29.220 25.237 -47.670 1.00 37.21 166 ASN C C 1
ATOM 5364 O O . ASN C 1 166 ? -29.744 24.204 -48.138 1.00 40.32 166 ASN C O 1
ATOM 5369 N N . PRO C 1 167 ? -28.610 25.263 -46.486 1.00 35.14 167 PRO C N 1
ATOM 5370 C CA . PRO C 1 167 ? -28.346 24.010 -45.793 1.00 37.18 167 PRO C CA 1
ATOM 5371 C C . PRO C 1 167 ? -29.584 23.238 -45.348 1.00 36.02 167 PRO C C 1
ATOM 5372 O O . PRO C 1 167 ? -29.655 22.017 -45.478 1.00 36.48 167 PRO C O 1
ATOM 5376 N N . ALA C 1 168 ? -30.537 23.953 -44.772 1.00 38.18 168 ALA C N 1
ATOM 5377 C CA . ALA C 1 168 ? -31.832 23.364 -44.335 1.00 38.38 168 ALA C CA 1
ATOM 5378 C C . ALA C 1 168 ? -32.537 22.693 -45.477 1.00 36.86 168 ALA C C 1
ATOM 5379 O O . ALA C 1 168 ? -32.867 21.479 -45.428 1.00 41.75 168 ALA C O 1
ATOM 5381 N N . ASP C 1 169 ? -32.702 23.473 -46.536 1.00 40.82 169 ASP C N 1
ATOM 5382 C CA . ASP C 1 169 ? -33.366 23.017 -47.762 1.00 43.93 169 ASP C CA 1
ATOM 5383 C C . ASP C 1 169 ? -32.655 21.786 -48.280 1.00 40.26 169 ASP C C 1
ATOM 5384 O O . ASP C 1 169 ? -33.302 20.792 -48.633 1.00 37.80 169 ASP C O 1
ATOM 5389 N N . PHE C 1 170 ? -31.313 21.834 -48.281 1.00 41.68 170 PHE C N 1
ATOM 5390 C CA . PHE C 1 170 ? -30.520 20.673 -48.722 1.00 36.16 170 PHE C CA 1
ATOM 5391 C C . PHE C 1 170 ? -30.866 19.415 -47.911 1.00 33.14 170 PHE C C 1
ATOM 5392 O O . PHE C 1 170 ? -31.115 18.289 -48.463 1.00 31.24 170 PHE C O 1
ATOM 5400 N N . CYS C 1 171 ? -30.893 19.569 -46.591 1.00 36.20 171 CYS C N 1
ATOM 5401 C CA . CYS C 1 171 ? -31.107 18.380 -45.746 1.00 36.43 171 CYS C CA 1
ATOM 5402 C C . CYS C 1 171 ? -32.507 17.860 -46.022 1.00 41.94 171 CYS C C 1
ATOM 5403 O O . CYS C 1 171 ? -32.714 16.621 -46.116 1.00 40.20 171 CYS C O 1
ATOM 5406 N N . THR C 1 172 ? -33.442 18.810 -46.194 1.00 39.68 172 THR C N 1
ATOM 5407 C CA . THR C 1 172 ? -34.836 18.464 -46.493 1.00 52.12 172 THR C CA 1
ATOM 5408 C C . THR C 1 172 ? -34.850 17.623 -47.762 1.00 51.42 172 THR C C 1
ATOM 5409 O O . THR C 1 172 ? -35.385 16.508 -47.796 1.00 47.50 172 THR C O 1
ATOM 5413 N N . ARG C 1 173 ? -34.218 18.169 -48.800 1.00 51.74 173 ARG C N 1
ATOM 5414 C CA . ARG C 1 173 ? -34.169 17.495 -50.086 1.00 42.17 173 ARG C CA 1
ATOM 5415 C C . ARG C 1 173 ? -33.439 16.188 -49.998 1.00 39.90 173 ARG C C 1
ATOM 5416 O O . ARG C 1 173 ? -33.849 15.270 -50.673 1.00 36.80 173 ARG C O 1
ATOM 5424 N N . SER C 1 174 ? -32.395 16.040 -49.153 1.00 39.72 174 SER C N 1
ATOM 5425 C CA . SER C 1 174 ? -31.496 14.845 -49.279 1.00 36.21 174 SER C CA 1
ATOM 5426 C C . SER C 1 174 ? -31.760 13.727 -48.300 1.00 39.65 174 SER C C 1
ATOM 5427 O O . SER C 1 174 ? -31.460 12.556 -48.570 1.00 40.31 174 SER C O 1
ATOM 5430 N N . MET C 1 175 ? -32.309 14.061 -47.142 1.00 45.62 175 MET C N 1
ATOM 5431 C CA . MET C 1 175 ? -32.470 13.055 -46.083 1.00 46.86 175 MET C CA 1
ATOM 5432 C C . MET C 1 175 ? -33.374 11.947 -46.522 1.00 44.05 175 MET C C 1
ATOM 5433 O O . MET C 1 175 ? -33.295 10.852 -45.995 1.00 46.56 175 MET C O 1
ATOM 5438 N N . ASN C 1 176 ? -34.195 12.195 -47.525 1.00 44.33 176 ASN C N 1
ATOM 5439 C CA . ASN C 1 176 ? -35.147 11.196 -47.918 1.00 57.88 176 ASN C CA 1
ATOM 5440 C C . ASN C 1 176 ? -34.741 10.515 -49.201 1.00 54.14 176 ASN C C 1
ATOM 5441 O O . ASN C 1 176 ? -35.520 9.790 -49.774 1.00 45.87 176 ASN C O 1
ATOM 5446 N N . HIS C 1 177 ? -33.519 10.737 -49.665 1.00 49.10 177 HIS C N 1
ATOM 5447 C CA . HIS C 1 177 ? -33.118 10.074 -50.862 1.00 47.18 177 HIS C CA 1
ATOM 5448 C C . HIS C 1 177 ? -32.111 9.008 -50.528 1.00 45.35 177 HIS C C 1
ATOM 5449 O O . HIS C 1 177 ? -31.117 9.260 -49.907 1.00 39.73 177 HIS C O 1
ATOM 5456 N N . ASP C 1 178 ? -32.364 7.797 -50.974 1.00 45.66 178 ASP C N 1
ATOM 5457 C CA . ASP C 1 178 ? -31.403 6.706 -50.779 1.00 46.81 178 ASP C CA 1
ATOM 5458 C C . ASP C 1 178 ? -30.753 6.266 -52.100 1.00 44.18 178 ASP C C 1
ATOM 5459 O O . ASP C 1 178 ? -31.353 6.366 -53.179 1.00 43.40 178 ASP C O 1
ATOM 5464 N N . GLU C 1 179 ? -29.512 5.797 -51.982 1.00 41.61 179 GLU C N 1
ATOM 5465 C CA . GLU C 1 179 ? -28.724 5.318 -53.087 1.00 42.01 179 GLU C CA 1
ATOM 5466 C C . GLU C 1 179 ? -29.152 3.909 -53.350 1.00 41.37 179 GLU C C 1
ATOM 5467 O O . GLU C 1 179 ? -28.886 3.025 -52.536 1.00 37.28 179 GLU C O 1
ATOM 5473 N N . HIS C 1 180 ? -29.777 3.683 -54.505 1.00 44.41 180 HIS C N 1
ATOM 5474 C CA . HIS C 1 180 ? -30.207 2.345 -54.859 1.00 43.88 180 HIS C CA 1
ATOM 5475 C C . HIS C 1 180 ? -28.995 1.440 -55.127 1.00 43.92 180 HIS C C 1
ATOM 5476 O O . HIS C 1 180 ? -27.937 1.864 -55.576 1.00 45.48 180 HIS C O 1
ATOM 5483 N N . PRO C 1 181 ? -29.144 0.169 -54.847 1.00 45.16 181 PRO C N 1
ATOM 5484 C CA . PRO C 1 181 ? -27.990 -0.702 -54.883 1.00 43.90 181 PRO C CA 1
ATOM 5485 C C . PRO C 1 181 ? -27.325 -0.807 -56.231 1.00 45.51 181 PRO C C 1
ATOM 5486 O O . PRO C 1 181 ? -26.136 -1.079 -56.287 1.00 49.32 181 PRO C O 1
ATOM 5490 N N . GLU C 1 182 ? -28.060 -0.667 -57.327 1.00 42.53 182 GLU C N 1
ATOM 5491 C CA . GLU C 1 182 ? -27.407 -0.826 -58.631 1.00 43.19 182 GLU C CA 1
ATOM 5492 C C . GLU C 1 182 ? -26.450 0.348 -58.870 1.00 38.35 182 GLU C C 1
ATOM 5493 O O . GLU C 1 182 ? -25.428 0.205 -59.539 1.00 39.95 182 GLU C O 1
ATOM 5499 N N . ILE C 1 183 ? -26.833 1.502 -58.340 1.00 37.64 183 ILE C N 1
ATOM 5500 C CA . ILE C 1 183 ? -26.051 2.714 -58.411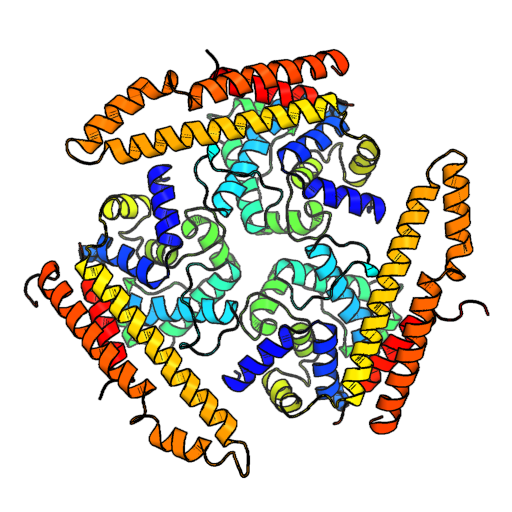 1.00 32.91 183 ILE C CA 1
ATOM 5501 C C . ILE C 1 183 ? -24.779 2.632 -57.538 1.00 34.97 183 ILE C C 1
ATOM 5502 O O . ILE C 1 183 ? -23.694 3.027 -57.983 1.00 37.19 183 ILE C O 1
ATOM 5507 N N . LYS C 1 184 ? -24.911 2.134 -56.308 1.00 35.60 184 LYS C N 1
ATOM 5508 C CA . LYS C 1 184 ? -23.769 1.909 -55.453 1.00 40.39 184 LYS C CA 1
ATOM 5509 C C . LYS C 1 184 ? -22.810 0.919 -56.113 1.00 39.93 184 LYS C C 1
ATOM 5510 O O . LYS C 1 184 ? -21.623 1.114 -56.054 1.00 35.62 184 LYS C O 1
ATOM 5516 N N . LYS C 1 185 ? -23.338 -0.131 -56.735 1.00 39.96 185 LYS C N 1
ATOM 5517 C CA . LYS C 1 185 ? -22.535 -1.113 -57.461 1.00 41.39 185 LYS C CA 1
ATOM 5518 C C . LYS C 1 185 ? -21.696 -0.374 -58.513 1.00 40.53 185 LYS C C 1
ATOM 5519 O O . LYS C 1 185 ? -20.489 -0.633 -58.676 1.00 35.33 185 LYS C O 1
ATOM 5525 N N . ALA C 1 186 ? -22.338 0.572 -59.188 1.00 37.92 186 ALA C N 1
ATOM 5526 C CA . ALA C 1 186 ? -21.671 1.319 -60.222 1.00 39.11 186 ALA C CA 1
ATOM 5527 C C . ALA C 1 186 ? -20.569 2.218 -59.643 1.00 37.97 186 ALA C C 1
ATOM 5528 O O . ALA C 1 186 ? -19.444 2.223 -60.148 1.00 40.08 186 ALA C O 1
ATOM 5530 N N . ARG C 1 187 ? -20.886 2.956 -58.583 1.00 33.86 187 ARG C N 1
ATOM 5531 C CA . ARG C 1 187 ? -19.891 3.796 -57.917 1.00 32.91 187 ARG C CA 1
ATOM 5532 C C . ARG C 1 187 ? -18.658 3.020 -57.519 1.00 33.20 187 ARG C C 1
ATOM 5533 O O . ARG C 1 187 ? -17.532 3.482 -57.724 1.00 31.84 187 ARG C O 1
ATOM 5541 N N . LEU C 1 188 ? -18.879 1.852 -56.933 1.00 27.55 188 LEU C N 1
ATOM 5542 C CA . LEU C 1 188 ? -17.825 1.044 -56.469 1.00 30.26 188 LEU C CA 1
ATOM 5543 C C . LEU C 1 188 ? -17.083 0.455 -57.615 1.00 30.54 188 LEU C C 1
ATOM 5544 O O . LEU C 1 188 ? -15.860 0.278 -57.536 1.00 25.66 188 LEU C O 1
ATOM 5549 N N . ALA C 1 189 ? -17.797 0.134 -58.692 1.00 29.07 189 ALA C N 1
ATOM 5550 C CA . ALA C 1 189 ? -17.094 -0.397 -59.826 1.00 28.80 189 ALA C CA 1
ATOM 5551 C C . ALA C 1 189 ? -16.124 0.652 -60.412 1.00 29.42 189 ALA C C 1
ATOM 5552 O O . ALA C 1 189 ? -14.992 0.310 -60.865 1.00 29.51 189 ALA C O 1
ATOM 5554 N N . LEU C 1 190 ? -16.551 1.906 -60.396 1.00 26.88 190 LEU C N 1
ATOM 5555 C CA . LEU C 1 190 ? -15.696 2.974 -60.877 1.00 27.74 190 LEU C CA 1
ATOM 5556 C C . LEU C 1 190 ? -14.497 3.149 -59.921 1.00 28.04 190 LEU C C 1
ATOM 5557 O O . LEU C 1 190 ? -13.380 3.461 -60.330 1.00 31.24 190 LEU C O 1
ATOM 5562 N N . GLU C 1 191 ? -14.701 2.969 -58.626 1.00 31.14 191 GLU C N 1
ATOM 5563 C CA . GLU C 1 191 ? -13.571 3.129 -57.692 1.00 30.26 191 GLU C CA 1
ATOM 5564 C C . GLU C 1 191 ? -12.605 1.986 -57.958 1.00 30.24 191 GLU C C 1
ATOM 5565 O O . GLU C 1 191 ? -11.383 2.141 -57.891 1.00 29.28 191 GLU C O 1
ATOM 5571 N N . GLU C 1 192 ? -13.125 0.824 -58.304 1.00 28.21 192 GLU C N 1
ATOM 5572 C CA . GLU C 1 192 ? -12.204 -0.244 -58.666 1.00 29.25 192 GLU C CA 1
ATOM 5573 C C . GLU C 1 192 ? -11.291 0.163 -59.860 1.00 27.78 192 GLU C C 1
ATOM 5574 O O . GLU C 1 192 ? -10.071 -0.087 -59.872 1.00 28.94 192 GLU C O 1
ATOM 5580 N N . VAL C 1 193 ? -11.861 0.850 -60.843 1.00 26.72 193 VAL C N 1
ATOM 5581 C CA . VAL C 1 193 ? -11.075 1.442 -61.929 1.00 25.51 193 VAL C CA 1
ATOM 5582 C C . VAL C 1 193 ? -9.964 2.326 -61.355 1.00 23.88 193 VAL C C 1
ATOM 5583 O O . VAL C 1 193 ? -8.822 2.202 -61.741 1.00 23.35 193 VAL C O 1
ATOM 5587 N N . ASN C 1 194 ? -10.303 3.219 -60.432 1.00 24.63 194 ASN C N 1
ATOM 5588 C CA . ASN C 1 194 ? -9.256 4.022 -59.789 1.00 28.57 194 ASN C CA 1
ATOM 5589 C C . ASN C 1 194 ? -8.146 3.178 -59.194 1.00 25.69 194 ASN C C 1
ATOM 5590 O O . ASN C 1 194 ? -7.017 3.519 -59.355 1.00 24.20 194 ASN C O 1
ATOM 5595 N N . LYS C 1 195 ? -8.473 2.069 -58.544 1.00 24.16 195 LYS C N 1
ATOM 5596 C CA . LYS C 1 195 ? -7.397 1.268 -57.962 1.00 28.66 195 LYS C CA 1
ATOM 5597 C C . LYS C 1 195 ? -6.521 0.666 -59.050 1.00 26.01 195 LYS C C 1
ATOM 5598 O O . LYS C 1 195 ? -5.314 0.626 -58.910 1.00 24.97 195 LYS C O 1
ATOM 5604 N N . ARG C 1 196 ? -7.106 0.244 -60.172 1.00 27.44 196 ARG C N 1
ATOM 5605 C CA . ARG C 1 196 ? -6.290 -0.300 -61.272 1.00 26.74 196 ARG C CA 1
ATOM 5606 C C . ARG C 1 196 ? -5.488 0.778 -62.011 1.00 27.38 196 ARG C C 1
ATOM 5607 O O . ARG C 1 196 ? -4.337 0.551 -62.416 1.00 23.76 196 ARG C O 1
ATOM 5615 N N . ILE C 1 197 ? -6.086 1.966 -62.120 1.00 23.04 197 ILE C N 1
ATOM 5616 C CA . ILE C 1 197 ? -5.327 3.095 -62.623 1.00 23.55 197 ILE C CA 1
ATOM 5617 C C . ILE C 1 197 ? -4.049 3.303 -61.788 1.00 23.89 197 ILE C C 1
ATOM 5618 O O . ILE C 1 197 ? -2.963 3.419 -62.339 1.00 23.82 197 ILE C O 1
ATOM 5623 N N . ARG C 1 198 ? -4.195 3.326 -60.465 1.00 27.42 198 ARG C N 1
ATOM 5624 C CA . ARG C 1 198 ? -3.077 3.597 -59.578 1.00 29.21 198 ARG C CA 1
ATOM 5625 C C . ARG C 1 198 ? -2.010 2.544 -59.796 1.00 28.70 198 ARG C C 1
ATOM 5626 O O . ARG C 1 198 ? -0.840 2.868 -59.934 1.00 28.29 198 ARG C O 1
ATOM 5634 N N . ALA C 1 199 ? -2.406 1.272 -59.838 1.00 27.06 199 ALA C N 1
ATOM 5635 C CA . ALA C 1 199 ? -1.397 0.238 -59.981 1.00 27.35 199 ALA C CA 1
ATOM 5636 C C . ALA C 1 199 ? -0.622 0.420 -61.272 1.00 25.94 199 ALA C C 1
ATOM 5637 O O . ALA C 1 199 ? 0.627 0.422 -61.277 1.00 27.02 199 ALA C O 1
ATOM 5639 N N . TYR C 1 200 ? -1.360 0.625 -62.367 1.00 27.72 200 TYR C N 1
ATOM 5640 C CA . TYR C 1 200 ? -0.751 0.918 -63.689 1.00 26.76 200 TYR C CA 1
ATOM 5641 C C . TYR C 1 200 ? 0.172 2.164 -63.755 1.00 24.71 200 TYR C C 1
ATOM 5642 O O . TYR C 1 200 ? 1.339 2.064 -64.147 1.00 28.02 200 TYR C O 1
ATOM 5651 N N . GLU C 1 201 ? -0.328 3.288 -63.289 1.00 22.87 201 GLU C N 1
ATOM 5652 C CA . GLU C 1 201 ? 0.454 4.515 -63.288 1.00 24.70 201 GLU C CA 1
ATOM 5653 C C . GLU C 1 201 ? 1.674 4.336 -62.381 1.00 25.45 201 GLU C C 1
ATOM 5654 O O . GLU C 1 201 ? 2.769 4.733 -62.771 1.00 26.51 201 GLU C O 1
ATOM 5660 N N . GLU C 1 202 ? 1.524 3.675 -61.235 1.00 26.02 202 GLU C N 1
ATOM 5661 C CA . GLU C 1 202 ? 2.713 3.432 -60.405 1.00 29.77 202 GLU C CA 1
ATOM 5662 C C . GLU C 1 202 ? 3.788 2.622 -61.140 1.00 27.45 202 GLU C C 1
ATOM 5663 O O . GLU C 1 202 ? 5.003 2.959 -61.103 1.00 27.63 202 GLU C O 1
ATOM 5669 N N . GLU C 1 203 ? 3.379 1.600 -61.877 1.00 27.52 203 GLU C N 1
ATOM 5670 C CA . GLU C 1 203 ? 4.376 0.811 -62.611 1.00 25.23 203 GLU C CA 1
ATOM 5671 C C . GLU C 1 203 ? 4.979 1.641 -63.790 1.00 28.10 203 GLU C C 1
ATOM 5672 O O . GLU C 1 203 ? 6.166 1.572 -64.100 1.00 28.15 203 GLU C O 1
ATOM 5678 N N . LYS C 1 204 ? 4.147 2.415 -64.450 1.00 26.81 204 LYS C N 1
ATOM 5679 C CA . LYS C 1 204 ? 4.637 3.327 -65.524 1.00 30.72 204 LYS C CA 1
ATOM 5680 C C . LYS C 1 204 ? 5.676 4.279 -64.975 1.00 26.49 204 LYS C C 1
ATOM 5681 O O . LYS C 1 204 ? 6.715 4.410 -65.563 1.00 24.43 204 LYS C O 1
ATOM 5687 N N . ALA C 1 205 ? 5.420 4.870 -63.806 1.00 28.37 205 ALA C N 1
ATOM 5688 C CA . ALA C 1 205 ? 6.388 5.781 -63.210 1.00 31.10 205 ALA C CA 1
ATOM 5689 C C . ALA C 1 205 ? 7.681 5.052 -62.760 1.00 34.60 205 ALA C C 1
ATOM 5690 O O . ALA C 1 205 ? 8.805 5.605 -62.839 1.00 31.28 205 ALA C O 1
ATOM 5692 N N . ARG C 1 206 ? 7.511 3.822 -62.258 1.00 32.74 206 ARG C N 1
ATOM 5693 C CA . ARG C 1 206 ? 8.619 3.025 -61.773 1.00 31.30 206 ARG C CA 1
ATOM 5694 C C . ARG C 1 206 ? 9.496 2.663 -62.974 1.00 27.29 206 ARG C C 1
ATOM 5695 O O . ARG C 1 206 ? 10.744 2.802 -62.926 1.00 29.23 206 ARG C O 1
ATOM 5703 N N . LEU C 1 207 ? 8.881 2.278 -64.079 1.00 27.26 207 LEU C N 1
ATOM 5704 C CA . LEU C 1 207 ? 9.670 1.975 -65.274 1.00 27.37 207 LEU C CA 1
ATOM 5705 C C . LEU C 1 207 ? 10.307 3.242 -65.870 1.00 28.09 207 LEU C C 1
ATOM 5706 O O . LEU C 1 207 ? 11.468 3.271 -66.295 1.00 28.56 207 LEU C O 1
ATOM 5711 N N . THR C 1 208 ? 9.547 4.312 -65.847 1.00 28.81 208 THR C N 1
ATOM 5712 C CA . THR C 1 208 ? 10.087 5.587 -66.286 1.00 28.63 208 THR C CA 1
ATOM 5713 C C . THR C 1 208 ? 11.349 5.898 -65.559 1.00 27.09 208 THR C C 1
ATOM 5714 O O . THR C 1 208 ? 12.319 6.217 -66.185 1.00 28.63 208 THR C O 1
ATOM 5718 N N . GLU C 1 209 ? 11.344 5.795 -64.237 1.00 26.99 209 GLU C N 1
ATOM 5719 C CA . GLU C 1 209 ? 12.505 6.074 -63.441 1.00 29.88 209 GLU C CA 1
ATOM 5720 C C . GLU C 1 209 ? 13.668 5.107 -63.725 1.00 33.88 209 GLU C C 1
ATOM 5721 O O . GLU C 1 209 ? 14.812 5.515 -63.981 1.00 29.29 209 GLU C O 1
ATOM 5727 N N . GLU C 1 210 ? 13.347 3.822 -63.761 1.00 32.94 210 GLU C N 1
ATOM 5728 C CA . GLU C 1 210 ? 14.284 2.780 -64.153 1.00 33.34 210 GLU C CA 1
ATOM 5729 C C . GLU C 1 210 ? 14.940 3.023 -65.553 1.00 35.09 210 GLU C C 1
ATOM 5730 O O . GLU C 1 210 ? 16.117 2.694 -65.783 1.00 31.34 210 GLU C O 1
ATOM 5736 N N . SER C 1 211 ? 14.180 3.578 -66.487 1.00 37.58 211 SER C N 1
ATOM 5737 C CA . SER C 1 211 ? 14.720 3.796 -67.839 1.00 39.61 211 SER C CA 1
ATOM 5738 C C . SER C 1 211 ? 15.762 4.930 -67.892 1.00 43.34 211 SER C C 1
ATOM 5739 O O . SER C 1 211 ? 16.434 5.055 -68.868 1.00 43.97 211 SER C O 1
ATOM 5742 N N . LYS C 1 212 ? 15.887 5.728 -66.832 1.00 45.98 212 LYS C N 1
ATOM 5743 C CA . LYS C 1 212 ? 17.013 6.674 -66.609 1.00 48.18 212 LYS C CA 1
ATOM 5744 C C . LYS C 1 212 ? 18.342 6.025 -66.655 1.00 45.20 212 LYS C C 1
ATOM 5745 O O . LYS C 1 212 ? 19.317 6.676 -66.976 1.00 47.16 212 LYS C O 1
ATOM 5751 N N . ILE C 1 213 ? 18.409 4.779 -66.202 1.00 49.25 213 ILE C N 1
ATOM 5752 C CA . ILE C 1 213 ? 19.698 4.148 -65.877 1.00 52.42 213 ILE C CA 1
ATOM 5753 C C . ILE C 1 213 ? 20.563 3.948 -67.161 1.00 56.41 213 ILE C C 1
ATOM 5754 O O . ILE C 1 213 ? 20.164 3.265 -68.074 1.00 53.52 213 ILE C O 1
ATOM 5759 N N . PRO C 1 214 ? 21.742 4.569 -67.235 1.00 63.12 214 PRO C N 1
ATOM 5760 C CA . PRO C 1 214 ? 22.423 4.671 -68.532 1.00 64.67 214 PRO C CA 1
ATOM 5761 C C . PRO C 1 214 ? 22.772 3.397 -69.293 1.00 65.58 214 PRO C C 1
ATOM 5762 O O . PRO C 1 214 ? 22.777 3.434 -70.528 1.00 73.79 214 PRO C O 1
ATOM 5766 N N . GLY C 1 215 ? 23.067 2.302 -68.595 1.00 66.17 215 GLY C N 1
ATOM 5767 C CA . GLY C 1 215 ? 23.506 1.053 -69.265 1.00 68.87 215 GLY C CA 1
ATOM 5768 C C . GLY C 1 215 ? 22.426 0.283 -70.025 1.00 67.74 215 GLY C C 1
ATOM 5769 O O . GLY C 1 215 ? 21.458 0.850 -70.552 1.00 68.06 215 GLY C O 1
ATOM 5770 N N . VAL C 1 216 ? 22.587 -1.030 -70.082 1.00 64.04 216 VAL C N 1
ATOM 5771 C CA . VAL C 1 216 ? 21.616 -1.878 -70.770 1.00 66.44 216 VAL C CA 1
ATOM 5772 C C . VAL C 1 216 ? 20.381 -2.070 -69.884 1.00 70.87 216 VAL C C 1
ATOM 5773 O O . VAL C 1 216 ? 19.314 -2.501 -70.346 1.00 62.77 216 VAL C O 1
ATOM 5777 N N . LYS C 1 217 ? 20.518 -1.749 -68.601 1.00 70.61 217 LYS C N 1
ATOM 5778 C CA . LYS C 1 217 ? 19.379 -1.830 -67.708 1.00 72.85 217 LYS C CA 1
ATOM 5779 C C . LYS C 1 217 ? 18.340 -0.731 -67.990 1.00 70.94 217 LYS C C 1
ATOM 5780 O O . LYS C 1 217 ? 17.126 -0.963 -67.871 1.00 69.44 217 LYS C O 1
ATOM 5786 N N . GLY C 1 218 ? 18.791 0.449 -68.398 1.00 61.57 218 GLY C N 1
ATOM 5787 C CA . GLY C 1 218 ? 17.842 1.453 -68.851 1.00 62.86 218 GLY C CA 1
ATOM 5788 C C . GLY C 1 218 ? 17.113 0.964 -70.084 1.00 57.41 218 GLY C C 1
ATOM 5789 O O . GLY C 1 218 ? 15.901 1.152 -70.218 1.00 51.17 218 GLY C O 1
ATOM 5790 N N . LEU C 1 219 ? 17.857 0.317 -70.981 1.00 58.31 219 LEU C N 1
ATOM 5791 C CA . LEU C 1 219 ? 17.288 -0.207 -72.239 1.00 58.12 219 LEU C CA 1
ATOM 5792 C C . LEU C 1 219 ? 16.122 -1.210 -71.992 1.00 47.29 219 LEU C C 1
ATOM 5793 O O . LEU C 1 219 ? 15.075 -1.145 -72.660 1.00 47.47 219 LEU C O 1
ATOM 5798 N N . GLY C 1 220 ? 16.305 -2.104 -71.019 1.00 44.38 220 GLY C N 1
ATOM 5799 C CA . GLY C 1 220 ? 15.278 -3.092 -70.626 1.00 44.91 220 GLY C CA 1
ATOM 5800 C C . GLY C 1 220 ? 14.053 -2.402 -70.014 1.00 49.72 220 GLY C C 1
ATOM 5801 O O . GLY C 1 220 ? 12.899 -2.664 -70.429 1.00 42.85 220 GLY C O 1
ATOM 5802 N N . ALA C 1 221 ? 14.300 -1.501 -69.046 1.00 43.55 221 ALA C N 1
ATOM 5803 C CA . ALA C 1 221 ? 13.222 -0.643 -68.510 1.00 44.95 221 ALA C CA 1
ATOM 5804 C C . ALA C 1 221 ? 12.568 0.140 -69.645 1.00 40.05 221 ALA C C 1
ATOM 5805 O O . ALA C 1 221 ? 11.333 0.193 -69.729 1.00 39.31 221 ALA C O 1
ATOM 5807 N N . THR C 1 222 ? 13.390 0.737 -70.526 1.00 38.12 222 THR C N 1
ATOM 5808 C CA . THR C 1 222 ? 12.852 1.554 -71.636 1.00 39.22 222 THR C CA 1
ATOM 5809 C C . THR C 1 222 ? 11.868 0.748 -72.456 1.00 40.10 222 THR C C 1
ATOM 5810 O O . THR C 1 222 ? 10.771 1.210 -72.755 1.00 41.91 222 THR C O 1
ATOM 5814 N N . ASN C 1 223 ? 12.242 -0.495 -72.757 1.00 42.11 223 ASN C N 1
ATOM 5815 C CA . ASN C 1 223 ? 11.409 -1.385 -73.538 1.00 42.84 223 ASN C CA 1
ATOM 5816 C C . ASN C 1 223 ? 10.155 -1.887 -72.808 1.00 42.21 223 ASN C C 1
ATOM 5817 O O . ASN C 1 223 ? 9.065 -1.982 -73.402 1.00 39.48 223 ASN C O 1
ATOM 5822 N N . MET C 1 224 ? 10.297 -2.234 -71.530 1.00 39.96 224 MET C N 1
ATOM 5823 C CA . MET C 1 224 ? 9.132 -2.601 -70.764 1.00 39.73 224 MET C CA 1
ATOM 5824 C C . MET C 1 224 ? 8.170 -1.402 -70.748 1.00 36.13 224 MET C C 1
ATOM 5825 O O . MET C 1 224 ? 6.985 -1.573 -70.937 1.00 38.07 224 MET C O 1
ATOM 5830 N N . LEU C 1 225 ? 8.687 -0.191 -70.595 1.00 40.52 225 LEU C N 1
ATOM 5831 C CA . LEU C 1 225 ? 7.831 1.018 -70.587 1.00 38.14 225 LEU C CA 1
ATOM 5832 C C . LEU C 1 225 ? 7.091 1.178 -71.888 1.00 38.52 225 LEU C C 1
ATOM 5833 O O . LEU C 1 225 ? 5.903 1.517 -71.911 1.00 40.84 225 LEU C O 1
ATOM 5838 N N . ALA C 1 226 ? 7.817 0.984 -72.989 1.00 40.04 226 ALA C N 1
ATOM 5839 C CA . ALA C 1 226 ? 7.220 1.070 -74.316 1.00 38.87 226 ALA C CA 1
ATOM 5840 C C . ALA C 1 226 ? 6.141 -0.001 -74.535 1.00 38.69 226 ALA C C 1
ATOM 5841 O O . ALA C 1 226 ? 5.193 0.222 -75.276 1.00 38.87 226 ALA C O 1
ATOM 5843 N N . GLN C 1 227 ? 6.231 -1.134 -73.854 1.00 37.87 227 GLN C N 1
ATOM 5844 C CA . GLN C 1 227 ? 5.289 -2.249 -74.125 1.00 43.09 227 GLN C CA 1
ATOM 5845 C C . GLN C 1 227 ? 4.142 -2.353 -73.127 1.00 43.24 227 GLN C C 1
ATOM 5846 O O . GLN C 1 227 ? 3.313 -3.268 -73.171 1.00 41.95 227 GLN C O 1
ATOM 5852 N N . ILE C 1 228 ? 4.093 -1.390 -72.228 1.00 40.11 228 ILE C N 1
ATOM 5853 C CA . ILE C 1 228 ? 3.368 -1.546 -70.998 1.00 35.61 228 ILE C CA 1
ATOM 5854 C C . ILE C 1 228 ? 1.902 -1.683 -71.262 1.00 32.86 228 ILE C C 1
ATOM 5855 O O . ILE C 1 228 ? 1.213 -2.347 -70.504 1.00 28.89 228 ILE C O 1
ATOM 5860 N N . ASP C 1 229 ? 1.396 -1.081 -72.348 1.00 30.91 229 ASP C N 1
ATOM 5861 C CA . ASP C 1 229 ? -0.001 -1.150 -72.592 1.00 30.45 229 ASP C CA 1
ATOM 5862 C C . ASP C 1 229 ? -0.471 -2.516 -73.038 1.00 31.47 229 ASP C C 1
ATOM 5863 O O . ASP C 1 229 ? -1.669 -2.772 -73.013 1.00 34.54 229 ASP C O 1
ATOM 5868 N N . SER C 1 230 ? 0.446 -3.398 -73.375 1.00 34.07 230 SER C N 1
ATOM 5869 C CA . SER C 1 230 ? 0.040 -4.769 -73.729 1.00 37.09 230 SER C CA 1
ATOM 5870 C C . SER C 1 230 ? 0.301 -5.705 -72.561 1.00 39.08 230 SER C C 1
ATOM 5871 O O . SER C 1 230 ? 0.104 -6.906 -72.682 1.00 36.87 230 SER C O 1
ATOM 5874 N N . GLY C 1 231 ? 0.724 -5.131 -71.417 1.00 40.22 231 GLY C N 1
ATOM 5875 C CA . GLY C 1 231 ? 0.928 -5.863 -70.176 1.00 36.07 231 GLY C CA 1
ATOM 5876 C C . GLY C 1 231 ? -0.304 -6.118 -69.312 1.00 35.87 231 GLY C C 1
ATOM 5877 O O . GLY C 1 231 ? -1.466 -5.648 -69.580 1.00 29.09 231 GLY C O 1
ATOM 5878 N N . PRO C 1 232 ? -0.076 -6.850 -68.236 1.00 36.42 232 PRO C N 1
ATOM 5879 C CA . PRO C 1 232 ? -1.285 -7.331 -67.528 1.00 36.68 232 PRO C CA 1
ATOM 5880 C C . PRO C 1 232 ? -1.865 -6.300 -66.577 1.00 33.45 232 PRO C C 1
ATOM 5881 O O . PRO C 1 232 ? -3.033 -6.350 -66.313 1.00 34.14 232 PRO C O 1
ATOM 5885 N N . LEU C 1 233 ? -1.070 -5.351 -66.065 1.00 32.49 233 LEU C N 1
ATOM 5886 C CA . LEU C 1 233 ? -1.677 -4.282 -65.261 1.00 30.43 233 LEU C CA 1
ATOM 5887 C C . LEU C 1 233 ? -2.687 -3.488 -66.070 1.00 28.08 233 LEU C C 1
ATOM 5888 O O . LEU C 1 233 ? -3.802 -3.195 -65.586 1.00 27.04 233 LEU C O 1
ATOM 5893 N N . LYS C 1 234 ? -2.302 -3.152 -67.292 1.00 29.57 234 LYS C N 1
ATOM 5894 C CA . LYS C 1 234 ? -3.198 -2.447 -68.204 1.00 31.89 234 LYS C CA 1
ATOM 5895 C C . LYS C 1 234 ? -4.381 -3.327 -68.598 1.00 31.20 234 LYS C C 1
ATOM 5896 O O . LYS C 1 234 ? -5.487 -2.822 -68.715 1.00 30.38 234 LYS C O 1
ATOM 5902 N N . GLU C 1 235 ? -4.146 -4.625 -68.798 1.00 29.89 235 GLU C N 1
ATOM 5903 C CA . GLU C 1 235 ? -5.235 -5.558 -69.047 1.00 29.21 235 GLU C CA 1
ATOM 5904 C C . GLU C 1 235 ? -6.245 -5.558 -67.896 1.00 28.87 235 GLU C C 1
ATOM 5905 O O . GLU C 1 235 ? -7.462 -5.415 -68.090 1.00 30.45 235 GLU C O 1
ATOM 5911 N N . GLN C 1 236 ? -5.735 -5.646 -66.686 1.00 27.26 236 GLN C N 1
ATOM 5912 C CA . GLN C 1 236 ? -6.616 -5.607 -65.526 1.00 28.08 236 GLN C CA 1
ATOM 5913 C C . GLN C 1 236 ? -7.404 -4.307 -65.427 1.00 26.73 236 GLN C C 1
ATOM 5914 O O . GLN C 1 236 ? -8.551 -4.315 -65.087 1.00 24.47 236 GLN C O 1
ATOM 5920 N N . LEU C 1 237 ? -6.758 -3.195 -65.746 1.00 24.95 237 LEU C N 1
ATOM 5921 C CA . LEU C 1 237 ? -7.443 -1.909 -65.804 1.00 25.81 237 LEU C CA 1
ATOM 5922 C C . LEU C 1 237 ? -8.484 -1.896 -66.929 1.00 24.91 237 LEU C C 1
ATOM 5923 O O . LEU C 1 237 ? -9.612 -1.496 -66.705 1.00 24.90 237 LEU C O 1
ATOM 5928 N N . ASN C 1 238 ? -8.154 -2.458 -68.096 1.00 27.35 238 ASN C N 1
ATOM 5929 C CA . ASN C 1 238 ? -9.175 -2.619 -69.152 1.00 30.47 238 ASN C CA 1
ATOM 5930 C C . ASN C 1 238 ? -10.383 -3.415 -68.664 1.00 29.68 238 ASN C C 1
ATOM 5931 O O . ASN C 1 238 ? -11.526 -2.990 -68.814 1.00 30.42 238 ASN C O 1
ATOM 5936 N N . PHE C 1 239 ? -10.151 -4.520 -67.955 1.00 33.23 239 PHE C N 1
ATOM 5937 C CA . PHE C 1 239 ? -11.290 -5.287 -67.460 1.00 31.98 239 PHE C CA 1
ATOM 5938 C C . PHE C 1 239 ? -12.139 -4.447 -66.513 1.00 32.76 239 PHE C C 1
ATOM 5939 O O . PHE C 1 239 ? -13.402 -4.431 -66.570 1.00 28.12 239 PHE C O 1
ATOM 5947 N N . ALA C 1 240 ? -11.452 -3.719 -65.629 1.00 31.29 240 ALA C N 1
ATOM 5948 C CA . ALA C 1 240 ? -12.181 -2.917 -64.644 1.00 30.55 240 ALA C CA 1
ATOM 5949 C C . ALA C 1 240 ? -13.009 -1.899 -65.336 1.00 28.39 240 ALA C C 1
ATOM 5950 O O . ALA C 1 240 ? -14.155 -1.588 -64.953 1.00 32.10 240 ALA C O 1
ATOM 5952 N N . LEU C 1 241 ? -12.436 -1.338 -66.368 1.00 28.19 241 LEU C N 1
ATOM 5953 C CA . LEU C 1 241 ? -13.124 -0.280 -67.082 1.00 29.89 241 LEU C CA 1
ATOM 5954 C C . LEU C 1 241 ? -14.407 -0.806 -67.736 1.00 31.47 241 LEU C C 1
ATOM 5955 O O . LEU C 1 241 ? -15.476 -0.180 -67.690 1.00 27.26 241 LEU C O 1
ATOM 5960 N N . ILE C 1 242 ? -14.279 -1.975 -68.338 1.00 33.79 242 ILE C N 1
ATOM 5961 C CA . ILE C 1 242 ? -15.420 -2.610 -69.029 1.00 41.64 242 ILE C CA 1
ATOM 5962 C C . ILE C 1 242 ? -16.479 -3.020 -68.065 1.00 35.46 242 ILE C C 1
ATOM 5963 O O . ILE C 1 242 ? -17.637 -2.861 -68.364 1.00 35.58 242 ILE C O 1
ATOM 5968 N N . SER C 1 243 ? -16.069 -3.555 -66.919 1.00 33.75 243 SER C N 1
ATOM 5969 C CA . SER C 1 243 ? -17.035 -3.925 -65.842 1.00 34.65 243 SER C CA 1
ATOM 5970 C C . SER C 1 243 ? -17.704 -2.685 -65.319 1.00 30.19 243 SER C C 1
ATOM 5971 O O . SER C 1 243 ? -18.904 -2.672 -65.121 1.00 33.23 243 SER C O 1
ATOM 5974 N N . ALA C 1 244 ? -16.955 -1.614 -65.129 1.00 32.85 244 ALA C N 1
ATOM 5975 C CA . ALA C 1 244 ? -17.612 -0.346 -64.729 1.00 34.71 244 ALA C CA 1
ATOM 5976 C C . ALA C 1 244 ? -18.580 0.122 -65.795 1.00 30.89 244 ALA C C 1
ATOM 5977 O O . ALA C 1 244 ? -19.628 0.673 -65.503 1.00 28.96 244 ALA C O 1
ATOM 5979 N N . GLU C 1 245 ? -18.200 -0.044 -67.061 1.00 33.10 245 GLU C N 1
ATOM 5980 C CA . GLU C 1 245 ? -19.123 0.355 -68.093 1.00 34.44 245 GLU C CA 1
ATOM 5981 C C . GLU C 1 245 ? -20.444 -0.431 -68.060 1.00 31.90 245 GLU C C 1
ATOM 5982 O O . GLU C 1 245 ? -21.483 0.195 -68.107 1.00 28.37 245 GLU C O 1
ATOM 5988 N N . ALA C 1 246 ? -20.419 -1.775 -67.976 1.00 35.81 246 ALA C N 1
ATOM 5989 C CA . ALA C 1 246 ? -21.690 -2.578 -67.730 1.00 35.78 246 ALA C CA 1
ATOM 5990 C C . ALA C 1 246 ? -22.488 -2.136 -66.517 1.00 36.40 246 ALA C C 1
ATOM 5991 O O . ALA C 1 246 ? -23.699 -1.864 -66.582 1.00 32.06 246 ALA C O 1
ATOM 5993 N N . ALA C 1 247 ? -21.793 -2.028 -65.387 1.00 37.83 247 ALA C N 1
ATOM 5994 C CA . ALA C 1 247 ? -22.438 -1.602 -64.145 1.00 34.77 247 ALA C CA 1
ATOM 5995 C C . ALA C 1 247 ? -23.078 -0.220 -64.309 1.00 33.99 247 ALA C C 1
ATOM 5996 O O . ALA C 1 247 ? -24.208 0.027 -63.832 1.00 35.88 247 ALA C O 1
ATOM 5998 N N . VAL C 1 248 ? -22.358 0.705 -64.947 1.00 29.73 248 VAL C N 1
ATOM 5999 C CA . VAL C 1 248 ? -22.966 2.029 -65.142 1.00 30.79 248 VAL C CA 1
ATOM 6000 C C . VAL C 1 248 ? -24.201 1.965 -66.096 1.00 31.97 248 VAL C C 1
ATOM 6001 O O . VAL C 1 248 ? -25.192 2.689 -65.907 1.00 32.86 248 VAL C O 1
ATOM 6005 N N . ARG C 1 249 ? -24.128 1.115 -67.125 1.00 36.10 249 ARG C N 1
ATOM 6006 C CA . ARG C 1 249 ? -25.251 0.996 -68.081 1.00 40.54 249 ARG C CA 1
ATOM 6007 C C . ARG C 1 249 ? -26.491 0.519 -67.338 1.00 37.32 249 ARG C C 1
ATOM 6008 O O . ARG C 1 249 ? -27.533 1.150 -67.419 1.00 40.49 249 ARG C O 1
ATOM 6016 N N . THR C 1 250 ? -26.330 -0.558 -66.558 1.00 41.98 250 THR C N 1
ATOM 6017 C CA . THR C 1 250 ? -27.403 -1.132 -65.770 1.00 40.10 250 THR C CA 1
ATOM 6018 C C . THR C 1 250 ? -28.064 -0.054 -64.924 1.00 40.05 250 THR C C 1
ATOM 6019 O O . THR C 1 250 ? -29.253 0.184 -65.026 1.00 42.91 250 THR C O 1
ATOM 6023 N N . ALA C 1 251 ? -27.281 0.653 -64.136 1.00 38.23 251 ALA C N 1
ATOM 6024 C CA . ALA C 1 251 ? -27.831 1.712 -63.284 1.00 36.90 251 ALA C CA 1
ATOM 6025 C C . ALA C 1 251 ? -28.584 2.772 -64.083 1.00 33.63 251 ALA C C 1
ATOM 6026 O O . ALA C 1 251 ? -29.728 3.183 -63.768 1.00 36.87 251 ALA C O 1
ATOM 6028 N N . SER C 1 252 ? -27.917 3.254 -65.083 1.00 30.21 252 SER C N 1
ATOM 6029 C CA . SER C 1 252 ? -28.458 4.321 -65.920 1.00 32.09 252 SER C CA 1
ATOM 6030 C C . SER C 1 252 ? -29.760 3.943 -66.663 1.00 35.67 252 SER C C 1
ATOM 6031 O O . SER C 1 252 ? -30.660 4.761 -66.782 1.00 32.78 252 SER C O 1
ATOM 6034 N N . LYS C 1 253 ? -29.844 2.697 -67.131 1.00 42.16 253 LYS C N 1
ATOM 6035 C CA . LYS C 1 253 ? -31.032 2.187 -67.834 1.00 45.07 253 LYS C CA 1
ATOM 6036 C C . LYS C 1 253 ? -32.196 2.106 -66.894 1.00 45.58 253 LYS C C 1
ATOM 6037 O O . LYS C 1 253 ? -33.297 2.502 -67.213 1.00 48.85 253 LYS C O 1
ATOM 6043 N N . LYS C 1 254 ? -31.961 1.619 -65.699 1.00 48.11 254 LYS C N 1
ATOM 6044 C CA . LYS C 1 254 ? -33.009 1.638 -64.701 1.00 50.72 254 LYS C CA 1
ATOM 6045 C C . LYS C 1 254 ? -33.438 3.003 -64.180 1.00 48.24 254 LYS C C 1
ATOM 6046 O O . LYS C 1 254 ? -34.606 3.204 -63.940 1.00 51.75 254 LYS C O 1
ATOM 6052 N N . TYR C 1 255 ? -32.536 3.940 -63.945 1.00 46.19 255 TYR C N 1
ATOM 6053 C CA . TYR C 1 255 ? -32.966 5.165 -63.255 1.00 44.41 255 TYR C CA 1
ATOM 6054 C C . TYR C 1 255 ? -32.749 6.408 -64.058 1.00 39.67 255 TYR C C 1
ATOM 6055 O O . TYR C 1 255 ? -33.115 7.478 -63.614 1.00 40.93 255 TYR C O 1
ATOM 6064 N N . GLY C 1 256 ? -32.101 6.280 -65.203 1.00 40.25 256 GLY C N 1
ATOM 6065 C CA . GLY C 1 256 ? -31.860 7.411 -66.067 1.00 44.90 256 GLY C CA 1
ATOM 6066 C C . GLY C 1 256 ? -33.119 7.828 -66.773 1.00 48.06 256 GLY C C 1
ATOM 6067 O O . GLY C 1 256 ? -33.313 9.021 -66.964 1.00 49.12 256 GLY C O 1
ATOM 6068 N N . GLY C 1 270 ? -34.823 7.908 -55.621 1.00 61.13 270 GLY C N 1
ATOM 6069 C CA . GLY C 1 270 ? -34.908 8.749 -56.818 1.00 56.89 270 GLY C CA 1
ATOM 6070 C C . GLY C 1 270 ? -35.325 10.187 -56.486 1.00 60.00 270 GLY C C 1
ATOM 6071 O O . GLY C 1 270 ? -35.813 10.436 -55.388 1.00 79.09 270 GLY C O 1
ATOM 6072 N N . SER C 1 271 ? -35.095 11.137 -57.394 1.00 56.55 271 SER C N 1
ATOM 6073 C CA . SER C 1 271 ? -34.320 10.835 -58.571 1.00 51.34 271 SER C CA 1
ATOM 6074 C C . SER C 1 271 ? -32.806 10.863 -58.182 1.00 49.61 271 SER C C 1
ATOM 6075 O O . SER C 1 271 ? -32.359 11.441 -57.169 1.00 46.77 271 SER C O 1
ATOM 6078 N N . SER C 1 272 ? -32.080 10.095 -58.961 1.00 43.08 272 SER C N 1
ATOM 6079 C CA . SER C 1 272 ? -30.699 9.865 -58.816 1.00 40.40 272 SER C CA 1
ATOM 6080 C C . SER C 1 272 ? -30.050 10.505 -60.052 1.00 37.04 272 SER C C 1
ATOM 6081 O O . SER C 1 272 ? -29.049 10.027 -60.550 1.00 43.73 272 SER C O 1
ATOM 6084 N N . ALA C 1 273 ? -30.622 11.608 -60.538 1.00 38.92 273 ALA C N 1
ATOM 6085 C CA . ALA C 1 273 ? -30.149 12.253 -61.755 1.00 36.26 273 ALA C CA 1
ATOM 6086 C C . ALA C 1 273 ? -28.670 12.694 -61.620 1.00 37.95 273 ALA C C 1
ATOM 6087 O O . ALA C 1 273 ? -27.878 12.554 -62.582 1.00 36.49 273 ALA C O 1
ATOM 6089 N N . GLY C 1 274 ? -28.303 13.255 -60.452 1.00 34.59 274 GLY C N 1
ATOM 6090 C CA . GLY C 1 274 ? -26.894 13.650 -60.167 1.00 30.61 274 GLY C CA 1
ATOM 6091 C C . GLY C 1 274 ? -25.967 12.461 -60.287 1.00 29.35 274 GLY C C 1
ATOM 6092 O O . GLY C 1 274 ? -24.920 12.481 -60.939 1.00 34.10 274 GLY C O 1
ATOM 6093 N N . ALA C 1 275 ? -26.373 11.408 -59.648 1.00 27.96 275 ALA C N 1
ATOM 6094 C CA . ALA C 1 275 ? -25.551 10.254 -59.515 1.00 29.16 275 ALA C CA 1
ATOM 6095 C C . ALA C 1 275 ? -25.356 9.614 -60.874 1.00 31.38 275 ALA C C 1
ATOM 6096 O O . ALA C 1 275 ? -24.262 9.147 -61.238 1.00 27.44 275 ALA C O 1
ATOM 6098 N N . ILE C 1 276 ? -26.470 9.531 -61.608 1.00 30.67 276 ILE C N 1
ATOM 6099 C CA . ILE C 1 276 ? -26.425 9.025 -62.944 1.00 28.01 276 ILE C CA 1
ATOM 6100 C C . ILE C 1 276 ? -25.587 9.928 -63.808 1.00 26.89 276 ILE C C 1
ATOM 6101 O O . ILE C 1 276 ? -24.702 9.440 -64.502 1.00 30.83 276 ILE C O 1
ATOM 6106 N N . TRP C 1 277 ? -25.803 11.229 -63.771 1.00 26.64 277 TRP C N 1
ATOM 6107 C CA . TRP C 1 277 ? -24.883 12.091 -64.546 1.00 27.08 277 TRP C CA 1
ATOM 6108 C C . TRP C 1 277 ? -23.382 11.841 -64.142 1.00 26.69 277 TRP C C 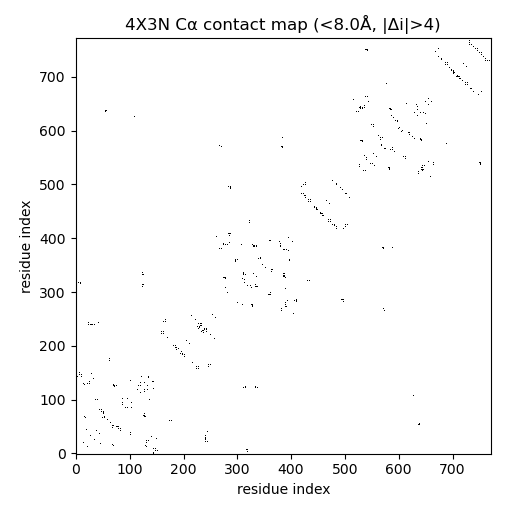1
ATOM 6109 O O . TRP C 1 277 ? -22.517 11.721 -64.997 1.00 27.18 277 TRP C O 1
ATOM 6120 N N . TRP C 1 278 ? -23.111 11.749 -62.833 1.00 25.96 278 TRP C N 1
ATOM 6121 C CA . TRP C 1 278 ? -21.735 11.774 -62.331 1.00 25.23 278 TRP C CA 1
ATOM 6122 C C . TRP C 1 278 ? -21.010 10.494 -62.773 1.00 25.65 278 TRP C C 1
ATOM 6123 O O . TRP C 1 278 ? -19.901 10.553 -63.287 1.00 24.97 278 TRP C O 1
ATOM 6134 N N . MET C 1 279 ? -21.676 9.348 -62.688 1.00 26.06 279 MET C N 1
ATOM 6135 C CA . MET C 1 279 ? -21.023 8.107 -63.038 1.00 30.85 279 MET C CA 1
ATOM 6136 C C . MET C 1 279 ? -20.694 8.018 -64.512 1.00 30.22 279 MET C C 1
ATOM 6137 O O . MET C 1 279 ? -19.636 7.519 -64.885 1.00 25.98 279 MET C O 1
ATOM 6142 N N . ASN C 1 280 ? -21.608 8.510 -65.341 1.00 30.82 280 ASN C N 1
ATOM 6143 C CA . ASN C 1 280 ? -21.386 8.472 -66.775 1.00 31.32 280 ASN C CA 1
ATOM 6144 C C . ASN C 1 280 ? -20.263 9.416 -67.176 1.00 29.17 280 ASN C C 1
ATOM 6145 O O . ASN C 1 280 ? -19.417 9.076 -67.997 1.00 25.70 280 ASN C O 1
ATOM 6150 N N . ARG C 1 281 ? -20.255 10.593 -66.565 1.00 29.14 281 ARG C N 1
ATOM 6151 C CA . ARG C 1 281 ? -19.230 11.573 -66.833 1.00 25.99 281 ARG C CA 1
ATOM 6152 C C . ARG C 1 281 ? -17.861 11.076 -66.440 1.00 27.73 281 ARG C C 1
ATOM 6153 O O . ARG C 1 281 ? -16.900 11.223 -67.193 1.00 24.96 281 ARG C O 1
ATOM 6161 N N . ASP C 1 282 ? -17.790 10.449 -65.272 1.00 29.49 282 ASP C N 1
ATOM 6162 C CA . ASP C 1 282 ? -16.569 9.870 -64.773 1.00 30.61 282 ASP C CA 1
ATOM 6163 C C . ASP C 1 282 ? -16.090 8.672 -65.612 1.00 30.97 282 ASP C C 1
ATOM 6164 O O . ASP C 1 282 ? -14.897 8.529 -65.916 1.00 31.00 282 ASP C O 1
ATOM 6169 N N . LEU C 1 283 ? -17.009 7.780 -65.934 1.00 30.23 283 LEU C N 1
ATOM 6170 C CA . LEU C 1 283 ? -16.732 6.727 -66.940 1.00 32.38 283 LEU C CA 1
ATOM 6171 C C . LEU C 1 283 ? -16.142 7.340 -68.246 1.00 31.01 283 LEU C C 1
ATOM 6172 O O . LEU C 1 283 ? -15.153 6.886 -68.765 1.00 29.31 283 LEU C O 1
ATOM 6177 N N . GLU C 1 284 ? -16.721 8.421 -68.746 1.00 31.82 284 GLU C N 1
ATOM 6178 C CA . GLU C 1 284 ? -16.310 8.969 -70.037 1.00 29.04 284 GLU C CA 1
ATOM 6179 C C . GLU C 1 284 ? -14.874 9.423 -69.917 1.00 28.42 284 GLU C C 1
ATOM 6180 O O . GLU C 1 284 ? -14.031 9.209 -70.793 1.00 26.79 284 GLU C O 1
ATOM 6186 N N . GLU C 1 285 ? -14.592 10.078 -68.816 1.00 29.59 285 GLU C N 1
ATOM 6187 C CA . GLU C 1 285 ? -13.249 10.507 -68.513 1.00 29.96 285 GLU C CA 1
ATOM 6188 C C . GLU C 1 285 ? -12.271 9.396 -68.476 1.00 27.60 285 GLU C C 1
ATOM 6189 O O . GLU C 1 285 ? -11.204 9.491 -69.060 1.00 27.66 285 GLU C O 1
ATOM 6195 N N . LYS C 1 286 ? -12.612 8.355 -67.731 1.00 29.05 286 LYS C N 1
ATOM 6196 C CA . LYS C 1 286 ? -11.758 7.160 -67.645 1.00 29.46 286 LYS C CA 1
ATOM 6197 C C . LYS C 1 286 ? -11.538 6.535 -69.030 1.00 28.51 286 LYS C C 1
ATOM 6198 O O . LYS C 1 286 ? -10.408 6.241 -69.366 1.00 28.22 286 LYS C O 1
ATOM 6204 N N . LYS C 1 287 ? -12.588 6.418 -69.847 1.00 32.27 287 LYS C N 1
ATOM 6205 C CA . LYS C 1 287 ? -12.458 5.923 -71.255 1.00 32.40 287 LYS C CA 1
ATOM 6206 C C . LYS C 1 287 ? -11.585 6.773 -72.133 1.00 32.19 287 LYS C C 1
ATOM 6207 O O . LYS C 1 287 ? -10.743 6.281 -72.893 1.00 31.39 287 LYS C O 1
ATOM 6213 N N . LYS C 1 288 ? -11.746 8.059 -72.015 1.00 32.25 288 LYS C N 1
ATOM 6214 C CA . LYS C 1 288 ? -10.917 8.914 -72.792 1.00 33.52 288 LYS C CA 1
ATOM 6215 C C . LYS C 1 288 ? -9.430 8.759 -72.421 1.00 34.16 288 LYS C C 1
ATOM 6216 O O . LYS C 1 288 ? -8.590 8.709 -73.305 1.00 33.19 288 LYS C O 1
ATOM 6222 N N . ARG C 1 289 ? -9.083 8.649 -71.140 1.00 30.42 289 ARG C N 1
ATOM 6223 C CA . ARG C 1 289 ? -7.698 8.528 -70.800 1.00 32.27 289 ARG C CA 1
ATOM 6224 C C . ARG C 1 289 ? -7.123 7.083 -70.887 1.00 33.80 289 ARG C C 1
ATOM 6225 O O . ARG C 1 289 ? -5.922 6.912 -71.106 1.00 29.92 289 ARG C O 1
ATOM 6233 N N . TYR C 1 290 ? -7.948 6.065 -70.735 1.00 30.66 290 TYR C N 1
ATOM 6234 C CA . TYR C 1 290 ? -7.441 4.694 -70.550 1.00 30.38 290 TYR C CA 1
ATOM 6235 C C . TYR C 1 290 ? -8.068 3.635 -71.442 1.00 30.91 290 TYR C C 1
ATOM 6236 O O . TYR C 1 290 ? -7.570 2.492 -71.481 1.00 34.77 290 TYR C O 1
ATOM 6245 N N . GLY C 1 291 ? -9.178 3.996 -72.082 1.00 27.16 291 GLY C N 1
ATOM 6246 C CA . GLY C 1 291 ? -9.760 3.279 -73.199 1.00 28.25 291 GLY C CA 1
ATOM 6247 C C . GLY C 1 291 ? -8.912 3.298 -74.465 1.00 27.10 291 GLY C C 1
ATOM 6248 O O . GLY C 1 291 ? -7.745 3.678 -74.438 1.00 28.72 291 GLY C O 1
ATOM 6249 N N . PRO C 1 292 ? -9.461 2.797 -75.561 1.00 29.41 292 PRO C N 1
ATOM 6250 C CA . PRO C 1 292 ? -8.811 2.863 -76.849 1.00 32.76 292 PRO C CA 1
ATOM 6251 C C . PRO C 1 292 ? -8.340 4.306 -77.157 1.00 32.86 292 PRO C C 1
ATOM 6252 O O . PRO C 1 292 ? -9.099 5.248 -76.954 1.00 36.95 292 PRO C O 1
ATOM 6256 N N . GLN C 1 293 ? -7.096 4.462 -77.581 1.00 34.17 293 GLN C N 1
ATOM 6257 C CA . GLN C 1 293 ? -6.480 5.782 -77.783 1.00 38.12 293 GLN C CA 1
ATOM 6258 C C . GLN C 1 293 ? -6.281 6.134 -79.245 1.00 41.98 293 GLN C C 1
ATOM 6259 O O . GLN C 1 293 ? -6.166 7.302 -79.595 1.00 47.28 293 GLN C O 1
ATOM 6265 N N . LYS C 1 294 ? -6.208 5.126 -80.099 1.00 44.46 294 LYS C N 1
ATOM 6266 C CA . LYS C 1 294 ? -5.820 5.350 -81.473 1.00 48.54 294 LYS C CA 1
ATOM 6267 C C . LYS C 1 294 ? -7.039 5.635 -82.295 1.00 52.18 294 LYS C C 1
ATOM 6268 O O . LYS C 1 294 ? -8.080 5.023 -82.066 1.00 48.57 294 LYS C O 1
ATOM 6274 N N . LYS C 1 295 ? -6.912 6.570 -83.239 1.00 58.53 295 LYS C N 1
ATOM 6275 C CA . LYS C 1 295 ? -8.044 7.016 -84.078 1.00 60.08 295 LYS C CA 1
ATOM 6276 C C . LYS C 1 295 ? -7.822 6.584 -85.520 1.00 53.34 295 LYS C C 1
ATOM 6277 O O . LYS C 1 295 ? -6.678 6.459 -85.959 1.00 46.68 295 LYS C O 1
#

Radius of gyration: 30.77 Å; Cα contacts (8 Å, |Δi|>4): 935; chains: 3; bounding box: 83×52×92 Å

Foldseek 3Di:
DADDPVLLVVVVVLLFPFQLSVQLLQCLLQVVPCVQCLVCCPPQVQVLLQVLVCVVVVHDDPLPDDGGRKAALVSVVVSLVVQQVQCVDPVVVVNCVSCVLQRGDDDPSVVSSVCCQPQQVSSPPNIHGSNSVVQVSNVVPHDSRSSSVRRPPLDDDPLLVQLVVLLVVLSVLVSVLVVLLVVLVVFCPPPDPPPVVSVVCNVVVCVDDSLVVSQVSLVSSVVSLQVVCLVPVPPVSNSPSSNVSSVVSSVVSCVPRND/DQDDPVLLVVVVVLLFDFQVSLQQLQCLLQVVPCVQCLCCCQVPVNVLLQVLVCVVVVHDDPLVDDGGRKAALVSVVVSLVVQQVQLVDVVNVVNCVSNVLQRGDDDPSVVSVVCCQPQQVSSPPRIHGSNSVVQVSNVVPHDSVSSSVSRPPLDDDPLLVQLVVLLVVLSNLVSVLVVLLVVLCVQLPPPDDRVVVSVVCNVCSCVDVSLVVSQVSLVVSVVSLVVVCVVPCNSVSSNVSSVVSSVVCCVVRND/DDDPVLLVVVVVLLFPFQLSLQLLQCLLCVVPCVQCLVCCVVPVNVLLQVLVCVVVVHDDPLVDDGGRKDALVSVVVSLVVQQVQCPDPVPVCNCVSRVLQHGDDDDSVVSSVCCQVQQVPSPPRIHGSNSVVCRSNVVPHHSRSSSVRRVPDDDDPLLVVLVVLLVVLSVLVSVLVVLLVVLVVQLPPPDCRVVVSVVCNVCVCVDVSLVVSVVSLVVSVVSLCVVCVVQCVVSVSSNVSSVVSSVVSCCVRNDPDD

InterPro domains:
  IPR040810 Calcium-regulated actin-bundling protein, C-terminal [PF18060] (188-259)
  IPR053356 Calcium-regulated actin-bundling protein [PTHR37009] (28-295)

Organism: Dictyostelium discoideum (NCBI:txid44689)

Sequence (772 aa):
EKLSAEAMEFFCNVAKLPFSQQAVHFLNAYWAEVSKEAEFIYSVGWETIKYADMHCKGIQLVFKYDEGNDLDFDIALYFYEQLCKFCEDPKNKNYATTYPISQPQMLTALKRKQELREKVDVNFDGRVSFLEYLLYQYKDFANPADFCTRSMNHDEHPEIKKARLALEEVNKRIRAYEEEKARLTEESKIPGVKGLGATNMLAQIDSGPLKEQLNFALISAEAAVRTASKKYGGAAYSSAGAIWWMNRDLEEKKKRYGPEKLSAEAMEFFCNVAKLPFSQQAVHFLNAYWAEVSKEAEFIYSVGWETIKYADMHCKGIQLVFKYDEGNDLDFDIALYFYEQLCKFCEDPKNKNYATTYPISQPQMLTALKRKQELREKVDVNFDGRVSFLEYLLYQYKDFANPADFCTRSMNHDEHPEIKKARLALEEVNKRIRAYEEEKARLTEESKIPGVKGLGATNMLAQIDSGPLKEQLNFALISAEAAVRTASKKYGSSAGAIWWMNRDLEEKKKRYGPKLSAEAMEFFCNVAKLPFSQQAVHFLNAYWAEVSKEAEFIYSVGWETIKYADMHCKGIQLVFKYDEGNDLDFDIALYFYEQLCKFCEDPKNKNYATTYPISQPQMLTALKRKQELREKVDVNFDGRVSFLEYLLYQYKDFANPADFCTRSMNHDEHPEIKKARLALEEVNKRIRAYEEEKARLTEESKIPGVKGLGATNMLAQIDSGPLKEQLNFALISAEAAVRTASKKYGGSSAGAIWWMNRDLEEKKKRYGPQKK